Protein AF-A0A812IVU8-F1 (afdb_monomer)

Foldseek 3Di:
DKDKDALVNFDWDDPPFKTKGWQAADDPRDDPVRCAFAQWGTKMKIKGHFFDWFDWDKDFQKKKKKAWQAAWKWKAKPVGDTDIAHHQKIKIKHQAHMMIMIITGHGNHDITIIIIIIGGAPDHRDDIDIDMDGRVPADQPFDWAFQEACVCPPVHHHDRHHDTDTDGHYDAPDKDKDKDAAQDKDKDAACAAWKAKVNRIGHHGMMMIDGHHHTDIIIIHRPDPLAFAPDPDDDDRLNRSADAALAFDLVFFDDPVLVVQLLVLLLPFDFVVNQSFKDKQKAFCVPHVVSQVLLLVQFAPVSNQSLVSFRMKMWMKGFQARPVPRHGDPCTVVSSVRSNVSSSSSCSVVQKHKHKAQRGNFVSNCVSVVDDPRMTGGIMIRIHHGDDDPSDDPVSVVVNVDYNYDDDPVVLLVVQLVPQQVVCVVVVLHRLVSLLQSLLQCFCQHVNVDDPLVVLLVQLVVLLLLVLLLVLLQDAPVVVVVCVCLQCPVLVLQQVQQLVVQLVVVVVVVDDSLQSSLRSNQLSAFAPLLLLVVCVVVVNCLFPLNSSLVSNNVSSLVVLQVSLLVLLVSLVDDPVPSPPVLVVLLVVLLVCCLVVVLVVLQVVLVVQVVVVDLVSNLVSLVCQLQVQLVSNVVSSHHSSVSSSSSSNSCNPPLCSVVNSVSSVVVNVVSSSSNSSSLSNLANVVVCVVPVPVLVVSLCSQLVSQLVSQLVSCVVVVHDNLSSNLSSLSGSAGYPCLLVSLVSSCVSVSDPPVRSNSVSNSRSVNSSVSSVSVVVSVVVCPDDPPRPSPPPPPVAPAQEEEEALPPVSVVVVVVCLVVVHAYEYEYCDPVSVVVCVVSVHHYHHDQLLDPVVCVVRVLQPHQEYEQHHPDLVSSLSNLLSSCVPRVNYQYAYEDQDLLSVLSSVVSVHDHYDHPCLVVVLVVQLVVCVVVPDDSVVSVVLSVVVVVVVVVVSVVCSVVSVPPVVVVVVVVVVVVVSVVVVVVVVVVVVPDDPPVPDDD

Mean predicted aligned error: 20.35 Å

Organism: Symbiodinium pilosum (NCBI:txid2952)

Sequence (998 aa):
MQQIRKAQQRGQADFGWLNSRHTFSFGSYFDQDHMGFGPLRVINEDHVAAGRGFDTHGHQDMEIISYVISGTMAHKDSLGTGSEIKAGEVQRMTAGTGVRHSEFNVSTTDPLHFLQIWILPEKQGLAPGYEQKSFADIPKDNRLVLAGSRDGRNASVTIHQDVDLYLSTLSNNVHVAHEIEPGRKMWLQVVHGDVAVNDEGLSSGDGFAFKNTSASAVRLKMTDNTNAANTAVAIESLLAQRRSPYTFDPGKDVGEQDLQALFEAARWTMSSYNAQPWRYIVGVKSRSPAVWQQIHDVLVEGNQGWAQHAPVLALGLTNSVFEHNGKENKAAMHDLGAASANLTFEATARGISVHQMIGIEPEKATNAFSLPSEILPVTALAIGYAGNNPQLAAELAQRDQQPRERKAVANFLMAGAVIAVPIFKMLGLGSVLGYLAAGALIGPWGLGLIDDVDDILHFAELGVVMLLFIIGLELKPSRLWALRRSIFGFGSAQLFLSAILIGTFAYLLGNPLQIALVIGLVLALSSTAFALQLLAERGELTRRHGRSAFATLLFQDLAVVPLLALVPLLGGASSQDFQWQAVAIAAGTVVAVVFLGGWVLKNLLKIVARSRVREILTATALLTVLGTASLLEHAGLSMALGAFLAGVLLADTEFRHQLEADIEPFKGLLLGLFFIAVGMSMNLGLIAEKPFSIVGMVIVLVSIKSLVLYTLGKWQGLENTSARRLAWVLSQGGEFAFVIFGVAVTTSVLPSSTAELWIVVVSLSMLTTPLLMFLEDKLSSQRSTDQPYEVPDDDEPRVIIAGFGRFGQIIARVLSAKKIPFTALDASQEQVDFVKQYGNKIYYGDASRLDLLEAAGAENASLFVLAIDEAQASLQTAAIVSKHFPHLKIYARAHNRKHAYQLMDLGIEIIRRDTFYSALSMTEAVLTGLGYSAARAQQSVEAFEAKDVERLHAHQHLHNDNEKMQDLAKTAAKELEEMFAADAASEETTPSWMQQKP

Solvent-accessible surface area (backbone atoms only — not comparable to full-atom values): 52132 Å² total; per-residue (Å²): 92,76,48,78,46,52,45,87,75,32,41,78,47,75,72,89,48,38,44,34,38,28,64,24,40,51,92,92,42,82,44,90,92,33,54,49,62,84,55,40,39,40,50,30,43,38,38,30,32,42,61,34,66,50,70,80,44,76,44,56,48,33,35,40,31,42,39,27,68,40,50,42,37,36,39,40,37,72,88,72,53,70,49,75,45,40,44,33,22,44,33,37,35,37,18,13,75,51,39,38,33,30,43,30,25,71,39,79,79,51,56,22,33,32,36,46,35,33,33,48,42,79,59,75,66,37,77,60,46,78,48,75,49,80,52,64,80,64,60,71,78,47,50,79,41,58,52,28,19,51,80,25,61,88,82,14,43,65,37,68,30,102,49,79,41,69,47,70,43,76,41,79,92,47,78,37,75,46,79,42,59,60,73,44,72,48,77,45,72,36,82,70,61,48,36,22,49,73,87,44,82,39,44,52,54,17,32,41,41,38,45,37,87,49,80,48,66,50,38,40,29,41,56,72,69,73,54,38,48,66,62,99,59,95,68,61,66,63,69,32,56,54,55,63,56,66,42,27,30,75,89,44,76,76,52,70,69,57,53,52,50,23,54,49,41,26,68,72,40,80,36,76,93,69,60,62,44,49,49,74,52,76,10,32,52,90,85,34,44,70,52,22,47,55,58,46,73,24,31,35,74,85,47,38,78,47,51,72,39,32,37,24,40,31,42,36,28,24,30,46,42,35,89,91,75,69,45,78,31,89,56,20,68,59,37,36,50,49,16,53,47,42,20,39,49,50,26,37,76,71,68,31,33,42,26,78,41,64,61,52,39,48,69,54,43,34,64,78,68,68,51,56,95,52,48,43,62,63,34,37,34,37,34,29,33,71,35,92,46,89,88,55,59,69,70,55,60,49,59,64,68,48,65,44,63,81,79,64,66,66,59,56,56,50,54,33,36,68,54,32,22,58,53,27,43,74,71,71,55,39,57,63,55,9,18,26,52,25,13,34,42,40,11,54,66,46,70,50,76,44,76,73,44,68,65,45,38,61,60,17,47,54,13,49,21,49,42,33,17,52,54,15,34,72,37,44,65,70,58,54,64,72,40,44,64,47,21,67,48,51,14,46,50,50,36,54,55,34,14,53,55,47,12,50,53,38,32,73,73,71,40,55,68,58,43,9,48,51,53,5,54,41,56,36,31,41,32,50,67,62,36,52,49,55,28,50,79,67,71,36,46,66,26,70,35,31,45,53,46,50,26,28,40,56,34,45,65,65,45,46,44,64,48,61,64,44,47,49,50,63,40,69,51,56,82,86,70,65,54,65,62,52,58,49,45,32,53,49,47,54,52,44,45,59,58,52,42,39,55,50,50,57,53,50,51,57,58,48,60,72,67,73,48,67,68,58,52,49,52,48,50,52,49,42,29,53,50,34,10,49,54,31,36,77,41,67,38,54,39,44,59,17,8,22,50,38,12,32,54,40,26,80,43,82,54,31,70,61,51,47,68,69,45,50,69,55,30,61,55,28,40,42,45,28,34,19,28,55,16,27,64,41,58,48,63,58,45,71,75,39,47,68,62,44,53,49,50,28,52,50,49,33,48,53,34,24,50,51,38,27,53,52,28,44,75,73,67,41,51,74,67,44,9,47,52,37,5,43,54,53,18,23,33,18,71,62,38,61,57,52,39,50,50,26,34,76,51,66,44,35,58,63,74,59,39,56,52,49,49,39,31,28,58,53,24,51,65,45,32,54,57,48,49,56,49,45,60,70,72,51,82,63,83,76,82,73,60,68,65,69,71,82,67,92,68,76,32,50,31,37,34,32,19,55,48,80,67,30,44,57,53,50,54,54,34,55,76,68,70,48,53,38,25,39,27,26,78,49,68,75,53,53,66,63,46,54,79,73,78,44,54,69,47,71,40,63,68,62,37,66,71,57,38,52,75,61,37,51,86,75,22,54,32,34,34,41,33,41,88,49,70,66,59,40,51,48,24,51,54,50,43,55,69,77,36,70,80,44,47,52,40,33,53,18,85,43,72,68,52,41,41,59,42,42,77,69,69,47,81,48,70,42,50,73,57,54,65,62,49,45,56,50,47,30,53,50,37,34,74,73,69,42,52,66,70,56,20,47,51,54,43,51,53,49,48,55,52,53,54,54,50,52,64,73,43,46,93,44,71,88,39,68,68,62,50,52,53,51,52,56,52,52,51,53,55,48,52,53,51,56,50,50,62,57,60,62,58,83,72,65,69,84,82,78,80,71,83,135

Nearest PDB structures (foldseek):
  3l9w-assembly1_B  TM=9.631E-01  e=5.790E-12  Escherichia coli K-12
  3l9x-assembly1_B  TM=9.766E-01  e=1.300E-11  Escherichia coli K-12
  3eyw-assembly1_B  TM=9.562E-01  e=6.262E-11  Escherichia coli K-12
  3l9w-assembly1_A  TM=9.470E-01  e=1.228E-10  Escherichia coli K-12
  3eyw-assembly1_A  TM=9.422E-01  e=2.520E-10  Escherichia coli K-12

Radius of gyration: 44.83 Å; Cα contacts (8 Å, |Δi|>4): 1754; chains: 1; bounding box: 99×73×148 Å

InterPro domains:
  IPR000415 Nitroreductase-like [G3DSA:3.40.109.10] (235-411)
  IPR000415 Nitroreductase-like [SSF55469] (233-413)
  IPR003148 Regulator of K+ conductance, N-terminal lobe [PF02254] (799-910)
  IPR003148 Regulator of K+ conductance, N-terminal lobe [PS51201] (796-912)
  IPR003829 Pirin, N-terminal domain [PF02678] (6-119)
  IPR004771 K+/H+ exchanger [TIGR00932] (416-683)
  IPR006153 Cation/H+ exchanger, transmembrane domain [PF00999] (417-773)
  IPR011051 RmlC-like cupin domain superfamily [SSF51182] (1-220)
  IPR014710 RmlC-like jelly roll fold [G3DSA:2.60.120.10] (12-132)
  IPR014710 RmlC-like jelly roll fold [G3DSA:2.60.120.10] (133-234)
  IPR029479 Nitroreductase [PF00881] (239-385)
  IPR036291 NAD(P)-binding domain superfamily [SSF51735] (798-928)
  IPR038770 Sodium/solute symporter superfamily [G3DSA:1.20.1530.20] (412-784)
  IPR041602 Quercetin 2,3-dioxygenase, C-terminal cupin domain [PF17954] (148-219)
  IPR060284 Potassium efflux system KefB/KefC-like, C-terminal domain [PF27452] (918-988)

Secondary structure (DSSP, 8-state):
-EEEE-GGGSEEEE-SSEEEEESS-BTTB--GGGS-BTTEEEEEEEEE-TT-EEEEEEE-S-EEEEEEEESEEEEEETTS-EEEEETTEEEEEE-TT-EEEEEEE--SSS-EEEEEEEE--SSSSPPPEEEEEE-TT--SSS--EEEEETT-GGGPEE-SSS-EEEE----TT-EEEEEE-TT-EEEEE--SS-EEETTEEE-TT-EEEEE-SSSEEEEEEE---TTS---SS---HHHHH----S-B-TT-PPPHHHHHHHHHHHHT---GGG---EEEEEEETTT-HHHHHHHHHTB-HHHHHHHTT-SEEEEEEEESB-TTT--B-TTHHHHHHHHHHHHHHHHHHTT-EEEEE--B-HHHHHHHHT--TTEEEEEEEEEE-B---TTS-HHHHHHHTS------HHHHHHHHHHHHHHHHHHTTS-HHHHHHHHHHHHSTTTT-----HHHHHHHHHHHHHHHHHHHHHH--HHHHHHHHHIIIIIIHHHHHHHHHHHHHHHHHTT--HHHHHHHHHHHH---HHHHHHHHHHTT-TTSHHHHHHHHHHHHHHHHHHHHHHHHHHHTT--TTS--HHHHHHHHHHHHHIIIIIHHHHHHHHHHHHTT--HHHHHHHHHHHHHHHHHHHHHTTS-HHHHHHHHHHHHHTSTTHHHHHHHHHHHHHHHHHHHHHHHHHT--HHHHHHSHHHHHHHHHHHHHHHHHHHHHHHHHTT--HHHHHHHHHHS-SPPTHHHHHHHHHHHTTSS-HHHHHHHHHHHHHHHHHHHHHHHHHHHH--S-----------S---SEEEE--SHHHHHHHHHHHHTT--EEEEES-HHHHHHHGGGT-EEEES-TT-HHHHHHTTTTT-SEEEE--SSHHHHHHHHHHHHHH-TTSEEEEEESSHHHHHHHHHTT--EEEETTHHHHHHHHHHHHHHTT--HHHHHHHHHHHHHHHHHHHHHHGGGTT-HHHHHHHHHHHHHHHHHHHHHHHHGGGG--GGG----

Structure (mmCIF, N/CA/C/O backbone):
data_AF-A0A812IVU8-F1
#
_entry.id   AF-A0A812IVU8-F1
#
loop_
_atom_site.group_PDB
_atom_site.id
_atom_site.type_symbol
_atom_site.label_atom_id
_atom_site.label_alt_id
_atom_site.label_comp_id
_atom_site.label_asym_id
_atom_site.label_entity_id
_atom_site.label_seq_id
_atom_site.pdbx_PDB_ins_code
_atom_site.Cartn_x
_atom_site.Cartn_y
_atom_site.Cartn_z
_atom_site.occupancy
_atom_site.B_iso_or_equiv
_atom_site.auth_seq_id
_atom_site.auth_comp_id
_atom_site.auth_asym_id
_atom_site.auth_atom_id
_atom_site.pdbx_PDB_model_num
ATOM 1 N N . MET A 1 1 ? -8.082 -31.420 -57.162 1.00 71.19 1 MET A N 1
ATOM 2 C CA . MET A 1 1 ? -6.902 -30.587 -57.514 1.00 71.19 1 MET A CA 1
ATOM 3 C C . MET A 1 1 ? -6.964 -29.324 -56.671 1.00 71.19 1 MET A C 1
ATOM 5 O O . MET A 1 1 ? -8.032 -28.717 -56.644 1.00 71.19 1 MET A O 1
ATOM 9 N N . GLN A 1 2 ? -5.885 -28.988 -55.962 1.00 82.00 2 GLN A N 1
ATOM 10 C CA . GLN A 1 2 ? -5.792 -27.818 -55.077 1.00 82.00 2 GLN A CA 1
ATOM 11 C C . GLN A 1 2 ? -4.685 -26.893 -55.597 1.00 82.00 2 GLN A C 1
ATOM 13 O O . GLN A 1 2 ? -3.679 -27.395 -56.099 1.00 82.00 2 GLN A O 1
ATOM 18 N N . GLN A 1 3 ? -4.884 -25.579 -55.539 1.00 87.69 3 GLN A N 1
ATOM 19 C CA . GLN A 1 3 ? -3.891 -24.591 -55.964 1.00 87.69 3 GLN A CA 1
ATOM 20 C C . GLN A 1 3 ? -4.022 -23.326 -55.113 1.00 87.69 3 GLN A C 1
ATOM 22 O O . GLN A 1 3 ? -5.114 -22.772 -54.999 1.00 87.69 3 GLN A O 1
ATOM 27 N N . ILE A 1 4 ? -2.906 -22.845 -54.565 1.00 89.31 4 ILE A N 1
ATOM 28 C CA . ILE A 1 4 ? -2.842 -21.557 -53.867 1.00 89.31 4 ILE A CA 1
ATOM 29 C C . ILE A 1 4 ? -2.437 -20.462 -54.856 1.00 89.31 4 ILE A C 1
ATOM 31 O O . ILE A 1 4 ? -1.474 -20.614 -55.608 1.00 89.31 4 ILE A O 1
ATOM 35 N N . ARG A 1 5 ? -3.146 -19.334 -54.818 1.00 90.69 5 ARG A N 1
ATOM 36 C CA . ARG A 1 5 ? -2.771 -18.077 -55.469 1.00 90.69 5 ARG A CA 1
ATOM 37 C C . ARG A 1 5 ? -2.294 -17.106 -54.394 1.00 90.69 5 ARG A C 1
ATOM 39 O O . ARG A 1 5 ? -3.116 -16.520 -53.697 1.00 90.69 5 ARG A O 1
ATOM 46 N N . LYS A 1 6 ? -0.976 -16.949 -54.239 1.00 88.50 6 LYS A N 1
ATOM 47 C CA . LYS A 1 6 ? -0.413 -16.062 -53.208 1.00 88.50 6 LYS A CA 1
ATOM 48 C C . LYS A 1 6 ? -0.691 -14.591 -53.519 1.00 88.50 6 LYS A C 1
ATOM 50 O O . LYS A 1 6 ? -0.660 -14.196 -54.686 1.00 88.50 6 LYS A O 1
ATOM 55 N N . ALA A 1 7 ? -0.910 -13.776 -52.490 1.00 86.69 7 ALA A N 1
ATOM 56 C CA . ALA A 1 7 ? -1.244 -12.358 -52.611 1.00 86.69 7 ALA A CA 1
ATOM 57 C C . ALA A 1 7 ? -0.225 -11.591 -53.471 1.00 86.69 7 ALA A C 1
ATOM 59 O O . ALA A 1 7 ? -0.595 -10.784 -54.322 1.00 86.69 7 ALA A O 1
ATOM 60 N N . GLN A 1 8 ? 1.064 -11.903 -53.310 1.00 84.94 8 GLN A N 1
ATOM 61 C CA . GLN A 1 8 ? 2.163 -11.259 -54.038 1.00 84.94 8 GLN A CA 1
ATOM 62 C C . GLN A 1 8 ? 2.237 -11.675 -55.516 1.00 84.94 8 GLN A C 1
ATOM 64 O O . GLN A 1 8 ? 2.866 -10.982 -56.308 1.00 84.94 8 GLN A O 1
ATOM 69 N N . GLN A 1 9 ? 1.601 -12.789 -55.897 1.00 86.31 9 GLN A N 1
ATOM 70 C CA . GLN A 1 9 ? 1.539 -13.282 -57.280 1.00 86.31 9 GLN A CA 1
ATOM 71 C C . GLN A 1 9 ? 0.332 -12.729 -58.052 1.00 86.31 9 GLN A C 1
ATOM 73 O O . GLN A 1 9 ? 0.218 -12.952 -59.257 1.00 86.31 9 GLN A O 1
ATOM 78 N N . ARG A 1 10 ? -0.595 -12.043 -57.371 1.00 90.00 10 ARG A N 1
ATOM 79 C CA . ARG A 1 10 ? -1.748 -11.385 -57.997 1.00 90.00 10 ARG A CA 1
ATOM 80 C C . ARG A 1 10 ? -1.267 -10.181 -58.806 1.00 90.00 10 ARG A C 1
ATOM 82 O O . ARG A 1 10 ? -0.310 -9.510 -58.418 1.00 90.00 10 ARG A O 1
ATOM 89 N N . GLY A 1 11 ? -1.946 -9.904 -59.916 1.00 87.56 11 GLY A N 1
ATOM 90 C CA . GLY A 1 11 ? -1.680 -8.713 -60.715 1.00 87.56 11 GLY A CA 1
ATOM 91 C C . GLY A 1 11 ? -1.814 -7.456 -59.867 1.00 87.56 11 GLY A C 1
ATOM 92 O O . GLY A 1 11 ? -2.621 -7.422 -58.942 1.00 87.56 11 GLY A O 1
ATOM 93 N N . GLN A 1 12 ? -1.021 -6.434 -60.162 1.00 89.25 12 GLN A N 1
ATOM 94 C CA . GLN A 1 12 ? -1.060 -5.171 -59.437 1.00 89.25 12 GLN A CA 1
ATOM 95 C C . GLN A 1 12 ? -1.321 -4.029 -60.412 1.00 89.25 12 GLN A C 1
ATOM 97 O O . GLN A 1 12 ? -0.700 -3.962 -61.474 1.00 89.25 12 GLN A O 1
ATOM 102 N N . ALA A 1 13 ? -2.227 -3.133 -60.038 1.00 85.81 13 ALA A N 1
ATOM 103 C CA . ALA A 1 13 ? -2.455 -1.876 -60.730 1.00 85.81 13 ALA A CA 1
ATOM 104 C C . ALA A 1 13 ? -2.428 -0.737 -59.708 1.00 85.81 13 ALA A C 1
ATOM 106 O O . ALA A 1 13 ? -3.189 -0.755 -58.744 1.00 85.81 13 ALA A O 1
ATOM 107 N N . ASP A 1 14 ? -1.540 0.234 -59.913 1.00 87.81 14 ASP A N 1
ATOM 108 C CA . ASP A 1 14 ? -1.431 1.431 -59.081 1.00 87.81 14 ASP A CA 1
ATOM 109 C C . ASP A 1 14 ? -1.530 2.670 -59.973 1.00 87.81 14 ASP A C 1
ATOM 111 O O . ASP A 1 14 ? -0.686 2.904 -60.841 1.00 87.81 14 ASP A O 1
ATOM 115 N N . PHE A 1 15 ? -2.599 3.439 -59.785 1.00 85.81 15 PHE A N 1
ATOM 116 C CA . PHE A 1 15 ? -2.871 4.674 -60.523 1.00 85.81 15 PHE A CA 1
ATOM 117 C C . PHE A 1 15 ? -2.741 5.920 -59.634 1.00 85.81 15 PHE A C 1
ATOM 119 O O . PHE A 1 15 ? -3.271 6.982 -59.969 1.00 85.81 15 PHE A O 1
ATOM 126 N N . GLY A 1 16 ? -2.097 5.802 -58.469 1.00 86.56 16 GLY A N 1
ATOM 127 C CA . GLY A 1 16 ? -1.943 6.857 -57.464 1.00 86.56 16 GLY A CA 1
ATOM 128 C C . GLY A 1 16 ? -3.202 7.126 -56.632 1.00 86.56 16 GLY A C 1
ATOM 129 O O . GLY A 1 16 ? -3.097 7.451 -55.455 1.00 86.56 16 GLY A O 1
ATOM 130 N N . TRP A 1 17 ? -4.397 6.972 -57.212 1.00 90.19 17 TRP A N 1
ATOM 131 C CA . TRP A 1 17 ? -5.678 7.047 -56.491 1.00 90.19 17 TRP A CA 1
ATOM 132 C C . TRP A 1 17 ? -6.320 5.676 -56.236 1.00 90.19 17 TRP A C 1
ATOM 134 O O . TRP A 1 17 ? -7.187 5.572 -55.372 1.00 90.19 17 TRP A O 1
ATOM 144 N N . LEU A 1 18 ? -5.907 4.650 -56.983 1.00 90.38 18 LEU A N 1
ATOM 145 C CA . LEU A 1 18 ? -6.368 3.268 -56.872 1.00 90.38 18 LEU A CA 1
ATOM 146 C C . LEU A 1 18 ? -5.148 2.362 -56.759 1.00 90.38 18 LEU A C 1
ATOM 148 O O . LEU A 1 18 ? -4.302 2.389 -57.651 1.00 90.38 18 LEU A O 1
ATOM 152 N N . ASN A 1 19 ? -5.107 1.542 -55.714 1.00 91.94 19 ASN A N 1
ATOM 153 C CA . ASN A 1 19 ? -4.182 0.423 -55.586 1.00 91.94 19 ASN A CA 1
ATOM 154 C C . ASN A 1 19 ? -4.996 -0.873 -55.574 1.00 91.94 19 ASN A C 1
ATOM 156 O O . ASN A 1 19 ? -5.748 -1.131 -54.633 1.00 91.94 19 ASN A O 1
ATOM 160 N N . SER A 1 20 ? -4.879 -1.649 -56.648 1.00 91.62 20 SER A N 1
ATOM 161 C CA . SER A 1 20 ? -5.673 -2.850 -56.882 1.00 91.62 20 SER A CA 1
ATOM 162 C C . SER A 1 20 ? -4.812 -4.101 -57.000 1.00 91.62 20 SER A C 1
ATOM 164 O O . SER A 1 20 ? -3.760 -4.098 -57.653 1.00 91.62 20 SER A O 1
ATOM 166 N N . ARG A 1 21 ? -5.288 -5.200 -56.405 1.00 92.25 21 ARG A N 1
ATOM 167 C CA . ARG A 1 21 ? -4.745 -6.555 -56.577 1.00 92.25 21 ARG A CA 1
ATOM 168 C C . ARG A 1 21 ? -5.719 -7.425 -57.373 1.00 92.25 21 ARG A C 1
ATOM 170 O O . ARG A 1 21 ? -6.777 -7.808 -56.874 1.00 92.25 21 ARG A O 1
ATOM 177 N N . HIS A 1 22 ? -5.338 -7.817 -58.585 1.00 93.12 22 HIS A N 1
ATOM 178 C CA . HIS A 1 22 ? -6.148 -8.631 -59.492 1.00 93.12 22 HIS A CA 1
ATOM 179 C C . HIS A 1 22 ? -5.811 -10.120 -59.365 1.00 93.12 22 HIS A C 1
ATOM 181 O O . HIS A 1 22 ? -4.713 -10.570 -59.704 1.00 93.12 22 HIS A O 1
ATOM 187 N N . THR A 1 23 ? -6.765 -10.920 -58.898 1.00 91.62 23 THR A N 1
ATOM 188 C CA . THR A 1 23 ? -6.584 -12.379 -58.795 1.00 91.62 23 THR A CA 1
ATOM 189 C C . THR A 1 23 ? -6.578 -13.071 -60.155 1.00 91.62 23 THR A C 1
ATOM 191 O O . THR A 1 23 ? -5.822 -14.024 -60.351 1.00 91.62 23 THR A O 1
ATOM 194 N N . PHE A 1 24 ? -7.388 -12.570 -61.088 1.00 93.19 24 PHE A N 1
ATOM 195 C CA . PHE A 1 24 ? -7.494 -13.052 -62.463 1.00 93.19 24 PHE A CA 1
ATOM 196 C C . PHE A 1 24 ? -7.138 -11.938 -63.453 1.00 93.19 24 PHE A C 1
ATOM 198 O O . PHE A 1 24 ? -7.114 -10.764 -63.088 1.00 93.19 24 PHE A O 1
ATOM 205 N N . SER A 1 25 ? -6.876 -12.307 -64.705 1.00 89.25 25 SER A N 1
ATOM 206 C CA . SER A 1 25 ? -6.637 -11.368 -65.807 1.00 89.25 25 SER A CA 1
ATOM 207 C C . SER A 1 25 ? -7.744 -10.323 -65.914 1.00 89.25 25 SER A C 1
ATOM 209 O O . SER A 1 25 ? -8.906 -10.664 -66.149 1.00 89.25 25 SER A O 1
ATOM 211 N N . PHE A 1 26 ? -7.374 -9.052 -65.766 1.00 86.94 26 PHE A N 1
ATOM 212 C CA . PHE A 1 26 ? -8.298 -7.926 -65.710 1.00 86.94 26 PHE A CA 1
ATOM 213 C C . PHE A 1 26 ? -7.623 -6.622 -66.150 1.00 86.94 26 PHE A C 1
ATOM 215 O O . PHE A 1 26 ? -6.513 -6.304 -65.718 1.00 86.94 26 PHE A O 1
ATOM 222 N N . GLY A 1 27 ? -8.309 -5.835 -66.984 1.00 82.25 27 GLY A N 1
ATOM 223 C CA . GLY A 1 27 ? -7.784 -4.569 -67.498 1.00 82.25 27 GLY A CA 1
ATOM 224 C C . GLY A 1 27 ? -6.482 -4.757 -68.284 1.00 82.25 27 GLY A C 1
ATOM 225 O O . GLY A 1 27 ? -6.432 -5.536 -69.233 1.00 82.25 27 GLY A O 1
ATOM 226 N N . SER A 1 28 ? -5.428 -4.036 -67.890 1.00 78.94 28 SER A N 1
ATOM 227 C CA . SER A 1 28 ? -4.083 -4.142 -68.477 1.00 78.94 28 SER A CA 1
ATOM 228 C C . SER A 1 28 ? -3.273 -5.342 -67.969 1.00 78.94 28 SER A C 1
ATOM 230 O O . SER A 1 28 ? -2.221 -5.644 -68.532 1.00 78.94 28 SER A O 1
ATOM 232 N N . TYR A 1 29 ? -3.740 -6.030 -66.923 1.00 84.75 29 TYR A N 1
ATOM 233 C CA . TYR A 1 29 ? -3.089 -7.216 -66.379 1.00 84.75 29 TYR A CA 1
ATOM 234 C C . TYR A 1 29 ? -3.572 -8.482 -67.098 1.00 84.75 29 TYR A C 1
ATOM 236 O O . TYR A 1 29 ? -4.772 -8.765 -67.136 1.00 84.75 29 TYR A O 1
ATOM 244 N N . PHE A 1 30 ? -2.627 -9.260 -67.631 1.00 88.69 30 PHE A N 1
ATOM 245 C CA . PHE A 1 30 ? -2.895 -10.484 -68.381 1.00 88.69 30 PHE A CA 1
ATOM 246 C C . PHE A 1 30 ? -2.005 -11.644 -67.913 1.00 88.69 30 PHE A C 1
ATOM 248 O O . PHE A 1 30 ? -0.780 -11.553 -67.919 1.00 88.69 30 PHE A O 1
ATOM 255 N N . ASP A 1 31 ? -2.651 -12.743 -67.547 1.00 87.25 31 ASP A N 1
ATOM 256 C CA . ASP A 1 31 ? -2.111 -14.033 -67.123 1.00 87.25 31 ASP A CA 1
ATOM 257 C C . ASP A 1 31 ? -3.014 -15.133 -67.721 1.00 87.25 31 ASP A C 1
ATOM 259 O O . ASP A 1 31 ? -4.167 -15.328 -67.311 1.00 87.25 31 ASP A O 1
ATOM 263 N N . GLN A 1 32 ? -2.507 -15.825 -68.746 1.00 89.06 32 GLN A N 1
ATOM 264 C CA . GLN A 1 32 ? -3.271 -16.815 -69.512 1.00 89.06 32 GLN A CA 1
ATOM 265 C C . GLN A 1 32 ? -3.740 -17.999 -68.647 1.00 89.06 32 GLN A C 1
ATOM 267 O O . GLN A 1 32 ? -4.798 -18.572 -68.921 1.00 89.06 32 GLN A O 1
ATOM 272 N N . ASP A 1 33 ? -3.001 -18.332 -67.588 1.00 85.44 33 ASP A N 1
ATOM 273 C CA . ASP A 1 33 ? -3.323 -19.443 -66.691 1.00 85.44 33 ASP A CA 1
ATOM 274 C C . ASP A 1 33 ? -4.356 -19.044 -65.624 1.00 85.44 33 ASP A C 1
ATOM 276 O O . ASP A 1 33 ? -5.025 -19.900 -65.040 1.00 85.44 33 ASP A O 1
ATOM 280 N N . HIS A 1 34 ? -4.557 -17.740 -65.417 1.00 88.50 34 HIS A N 1
ATOM 281 C CA . HIS A 1 34 ? -5.463 -17.177 -64.416 1.00 88.50 34 HIS A CA 1
ATOM 282 C C . HIS A 1 34 ? -6.517 -16.273 -65.061 1.00 88.50 34 HIS A C 1
ATOM 284 O O . HIS A 1 34 ? -6.762 -15.154 -64.628 1.00 88.50 34 HIS A O 1
ATOM 290 N N . MET A 1 35 ? -7.198 -16.764 -66.097 1.00 90.88 35 MET A N 1
ATOM 291 C CA . MET A 1 35 ? -8.306 -16.031 -66.727 1.00 90.88 35 MET A CA 1
ATOM 292 C C . MET A 1 35 ? -9.597 -16.039 -65.892 1.00 90.88 35 MET A C 1
ATOM 294 O O . MET A 1 35 ? -10.480 -15.225 -66.134 1.00 90.88 35 MET A O 1
ATOM 298 N N . GLY A 1 36 ? -9.750 -16.982 -64.962 1.00 92.19 36 GLY A N 1
ATOM 299 C CA . GLY A 1 36 ? -10.936 -17.150 -64.119 1.00 92.19 36 GLY A CA 1
ATOM 300 C C . GLY A 1 36 ? -11.007 -18.555 -63.520 1.00 92.19 36 GLY A C 1
ATOM 301 O O . GLY A 1 36 ? -10.225 -19.439 -63.879 1.00 92.19 36 GLY A O 1
ATOM 302 N N . PHE A 1 37 ? -11.978 -18.797 -62.642 1.00 93.31 37 PHE A N 1
ATOM 303 C CA . PHE A 1 37 ? -12.180 -20.088 -61.986 1.00 93.31 37 PHE A CA 1
ATOM 304 C C . PHE A 1 37 ? -13.649 -20.531 -62.046 1.00 93.31 37 PHE A C 1
ATOM 306 O O . PHE A 1 37 ? -14.476 -20.187 -61.207 1.00 93.31 37 PHE A O 1
ATOM 313 N N . GLY A 1 38 ? -13.995 -21.329 -63.065 1.00 91.62 38 GLY A N 1
ATOM 314 C CA . GLY A 1 38 ? -15.404 -21.637 -63.338 1.00 91.62 38 GLY A CA 1
ATOM 315 C C . GLY A 1 38 ? -16.145 -20.377 -63.811 1.00 91.62 38 GLY A C 1
ATOM 316 O O . GLY A 1 38 ? -15.619 -19.710 -64.701 1.00 91.62 38 GLY A O 1
ATOM 317 N N . PRO A 1 39 ? -17.332 -20.048 -63.265 1.00 93.62 39 PRO A N 1
ATOM 318 C CA . PRO A 1 39 ? -18.038 -18.812 -63.605 1.00 93.62 39 PRO A CA 1
ATOM 319 C C . PRO A 1 39 ? -17.448 -17.561 -62.927 1.00 93.62 39 PRO A C 1
ATOM 321 O O . PRO A 1 39 ? -17.802 -16.455 -63.323 1.00 93.62 39 PRO A O 1
ATOM 324 N N . LEU A 1 40 ? -16.547 -17.710 -61.943 1.00 95.56 40 LEU A N 1
ATOM 325 C CA . LEU A 1 40 ? -15.849 -16.593 -61.299 1.00 95.56 40 LEU A CA 1
ATOM 326 C C . LEU A 1 40 ? -14.803 -16.005 -62.257 1.00 95.56 40 LEU A C 1
ATOM 328 O O . LEU A 1 40 ? -13.890 -16.713 -62.693 1.00 95.56 40 LEU A O 1
ATOM 332 N N . ARG A 1 41 ? -14.936 -14.719 -62.590 1.00 94.88 41 ARG A N 1
ATOM 333 C CA . ARG A 1 41 ? -14.082 -14.022 -63.567 1.00 94.88 41 ARG A CA 1
ATOM 334 C C . ARG A 1 41 ? -13.201 -12.951 -62.956 1.00 94.88 41 ARG A C 1
ATOM 336 O O . ARG A 1 41 ? -12.098 -12.755 -63.449 1.00 94.88 41 ARG A O 1
ATOM 343 N N . VAL A 1 42 ? -13.673 -12.278 -61.912 1.00 94.44 42 VAL A N 1
ATOM 344 C CA . VAL A 1 42 ? -12.945 -11.189 -61.250 1.00 94.44 42 VAL A CA 1
ATOM 345 C C . VAL A 1 42 ? -13.090 -11.349 -59.745 1.00 94.44 42 VAL A C 1
ATOM 347 O O . VAL A 1 42 ? -14.170 -11.684 -59.265 1.00 94.44 42 VAL A O 1
ATOM 350 N N . ILE A 1 43 ? -11.992 -11.137 -59.024 1.00 95.12 43 ILE A N 1
ATOM 351 C CA . ILE A 1 43 ? -11.971 -10.895 -57.580 1.00 95.12 43 ILE A CA 1
ATOM 352 C C . ILE A 1 43 ? -10.797 -9.957 -57.312 1.00 95.12 43 ILE A C 1
ATOM 354 O O . ILE A 1 43 ? -9.650 -10.378 -57.118 1.00 95.12 43 ILE A O 1
ATOM 358 N N . ASN A 1 44 ? -11.096 -8.671 -57.441 1.00 94.56 44 ASN A N 1
ATOM 359 C CA . ASN A 1 44 ? -10.140 -7.594 -57.265 1.00 94.56 44 ASN A CA 1
ATOM 360 C C . ASN A 1 44 ? -10.252 -7.059 -55.850 1.00 94.56 44 ASN A C 1
ATOM 362 O O . ASN A 1 44 ? -11.346 -6.973 -55.303 1.00 94.56 44 ASN A O 1
ATOM 366 N N . GLU A 1 45 ? -9.110 -6.735 -55.268 1.00 94.62 45 GLU A N 1
ATOM 367 C CA . GLU A 1 45 ? -9.034 -6.085 -53.970 1.00 94.62 45 GLU A CA 1
ATOM 368 C C . GLU A 1 45 ? -8.541 -4.667 -54.177 1.00 94.62 45 GLU A C 1
ATOM 370 O O . GLU A 1 45 ? -7.385 -4.464 -54.551 1.00 94.62 45 GLU A O 1
ATOM 375 N N . ASP A 1 46 ? -9.439 -3.716 -53.957 1.00 94.50 46 ASP A N 1
ATOM 376 C CA . ASP A 1 46 ? -9.278 -2.332 -54.368 1.00 94.50 46 ASP A CA 1
ATOM 377 C C . ASP A 1 46 ? -9.163 -1.437 -53.138 1.00 94.50 46 ASP A C 1
ATOM 379 O O . ASP A 1 46 ? -10.030 -1.444 -52.262 1.00 94.50 46 ASP A O 1
ATOM 383 N N . HIS A 1 47 ? -8.090 -0.647 -53.092 1.00 93.94 47 HIS A N 1
ATOM 384 C CA . HIS A 1 47 ? -7.913 0.461 -52.161 1.00 93.94 47 HIS A CA 1
ATOM 385 C C . HIS A 1 47 ? -8.041 1.777 -52.929 1.00 93.94 47 HIS A C 1
ATOM 387 O O . HIS A 1 47 ? -7.210 2.088 -53.785 1.00 93.94 47 HIS A O 1
ATOM 393 N N . VAL A 1 48 ? -9.082 2.548 -52.626 1.00 94.12 48 VAL A N 1
ATOM 394 C CA . VAL A 1 48 ? -9.431 3.795 -53.314 1.00 94.12 48 VAL A CA 1
ATOM 395 C C . VAL A 1 48 ? -9.199 4.979 -52.384 1.00 94.12 48 VAL A C 1
ATOM 397 O O . VAL A 1 48 ? -9.755 5.050 -51.286 1.00 94.12 48 VAL A O 1
ATOM 400 N N . ALA A 1 49 ? -8.393 5.937 -52.834 1.00 92.38 49 ALA A N 1
ATOM 401 C CA . ALA A 1 49 ? -8.116 7.170 -52.111 1.00 92.38 49 ALA A CA 1
ATOM 402 C C . ALA A 1 49 ? -9.394 7.985 -51.844 1.00 92.38 49 ALA A C 1
ATOM 404 O O . ALA A 1 49 ? -10.398 7.879 -52.552 1.00 92.38 49 ALA A O 1
ATOM 405 N N . ALA A 1 50 ? -9.336 8.831 -50.821 1.00 92.12 50 ALA A N 1
ATOM 406 C CA . ALA A 1 50 ? -10.449 9.674 -50.413 1.00 92.12 50 ALA A CA 1
ATOM 407 C C . ALA A 1 50 ? -10.973 10.566 -51.560 1.00 92.12 50 ALA A C 1
ATOM 409 O O . ALA A 1 50 ? -10.198 11.173 -52.303 1.00 92.12 50 ALA A O 1
ATOM 410 N N . GLY A 1 51 ? -12.297 10.629 -51.723 1.00 89.94 51 GLY A N 1
ATOM 411 C CA . GLY A 1 51 ? -12.995 11.431 -52.732 1.00 89.94 51 GLY A CA 1
ATOM 412 C C . GLY A 1 51 ? -12.768 10.992 -54.183 1.00 89.94 51 GLY A C 1
ATOM 413 O O . GLY A 1 51 ? -13.112 11.730 -55.109 1.00 89.94 51 GLY A O 1
ATOM 414 N N . ARG A 1 52 ? -12.148 9.828 -54.409 1.00 93.69 52 ARG A N 1
ATOM 415 C CA . ARG A 1 52 ? -11.865 9.267 -55.738 1.00 93.69 52 ARG A CA 1
ATOM 416 C C . ARG A 1 52 ? -12.705 8.020 -55.993 1.00 93.69 52 ARG A C 1
ATOM 418 O O . ARG A 1 52 ? -13.371 7.510 -55.098 1.00 93.69 52 ARG A O 1
ATOM 425 N N . GLY A 1 53 ? -12.714 7.556 -57.235 1.00 91.38 53 GLY A N 1
ATOM 426 C CA . GLY A 1 53 ? -13.560 6.449 -57.649 1.00 91.38 53 GLY A CA 1
ATOM 427 C C . GLY A 1 53 ? -13.545 6.217 -59.148 1.00 91.38 53 GLY A C 1
ATOM 428 O O . GLY A 1 53 ? -12.810 6.867 -59.892 1.00 91.38 53 GLY A O 1
ATOM 429 N N . PHE A 1 54 ? -14.382 5.285 -59.572 1.00 90.31 54 PHE A N 1
ATOM 430 C CA . PHE A 1 54 ? -14.580 4.907 -60.956 1.00 90.31 54 PHE A CA 1
ATOM 431 C C . PHE A 1 54 ? -15.693 5.752 -61.580 1.00 90.31 54 PHE A C 1
ATOM 433 O O . PHE A 1 54 ? -16.855 5.688 -61.166 1.00 90.31 54 PHE A O 1
ATOM 440 N N . ASP A 1 55 ? -15.337 6.504 -62.623 1.00 91.25 55 ASP A N 1
ATOM 441 C CA . ASP A 1 55 ? -16.289 7.248 -63.448 1.00 91.25 55 ASP A CA 1
ATOM 442 C C . ASP A 1 55 ? -17.336 6.329 -64.102 1.00 91.25 55 ASP A C 1
ATOM 444 O O . ASP A 1 55 ? -17.171 5.109 -64.190 1.00 91.25 55 ASP A O 1
ATOM 448 N N . THR A 1 56 ? -18.426 6.921 -64.603 1.00 92.19 56 THR A N 1
ATOM 449 C CA . THR A 1 56 ? -19.551 6.176 -65.179 1.00 92.19 56 THR A CA 1
ATOM 450 C C . THR A 1 56 ? -19.151 5.318 -66.389 1.00 92.19 56 THR A C 1
ATOM 452 O O . THR A 1 56 ? -19.017 5.812 -67.517 1.00 92.19 56 THR A O 1
ATOM 455 N N . HIS A 1 57 ? -19.084 4.005 -66.189 1.00 92.19 57 HIS A N 1
ATOM 456 C CA . HIS A 1 57 ? -18.714 2.999 -67.187 1.00 92.19 57 HIS A CA 1
ATOM 457 C C . HIS A 1 57 ? -19.812 1.937 -67.338 1.00 92.19 57 HIS A C 1
ATOM 459 O O . HIS A 1 57 ? -20.733 1.873 -66.529 1.00 92.19 57 HIS A O 1
ATOM 465 N N . GLY A 1 58 ? -19.782 1.165 -68.427 1.00 91.75 58 GLY A N 1
ATOM 466 C CA . GLY A 1 58 ? -20.835 0.205 -68.771 1.00 91.75 58 GLY A CA 1
ATOM 467 C C . GLY A 1 58 ? -20.414 -1.246 -68.572 1.00 91.75 58 GLY A C 1
ATOM 468 O O . GLY A 1 58 ? -19.283 -1.597 -68.897 1.00 91.75 58 GLY A O 1
ATOM 469 N N . HIS A 1 59 ? -21.351 -2.078 -68.122 1.00 94.00 59 HIS A N 1
ATOM 470 C CA . HIS A 1 59 ? -21.229 -3.535 -68.053 1.00 94.00 59 HIS A CA 1
ATOM 471 C C . HIS A 1 59 ? -22.432 -4.205 -68.708 1.00 94.00 59 HIS A C 1
ATOM 473 O O . HIS A 1 59 ? -23.520 -3.628 -68.758 1.00 94.00 59 HIS A O 1
ATOM 479 N N . GLN A 1 60 ? -22.247 -5.436 -69.180 1.00 94.00 60 GLN A N 1
ATOM 480 C CA . GLN A 1 60 ? -23.297 -6.263 -69.770 1.00 94.00 60 GLN A CA 1
ATOM 481 C C . GLN A 1 60 ? -23.051 -7.732 -69.403 1.00 94.00 60 GLN A C 1
ATOM 483 O O . GLN A 1 60 ? -21.899 -8.146 -69.286 1.00 94.00 60 GLN A O 1
ATOM 488 N N . ASP A 1 61 ? -24.125 -8.505 -69.219 1.00 94.56 61 ASP A N 1
ATOM 489 C CA . ASP A 1 61 ? -24.084 -9.962 -69.026 1.00 94.56 61 ASP A CA 1
ATOM 490 C C . ASP A 1 61 ? -23.137 -10.432 -67.901 1.00 94.56 61 ASP A C 1
ATOM 492 O O . ASP A 1 61 ? -22.409 -11.416 -68.040 1.00 94.56 61 ASP A O 1
ATOM 496 N N . MET A 1 62 ? -23.161 -9.723 -66.768 1.00 95.69 62 MET A N 1
ATOM 497 C CA . MET A 1 62 ? -22.335 -9.995 -65.587 1.00 95.69 62 MET A CA 1
ATOM 498 C C . MET A 1 62 ? -23.137 -9.819 -64.293 1.00 95.69 62 MET A C 1
ATOM 500 O O . MET A 1 62 ? -23.951 -8.899 -64.193 1.00 95.69 62 MET A O 1
ATOM 504 N N . GLU A 1 63 ? -22.872 -10.661 -63.296 1.00 97.25 63 GLU A N 1
ATOM 505 C CA . GLU A 1 63 ? -23.237 -10.420 -61.898 1.00 97.25 63 GLU A CA 1
ATOM 506 C C . GLU A 1 63 ? -22.049 -9.769 -61.190 1.00 97.25 63 GLU A C 1
ATOM 508 O O . GLU A 1 63 ? -21.000 -10.397 -61.028 1.00 97.25 63 GLU A O 1
ATOM 513 N N . ILE A 1 64 ? -22.198 -8.502 -60.811 1.00 96.12 64 ILE A N 1
ATOM 514 C CA . ILE A 1 64 ? -21.156 -7.687 -60.181 1.00 96.12 64 ILE A CA 1
ATOM 515 C C . ILE A 1 64 ? -21.483 -7.569 -58.700 1.00 96.12 64 ILE A C 1
ATOM 517 O O . ILE A 1 64 ? -22.577 -7.136 -58.342 1.00 96.12 64 ILE A O 1
ATOM 521 N N . ILE A 1 65 ? -20.560 -7.996 -57.849 1.00 97.00 65 ILE A N 1
ATOM 522 C CA . ILE A 1 65 ? -20.739 -8.063 -56.406 1.00 97.00 65 ILE A CA 1
ATOM 523 C C . ILE A 1 65 ? -19.650 -7.228 -55.742 1.00 97.00 65 ILE A C 1
ATOM 525 O O . ILE A 1 65 ? -18.465 -7.531 -55.879 1.00 97.00 65 ILE A O 1
ATOM 529 N N . SER A 1 66 ? -20.070 -6.238 -54.964 1.00 95.81 66 SER A N 1
ATOM 530 C CA . SER A 1 66 ? -19.188 -5.373 -54.187 1.00 95.81 66 SER A CA 1
ATOM 531 C C . SER A 1 66 ? -19.319 -5.706 -52.706 1.00 95.81 66 SER A C 1
ATOM 533 O O . SER A 1 66 ? -20.411 -5.628 -52.139 1.00 95.81 66 SER A O 1
ATOM 535 N N . TYR A 1 67 ? -18.206 -6.079 -52.072 1.00 95.06 67 TYR A N 1
ATOM 536 C CA . TYR A 1 67 ? -18.123 -6.318 -50.629 1.00 95.06 67 TYR A CA 1
ATOM 537 C C . TYR A 1 67 ? -17.165 -5.320 -49.985 1.00 95.06 67 TYR A C 1
ATOM 539 O O . TYR A 1 67 ? -15.952 -5.399 -50.186 1.00 95.06 67 TYR A O 1
ATOM 547 N N . VAL A 1 68 ? -17.705 -4.373 -49.217 1.00 93.81 68 VAL A N 1
ATOM 548 C CA . VAL A 1 68 ? -16.902 -3.318 -48.582 1.00 93.81 68 VAL A CA 1
ATOM 549 C C . VAL A 1 68 ? -16.297 -3.847 -47.286 1.00 93.81 68 VAL A C 1
ATOM 551 O O . VAL A 1 68 ? -17.016 -4.260 -46.380 1.00 93.81 68 VAL A O 1
ATOM 554 N N . ILE A 1 69 ? -14.968 -3.818 -47.190 1.00 91.88 69 ILE A N 1
ATOM 555 C CA . ILE A 1 69 ? -14.214 -4.288 -46.020 1.00 91.88 69 ILE A CA 1
ATOM 556 C C . ILE A 1 69 ? -14.084 -3.149 -45.006 1.00 91.88 69 ILE A C 1
ATOM 558 O O . ILE A 1 69 ? -14.365 -3.331 -43.824 1.00 91.88 69 ILE A O 1
ATOM 562 N N . SER A 1 70 ? -13.699 -1.956 -45.469 1.00 91.56 70 SER A N 1
ATOM 563 C CA . SER A 1 70 ? -13.648 -0.734 -44.659 1.00 91.56 70 SER A CA 1
ATOM 564 C C . SER A 1 70 ? -13.937 0.507 -45.509 1.00 91.56 70 SER A C 1
ATOM 566 O O . SER A 1 70 ? -13.693 0.516 -46.714 1.00 91.56 70 SER A O 1
ATOM 568 N N . GLY A 1 71 ? -14.486 1.555 -44.888 1.00 91.69 71 GLY A N 1
ATOM 569 C CA . GLY A 1 71 ? -14.921 2.774 -45.578 1.00 91.69 71 GLY A CA 1
ATOM 570 C C . GLY A 1 71 ? -16.379 2.724 -46.052 1.00 91.69 71 GLY A C 1
ATOM 571 O O . GLY A 1 71 ? -17.204 1.965 -45.535 1.00 91.69 71 GLY A O 1
ATOM 572 N N . THR A 1 72 ? -16.738 3.598 -46.994 1.00 93.19 72 THR A N 1
ATOM 573 C CA . THR A 1 72 ? -18.090 3.677 -47.574 1.00 93.19 72 THR A CA 1
ATOM 574 C C . THR A 1 72 ? -18.016 4.043 -49.052 1.00 93.19 72 THR A C 1
ATOM 576 O O . THR A 1 72 ? -17.346 5.007 -49.431 1.00 93.19 72 THR A O 1
ATOM 579 N N . MET A 1 73 ? -18.716 3.271 -49.880 1.00 95.00 73 MET A N 1
ATOM 580 C CA . MET A 1 73 ? -18.753 3.436 -51.330 1.00 95.00 73 MET A CA 1
ATOM 581 C C . MET A 1 73 ? -20.116 3.959 -51.774 1.00 95.00 73 MET A C 1
ATOM 583 O O . MET A 1 73 ? -21.134 3.328 -51.509 1.00 95.00 73 MET A O 1
ATOM 587 N N . ALA A 1 74 ? -20.153 5.082 -52.483 1.00 93.81 74 ALA A N 1
ATOM 588 C CA . ALA A 1 74 ? -21.344 5.531 -53.189 1.00 93.81 74 ALA A CA 1
ATOM 589 C C . ALA A 1 74 ? -21.431 4.851 -54.554 1.00 93.81 74 ALA A C 1
ATOM 591 O O . ALA A 1 74 ? -20.521 4.974 -55.373 1.00 93.81 74 ALA A O 1
ATOM 592 N N . HIS A 1 75 ? -22.561 4.203 -54.811 1.00 93.00 75 HIS A N 1
ATOM 593 C CA . HIS A 1 75 ? -22.934 3.616 -56.092 1.00 93.00 75 HIS A CA 1
ATOM 594 C C . HIS A 1 75 ? -24.027 4.452 -56.753 1.00 93.00 75 HIS A C 1
ATOM 596 O O . HIS A 1 75 ? -24.979 4.876 -56.091 1.00 93.00 75 HIS A O 1
ATOM 602 N N . LYS A 1 76 ? -23.913 4.678 -58.064 1.00 91.25 76 LYS A N 1
ATOM 603 C CA . LYS A 1 76 ? -24.972 5.274 -58.894 1.00 91.25 76 LYS A CA 1
ATOM 604 C C . LYS A 1 76 ? -25.054 4.560 -60.230 1.00 91.25 76 LYS A C 1
ATOM 606 O O . LYS A 1 76 ? -24.023 4.391 -60.877 1.00 91.25 76 LYS A O 1
ATOM 611 N N . ASP A 1 77 ? -26.259 4.233 -60.687 1.00 90.88 77 ASP A N 1
ATOM 612 C CA . ASP A 1 77 ? -26.468 3.565 -61.974 1.00 90.88 77 ASP A CA 1
ATOM 613 C C . ASP A 1 77 ? -27.546 4.198 -62.869 1.00 90.88 77 ASP A C 1
ATOM 615 O O . ASP A 1 77 ? -28.317 5.079 -62.481 1.00 90.88 77 ASP A O 1
ATOM 619 N N . SER A 1 78 ? -27.581 3.740 -64.123 1.00 87.94 78 SER A N 1
ATOM 620 C CA . SER A 1 78 ? -28.513 4.184 -65.160 1.00 87.94 78 SER A CA 1
ATOM 621 C C . SER A 1 78 ? -29.962 3.740 -64.943 1.00 87.94 78 SER A C 1
ATOM 623 O O . SER A 1 78 ? -30.827 4.162 -65.708 1.00 87.94 78 SER A O 1
ATOM 625 N N . LEU A 1 79 ? -30.243 2.902 -63.938 1.00 84.38 79 LEU A N 1
ATOM 626 C CA . LEU A 1 79 ? -31.609 2.546 -63.535 1.00 84.38 79 LEU A CA 1
ATOM 627 C C . LEU A 1 79 ? -32.200 3.590 -62.573 1.00 84.38 79 LEU A C 1
ATOM 629 O O . LEU A 1 79 ? -33.379 3.513 -62.233 1.00 84.38 79 LEU A O 1
ATOM 633 N N . GLY A 1 80 ? -31.400 4.583 -62.166 1.00 81.12 80 GLY A N 1
ATOM 634 C CA . GLY A 1 80 ? -31.775 5.598 -61.185 1.00 81.12 80 GLY A CA 1
ATOM 635 C C . GLY A 1 80 ? -31.488 5.176 -59.745 1.00 81.12 80 GLY A C 1
ATOM 636 O O . GLY A 1 80 ? -31.880 5.892 -58.823 1.00 81.12 80 GLY A O 1
ATOM 637 N N . THR A 1 81 ? -30.803 4.048 -59.534 1.00 82.81 81 THR A N 1
ATOM 638 C CA . THR A 1 81 ? -30.403 3.598 -58.200 1.00 82.81 81 THR A CA 1
ATOM 639 C C . THR A 1 81 ? -29.204 4.414 -57.735 1.00 82.81 81 THR A C 1
ATOM 641 O O . THR A 1 81 ? -28.207 4.536 -58.448 1.00 82.81 81 THR A O 1
ATOM 644 N N . GLY A 1 82 ? -29.296 4.971 -56.530 1.00 82.69 82 GLY A N 1
ATOM 645 C CA . GLY A 1 82 ? -28.187 5.613 -55.837 1.00 82.69 82 GLY A CA 1
ATOM 646 C C . GLY A 1 82 ? -28.155 5.144 -54.390 1.00 82.69 82 GLY A C 1
ATOM 647 O O . GLY A 1 82 ? -29.162 5.273 -53.693 1.00 82.69 82 GLY A O 1
ATOM 648 N N . SER A 1 83 ? -27.033 4.594 -53.942 1.00 88.38 83 SER A N 1
ATOM 649 C CA . SER A 1 83 ? -26.900 4.060 -52.585 1.00 88.38 83 SER A CA 1
ATOM 650 C C . SER A 1 83 ? -25.484 4.210 -52.049 1.00 88.38 83 SER A C 1
ATOM 652 O O . SER A 1 83 ? -24.519 4.333 -52.800 1.00 88.38 83 SER A O 1
ATOM 654 N N . GLU A 1 84 ? -25.372 4.214 -50.725 1.00 92.56 84 GLU A N 1
ATOM 655 C CA . GLU A 1 84 ? -24.099 4.090 -50.025 1.00 92.56 84 GLU A CA 1
ATOM 656 C C . GLU A 1 84 ? -23.985 2.666 -49.487 1.00 92.56 84 GLU A C 1
ATOM 658 O O . GLU A 1 84 ? -24.893 2.180 -48.812 1.00 92.56 84 GLU A O 1
ATOM 663 N N . ILE A 1 85 ? -22.876 2.009 -49.803 1.00 92.81 85 ILE A N 1
ATOM 664 C CA . ILE A 1 85 ? -22.545 0.650 -49.389 1.00 92.81 85 ILE A CA 1
ATOM 665 C C . ILE A 1 85 ? -21.478 0.774 -48.307 1.00 92.81 85 ILE A C 1
ATOM 667 O O . ILE A 1 85 ? -20.381 1.292 -48.549 1.00 92.81 85 ILE A O 1
ATOM 671 N N . LYS A 1 86 ? -21.819 0.352 -47.093 1.00 93.00 86 LYS A N 1
ATOM 672 C CA . LYS A 1 86 ? -20.956 0.480 -45.912 1.00 93.00 86 LYS A CA 1
ATOM 673 C C . LYS A 1 86 ? -20.135 -0.783 -45.681 1.00 93.00 86 LYS A C 1
ATOM 675 O O . LYS A 1 86 ? -20.451 -1.848 -46.203 1.00 93.00 86 LYS A O 1
ATOM 680 N N . ALA A 1 87 ? -19.097 -0.665 -44.855 1.00 90.12 87 ALA A N 1
ATOM 681 C CA . ALA A 1 87 ? -18.310 -1.806 -44.400 1.00 90.12 87 ALA A CA 1
ATOM 682 C C . ALA A 1 87 ? -19.199 -2.944 -43.861 1.00 90.12 87 ALA A C 1
ATOM 684 O O . ALA A 1 87 ? -20.094 -2.720 -43.045 1.00 90.12 87 ALA A O 1
ATOM 685 N N . GLY A 1 88 ? -18.946 -4.164 -44.335 1.00 86.25 88 GLY A N 1
ATOM 686 C CA . GLY A 1 88 ? -19.728 -5.355 -44.018 1.00 86.25 88 GLY A CA 1
ATOM 687 C C . GLY A 1 88 ? -20.987 -5.549 -44.869 1.00 86.25 88 GLY A C 1
ATOM 688 O O . GLY A 1 88 ? -21.658 -6.565 -44.715 1.00 86.25 88 GLY A O 1
ATOM 689 N N . GLU A 1 89 ? -21.330 -4.634 -45.775 1.00 92.19 89 GLU A N 1
ATOM 690 C CA . GLU A 1 89 ? -22.457 -4.812 -46.694 1.00 92.19 89 GLU A CA 1
ATOM 691 C C . GLU A 1 89 ? -22.021 -5.480 -48.002 1.00 92.19 89 GLU A C 1
ATOM 693 O O . GLU A 1 89 ? -20.924 -5.250 -48.517 1.00 92.19 89 GLU A O 1
ATOM 698 N N . VAL A 1 90 ? -22.908 -6.320 -48.539 1.00 93.88 90 VAL A N 1
ATOM 699 C CA . VAL A 1 90 ? -22.759 -6.949 -49.851 1.00 93.88 90 VAL A CA 1
ATOM 700 C C . VAL A 1 90 ? -23.794 -6.347 -50.780 1.00 93.88 90 VAL A C 1
ATOM 702 O O . VAL A 1 90 ? -25.002 -6.403 -50.527 1.00 93.88 90 VAL A O 1
ATOM 705 N N . GLN A 1 91 ? -23.307 -5.800 -51.880 1.00 95.62 91 GLN A N 1
ATOM 706 C CA . GLN A 1 91 ? -24.119 -5.288 -52.965 1.00 95.62 91 GLN A CA 1
ATOM 707 C C . GLN A 1 91 ? -23.971 -6.203 -54.178 1.00 95.62 91 GLN A C 1
ATOM 709 O O . GLN A 1 91 ? -22.878 -6.674 -54.469 1.00 95.62 91 GLN A O 1
ATOM 714 N N . ARG A 1 92 ? -25.077 -6.458 -54.879 1.00 95.69 92 ARG A N 1
ATOM 715 C CA . ARG A 1 92 ? -25.125 -7.192 -56.144 1.00 95.69 92 ARG A CA 1
ATOM 716 C C . ARG A 1 92 ? -25.820 -6.346 -57.200 1.00 95.69 92 ARG A C 1
ATOM 718 O O . ARG A 1 92 ? -26.935 -5.870 -56.994 1.00 95.69 92 ARG A O 1
ATOM 725 N N . MET A 1 93 ? -25.190 -6.212 -58.360 1.00 95.31 93 MET A N 1
ATOM 726 C CA . MET A 1 93 ? -25.755 -5.615 -59.564 1.00 95.31 93 MET A CA 1
ATOM 727 C C . MET A 1 93 ? -25.725 -6.636 -60.698 1.00 95.31 93 MET A C 1
ATOM 729 O O . MET A 1 93 ? -24.666 -7.097 -61.117 1.00 95.31 93 MET A O 1
ATOM 733 N N . THR A 1 94 ? -26.900 -6.954 -61.229 1.00 96.12 94 THR A N 1
ATOM 734 C CA . THR A 1 94 ? -27.030 -7.730 -62.462 1.00 96.12 94 THR A CA 1
ATOM 735 C C . THR A 1 94 ? -26.960 -6.758 -63.628 1.00 96.12 94 THR A C 1
ATOM 737 O O . THR A 1 94 ? -27.861 -5.937 -63.800 1.00 96.12 94 THR A O 1
ATOM 740 N N . ALA A 1 95 ? -25.899 -6.837 -64.429 1.00 93.19 95 ALA A N 1
ATOM 741 C CA . ALA A 1 95 ? -25.709 -5.953 -65.575 1.00 93.19 95 ALA A CA 1
ATOM 742 C C . ALA A 1 95 ? -26.635 -6.314 -66.748 1.00 93.19 95 ALA A C 1
ATOM 744 O O . ALA A 1 95 ? -27.117 -5.422 -67.442 1.00 93.19 95 ALA A O 1
ATOM 745 N N . GLY A 1 96 ? -26.920 -7.608 -66.950 1.00 92.44 96 GLY A N 1
ATOM 746 C CA . GLY A 1 96 ? -27.966 -8.071 -67.866 1.00 92.44 96 GLY A CA 1
ATOM 747 C C . GLY A 1 96 ? -27.847 -7.507 -69.288 1.00 92.44 96 GLY A C 1
ATOM 748 O O . GLY A 1 96 ? -26.762 -7.510 -69.862 1.00 92.44 96 GLY A O 1
ATOM 749 N N . THR A 1 97 ? -28.941 -6.959 -69.829 1.00 92.06 97 THR A N 1
ATOM 750 C CA . THR A 1 97 ? -28.989 -6.273 -71.141 1.00 92.06 97 THR A CA 1
ATOM 751 C C . THR A 1 97 ? -28.142 -4.995 -71.235 1.00 92.06 97 THR A C 1
ATOM 753 O O . THR A 1 97 ? -28.075 -4.395 -72.306 1.00 92.06 97 THR A O 1
ATOM 756 N N . GLY A 1 98 ? -27.522 -4.557 -70.139 1.00 91.81 98 GLY A N 1
ATOM 757 C CA . GLY A 1 98 ? -26.609 -3.421 -70.076 1.00 91.81 98 GLY A CA 1
ATOM 758 C C . GLY A 1 98 ? -26.968 -2.443 -68.958 1.00 91.81 98 GLY A C 1
ATOM 759 O O . GLY A 1 98 ? -28.108 -1.985 -68.873 1.00 91.81 98 GLY A O 1
ATOM 760 N N . VAL A 1 99 ? -25.977 -2.065 -68.147 1.00 91.88 99 VAL A N 1
ATOM 761 C CA . VAL A 1 99 ? -26.067 -0.997 -67.135 1.00 91.88 99 VAL A CA 1
ATOM 762 C C . VAL A 1 99 ? -24.828 -0.123 -67.191 1.00 91.88 99 VAL A C 1
ATOM 764 O O . VAL A 1 99 ? -23.715 -0.624 -67.348 1.00 91.88 99 VAL A O 1
ATOM 767 N N . ARG A 1 100 ? -25.015 1.193 -67.041 1.00 93.12 100 ARG A N 1
ATOM 768 C CA . ARG A 1 100 ? -23.918 2.127 -66.772 1.00 93.12 100 ARG A CA 1
ATOM 769 C C . ARG A 1 100 ? -23.932 2.528 -65.309 1.00 93.12 100 ARG A C 1
ATOM 771 O O . ARG A 1 100 ? -24.990 2.882 -64.803 1.00 93.12 100 ARG A O 1
ATOM 778 N N . HIS A 1 101 ? -22.777 2.519 -64.658 1.00 94.69 101 HIS A N 1
ATOM 779 C CA . HIS A 1 101 ? -22.666 2.819 -63.234 1.00 94.69 101 HIS A CA 1
ATOM 780 C C . HIS A 1 101 ? -21.331 3.461 -62.859 1.00 94.69 101 HIS A C 1
ATOM 782 O O . HIS A 1 101 ? -20.385 3.435 -63.648 1.00 94.69 101 HIS A O 1
ATOM 788 N N . SER A 1 102 ? -21.283 4.068 -61.678 1.00 92.75 102 SER A N 1
ATOM 789 C CA . SER A 1 102 ? -20.097 4.687 -61.085 1.00 92.75 102 SER A CA 1
ATOM 790 C C . SER A 1 102 ? -20.004 4.381 -59.596 1.00 92.75 102 SER A C 1
ATOM 792 O O . SER A 1 102 ? -21.032 4.362 -58.915 1.00 92.75 102 SER A O 1
ATOM 794 N N . GLU A 1 103 ? -18.779 4.262 -59.096 1.00 94.50 103 GLU A N 1
ATOM 795 C CA . GLU A 1 103 ? -18.464 3.854 -57.725 1.00 94.50 103 GLU A CA 1
ATOM 796 C C . GLU A 1 103 ? -17.435 4.827 -57.134 1.00 94.50 103 GLU A C 1
ATOM 798 O O . GLU A 1 103 ? -16.326 4.934 -57.653 1.00 94.50 103 GLU A O 1
ATOM 803 N N . PHE A 1 104 ? -17.778 5.554 -56.068 1.00 93.75 104 PHE A N 1
ATOM 804 C CA . PHE A 1 104 ? -16.906 6.577 -55.473 1.00 93.75 104 PHE A CA 1
ATOM 805 C C . PHE A 1 104 ? -16.744 6.417 -53.965 1.00 93.75 104 PHE A C 1
ATOM 807 O O . PHE A 1 104 ? -17.707 6.146 -53.253 1.00 93.75 104 PHE A O 1
ATOM 814 N N . ASN A 1 105 ? -15.533 6.660 -53.463 1.00 94.19 105 ASN A N 1
ATOM 815 C CA . ASN A 1 105 ? -15.289 6.818 -52.037 1.00 94.19 105 ASN A CA 1
ATOM 816 C C . ASN A 1 105 ? -15.911 8.137 -51.555 1.00 94.19 105 ASN A C 1
ATOM 818 O O . ASN A 1 105 ? -15.529 9.219 -52.008 1.00 94.19 105 ASN A O 1
ATOM 822 N N . VAL A 1 106 ? -16.875 8.033 -50.639 1.00 89.12 106 VAL A N 1
ATOM 823 C CA . VAL A 1 106 ? -17.622 9.182 -50.101 1.00 89.12 106 VAL A CA 1
ATOM 824 C C . VAL A 1 106 ? -16.771 10.009 -49.135 1.00 89.12 106 VAL A C 1
ATOM 826 O O . VAL A 1 106 ? -16.979 11.216 -49.015 1.00 89.12 106 VAL A O 1
ATOM 829 N N . SER A 1 107 ? -15.807 9.383 -48.449 1.00 89.38 107 SER A N 1
ATOM 830 C CA . SER A 1 107 ? -14.951 10.079 -47.488 1.00 89.38 107 SER A CA 1
ATOM 831 C C . SER A 1 107 ? -13.953 10.981 -48.206 1.00 89.38 107 SER A C 1
ATOM 833 O O . SER A 1 107 ? -13.353 10.589 -49.203 1.00 89.38 107 SER A O 1
ATOM 835 N N . THR A 1 108 ? -13.741 12.187 -47.678 1.00 87.81 108 THR A N 1
ATOM 836 C CA . THR A 1 108 ? -12.707 13.127 -48.144 1.00 87.81 108 THR A CA 1
ATOM 837 C C . THR A 1 108 ? -11.375 12.962 -47.415 1.00 87.81 108 THR A C 1
ATOM 839 O O . THR A 1 108 ? -10.402 13.616 -47.782 1.00 87.81 108 THR A O 1
ATOM 842 N N . THR A 1 109 ? -11.321 12.098 -46.399 1.00 83.44 109 THR A N 1
ATOM 843 C CA . THR A 1 109 ? -10.140 11.872 -45.551 1.00 83.44 109 THR A CA 1
ATOM 844 C C . THR A 1 109 ? -9.661 10.427 -45.561 1.00 83.44 109 THR A C 1
ATOM 846 O O . THR A 1 109 ? -8.457 10.192 -45.623 1.00 83.44 109 THR A O 1
ATOM 849 N N . ASP A 1 110 ? -10.582 9.466 -45.540 1.00 86.31 110 ASP A N 1
ATOM 850 C CA . ASP A 1 110 ? -10.267 8.056 -45.310 1.00 86.31 110 ASP A CA 1
ATOM 851 C C . ASP A 1 110 ? -10.288 7.254 -46.617 1.00 86.31 110 ASP A C 1
ATOM 853 O O . ASP A 1 110 ? -11.145 7.497 -47.475 1.00 86.31 110 ASP A O 1
ATOM 857 N N . PRO A 1 111 ? -9.375 6.287 -46.801 1.00 91.62 111 PRO A N 1
ATOM 858 C CA . PRO A 1 111 ? -9.418 5.383 -47.942 1.00 91.62 111 PRO A CA 1
ATOM 859 C C . PRO A 1 111 ? -10.591 4.392 -47.837 1.00 91.62 111 PRO A C 1
ATOM 861 O O . PRO A 1 111 ? -11.067 4.064 -46.752 1.00 91.62 111 PRO A O 1
ATOM 864 N N . LEU A 1 112 ? -11.037 3.894 -48.987 1.00 93.62 112 LEU A N 1
ATOM 865 C CA . LEU A 1 112 ? -12.041 2.838 -49.131 1.00 93.62 112 LEU A CA 1
ATOM 866 C C . LEU A 1 112 ? -11.331 1.536 -49.512 1.00 93.62 112 LEU A C 1
ATOM 868 O O . LEU A 1 112 ? -10.533 1.541 -50.446 1.00 93.62 112 LEU A O 1
ATOM 872 N N . HIS A 1 113 ? -11.643 0.428 -48.836 1.00 95.00 113 HIS A N 1
ATOM 873 C CA . HIS A 1 113 ? -11.119 -0.909 -49.146 1.00 95.00 113 HIS A CA 1
ATOM 874 C C . HIS A 1 113 ? -12.269 -1.885 -49.367 1.00 95.00 113 HIS A C 1
ATOM 876 O O . HIS A 1 113 ? -13.116 -2.070 -48.487 1.00 95.00 113 HIS A O 1
ATOM 882 N N . PHE A 1 114 ? -12.318 -2.509 -50.540 1.00 95.69 114 PHE A N 1
ATOM 883 C CA . PHE A 1 114 ? -13.399 -3.423 -50.903 1.00 95.69 114 PHE A CA 1
ATOM 884 C C . PHE A 1 114 ? -12.942 -4.516 -51.873 1.00 95.69 114 PHE A C 1
ATOM 886 O O . PHE A 1 114 ? -11.885 -4.419 -52.500 1.00 95.69 114 PHE A O 1
ATOM 893 N N . LEU A 1 115 ? -13.753 -5.571 -51.982 1.00 96.06 115 LEU A N 1
ATOM 894 C CA . LEU A 1 115 ? -13.626 -6.580 -53.028 1.00 96.06 115 LEU A CA 1
ATOM 895 C C . LEU A 1 115 ? -14.656 -6.345 -54.127 1.00 96.06 115 LEU A C 1
ATOM 897 O O . LEU A 1 115 ? -15.853 -6.268 -53.844 1.00 96.06 115 LEU A O 1
ATOM 901 N N . GLN A 1 116 ? -14.183 -6.325 -55.370 1.00 95.25 116 GLN A N 1
ATOM 902 C CA . GLN A 1 116 ? -15.005 -6.300 -56.574 1.00 95.25 116 GLN A CA 1
ATOM 903 C C . GLN A 1 116 ? -14.992 -7.695 -57.211 1.00 95.25 116 GLN A C 1
ATOM 905 O O . GLN A 1 116 ? -13.949 -8.180 -57.665 1.00 95.25 116 GLN A O 1
ATOM 910 N N . ILE A 1 117 ? -16.140 -8.373 -57.212 1.00 96.94 117 ILE A N 1
ATOM 911 C CA . ILE A 1 117 ? -16.275 -9.789 -57.575 1.00 96.94 117 ILE A CA 1
ATOM 912 C C . ILE A 1 117 ? -17.228 -9.924 -58.757 1.00 96.94 117 ILE A C 1
ATOM 914 O O . ILE A 1 117 ? -18.381 -9.514 -58.673 1.00 96.94 117 ILE A O 1
ATOM 918 N N . TRP A 1 118 ? -16.777 -10.524 -59.859 1.00 96.50 118 TRP A N 1
ATOM 919 C CA . TRP A 1 118 ? -17.617 -10.716 -61.047 1.00 96.50 118 TRP A CA 1
ATOM 920 C C . TRP A 1 118 ? -17.850 -12.190 -61.341 1.00 96.50 118 TRP A C 1
ATOM 922 O O . TRP A 1 118 ? -16.901 -12.979 -61.450 1.00 96.50 118 TRP A O 1
ATOM 932 N N . ILE A 1 119 ? -19.118 -12.544 -61.529 1.00 96.75 119 ILE A N 1
ATOM 933 C CA . ILE A 1 119 ? -19.570 -13.899 -61.834 1.00 96.75 119 ILE A CA 1
ATOM 934 C C . ILE A 1 119 ? -20.384 -13.868 -63.128 1.00 96.75 119 ILE A C 1
ATOM 936 O O . ILE A 1 119 ? -21.295 -13.060 -63.293 1.00 96.75 119 ILE A O 1
ATOM 940 N N . LEU A 1 120 ? -20.071 -14.773 -64.057 1.00 96.12 120 LEU A N 1
ATOM 941 C CA . LEU A 1 120 ? -20.870 -14.935 -65.270 1.00 96.12 120 LEU A CA 1
ATOM 942 C C . LEU A 1 120 ? -22.242 -15.521 -64.913 1.00 96.12 120 LEU A C 1
ATOM 944 O O . LEU A 1 120 ? -22.277 -16.559 -64.242 1.00 96.12 120 LEU A O 1
ATOM 948 N N . PRO A 1 121 ? -23.355 -14.929 -65.377 1.00 95.69 121 PRO A N 1
ATOM 949 C CA . PRO A 1 121 ? -24.678 -15.494 -65.171 1.00 95.69 121 PRO A CA 1
ATOM 950 C C . PRO A 1 121 ? -24.877 -16.765 -66.009 1.00 95.69 121 PRO A C 1
ATOM 952 O O . PRO A 1 121 ? -24.210 -16.992 -67.019 1.00 95.69 121 PRO A O 1
ATOM 955 N N . GLU A 1 122 ? -25.830 -17.605 -65.611 1.00 94.56 122 GLU A N 1
ATOM 956 C CA . GLU A 1 122 ? -26.191 -18.828 -66.344 1.00 94.56 122 GLU A CA 1
ATOM 957 C C . GLU A 1 122 ? -26.923 -18.551 -67.669 1.00 94.56 122 GLU A C 1
ATOM 959 O O . GLU A 1 122 ? -27.004 -19.424 -68.534 1.00 94.56 122 GLU A O 1
ATOM 964 N N . LYS A 1 123 ? -27.458 -17.334 -67.833 1.00 93.38 123 LYS A N 1
ATOM 965 C CA . LYS A 1 123 ? -28.143 -16.851 -69.037 1.00 93.38 123 LYS A CA 1
ATOM 966 C C . LYS A 1 123 ? -27.706 -15.424 -69.352 1.00 93.38 123 LYS A C 1
ATOM 968 O O . LYS A 1 123 ? -27.570 -14.605 -68.451 1.00 93.38 123 LYS A O 1
ATOM 973 N N . GLN A 1 124 ? -27.542 -15.134 -70.637 1.00 93.31 124 GLN A N 1
ATOM 974 C CA . GLN A 1 124 ? -27.333 -13.776 -71.141 1.00 93.31 124 GLN A CA 1
ATOM 975 C C . GLN A 1 124 ? -28.673 -13.053 -71.337 1.00 93.31 124 GLN A C 1
ATOM 977 O O . GLN A 1 124 ? -29.722 -13.693 -71.447 1.00 93.31 124 GLN A O 1
ATOM 982 N N . GLY A 1 125 ? -28.640 -11.724 -71.399 1.00 91.88 125 GLY A N 1
ATOM 983 C CA . GLY A 1 125 ? -29.801 -10.869 -71.636 1.00 91.88 125 GLY A CA 1
ATOM 984 C C . GLY A 1 125 ? -30.771 -10.794 -70.457 1.00 91.88 125 GLY A C 1
ATOM 985 O O . GLY A 1 125 ? -31.958 -10.550 -70.665 1.00 91.88 125 GLY A O 1
ATOM 986 N N . LEU A 1 126 ? -30.299 -11.027 -69.229 1.00 93.56 126 LEU A N 1
ATOM 987 C CA . LEU A 1 126 ? -31.113 -10.843 -68.024 1.00 93.56 126 LEU A CA 1
ATOM 988 C C . LEU A 1 126 ? -31.573 -9.384 -67.896 1.00 93.56 126 LEU A C 1
ATOM 990 O O . LEU A 1 126 ? -30.900 -8.467 -68.363 1.00 93.56 126 LEU A O 1
ATOM 994 N N . ALA A 1 127 ? -32.712 -9.155 -67.245 1.00 92.69 127 ALA A N 1
ATOM 995 C CA . ALA A 1 127 ? -33.108 -7.797 -66.897 1.00 92.69 127 ALA A CA 1
ATOM 996 C C . ALA A 1 127 ? -32.100 -7.218 -65.887 1.00 92.69 127 ALA A C 1
ATOM 998 O O . ALA A 1 127 ? -31.748 -7.920 -64.932 1.00 92.69 127 ALA A O 1
ATOM 999 N N . PRO A 1 128 ? -31.632 -5.971 -66.066 1.00 94.56 128 PRO A N 1
ATOM 1000 C CA . PRO A 1 128 ? -30.781 -5.342 -65.078 1.00 94.56 128 PRO A CA 1
ATOM 1001 C C . PRO A 1 128 ? -31.447 -5.260 -63.706 1.00 94.56 128 PRO A C 1
ATOM 1003 O O . PRO A 1 128 ? -32.654 -5.031 -63.607 1.00 94.56 128 PRO A O 1
ATOM 1006 N N . GLY A 1 129 ? -30.669 -5.431 -62.642 1.00 92.06 129 GLY A N 1
ATOM 1007 C CA . GLY A 1 129 ? -31.212 -5.462 -61.288 1.00 92.06 129 GLY A CA 1
ATOM 1008 C C . GLY A 1 129 ? -30.185 -5.119 -60.223 1.00 92.06 129 GLY A C 1
ATOM 1009 O O . GLY A 1 129 ? -28.983 -5.234 -60.452 1.00 92.06 129 GLY A O 1
ATOM 1010 N N . TYR A 1 130 ? -30.679 -4.727 -59.051 1.00 93.88 130 TYR A N 1
ATOM 1011 C CA . TYR A 1 130 ? -29.872 -4.271 -57.926 1.00 93.88 130 TYR A CA 1
ATOM 1012 C C . TYR A 1 130 ? -30.384 -4.872 -56.612 1.00 93.88 130 TYR A C 1
ATOM 1014 O O . TYR A 1 130 ? -31.587 -4.861 -56.351 1.00 93.88 130 TYR A O 1
ATOM 1022 N N . GLU A 1 131 ? -29.474 -5.365 -55.777 1.00 93.88 131 GLU A N 1
ATOM 1023 C CA . GLU A 1 131 ? -29.726 -5.773 -54.394 1.00 93.88 131 GLU A CA 1
ATOM 1024 C C . GLU A 1 131 ? -28.583 -5.303 -53.485 1.00 93.88 131 GLU A C 1
ATOM 1026 O O . GLU A 1 131 ? -27.419 -5.312 -53.877 1.00 93.88 131 GLU A O 1
ATOM 1031 N N . GLN A 1 132 ? -28.906 -4.941 -52.245 1.00 93.88 132 GLN A N 1
ATOM 1032 C CA . GLN A 1 132 ? -27.936 -4.605 -51.202 1.00 93.88 132 GLN A CA 1
ATOM 1033 C C . GLN A 1 132 ? -28.427 -5.175 -49.878 1.00 93.88 132 GLN A C 1
ATOM 1035 O O . GLN A 1 132 ? -29.598 -5.009 -49.524 1.00 93.88 132 GLN A O 1
ATOM 1040 N N . LYS A 1 133 ? -27.544 -5.863 -49.156 1.00 93.06 133 LYS A N 1
ATOM 1041 C CA . LYS A 1 133 ? -27.849 -6.460 -47.853 1.00 93.06 133 LYS A CA 1
ATOM 1042 C C . LYS A 1 133 ? -26.676 -6.297 -46.896 1.00 93.06 133 LYS A C 1
ATOM 1044 O O . LYS A 1 133 ? -25.518 -6.363 -47.303 1.00 93.06 133 LYS A O 1
ATOM 1049 N N . SER A 1 134 ? -26.991 -6.091 -45.620 1.00 89.38 134 SER A N 1
ATOM 1050 C CA . SER A 1 134 ? -25.980 -5.932 -44.578 1.00 89.38 134 SER A CA 1
ATOM 1051 C C . SER A 1 134 ? -25.587 -7.272 -43.970 1.00 89.38 134 SER A C 1
ATOM 1053 O O . SER A 1 134 ? -26.443 -8.067 -43.584 1.00 89.38 134 SER A O 1
ATOM 1055 N N . PHE A 1 135 ? -24.277 -7.481 -43.864 1.00 86.56 135 PHE A N 1
ATOM 1056 C CA . PHE A 1 135 ? -23.636 -8.587 -43.159 1.00 86.56 135 PHE A CA 1
ATOM 1057 C C . PHE A 1 135 ? -22.602 -8.041 -42.157 1.00 86.56 135 PHE A C 1
ATOM 1059 O O . PHE A 1 135 ? -21.622 -8.707 -41.840 1.00 86.56 135 PHE A O 1
ATOM 1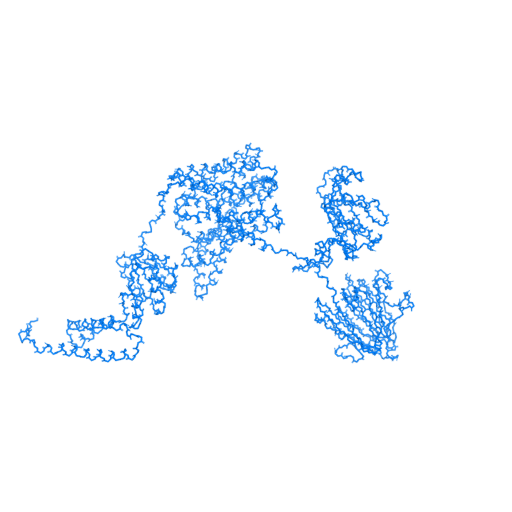066 N N . ALA A 1 136 ? -22.803 -6.815 -41.653 1.00 77.62 136 ALA A N 1
ATOM 1067 C CA . ALA A 1 136 ? -21.891 -6.188 -40.695 1.00 77.62 136 ALA A CA 1
ATOM 1068 C C . ALA A 1 136 ? -21.798 -6.973 -39.370 1.00 77.62 136 ALA A C 1
ATOM 1070 O O . ALA A 1 136 ? -20.728 -7.052 -38.770 1.00 77.62 136 ALA A O 1
ATOM 1071 N N . ASP A 1 137 ? -22.890 -7.635 -38.972 1.00 72.38 137 ASP A N 1
ATOM 1072 C CA . ASP A 1 137 ? -22.986 -8.443 -37.753 1.00 72.38 137 ASP A CA 1
ATOM 1073 C C . ASP A 1 137 ? -22.785 -9.949 -38.020 1.00 72.38 137 ASP A C 1
ATOM 1075 O O . ASP A 1 137 ? -23.531 -10.784 -37.500 1.00 72.38 137 ASP A O 1
ATOM 1079 N N . ILE A 1 138 ? -21.806 -10.338 -38.851 1.00 70.94 138 ILE A N 1
ATOM 1080 C CA . ILE A 1 138 ? -21.462 -11.763 -39.009 1.00 70.94 138 ILE A CA 1
ATOM 1081 C C . ILE A 1 138 ? -21.098 -12.339 -37.628 1.00 70.94 138 ILE A C 1
ATOM 1083 O O . ILE A 1 138 ? -20.150 -11.859 -36.995 1.00 70.94 138 ILE A O 1
ATOM 1087 N N . PRO A 1 139 ? -21.810 -13.378 -37.148 1.00 66.38 139 PRO A N 1
ATOM 1088 C CA . PRO A 1 139 ? -21.517 -13.990 -35.862 1.00 66.38 139 PRO A CA 1
ATOM 1089 C C . PRO A 1 139 ? -20.067 -14.483 -35.807 1.00 66.38 139 PRO A C 1
ATOM 1091 O O . PRO A 1 139 ? -19.615 -15.227 -36.676 1.00 66.38 139 PRO A O 1
ATOM 1094 N N . LYS A 1 140 ? -19.332 -14.107 -34.754 1.00 67.12 140 LYS A N 1
ATOM 1095 C CA . LYS A 1 140 ? -17.953 -14.574 -34.497 1.00 67.12 140 LYS A CA 1
ATOM 1096 C C . LYS A 1 140 ? -17.903 -16.005 -33.942 1.00 67.12 140 LYS A C 1
ATOM 1098 O O . LYS A 1 140 ? -17.030 -16.345 -33.149 1.00 67.12 140 LYS A O 1
ATOM 1103 N N . ASP A 1 141 ? -18.856 -16.843 -34.320 1.00 69.75 141 ASP A N 1
ATOM 1104 C CA . ASP A 1 141 ? -19.007 -18.207 -33.814 1.00 69.75 141 ASP A CA 1
ATOM 1105 C C . ASP A 1 141 ? -18.563 -19.273 -34.819 1.00 69.75 141 ASP A C 1
ATOM 1107 O O . ASP A 1 141 ? -18.861 -20.454 -34.644 1.00 69.75 141 ASP A O 1
ATOM 1111 N N . ASN A 1 142 ? -17.769 -18.869 -35.817 1.00 74.94 142 ASN A N 1
ATOM 1112 C CA . ASN A 1 142 ? -17.131 -19.758 -36.787 1.00 74.94 142 ASN A CA 1
ATOM 1113 C C . ASN A 1 142 ? -18.118 -20.441 -37.749 1.00 74.94 142 ASN A C 1
ATOM 1115 O O . ASN A 1 142 ? -17.833 -21.517 -38.270 1.00 74.94 142 ASN A O 1
ATOM 1119 N N . ARG A 1 143 ? -19.288 -19.844 -38.005 1.00 83.44 143 ARG A N 1
ATOM 1120 C CA . ARG A 1 143 ? -20.219 -20.331 -39.035 1.00 83.44 143 ARG A CA 1
ATOM 1121 C C . ARG A 1 143 ? -19.967 -19.666 -40.393 1.00 83.44 143 ARG A C 1
ATOM 1123 O O . ARG A 1 143 ? -19.717 -18.466 -40.465 1.00 83.44 143 ARG A O 1
ATOM 1130 N N . LEU A 1 144 ? -20.134 -20.427 -41.477 1.00 87.69 144 LEU A N 1
ATOM 1131 C CA . LEU A 1 144 ? -20.224 -19.869 -42.829 1.00 87.69 144 LEU A CA 1
ATOM 1132 C C . LEU A 1 144 ? -21.613 -19.243 -43.027 1.00 87.69 144 LEU A C 1
ATOM 1134 O O . LEU A 1 144 ? -22.619 -19.953 -43.067 1.00 87.69 144 LEU A O 1
ATOM 1138 N N . VAL A 1 145 ? -21.680 -17.919 -43.146 1.00 90.88 145 VAL A N 1
ATOM 1139 C CA . VAL A 1 145 ? -22.922 -17.178 -43.400 1.00 90.88 145 VAL A CA 1
ATOM 1140 C C . VAL A 1 145 ? -23.131 -17.061 -44.905 1.00 90.88 145 VAL A C 1
ATOM 1142 O O . VAL A 1 145 ? -22.273 -16.539 -45.610 1.00 90.88 145 VAL A O 1
ATOM 1145 N N . LEU A 1 146 ? -24.265 -17.552 -45.408 1.00 93.50 146 LEU A N 1
ATOM 1146 C CA . LEU A 1 146 ? -24.602 -17.469 -46.830 1.00 93.50 146 LEU A CA 1
ATOM 1147 C C . LEU A 1 146 ? -24.950 -16.018 -47.196 1.00 93.50 146 LEU A C 1
ATOM 1149 O O . LEU A 1 146 ? -25.999 -15.512 -46.802 1.00 93.50 146 LEU A O 1
ATOM 1153 N N . ALA A 1 147 ? -24.065 -15.362 -47.939 1.00 93.75 147 ALA A N 1
ATOM 1154 C CA . ALA A 1 147 ? -24.184 -13.965 -48.336 1.00 93.75 147 ALA A CA 1
ATOM 1155 C C . ALA A 1 147 ? -24.795 -13.786 -49.729 1.00 93.75 147 ALA A C 1
ATOM 1157 O O . ALA A 1 147 ? -25.517 -12.815 -49.941 1.00 93.75 147 ALA A O 1
ATOM 1158 N N . GLY A 1 148 ? -24.597 -14.742 -50.644 1.00 95.69 148 GLY A N 1
ATOM 1159 C CA . GLY A 1 148 ? -25.264 -14.778 -51.951 1.00 95.69 148 GLY A CA 1
ATOM 1160 C C . GLY A 1 148 ? -25.608 -16.198 -52.399 1.00 95.69 148 GLY A C 1
ATOM 1161 O O . GLY A 1 148 ? -24.843 -17.122 -52.127 1.00 95.69 148 GLY A O 1
ATOM 1162 N N . SER A 1 149 ? -26.735 -16.385 -53.086 1.00 96.44 149 SER A N 1
ATOM 1163 C CA . SER A 1 149 ? -27.144 -17.684 -53.644 1.00 96.44 149 SER A CA 1
ATOM 1164 C C . SER A 1 149 ? -27.955 -17.536 -54.928 1.00 96.44 149 SER A C 1
ATOM 1166 O O . SER A 1 149 ? -28.446 -16.452 -55.249 1.00 96.44 149 SER A O 1
ATOM 1168 N N . ARG A 1 150 ? -28.157 -18.648 -55.648 1.00 94.88 150 ARG A N 1
ATOM 1169 C CA . ARG A 1 150 ? -28.962 -18.669 -56.883 1.00 94.88 150 ARG A CA 1
ATOM 1170 C C . ARG A 1 150 ? -30.391 -18.140 -56.718 1.00 94.88 150 ARG A C 1
ATOM 1172 O O . ARG A 1 150 ? -30.956 -17.560 -57.638 1.00 94.88 150 ARG A O 1
ATOM 1179 N N . ASP A 1 151 ? -30.977 -18.388 -55.556 1.00 92.00 151 ASP A N 1
ATOM 1180 C CA . ASP A 1 151 ? -32.394 -18.205 -55.233 1.00 92.00 151 ASP A CA 1
ATOM 1181 C C . ASP A 1 151 ? -32.649 -17.171 -54.120 1.00 92.00 151 ASP A C 1
ATOM 1183 O O . ASP A 1 151 ? -33.794 -16.985 -53.709 1.00 92.00 151 ASP A O 1
ATOM 1187 N N . GLY A 1 152 ? -31.602 -16.518 -53.602 1.00 90.62 152 GLY A N 1
ATOM 1188 C CA . GLY A 1 152 ? -31.699 -15.566 -52.490 1.00 90.62 152 GLY A CA 1
ATOM 1189 C C . GLY A 1 152 ? -32.090 -16.199 -51.144 1.00 90.62 152 GLY A C 1
ATOM 1190 O O . GLY A 1 152 ? -32.582 -15.506 -50.243 1.00 90.62 152 GLY A O 1
ATOM 1191 N N . ARG A 1 153 ? -31.909 -17.520 -50.975 1.00 94.12 153 ARG A N 1
ATOM 1192 C CA . ARG A 1 153 ? -32.255 -18.249 -49.739 1.00 94.12 153 ARG A CA 1
ATOM 1193 C C . ARG A 1 153 ? -31.475 -17.736 -48.531 1.00 94.12 153 ARG A C 1
ATOM 1195 O O . ARG A 1 153 ? -30.391 -17.171 -48.660 1.00 94.12 153 ARG A O 1
ATOM 1202 N N . ASN A 1 154 ? -32.020 -17.954 -47.335 1.00 87.25 154 ASN A N 1
ATOM 1203 C CA . ASN A 1 154 ? -31.441 -17.498 -46.063 1.00 87.25 154 ASN A CA 1
ATOM 1204 C C . ASN A 1 154 ? -31.131 -15.991 -46.037 1.00 87.25 154 ASN A C 1
ATOM 1206 O O . ASN A 1 154 ? -30.145 -15.566 -45.445 1.00 87.25 154 ASN A O 1
ATOM 1210 N N . ALA A 1 155 ? -31.980 -15.196 -46.696 1.00 88.06 155 ALA A N 1
ATOM 1211 C CA . ALA A 1 155 ? -31.820 -13.754 -46.848 1.00 88.06 155 ALA A CA 1
ATOM 1212 C C . ALA A 1 155 ? -30.518 -13.322 -47.551 1.00 88.06 155 ALA A C 1
ATOM 1214 O O . ALA A 1 155 ? -30.169 -12.150 -47.474 1.00 88.06 155 ALA A O 1
ATOM 1215 N N . SER A 1 156 ? -29.860 -14.199 -48.308 1.00 93.31 156 SER A N 1
ATOM 1216 C CA . SER A 1 156 ? -28.698 -13.866 -49.142 1.00 93.31 156 SER A CA 1
ATOM 1217 C C . SER A 1 156 ? -29.076 -13.036 -50.379 1.00 93.31 156 SER A C 1
ATOM 1219 O O . SER A 1 156 ? -30.252 -12.987 -50.752 1.00 93.31 156 SER A O 1
ATOM 1221 N N . VAL A 1 157 ? -28.127 -12.330 -51.002 1.00 95.56 157 VAL A N 1
ATOM 1222 C CA . VAL A 1 157 ? -28.390 -11.644 -52.281 1.00 95.56 157 VAL A CA 1
ATOM 1223 C C . VAL A 1 157 ? -28.577 -12.658 -53.410 1.00 95.56 157 VAL A C 1
ATOM 1225 O O . VAL A 1 157 ? -27.893 -13.681 -53.456 1.00 95.56 157 VAL A O 1
ATOM 1228 N N . THR A 1 158 ? -29.484 -12.378 -54.340 1.00 96.31 158 THR A N 1
ATOM 1229 C CA . THR A 1 158 ? -29.694 -13.253 -55.504 1.00 96.31 158 THR A CA 1
ATOM 1230 C C . THR A 1 158 ? -28.526 -13.121 -56.480 1.00 96.31 158 THR A C 1
ATOM 1232 O O . THR A 1 158 ? -28.167 -12.005 -56.846 1.00 96.31 158 THR A O 1
ATOM 1235 N N . ILE A 1 159 ? -27.957 -14.232 -56.946 1.00 96.62 159 ILE A N 1
ATOM 1236 C CA . ILE A 1 159 ? -26.935 -14.281 -58.003 1.00 96.62 159 ILE A CA 1
ATOM 1237 C C . ILE A 1 159 ? -27.455 -15.215 -59.095 1.00 96.62 159 ILE A C 1
ATOM 1239 O O . ILE A 1 159 ? -27.675 -16.384 -58.816 1.00 96.62 159 ILE A O 1
ATOM 1243 N N . HIS A 1 160 ? -27.633 -14.773 -60.344 1.00 96.19 160 HIS A N 1
ATOM 1244 C CA . HIS A 1 160 ? -28.197 -15.630 -61.404 1.00 96.19 160 HIS A CA 1
ATOM 1245 C C . HIS A 1 160 ? -27.179 -16.639 -61.970 1.00 96.19 160 HIS A C 1
ATOM 1247 O O . HIS A 1 160 ? -26.911 -16.686 -63.169 1.00 96.19 160 HIS A O 1
ATOM 1253 N N . GLN A 1 161 ? -26.590 -17.448 -61.098 1.00 95.75 161 GLN A N 1
ATOM 1254 C CA . GLN A 1 161 ? -25.657 -18.528 -61.387 1.00 95.75 161 GLN A CA 1
ATOM 1255 C C . GLN A 1 161 ? -25.790 -19.590 -60.288 1.00 95.75 161 GLN A C 1
ATOM 1257 O O . GLN A 1 161 ? -26.162 -19.277 -59.159 1.00 95.75 161 GLN A O 1
ATOM 1262 N N . ASP A 1 162 ? -25.464 -20.846 -60.587 1.00 94.31 162 ASP A N 1
ATOM 1263 C CA . ASP A 1 162 ? -25.412 -21.928 -59.598 1.00 94.31 162 ASP A CA 1
ATOM 1264 C C . ASP A 1 162 ? -24.196 -21.788 -58.654 1.00 94.31 162 ASP A C 1
ATOM 1266 O O . ASP A 1 162 ? -23.213 -22.534 -58.731 1.00 94.31 162 ASP A O 1
ATOM 1270 N N . VAL A 1 163 ? -24.243 -20.793 -57.766 1.00 94.06 163 VAL A N 1
ATOM 1271 C CA . VAL A 1 163 ? -23.177 -20.429 -56.825 1.00 94.06 163 VAL A CA 1
ATOM 1272 C C . VAL A 1 163 ? -23.743 -20.169 -55.430 1.00 94.06 163 VAL A C 1
ATOM 1274 O O . VAL A 1 163 ? -24.840 -19.636 -55.287 1.00 94.06 163 VAL A O 1
ATOM 1277 N N . ASP A 1 164 ? -22.957 -20.525 -54.416 1.00 94.56 164 ASP A N 1
ATOM 1278 C CA . ASP A 1 164 ? -23.154 -20.092 -53.036 1.00 94.56 164 ASP A CA 1
ATOM 1279 C C . ASP A 1 164 ? -21.933 -19.259 -52.627 1.00 94.56 164 ASP A C 1
ATOM 1281 O O . ASP A 1 164 ? -20.793 -19.722 -52.724 1.00 94.56 164 ASP A O 1
ATOM 1285 N N . LEU A 1 165 ? -22.171 -18.019 -52.210 1.00 94.75 165 LEU A N 1
ATOM 1286 C CA . LEU A 1 165 ? -21.162 -17.101 -51.694 1.00 94.75 165 LEU A CA 1
ATOM 1287 C C . LEU A 1 165 ? -21.304 -17.035 -50.176 1.00 94.75 165 LEU A C 1
ATOM 1289 O O . LEU A 1 165 ? -22.349 -16.624 -49.674 1.00 94.75 165 LEU A O 1
ATOM 1293 N N . TYR A 1 166 ? -20.250 -17.404 -49.453 1.00 93.25 166 TYR A N 1
ATOM 1294 C CA . TYR A 1 166 ? -20.225 -17.382 -47.993 1.00 93.25 166 TYR A CA 1
ATOM 1295 C C . TYR A 1 166 ? -19.274 -16.310 -47.460 1.00 93.25 166 TYR A C 1
ATOM 1297 O O . TYR A 1 166 ? -18.213 -16.074 -48.035 1.00 93.25 166 TYR A O 1
ATOM 1305 N N . LEU A 1 167 ? -19.634 -15.721 -46.320 1.00 91.88 167 LEU A N 1
ATOM 1306 C CA . LEU A 1 167 ? -18.774 -14.872 -45.496 1.00 91.88 167 LEU A CA 1
ATOM 1307 C C . LEU A 1 167 ? -18.601 -15.513 -44.116 1.00 91.88 167 LEU A C 1
ATOM 1309 O O . LEU A 1 167 ? -19.525 -16.137 -43.594 1.00 91.88 167 LEU A O 1
ATOM 1313 N N . SER A 1 168 ? -17.417 -15.385 -43.519 1.00 87.81 168 SER A N 1
ATOM 1314 C CA . SER A 1 168 ? -17.129 -15.974 -42.209 1.00 87.81 168 SER A CA 1
ATOM 1315 C C . SER A 1 168 ? -16.003 -15.240 -41.499 1.00 87.81 168 SER A C 1
ATOM 1317 O O . SER A 1 168 ? -15.017 -14.857 -42.125 1.00 87.81 168 SER A O 1
ATOM 1319 N N . THR A 1 169 ? -16.120 -15.156 -40.175 1.00 84.06 169 THR A N 1
ATOM 1320 C CA . THR A 1 169 ? -15.056 -14.712 -39.268 1.00 84.06 169 THR A CA 1
ATOM 1321 C C . THR A 1 169 ? -14.691 -15.880 -38.361 1.00 84.06 169 THR A C 1
ATOM 1323 O O . THR A 1 169 ? -15.564 -16.448 -37.701 1.00 84.06 169 THR A O 1
ATOM 1326 N N . LEU A 1 170 ? -13.414 -16.262 -38.349 1.00 77.94 170 LEU A N 1
ATOM 1327 C CA . LEU A 1 170 ? -12.909 -17.348 -37.510 1.00 77.94 170 LEU A CA 1
ATOM 1328 C C . LEU A 1 170 ? -12.315 -16.787 -36.211 1.00 77.94 170 LEU A C 1
ATOM 1330 O O . LEU A 1 170 ? -11.672 -15.741 -36.212 1.00 77.94 170 LEU A O 1
ATOM 1334 N N . SER A 1 171 ? -12.536 -17.504 -35.117 1.00 67.25 171 SER A N 1
ATOM 1335 C CA . SER A 1 171 ? -11.991 -17.276 -33.782 1.00 67.25 171 SER A CA 1
ATOM 1336 C C . SER A 1 171 ? -10.971 -18.371 -33.448 1.00 67.25 171 SER A C 1
ATOM 1338 O O . SER A 1 171 ? -11.021 -19.471 -34.005 1.00 67.25 171 SER A O 1
ATOM 1340 N N . ASN A 1 172 ? -10.056 -18.082 -32.517 1.00 60.34 172 ASN A N 1
ATOM 1341 C CA . ASN A 1 172 ? -8.988 -19.003 -32.106 1.00 60.34 172 ASN A CA 1
ATOM 1342 C C . ASN A 1 172 ? -9.524 -20.403 -31.742 1.00 60.34 172 ASN A C 1
ATOM 1344 O O . ASN A 1 172 ? -10.582 -20.533 -31.122 1.00 60.34 172 ASN A O 1
ATOM 1348 N N . ASN A 1 173 ? -8.749 -21.445 -32.063 1.00 54.56 173 ASN A N 1
ATOM 1349 C CA . ASN A 1 173 ? -9.005 -22.848 -31.698 1.00 54.56 173 ASN A CA 1
ATOM 1350 C C . ASN A 1 173 ? -10.278 -23.534 -32.241 1.00 54.56 173 ASN A C 1
ATOM 1352 O O . ASN A 1 173 ? -10.608 -24.625 -31.773 1.00 54.56 173 ASN A O 1
ATOM 1356 N N . VAL A 1 174 ? -10.971 -22.985 -33.245 1.00 61.44 174 VAL A N 1
ATOM 1357 C CA . VAL A 1 174 ? -12.137 -23.655 -33.858 1.00 61.44 174 VAL A CA 1
ATOM 1358 C C . VAL A 1 174 ? -11.859 -24.058 -35.306 1.00 61.44 174 VAL A C 1
ATOM 1360 O O . VAL A 1 174 ? -11.311 -23.290 -36.095 1.00 61.44 174 VAL A O 1
ATOM 1363 N N . HIS A 1 175 ? -12.245 -25.289 -35.650 1.00 70.44 175 HIS A N 1
ATOM 1364 C CA . HIS A 1 175 ? -12.202 -25.808 -37.013 1.00 70.44 175 HIS A CA 1
ATOM 1365 C C . HIS A 1 175 ? -13.577 -25.683 -37.668 1.00 70.44 175 HIS A C 1
ATOM 1367 O O . HIS A 1 175 ? -14.572 -26.152 -37.115 1.00 70.44 175 HIS A O 1
ATOM 1373 N N . VAL A 1 176 ? -13.620 -25.126 -38.874 1.00 80.31 176 VAL A N 1
ATOM 1374 C CA . VAL A 1 176 ? -14.819 -25.097 -39.717 1.00 80.31 176 VAL A CA 1
ATOM 1375 C C . VAL A 1 176 ? -14.612 -26.069 -40.859 1.00 80.31 176 VAL A C 1
ATOM 1377 O O . VAL A 1 176 ? -13.720 -25.883 -41.682 1.00 80.31 176 VAL A O 1
ATOM 1380 N N . ALA A 1 177 ? -15.414 -27.127 -40.903 1.00 82.00 177 ALA A N 1
ATOM 1381 C CA . ALA A 1 177 ? -15.426 -28.050 -42.026 1.00 82.00 177 ALA A CA 1
ATOM 1382 C C . ALA A 1 177 ? -16.581 -27.690 -42.964 1.00 82.00 177 ALA A C 1
ATOM 1384 O O . ALA A 1 177 ? -17.723 -27.574 -42.524 1.00 82.00 177 ALA A O 1
ATOM 1385 N N . HIS A 1 178 ? -16.285 -27.537 -44.251 1.00 85.12 178 HIS A N 1
ATOM 1386 C CA . HIS A 1 178 ? -17.291 -27.382 -45.294 1.00 85.12 178 HIS A CA 1
ATOM 1387 C C . HIS A 1 178 ? -17.201 -28.553 -46.266 1.00 85.12 178 HIS A C 1
ATOM 1389 O O . HIS A 1 178 ? -16.158 -28.779 -46.886 1.00 85.12 178 HIS A O 1
ATOM 1395 N N . GLU A 1 179 ? -18.281 -29.322 -46.369 1.00 85.50 179 GLU A N 1
ATOM 1396 C CA . GLU A 1 179 ? -18.377 -30.429 -47.314 1.00 85.50 179 GLU A CA 1
ATOM 1397 C C . GLU A 1 179 ? -18.660 -29.903 -48.718 1.00 85.50 179 GLU A C 1
ATOM 1399 O O . GLU A 1 179 ? -19.545 -29.075 -48.922 1.00 85.50 179 GLU A O 1
ATOM 1404 N N . ILE A 1 180 ? -17.901 -30.395 -49.694 1.00 82.94 180 ILE A N 1
ATOM 1405 C CA . ILE A 1 180 ? -18.039 -30.009 -51.094 1.00 82.94 180 ILE A CA 1
ATOM 1406 C C . ILE A 1 180 ? -18.563 -31.219 -51.858 1.00 82.94 180 ILE A C 1
ATOM 1408 O O . ILE A 1 180 ? -17.921 -32.273 -51.904 1.00 82.94 180 ILE A O 1
ATOM 1412 N N . GLU A 1 181 ? -19.718 -31.061 -52.500 1.00 82.62 181 GLU A N 1
ATOM 1413 C CA . GLU A 1 181 ? -20.295 -32.112 -53.336 1.00 82.62 181 GLU A CA 1
ATOM 1414 C C . GLU A 1 181 ? -19.379 -32.453 -54.533 1.00 82.62 181 GLU A C 1
ATOM 1416 O O . GLU A 1 181 ? -18.638 -31.592 -55.034 1.00 82.62 181 GLU A O 1
ATOM 1421 N N . PRO A 1 182 ? -19.389 -33.709 -55.022 1.00 82.12 182 PRO A N 1
ATOM 1422 C CA . PRO A 1 182 ? -18.647 -34.087 -56.222 1.00 82.12 182 PRO A CA 1
ATOM 1423 C C . PRO A 1 182 ? -19.012 -33.202 -57.424 1.00 82.12 182 PRO A C 1
ATOM 1425 O O . PRO A 1 182 ? -20.183 -32.977 -57.710 1.00 82.12 182 PRO A O 1
ATOM 1428 N N . GLY A 1 183 ? -18.007 -32.704 -58.152 1.00 83.75 183 GLY A N 1
ATOM 1429 C CA . GLY A 1 183 ? -18.211 -31.854 -59.332 1.00 83.75 183 GLY A CA 1
ATOM 1430 C C . GLY A 1 183 ? -18.339 -30.352 -59.042 1.00 83.75 183 GLY A C 1
ATOM 1431 O O . GLY A 1 183 ? -18.247 -29.554 -59.979 1.00 83.75 183 GLY A O 1
ATOM 1432 N N . ARG A 1 184 ? -18.465 -29.936 -57.772 1.00 89.12 184 ARG A N 1
ATOM 1433 C CA . ARG A 1 184 ? -18.425 -28.517 -57.384 1.00 89.12 184 ARG A CA 1
ATOM 1434 C C . ARG A 1 184 ? -16.987 -27.983 -57.357 1.00 89.12 184 ARG A C 1
ATOM 1436 O O . ARG A 1 184 ? -16.007 -28.707 -57.152 1.00 89.12 184 ARG A O 1
ATOM 1443 N N . LYS A 1 185 ? -16.864 -26.677 -57.587 1.00 90.88 185 LYS A N 1
ATOM 1444 C CA . LYS A 1 185 ? -15.613 -25.915 -57.496 1.00 90.88 185 LYS A CA 1
ATOM 1445 C C . LYS A 1 185 ? -15.740 -24.935 -56.337 1.00 90.88 185 LYS A C 1
ATOM 1447 O O . LYS A 1 185 ? -16.793 -24.326 -56.190 1.00 90.88 185 LYS A O 1
ATOM 1452 N N . MET A 1 186 ? -14.678 -24.763 -55.561 1.00 91.31 186 MET A N 1
ATOM 1453 C CA . MET A 1 186 ? -14.639 -23.810 -54.455 1.00 91.31 186 MET A CA 1
ATOM 1454 C C . MET A 1 186 ? -13.451 -22.870 -54.625 1.00 91.31 186 MET A C 1
ATOM 1456 O O . MET A 1 186 ? -12.340 -23.307 -54.929 1.00 91.31 186 MET A O 1
ATOM 1460 N N . TRP A 1 187 ? -13.710 -21.583 -54.427 1.00 93.38 187 TRP A N 1
ATOM 1461 C CA . TRP A 1 187 ? -12.690 -20.561 -54.255 1.00 93.38 187 TRP A CA 1
ATOM 1462 C C . TRP A 1 187 ? -12.810 -20.008 -52.840 1.00 93.38 187 TRP A C 1
ATOM 1464 O O . TRP A 1 187 ? -13.909 -19.654 -52.418 1.00 93.38 187 TRP A O 1
ATOM 1474 N N . LEU A 1 188 ? -11.697 -19.929 -52.120 1.00 93.31 188 LEU A N 1
ATOM 1475 C CA . LEU A 1 188 ? -11.607 -19.228 -50.845 1.00 93.31 188 LEU A CA 1
ATOM 1476 C C . LEU A 1 188 ? -10.660 -18.044 -51.010 1.00 93.31 188 LEU A C 1
ATOM 1478 O O . LEU A 1 188 ? -9.566 -18.206 -51.538 1.00 93.31 188 LEU A O 1
ATOM 1482 N N . GLN A 1 189 ? -11.084 -16.871 -50.550 1.00 94.50 189 GLN A N 1
ATOM 1483 C CA . GLN A 1 189 ? -10.274 -15.657 -50.531 1.00 94.50 189 GLN A CA 1
ATOM 1484 C C . GLN A 1 189 ? -10.074 -15.224 -49.079 1.00 94.50 189 GLN A C 1
ATOM 1486 O O . GLN A 1 189 ? -11.055 -14.999 -48.369 1.00 94.50 189 GLN A O 1
ATOM 1491 N N . VAL A 1 190 ? -8.823 -15.094 -48.637 1.00 92.06 190 VAL A N 1
ATOM 1492 C CA . VAL A 1 190 ? -8.525 -14.564 -47.302 1.00 92.06 190 VAL A CA 1
ATOM 1493 C C . VAL A 1 190 ? -8.616 -13.046 -47.359 1.00 92.06 190 VAL A C 1
ATOM 1495 O O . VAL A 1 190 ? -7.779 -12.393 -47.978 1.00 92.06 190 VAL A O 1
ATOM 1498 N N . VAL A 1 191 ? -9.655 -12.491 -46.738 1.00 89.62 191 VAL A N 1
ATOM 1499 C CA . VAL A 1 191 ? -9.881 -11.039 -46.685 1.00 89.62 191 VAL A CA 1
ATOM 1500 C C . VAL A 1 191 ? -8.926 -10.379 -45.687 1.00 89.62 191 VAL A C 1
ATOM 1502 O O . VAL A 1 191 ? -8.299 -9.375 -46.001 1.00 89.62 191 VAL A O 1
ATOM 1505 N N . HIS A 1 192 ? -8.799 -10.958 -44.491 1.00 82.75 192 HIS A N 1
ATOM 1506 C CA . HIS A 1 192 ? -7.936 -10.462 -43.422 1.00 82.75 192 HIS A CA 1
ATOM 1507 C C . HIS A 1 192 ? -7.546 -11.602 -42.463 1.00 82.75 192 HIS A C 1
ATOM 1509 O O . HIS A 1 192 ? -8.346 -12.508 -42.225 1.00 82.75 192 HIS A O 1
ATOM 1515 N N . GLY A 1 193 ? -6.341 -11.536 -41.892 1.00 80.75 193 GLY A N 1
ATOM 1516 C CA . GLY A 1 193 ? -5.768 -12.541 -40.990 1.00 80.75 193 GLY A CA 1
ATOM 1517 C C . GLY A 1 193 ? -5.035 -13.688 -41.697 1.00 80.75 193 GLY A C 1
ATOM 1518 O O . GLY A 1 193 ? -4.747 -13.609 -42.894 1.00 80.75 193 GLY A O 1
ATOM 1519 N N . ASP A 1 194 ? -4.742 -14.742 -40.931 1.00 80.94 194 ASP A N 1
ATOM 1520 C CA . ASP A 1 194 ? -4.096 -15.976 -41.387 1.00 80.94 194 ASP A CA 1
ATOM 1521 C C . ASP A 1 194 ? -4.998 -17.191 -41.102 1.00 80.94 194 ASP A C 1
ATOM 1523 O O . ASP A 1 194 ? -5.593 -17.322 -40.025 1.00 80.94 194 ASP A O 1
ATOM 1527 N N . VAL A 1 195 ? -5.102 -18.095 -42.074 1.00 82.69 195 VAL A N 1
ATOM 1528 C CA . VAL A 1 195 ? -5.942 -19.296 -42.011 1.00 82.69 195 VAL A CA 1
ATOM 1529 C C . VAL A 1 195 ? -5.198 -20.496 -42.586 1.00 82.69 195 VAL A C 1
ATOM 1531 O O . VAL A 1 195 ? -4.560 -20.410 -43.629 1.00 82.69 195 VAL A O 1
ATOM 1534 N N . ALA A 1 196 ? -5.305 -21.647 -41.930 1.00 81.56 196 ALA A N 1
ATOM 1535 C CA . ALA A 1 196 ? -4.912 -22.928 -42.494 1.00 81.56 196 ALA A CA 1
ATOM 1536 C C . ALA A 1 196 ? -6.106 -23.573 -43.205 1.00 81.56 196 ALA A C 1
ATOM 1538 O O . ALA A 1 196 ? -7.184 -23.720 -42.619 1.00 81.56 196 ALA A O 1
ATOM 1539 N N . VAL A 1 197 ? -5.896 -23.993 -44.450 1.00 84.19 197 VAL A N 1
ATOM 1540 C CA . VAL A 1 197 ? -6.857 -24.726 -45.275 1.00 84.19 197 VAL A CA 1
ATOM 1541 C C . VAL A 1 197 ? -6.283 -26.111 -45.549 1.00 84.19 197 VAL A C 1
ATOM 1543 O O . VAL A 1 197 ? -5.290 -26.226 -46.256 1.00 84.19 197 VAL A O 1
ATOM 1546 N N . ASN A 1 198 ? -6.883 -27.167 -44.989 1.00 80.56 198 ASN A N 1
ATOM 1547 C CA . ASN A 1 198 ? -6.356 -28.542 -45.091 1.00 80.56 198 ASN A CA 1
ATOM 1548 C C . ASN A 1 198 ? -4.848 -28.641 -44.761 1.00 80.56 198 ASN A C 1
ATOM 1550 O O . ASN A 1 198 ? -4.096 -29.288 -45.484 1.00 80.56 198 ASN A O 1
ATOM 1554 N N . ASP A 1 199 ? -4.432 -27.970 -43.684 1.00 72.00 199 ASP A N 1
ATOM 1555 C CA . ASP A 1 199 ? -3.046 -27.866 -43.197 1.00 72.00 199 ASP A CA 1
ATOM 1556 C C . ASP A 1 199 ? -2.094 -26.991 -44.044 1.00 72.00 199 ASP A C 1
ATOM 1558 O O . ASP A 1 199 ? -0.938 -26.802 -43.664 1.00 72.00 199 ASP A O 1
ATOM 1562 N N . GLU A 1 200 ? -2.568 -26.365 -45.127 1.00 77.38 200 GLU A N 1
ATOM 1563 C CA . GLU A 1 200 ? -1.807 -25.358 -45.877 1.00 77.38 200 GLU A CA 1
ATOM 1564 C C . GLU A 1 200 ? -2.086 -23.940 -45.354 1.00 77.38 200 GLU A C 1
ATOM 1566 O O . GLU A 1 200 ? -3.236 -23.516 -45.262 1.00 77.38 200 GLU A O 1
ATOM 1571 N N . GLY A 1 201 ? -1.034 -23.187 -45.017 1.00 79.19 201 GLY A N 1
ATOM 1572 C CA . GLY A 1 201 ? -1.145 -21.821 -44.492 1.00 79.19 201 GLY A CA 1
ATOM 1573 C C . GLY A 1 201 ? -1.386 -20.764 -45.576 1.00 79.19 201 GLY A C 1
ATOM 1574 O O . GLY A 1 201 ? -0.612 -20.632 -46.537 1.00 79.19 201 GLY A O 1
ATOM 1575 N N . LEU A 1 202 ? -2.440 -19.974 -45.392 1.00 83.69 202 LEU A N 1
ATOM 1576 C CA . LEU A 1 202 ? -2.790 -18.815 -46.201 1.00 83.69 202 LEU A CA 1
ATOM 1577 C C . LEU A 1 202 ? -2.801 -17.548 -45.346 1.00 83.69 202 LEU A C 1
ATOM 1579 O O . LEU A 1 202 ? -3.309 -17.552 -44.227 1.00 83.69 202 LEU A O 1
ATOM 1583 N N . SER A 1 203 ? -2.286 -16.466 -45.917 1.00 84.12 203 SER A N 1
ATOM 1584 C CA . SER A 1 203 ? -2.264 -15.138 -45.299 1.00 84.12 203 SER A CA 1
ATOM 1585 C C . SER A 1 203 ? -3.228 -14.186 -46.002 1.00 84.12 203 SER A C 1
ATOM 1587 O O . SER A 1 203 ? -3.829 -14.522 -47.024 1.00 84.12 203 SER A O 1
ATOM 1589 N N . SER A 1 204 ? -3.381 -12.978 -45.461 1.00 88.25 204 SER A N 1
ATOM 1590 C CA . SER A 1 204 ? -4.259 -11.946 -46.025 1.00 88.25 204 SER A CA 1
ATOM 1591 C C . SER A 1 204 ? -3.974 -11.703 -47.510 1.00 88.25 204 SER A C 1
ATOM 1593 O O . SER A 1 204 ? -2.827 -11.526 -47.920 1.00 88.25 204 SER A O 1
ATOM 1595 N N . GLY A 1 205 ? -5.030 -11.716 -48.322 1.00 86.44 205 GLY A N 1
ATOM 1596 C CA . GLY A 1 205 ? -4.959 -11.552 -49.772 1.00 86.44 205 GLY A CA 1
ATOM 1597 C C . GLY A 1 205 ? -4.669 -12.835 -50.563 1.00 86.44 205 GLY A C 1
ATOM 1598 O O . GLY A 1 205 ? -4.800 -12.802 -51.793 1.00 86.44 205 GLY A O 1
ATOM 1599 N N . ASP A 1 206 ? -4.318 -13.955 -49.918 1.00 93.25 206 ASP A N 1
ATOM 1600 C CA . ASP A 1 206 ? -4.144 -15.251 -50.586 1.00 93.25 206 ASP A CA 1
ATOM 1601 C C . ASP A 1 206 ? -5.496 -15.842 -51.027 1.00 93.25 206 ASP A C 1
ATOM 1603 O O . ASP A 1 206 ? -6.523 -15.698 -50.358 1.00 93.25 206 ASP A O 1
ATOM 1607 N N . GLY A 1 207 ? -5.481 -16.553 -52.154 1.00 91.81 207 GLY A N 1
ATOM 1608 C CA . GLY A 1 207 ? -6.605 -17.332 -52.666 1.00 91.81 207 GLY A CA 1
ATOM 1609 C C . GLY A 1 207 ? -6.318 -18.834 -52.662 1.00 91.81 207 GLY A C 1
ATOM 1610 O O . GLY A 1 207 ? -5.195 -19.261 -52.926 1.00 91.81 207 GLY A O 1
ATOM 1611 N N . PHE A 1 208 ? -7.339 -19.650 -52.417 1.00 92.44 208 PHE A N 1
ATOM 1612 C CA . PHE A 1 208 ? -7.278 -21.109 -52.497 1.00 92.44 208 PHE A CA 1
ATOM 1613 C C . PHE A 1 208 ? -8.320 -21.630 -53.484 1.00 92.44 208 PHE A C 1
ATOM 1615 O O . PHE A 1 208 ? -9.528 -21.486 -53.280 1.00 92.44 208 PHE A O 1
ATOM 1622 N N . ALA A 1 209 ? -7.847 -22.265 -54.551 1.00 90.88 209 ALA A N 1
ATOM 1623 C CA . ALA A 1 209 ? -8.668 -22.881 -55.576 1.00 90.88 209 ALA A CA 1
ATOM 1624 C C . ALA A 1 209 ? -8.768 -24.390 -55.344 1.00 90.88 209 ALA A C 1
ATOM 1626 O O . ALA A 1 209 ? -7.764 -25.105 -55.361 1.00 90.88 209 ALA A O 1
ATOM 1627 N N . PHE A 1 210 ? -9.991 -24.899 -55.218 1.00 88.19 210 PHE A N 1
ATOM 1628 C CA . PHE A 1 210 ? -10.261 -26.321 -55.037 1.00 88.19 210 PHE A CA 1
ATOM 1629 C C . PHE A 1 210 ? -11.242 -26.837 -56.092 1.00 88.19 210 PHE A C 1
ATOM 1631 O O . PHE A 1 210 ? -12.386 -26.389 -56.188 1.00 88.19 210 PHE A O 1
ATOM 1638 N N . LYS A 1 211 ? -10.802 -27.803 -56.905 1.00 84.75 211 LYS A N 1
ATOM 1639 C CA . LYS A 1 211 ? -11.657 -28.525 -57.865 1.00 84.75 211 LYS A CA 1
ATOM 1640 C C . LYS A 1 211 ? -11.904 -29.935 -57.348 1.00 84.75 211 LYS A C 1
ATOM 1642 O O . LYS A 1 211 ? -10.944 -30.714 -57.252 1.00 84.75 211 LYS A O 1
ATOM 1647 N N . ASN A 1 212 ? -13.164 -30.248 -57.047 1.00 73.94 212 ASN A N 1
ATOM 1648 C CA . ASN A 1 212 ? -13.524 -31.500 -56.407 1.00 73.94 212 ASN A CA 1
ATOM 1649 C C . ASN A 1 212 ? -13.878 -32.610 -57.412 1.00 73.94 212 ASN A C 1
ATOM 1651 O O . ASN A 1 212 ? -14.757 -32.420 -58.252 1.00 73.94 212 ASN A O 1
ATOM 1655 N N . THR A 1 213 ? -13.232 -33.777 -57.317 1.00 63.75 213 THR A N 1
ATOM 1656 C CA . THR A 1 213 ? -13.517 -34.958 -58.164 1.00 63.75 213 THR A CA 1
ATOM 1657 C C . THR A 1 213 ? -14.202 -36.104 -57.402 1.00 63.75 213 THR A C 1
ATOM 1659 O O . THR A 1 213 ? -14.657 -37.053 -58.031 1.00 63.75 213 THR A O 1
ATOM 1662 N N . SER A 1 214 ? -14.311 -36.016 -56.070 1.00 59.62 214 SER A N 1
ATOM 1663 C CA . SER A 1 214 ? -14.909 -37.017 -55.163 1.00 59.62 214 SER A CA 1
ATOM 1664 C C . SER A 1 214 ? -15.340 -36.345 -53.854 1.00 59.62 214 SER A C 1
ATOM 1666 O O . SER A 1 214 ? -14.758 -35.330 -53.506 1.00 59.62 214 SER A O 1
ATOM 1668 N N . ALA A 1 215 ? -16.314 -36.867 -53.099 1.00 57.53 215 ALA A N 1
ATOM 1669 C CA . ALA A 1 215 ? -16.770 -36.220 -51.856 1.00 57.53 215 ALA A CA 1
ATOM 1670 C C . ALA A 1 215 ? -15.582 -35.876 -50.930 1.00 57.53 215 ALA A C 1
ATOM 1672 O O . ALA A 1 215 ? -14.796 -36.755 -50.580 1.00 57.53 215 ALA A O 1
ATOM 1673 N N . SER A 1 216 ? -15.415 -34.588 -50.613 1.00 72.38 216 SER A N 1
ATOM 1674 C CA . SER A 1 216 ? -14.265 -34.057 -49.871 1.00 72.38 216 SER A CA 1
ATOM 1675 C C . SER A 1 216 ? -14.724 -32.893 -48.999 1.00 72.38 216 SER A C 1
ATOM 1677 O O . SER A 1 216 ? -15.585 -32.119 -49.414 1.00 72.38 216 SER A O 1
ATOM 1679 N N . ALA A 1 217 ? -14.136 -32.742 -47.815 1.00 75.38 217 ALA A N 1
ATOM 1680 C CA . ALA A 1 217 ? -14.369 -31.591 -46.949 1.00 75.38 217 ALA A CA 1
ATOM 1681 C C . ALA A 1 217 ? -13.132 -30.692 -46.934 1.00 75.38 217 ALA A C 1
ATOM 1683 O O . ALA A 1 217 ? -12.007 -31.191 -46.882 1.00 75.38 217 ALA A O 1
ATOM 1684 N N . VAL A 1 218 ? -13.341 -29.378 -46.950 1.00 80.38 218 VAL A N 1
ATOM 1685 C CA . VAL A 1 218 ? -12.283 -28.402 -46.691 1.00 80.38 218 VAL A CA 1
ATOM 1686 C C . VAL A 1 218 ? -12.377 -27.957 -45.241 1.00 80.38 218 VAL A C 1
ATOM 1688 O O . VAL A 1 218 ? -13.439 -27.533 -44.788 1.00 80.38 218 VAL A O 1
ATOM 1691 N N . ARG A 1 219 ? -11.268 -28.078 -44.509 1.00 83.56 219 ARG A N 1
ATOM 1692 C CA . ARG A 1 219 ? -11.164 -27.655 -43.110 1.00 83.56 219 ARG A CA 1
ATOM 1693 C C . ARG A 1 219 ? -10.434 -26.328 -43.030 1.00 83.56 219 ARG A C 1
ATOM 1695 O O . ARG A 1 219 ? -9.287 -26.238 -43.458 1.00 83.56 219 ARG A O 1
ATOM 1702 N N . LEU A 1 220 ? -11.098 -25.337 -42.455 1.00 82.62 220 LEU A N 1
ATOM 1703 C CA . LEU A 1 220 ? -10.558 -24.022 -42.151 1.00 82.62 220 LEU A CA 1
ATOM 1704 C C . LEU A 1 220 ? -10.222 -23.977 -40.663 1.00 82.62 220 LEU A C 1
ATOM 1706 O O . LEU A 1 220 ? -11.068 -24.308 -39.831 1.00 82.62 220 LEU A O 1
ATOM 1710 N N . LYS A 1 221 ? -9.005 -23.569 -40.320 1.00 76.75 221 LYS A N 1
ATOM 1711 C CA . LYS A 1 221 ? -8.610 -23.266 -38.941 1.00 76.75 221 LYS A CA 1
ATOM 1712 C C . LYS A 1 221 ? -7.914 -21.919 -38.940 1.00 76.75 221 LYS A C 1
ATOM 1714 O O . LYS A 1 221 ? -7.018 -21.713 -39.751 1.00 76.75 221 LYS A O 1
ATOM 1719 N N . MET A 1 222 ? -8.263 -21.029 -38.018 1.00 68.44 222 MET A N 1
ATOM 1720 C CA . MET A 1 222 ? -7.381 -19.898 -37.744 1.00 68.44 222 MET A CA 1
ATOM 1721 C C . MET A 1 222 ? -6.019 -20.458 -37.317 1.00 68.44 222 MET A C 1
ATOM 1723 O O . MET A 1 222 ? -5.946 -21.309 -36.425 1.00 68.44 222 MET A O 1
ATOM 1727 N N . THR A 1 223 ? -4.943 -20.052 -37.985 1.00 55.75 223 THR A N 1
ATOM 1728 C CA . THR A 1 223 ? -3.601 -20.374 -37.497 1.00 55.75 223 THR A CA 1
ATOM 1729 C C . THR A 1 223 ? -3.390 -19.553 -36.243 1.00 55.75 223 THR A C 1
ATOM 1731 O O . THR A 1 223 ? -3.296 -18.330 -36.316 1.00 55.75 223 THR A O 1
ATOM 1734 N N . ASP A 1 224 ? -3.396 -20.222 -35.088 1.00 47.69 224 ASP A N 1
ATOM 1735 C CA . ASP A 1 224 ? -3.203 -19.562 -33.809 1.00 47.69 224 ASP A CA 1
ATOM 1736 C C . ASP A 1 224 ? -1.890 -18.779 -33.862 1.00 47.69 224 ASP A C 1
ATOM 1738 O O . ASP A 1 224 ? -0.801 -19.357 -33.851 1.00 47.69 224 ASP A O 1
ATOM 1742 N N . ASN A 1 225 ? -1.969 -17.452 -33.859 1.00 50.84 225 ASN A N 1
ATOM 1743 C CA . ASN A 1 225 ? -0.829 -16.663 -33.435 1.00 50.84 225 ASN A CA 1
ATOM 1744 C C . ASN A 1 225 ? -0.860 -16.648 -31.899 1.00 50.84 225 ASN A C 1
ATOM 1746 O O . ASN A 1 225 ? -1.080 -15.604 -31.287 1.00 50.84 225 ASN A O 1
ATOM 1750 N N . THR A 1 226 ? -0.670 -17.821 -31.267 1.00 48.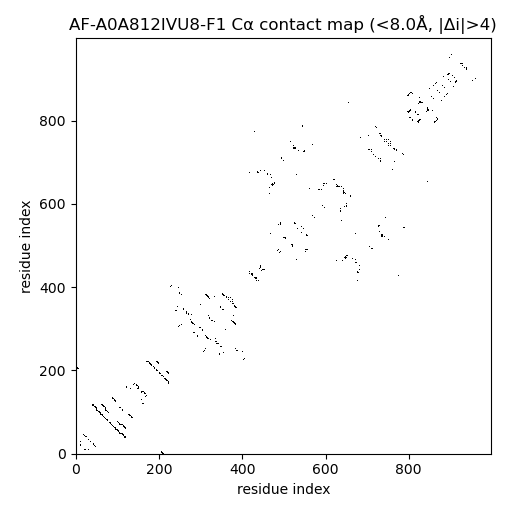16 226 THR A N 1
ATOM 1751 C CA . THR A 1 226 ? -0.648 -18.053 -29.797 1.00 48.16 226 THR A CA 1
ATOM 1752 C C . THR A 1 226 ? 0.351 -17.173 -29.040 1.00 48.16 226 THR A C 1
ATOM 1754 O O . THR A 1 226 ? 0.464 -17.244 -27.821 1.00 48.16 226 THR A O 1
ATOM 1757 N N . ASN A 1 227 ? 1.095 -16.345 -29.760 1.00 56.19 227 ASN A N 1
ATOM 1758 C CA . ASN A 1 227 ? 2.253 -15.632 -29.282 1.00 56.19 227 ASN A CA 1
ATOM 1759 C C . ASN A 1 227 ? 2.152 -14.106 -29.438 1.00 56.19 227 ASN A C 1
ATOM 1761 O O . ASN A 1 227 ? 3.133 -13.400 -29.172 1.00 56.19 227 ASN A O 1
ATOM 1765 N N . ALA A 1 228 ? 1.010 -13.586 -29.898 1.00 64.44 228 ALA A N 1
ATOM 1766 C CA . ALA A 1 228 ? 0.726 -12.161 -29.774 1.00 64.44 228 ALA A CA 1
ATOM 1767 C C . ALA A 1 228 ? 0.681 -11.774 -28.284 1.00 64.44 228 ALA A C 1
ATOM 1769 O O . ALA A 1 228 ? 0.318 -12.586 -27.432 1.00 64.44 228 ALA A O 1
ATOM 1770 N N . ALA A 1 229 ? 1.094 -10.549 -27.954 1.00 68.00 229 ALA A N 1
ATOM 1771 C CA . ALA A 1 229 ? 1.030 -10.062 -26.581 1.00 68.00 229 ALA A CA 1
ATOM 1772 C C . ALA A 1 229 ? -0.421 -10.051 -26.085 1.00 68.00 229 ALA A C 1
ATOM 1774 O O . ALA A 1 229 ? -1.291 -9.468 -26.731 1.00 68.00 229 ALA A O 1
ATOM 1775 N N . ASN A 1 230 ? -0.665 -10.664 -24.926 1.00 69.62 230 ASN A N 1
ATOM 1776 C CA . ASN A 1 230 ? -1.960 -10.599 -24.261 1.00 69.62 230 ASN A CA 1
ATOM 1777 C C . ASN A 1 230 ? -2.065 -9.252 -23.528 1.00 69.62 230 ASN A C 1
ATOM 1779 O O . ASN A 1 230 ? -1.453 -9.063 -22.472 1.00 69.62 230 ASN A O 1
ATOM 1783 N N . THR A 1 231 ? -2.760 -8.282 -24.125 1.00 66.44 231 THR A N 1
ATOM 1784 C CA . THR A 1 231 ? -2.856 -6.913 -23.605 1.00 66.44 231 THR A CA 1
ATOM 1785 C C . THR A 1 231 ? -4.226 -6.660 -22.984 1.00 66.44 231 THR A C 1
ATOM 1787 O O . THR A 1 231 ? -5.258 -6.978 -23.565 1.00 66.44 231 THR A O 1
ATOM 1790 N N . ALA A 1 232 ? -4.246 -6.040 -21.799 1.00 65.19 232 ALA A N 1
ATOM 1791 C CA . ALA A 1 232 ? -5.492 -5.682 -21.113 1.00 65.19 232 ALA A CA 1
ATOM 1792 C C . ALA A 1 232 ? -6.307 -4.612 -21.869 1.00 65.19 232 ALA A C 1
ATOM 1794 O O . ALA A 1 232 ? -7.520 -4.517 -21.702 1.00 65.19 232 ALA A O 1
ATOM 1795 N N . VAL A 1 233 ? -5.632 -3.815 -22.702 1.00 65.44 233 VAL A N 1
ATOM 1796 C CA . VAL A 1 233 ? -6.214 -2.800 -23.586 1.00 65.44 233 VAL A CA 1
ATOM 1797 C C . VAL A 1 233 ? -5.774 -3.101 -25.016 1.00 65.44 233 VAL A C 1
ATOM 1799 O O . VAL A 1 233 ? -4.648 -3.556 -25.234 1.00 65.44 233 VAL A O 1
ATOM 1802 N N . ALA A 1 234 ? -6.656 -2.864 -25.988 1.00 67.56 234 ALA A N 1
ATOM 1803 C CA . ALA A 1 234 ? -6.328 -3.031 -27.398 1.00 67.56 234 ALA A CA 1
ATOM 1804 C C . ALA A 1 234 ? -5.200 -2.067 -27.808 1.00 67.56 234 ALA A C 1
ATOM 1806 O O . ALA A 1 234 ? -5.273 -0.868 -27.542 1.00 67.56 234 ALA A O 1
ATOM 1807 N N . ILE A 1 235 ? -4.168 -2.604 -28.456 1.00 72.69 235 ILE A N 1
ATOM 1808 C CA . ILE A 1 235 ? -3.065 -1.849 -29.062 1.00 72.69 235 ILE A CA 1
ATOM 1809 C C . ILE A 1 235 ? -2.931 -2.244 -30.534 1.00 72.69 235 ILE A C 1
ATOM 1811 O O . ILE A 1 235 ? -3.512 -3.243 -30.962 1.00 72.69 235 ILE A O 1
ATOM 1815 N N . GLU A 1 236 ? -2.136 -1.488 -31.293 1.00 78.94 236 GLU A N 1
ATOM 1816 C CA . GLU A 1 236 ? -1.857 -1.794 -32.696 1.00 78.94 236 GLU A CA 1
ATOM 1817 C C . GLU A 1 236 ? -1.368 -3.230 -32.901 1.00 78.94 236 GLU A C 1
ATOM 1819 O O . GLU A 1 236 ? -0.500 -3.735 -32.179 1.00 78.94 236 GLU A O 1
ATOM 1824 N N . SER A 1 237 ? -1.909 -3.881 -33.930 1.00 69.25 237 SER A N 1
ATOM 1825 C CA . SER A 1 237 ? -1.658 -5.303 -34.190 1.00 69.25 237 SER A CA 1
ATOM 1826 C C . SER A 1 237 ? -0.173 -5.595 -34.430 1.00 69.25 237 SER A C 1
ATOM 1828 O O . SER A 1 237 ? 0.343 -6.594 -33.928 1.00 69.25 237 SER A O 1
ATOM 1830 N N . LEU A 1 238 ? 0.546 -4.675 -35.082 1.00 75.44 238 LEU A N 1
ATOM 1831 C CA . LEU A 1 238 ? 1.996 -4.750 -35.277 1.00 75.44 238 LEU A CA 1
ATOM 1832 C C . LEU A 1 238 ? 2.759 -4.801 -33.943 1.00 75.44 238 LEU A C 1
ATOM 1834 O O . LEU A 1 238 ? 3.679 -5.603 -33.783 1.00 75.44 238 LEU A O 1
ATOM 1838 N N . LEU A 1 239 ? 2.350 -4.004 -32.951 1.00 79.06 239 LEU A N 1
ATOM 1839 C CA . LEU A 1 239 ? 2.970 -3.992 -31.620 1.00 79.06 239 LEU A CA 1
ATOM 1840 C C . LEU A 1 239 ? 2.688 -5.291 -30.859 1.00 79.06 239 LEU A C 1
ATOM 1842 O O . LEU A 1 239 ? 3.582 -5.860 -30.220 1.00 79.06 239 LEU A O 1
ATOM 1846 N N . ALA A 1 240 ? 1.452 -5.786 -30.954 1.00 76.31 240 ALA A N 1
ATOM 1847 C CA . ALA A 1 240 ? 1.055 -7.042 -30.333 1.00 76.31 240 ALA A CA 1
ATOM 1848 C C . ALA A 1 240 ? 1.811 -8.242 -30.934 1.00 76.31 240 ALA A C 1
ATOM 1850 O O . ALA A 1 240 ? 2.210 -9.146 -30.197 1.00 76.31 240 ALA A O 1
ATOM 1851 N N . GLN A 1 241 ? 2.071 -8.235 -32.244 1.00 77.06 241 GLN A N 1
ATOM 1852 C CA . GLN A 1 241 ? 2.716 -9.336 -32.972 1.00 77.06 241 GLN A CA 1
ATOM 1853 C C . GLN A 1 241 ? 4.250 -9.316 -32.921 1.00 77.06 241 GLN A C 1
ATOM 1855 O O . GLN A 1 241 ? 4.871 -10.371 -33.055 1.00 77.06 241 GLN A O 1
ATOM 1860 N N . ARG A 1 242 ? 4.876 -8.154 -32.691 1.00 84.31 242 ARG A N 1
ATOM 1861 C CA . ARG A 1 242 ? 6.340 -7.992 -32.655 1.00 84.31 242 ARG A CA 1
ATOM 1862 C C . ARG A 1 242 ? 7.010 -8.972 -31.686 1.00 84.31 242 ARG A C 1
ATOM 1864 O O . ARG A 1 242 ? 6.689 -8.975 -30.494 1.00 84.31 242 ARG A O 1
ATOM 1871 N N . ARG A 1 243 ? 8.004 -9.746 -32.139 1.00 79.81 243 ARG A N 1
ATOM 1872 C CA . ARG A 1 243 ? 8.757 -10.712 -31.307 1.00 79.81 243 ARG A CA 1
ATOM 1873 C C . ARG A 1 243 ? 10.269 -10.656 -31.527 1.00 79.81 243 ARG A C 1
ATOM 1875 O O . ARG A 1 243 ? 10.728 -10.201 -32.565 1.00 79.81 243 ARG A O 1
ATOM 1882 N N . SER A 1 244 ? 11.001 -11.146 -30.522 1.00 87.69 244 SER A N 1
ATOM 1883 C CA . SER A 1 244 ? 12.458 -11.347 -30.542 1.00 87.69 244 SER A CA 1
ATOM 1884 C C . SER A 1 244 ? 12.757 -12.848 -30.411 1.00 87.69 244 SER A C 1
ATOM 1886 O O . SER A 1 244 ? 13.064 -13.295 -29.307 1.00 87.69 244 SER A O 1
ATOM 1888 N N . PRO A 1 245 ? 12.586 -13.655 -31.472 1.00 87.50 245 PRO A N 1
ATOM 1889 C CA . PRO A 1 245 ? 12.828 -15.093 -31.397 1.00 87.50 245 PRO A CA 1
ATOM 1890 C C . PRO A 1 245 ? 14.326 -15.398 -31.297 1.00 87.50 245 PRO A C 1
ATOM 1892 O O . PRO A 1 245 ? 15.156 -14.620 -31.771 1.00 87.50 245 PRO A O 1
ATOM 1895 N N . TYR A 1 246 ? 14.679 -16.528 -30.694 1.00 87.81 246 TYR A N 1
ATOM 1896 C CA . TYR A 1 246 ? 16.026 -17.106 -30.772 1.00 87.81 246 TYR A CA 1
ATOM 1897 C C . TYR A 1 246 ? 16.179 -18.032 -31.989 1.00 87.81 246 TYR A C 1
ATOM 1899 O O . TYR A 1 246 ? 17.294 -18.304 -32.441 1.00 87.81 246 TYR A O 1
ATOM 1907 N N . THR A 1 247 ? 15.059 -18.517 -32.524 1.00 84.56 247 THR A N 1
ATOM 1908 C CA . THR A 1 247 ? 14.981 -19.421 -33.671 1.00 84.56 247 THR A CA 1
ATOM 1909 C C . THR A 1 247 ? 14.773 -18.656 -34.986 1.00 84.56 247 THR A C 1
ATOM 1911 O O . THR A 1 247 ? 13.739 -18.032 -35.227 1.00 84.56 247 THR A O 1
ATOM 1914 N N . PHE A 1 248 ? 15.776 -18.725 -35.863 1.00 86.81 248 PHE A N 1
ATOM 1915 C CA . PHE A 1 248 ? 15.721 -18.200 -37.230 1.00 86.81 248 PHE A CA 1
ATOM 1916 C C . PHE A 1 248 ? 15.793 -19.351 -38.233 1.00 86.81 248 PHE A C 1
ATOM 1918 O O . PHE A 1 248 ? 16.494 -20.335 -37.989 1.00 86.81 248 PHE A O 1
ATOM 1925 N N . ASP A 1 249 ? 15.088 -19.221 -39.356 1.00 83.19 249 ASP A N 1
ATOM 1926 C CA . ASP A 1 249 ? 15.160 -20.160 -40.475 1.00 83.19 249 ASP A CA 1
ATOM 1927 C C . ASP A 1 249 ? 16.516 -20.015 -41.198 1.00 83.19 249 ASP A C 1
ATOM 1929 O O . ASP A 1 249 ? 16.752 -18.999 -41.860 1.00 83.19 249 ASP A O 1
ATOM 1933 N N . PRO A 1 250 ? 17.417 -21.013 -41.110 1.00 76.06 250 PRO A N 1
ATOM 1934 C CA . PRO A 1 250 ? 18.734 -20.929 -41.732 1.00 76.06 250 PRO A CA 1
ATOM 1935 C C . PRO A 1 250 ? 18.679 -21.048 -43.264 1.00 76.06 250 PRO A C 1
ATOM 1937 O O . PRO A 1 250 ? 19.662 -20.730 -43.932 1.00 76.06 250 PRO A O 1
ATOM 1940 N N . GLY A 1 251 ? 17.563 -21.527 -43.826 1.00 77.88 251 GLY A N 1
ATOM 1941 C CA . GLY A 1 251 ? 17.363 -21.700 -45.264 1.00 77.88 251 GLY A CA 1
ATOM 1942 C C . GLY A 1 251 ? 16.807 -20.463 -45.967 1.00 77.88 251 GLY A C 1
ATOM 1943 O O . GLY A 1 251 ? 16.730 -20.457 -47.198 1.00 77.88 251 GLY A O 1
ATOM 1944 N N . LYS A 1 252 ? 16.427 -19.419 -45.218 1.00 82.81 252 LYS A N 1
ATOM 1945 C CA . LYS A 1 252 ? 15.755 -18.235 -45.761 1.00 82.81 252 LYS A CA 1
ATOM 1946 C C . LYS A 1 252 ? 16.542 -16.955 -45.488 1.00 82.81 252 LYS A C 1
ATOM 1948 O O . LYS A 1 252 ? 16.583 -16.447 -44.370 1.00 82.81 252 LYS A O 1
ATOM 1953 N N . ASP A 1 253 ? 17.129 -16.409 -46.547 1.00 88.62 253 ASP A N 1
ATOM 1954 C CA . ASP A 1 253 ? 17.860 -15.141 -46.504 1.00 88.62 253 ASP A CA 1
ATOM 1955 C C . ASP A 1 253 ? 16.917 -13.922 -46.551 1.00 88.62 253 ASP A C 1
ATOM 1957 O O . ASP A 1 253 ? 15.778 -14.018 -47.016 1.00 88.62 253 ASP A O 1
ATOM 1961 N N . VAL A 1 254 ? 17.389 -12.762 -46.088 1.00 90.50 254 VAL A N 1
ATOM 1962 C CA . VAL A 1 254 ? 16.634 -11.497 -46.124 1.00 90.50 254 VAL A CA 1
ATOM 1963 C C . VAL A 1 254 ? 16.951 -10.741 -47.416 1.00 90.50 254 VAL A C 1
ATOM 1965 O O . VAL A 1 254 ? 18.115 -10.477 -47.734 1.00 90.50 254 VAL A O 1
ATOM 1968 N N . GLY A 1 255 ? 15.915 -10.372 -48.174 1.00 87.50 255 GLY A N 1
ATOM 1969 C CA . GLY A 1 255 ? 16.054 -9.629 -49.426 1.00 87.50 255 GLY A CA 1
ATOM 1970 C C . GLY A 1 255 ? 16.751 -8.279 -49.232 1.00 87.50 255 GLY A C 1
ATOM 1971 O O . GLY A 1 255 ? 16.646 -7.654 -48.180 1.00 87.50 255 GLY A O 1
ATOM 1972 N N . GLU A 1 256 ? 17.478 -7.812 -50.251 1.00 90.12 256 GLU A N 1
ATOM 1973 C CA . GLU A 1 256 ? 18.183 -6.523 -50.172 1.00 90.12 256 GLU A CA 1
ATOM 1974 C C . GLU A 1 256 ? 17.211 -5.342 -50.043 1.00 90.12 256 GLU A C 1
ATOM 1976 O O . GLU A 1 256 ? 17.439 -4.453 -49.230 1.00 90.12 256 GLU A O 1
ATOM 1981 N N . GLN A 1 257 ? 16.097 -5.374 -50.780 1.00 88.88 257 GLN A N 1
ATOM 1982 C CA . GLN A 1 257 ? 15.045 -4.356 -50.683 1.00 88.88 257 GLN A CA 1
ATOM 1983 C C . GLN A 1 257 ? 14.408 -4.316 -49.291 1.00 88.88 257 GLN A C 1
ATOM 1985 O O . GLN A 1 257 ? 14.155 -3.234 -48.767 1.00 88.88 257 GLN A O 1
ATOM 1990 N N . ASP A 1 258 ? 14.189 -5.479 -48.672 1.00 88.25 258 ASP A N 1
ATOM 1991 C CA . ASP A 1 258 ? 13.647 -5.539 -47.317 1.00 88.25 258 ASP A CA 1
ATOM 1992 C C . ASP A 1 258 ? 14.639 -4.962 -46.310 1.00 88.25 258 ASP A C 1
ATOM 1994 O O . ASP A 1 258 ? 14.256 -4.104 -45.524 1.00 88.25 258 ASP A O 1
ATOM 1998 N N . LEU A 1 259 ? 15.921 -5.345 -46.377 1.00 93.81 259 LEU A N 1
ATOM 1999 C CA . LEU A 1 259 ? 16.956 -4.763 -45.515 1.00 93.81 259 LEU A CA 1
ATOM 2000 C C . LEU A 1 259 ? 17.067 -3.247 -45.688 1.00 93.81 259 LEU A C 1
ATOM 2002 O O . LEU A 1 259 ? 17.150 -2.534 -44.692 1.00 93.81 259 LEU A O 1
ATOM 2006 N N . GLN A 1 260 ? 17.042 -2.743 -46.924 1.00 94.75 260 GLN A N 1
ATOM 2007 C CA . GLN A 1 260 ? 17.054 -1.302 -47.179 1.00 94.75 260 GLN A CA 1
ATOM 2008 C C . GLN A 1 260 ? 15.853 -0.613 -46.525 1.00 94.75 260 GLN A C 1
ATOM 2010 O O . GLN A 1 260 ? 16.041 0.398 -45.857 1.00 94.75 260 GLN A O 1
ATOM 2015 N N . ALA A 1 261 ? 14.651 -1.186 -46.631 1.00 90.56 261 ALA A N 1
ATOM 2016 C CA . ALA A 1 261 ? 13.467 -0.645 -45.969 1.00 90.56 261 ALA A CA 1
ATOM 2017 C C . ALA A 1 261 ? 13.603 -0.624 -44.436 1.00 90.56 261 ALA A C 1
ATOM 2019 O O . ALA A 1 261 ? 13.263 0.380 -43.812 1.00 90.56 261 ALA A O 1
ATOM 2020 N N . LEU A 1 262 ? 14.164 -1.679 -43.831 1.00 95.81 262 LEU A N 1
ATOM 2021 C CA . LEU A 1 262 ? 14.392 -1.753 -42.380 1.00 95.81 262 LEU A CA 1
ATOM 2022 C C . LEU A 1 262 ? 15.279 -0.604 -41.878 1.00 95.81 262 LEU A C 1
ATOM 2024 O O . LEU A 1 262 ? 14.958 0.066 -40.894 1.00 95.81 262 LEU A O 1
ATOM 2028 N N . PHE A 1 263 ? 16.403 -0.365 -42.553 1.00 96.88 263 PHE A N 1
ATOM 2029 C CA . PHE A 1 263 ? 17.336 0.692 -42.160 1.00 96.88 263 PHE A CA 1
ATOM 2030 C C . PHE A 1 263 ? 16.869 2.089 -42.588 1.00 96.88 263 PHE A C 1
ATOM 2032 O O . PHE A 1 263 ? 17.205 3.063 -41.914 1.00 96.88 263 PHE A O 1
ATOM 2039 N N . GLU A 1 264 ? 16.046 2.203 -43.633 1.00 96.88 264 GLU A N 1
ATOM 2040 C CA . GLU A 1 264 ? 15.370 3.456 -43.984 1.00 96.88 264 GLU A CA 1
ATOM 2041 C C . GLU A 1 264 ? 14.352 3.846 -42.900 1.00 96.88 264 GLU A C 1
ATOM 2043 O O . GLU A 1 264 ? 14.325 4.998 -42.470 1.00 96.88 264 GLU A O 1
ATOM 2048 N N . ALA A 1 265 ? 13.592 2.888 -42.360 1.00 95.44 265 ALA A N 1
ATOM 2049 C CA . ALA A 1 265 ? 12.714 3.132 -41.214 1.00 95.44 265 ALA A CA 1
ATOM 2050 C C . ALA A 1 265 ? 13.501 3.616 -39.983 1.00 95.44 265 ALA A C 1
ATOM 2052 O O . ALA A 1 265 ? 13.084 4.561 -39.314 1.00 95.44 265 ALA A O 1
ATOM 2053 N N . ALA A 1 266 ? 14.673 3.026 -39.720 1.00 96.75 266 ALA A N 1
ATOM 2054 C CA . ALA A 1 266 ? 15.568 3.478 -38.652 1.00 96.75 266 ALA A CA 1
ATOM 2055 C C . ALA A 1 266 ? 16.092 4.904 -38.886 1.00 96.75 266 ALA A C 1
ATOM 2057 O O . ALA A 1 266 ? 16.252 5.668 -37.940 1.00 96.75 266 ALA A O 1
ATOM 2058 N N . ARG A 1 267 ? 16.384 5.270 -40.140 1.00 95.00 267 ARG A N 1
ATOM 2059 C CA . ARG A 1 267 ? 16.877 6.600 -40.534 1.00 95.00 267 ARG A CA 1
ATOM 2060 C C . ARG A 1 267 ? 15.841 7.699 -40.294 1.00 95.00 267 ARG A C 1
ATOM 2062 O O . ARG A 1 267 ? 16.222 8.797 -39.903 1.00 95.00 267 ARG A O 1
ATOM 2069 N N . TRP A 1 268 ? 14.556 7.420 -40.504 1.00 94.88 268 TRP A N 1
ATOM 2070 C CA . TRP A 1 268 ? 13.475 8.397 -40.305 1.00 94.88 268 TRP A CA 1
ATOM 2071 C C . TRP A 1 268 ? 12.987 8.517 -38.861 1.00 94.88 268 TRP A C 1
ATOM 2073 O O . TRP A 1 268 ? 12.028 9.239 -38.585 1.00 94.88 268 TRP A O 1
ATOM 2083 N N . THR A 1 269 ? 13.645 7.842 -37.924 1.00 96.06 269 THR A N 1
ATOM 2084 C CA . THR A 1 269 ? 13.315 7.959 -36.510 1.00 96.06 269 THR A CA 1
ATOM 2085 C C . THR A 1 269 ? 13.546 9.378 -35.987 1.00 96.06 269 THR A C 1
ATOM 2087 O O . THR A 1 269 ? 14.524 10.045 -36.311 1.00 96.06 269 THR A O 1
ATOM 2090 N N . MET A 1 270 ? 12.630 9.845 -35.140 1.00 93.75 270 MET A N 1
ATOM 2091 C CA . MET A 1 270 ? 12.771 11.102 -34.406 1.00 93.75 270 MET A CA 1
ATOM 2092 C C . MET A 1 270 ? 13.918 11.032 -33.387 1.00 93.75 270 MET A C 1
ATOM 2094 O O . MET A 1 270 ? 14.065 10.041 -32.679 1.00 93.75 270 MET A O 1
ATOM 2098 N N . SER A 1 271 ? 14.711 12.097 -33.274 1.00 93.25 271 SER A N 1
ATOM 2099 C CA . SER A 1 271 ? 15.843 12.150 -32.344 1.00 93.25 271 SER A CA 1
ATOM 2100 C C . SER A 1 271 ? 15.971 13.522 -31.688 1.00 93.25 271 SER A C 1
ATOM 2102 O O . SER A 1 271 ? 15.466 14.527 -32.205 1.00 93.25 271 SER A O 1
ATOM 2104 N N . SER A 1 272 ? 16.718 13.598 -30.587 1.00 88.62 272 SER A N 1
ATOM 2105 C CA . SER A 1 272 ? 17.042 14.877 -29.954 1.00 88.62 272 SER A CA 1
ATOM 2106 C C . SER A 1 272 ? 17.783 15.789 -30.935 1.00 88.62 272 SER A C 1
ATOM 2108 O O . SER A 1 272 ? 18.697 15.348 -31.637 1.00 88.62 272 SER A O 1
ATOM 2110 N N . TYR A 1 273 ? 17.346 17.049 -31.037 1.00 88.38 273 TYR A N 1
ATOM 2111 C CA . TYR A 1 273 ? 17.830 18.039 -32.015 1.00 88.38 273 TYR A CA 1
ATOM 2112 C C . TYR A 1 273 ? 17.812 17.574 -33.483 1.00 88.38 273 TYR A C 1
ATOM 2114 O O . TYR A 1 273 ? 18.489 18.175 -34.315 1.00 88.38 273 TYR A O 1
ATOM 2122 N N . ASN A 1 274 ? 17.069 16.508 -33.807 1.00 88.88 274 ASN A N 1
ATOM 2123 C CA . ASN A 1 274 ? 17.152 15.820 -35.097 1.00 88.88 274 ASN A CA 1
ATOM 2124 C C . ASN A 1 274 ? 18.602 15.428 -35.484 1.00 88.88 274 ASN A C 1
ATOM 2126 O O . ASN A 1 274 ? 18.968 15.448 -36.656 1.00 88.88 274 ASN A O 1
ATOM 2130 N N . ALA A 1 275 ? 19.444 15.120 -34.489 1.00 88.19 275 ALA A N 1
ATOM 2131 C CA . ALA A 1 275 ? 20.860 14.792 -34.656 1.00 88.19 275 ALA A CA 1
ATOM 2132 C C . ALA A 1 275 ? 21.135 13.404 -35.268 1.00 88.19 275 ALA A C 1
ATOM 2134 O O . ALA A 1 275 ? 22.235 13.183 -35.762 1.00 88.19 275 ALA A O 1
ATOM 2135 N N . GLN A 1 276 ? 20.177 12.473 -35.201 1.00 93.62 276 GLN A N 1
ATOM 2136 C CA . GLN A 1 276 ? 20.258 11.107 -35.742 1.00 93.62 276 GLN A CA 1
ATOM 2137 C C . GLN A 1 276 ? 21.618 10.421 -35.474 1.00 93.62 276 GLN A C 1
ATOM 2139 O O . GLN A 1 276 ? 22.342 10.051 -36.408 1.00 93.62 276 GLN A O 1
ATOM 2144 N N . PRO A 1 277 ? 22.010 10.273 -34.190 1.00 94.38 277 PRO A N 1
ATOM 2145 C CA . PRO A 1 277 ? 23.377 9.913 -33.814 1.00 94.38 277 PRO A CA 1
ATOM 2146 C C . PRO A 1 277 ? 23.739 8.446 -34.095 1.00 94.38 277 PRO A C 1
ATOM 2148 O O . PRO A 1 277 ? 24.888 8.060 -33.884 1.00 94.38 277 PRO A O 1
ATOM 2151 N N . TRP A 1 278 ? 22.791 7.618 -34.547 1.00 95.50 278 TRP A N 1
ATOM 2152 C CA . TRP A 1 278 ? 22.991 6.184 -34.746 1.00 95.50 278 TRP A CA 1
ATOM 2153 C C . TRP A 1 278 ? 23.669 5.836 -36.075 1.00 95.50 278 TRP A C 1
ATOM 2155 O O . TRP A 1 278 ? 23.511 6.510 -37.098 1.00 95.50 278 TRP A O 1
ATOM 2165 N N . ARG A 1 279 ? 24.391 4.715 -36.081 1.00 95.19 279 ARG A N 1
ATOM 2166 C CA . ARG A 1 279 ? 24.919 4.039 -37.276 1.00 95.19 279 ARG A CA 1
ATOM 2167 C C . ARG A 1 279 ? 24.755 2.530 -37.104 1.00 95.19 279 ARG A C 1
ATOM 2169 O O . ARG A 1 279 ? 24.766 2.037 -35.982 1.00 95.19 279 ARG A O 1
ATOM 2176 N N . TYR A 1 280 ? 24.647 1.801 -38.211 1.00 96.94 280 TYR A N 1
ATOM 2177 C CA . TYR A 1 280 ? 24.593 0.340 -38.193 1.00 96.94 280 TYR A CA 1
ATOM 2178 C C . TYR A 1 280 ? 25.664 -0.240 -39.111 1.00 96.94 280 TYR A C 1
ATOM 2180 O O . TYR A 1 280 ? 25.760 0.153 -40.273 1.00 96.94 280 TYR A O 1
ATOM 2188 N N . ILE A 1 281 ? 26.449 -1.190 -38.604 1.00 96.81 281 ILE A N 1
ATOM 2189 C CA . ILE A 1 281 ? 27.295 -2.058 -39.433 1.00 96.81 281 ILE A CA 1
ATOM 2190 C C . ILE A 1 281 ? 26.507 -3.336 -39.680 1.00 96.81 281 ILE A C 1
ATOM 2192 O O . ILE A 1 281 ? 26.105 -3.985 -38.722 1.00 96.81 281 ILE A O 1
ATOM 2196 N N . VAL A 1 282 ? 26.270 -3.694 -40.942 1.00 97.31 282 VAL A N 1
ATOM 2197 C CA . VAL A 1 282 ? 25.375 -4.801 -41.312 1.00 97.31 282 VAL A CA 1
ATOM 2198 C C . VAL A 1 282 ? 26.157 -5.894 -42.032 1.00 97.31 282 VAL A C 1
ATOM 2200 O O . VAL A 1 282 ? 26.700 -5.685 -43.117 1.00 97.31 282 VAL A O 1
ATOM 2203 N N . GLY A 1 283 ? 26.201 -7.077 -41.431 1.00 96.75 283 GLY A N 1
ATOM 2204 C CA . GLY A 1 283 ? 26.731 -8.296 -42.022 1.00 96.75 283 GLY A CA 1
ATOM 2205 C C . GLY A 1 283 ? 25.593 -9.189 -42.499 1.00 96.75 283 GLY A C 1
ATOM 2206 O O . GLY A 1 283 ? 24.694 -9.522 -41.731 1.00 96.75 283 GLY A O 1
ATOM 2207 N N . VAL A 1 284 ? 25.638 -9.613 -43.759 1.00 96.50 284 VAL A N 1
ATOM 2208 C CA . VAL A 1 284 ? 24.721 -10.606 -44.327 1.00 96.50 284 VAL A CA 1
ATOM 2209 C C . VAL A 1 284 ? 25.525 -11.868 -44.583 1.00 96.50 284 VAL A C 1
ATOM 2211 O O . VAL A 1 284 ? 26.512 -11.833 -45.312 1.00 96.50 284 VAL A O 1
ATOM 2214 N N . LYS A 1 285 ? 25.090 -12.999 -44.039 1.00 94.00 285 LYS A N 1
ATOM 2215 C CA . LYS A 1 285 ? 25.846 -14.254 -44.089 1.00 94.00 285 LYS A CA 1
ATOM 2216 C C . LYS A 1 285 ? 26.152 -14.723 -45.518 1.00 94.00 285 LYS A C 1
ATOM 2218 O O . LYS A 1 285 ? 27.237 -15.229 -45.777 1.00 94.00 285 LYS A O 1
ATOM 2223 N N . SER A 1 286 ? 25.220 -14.518 -46.448 1.00 92.88 286 SER A N 1
ATOM 2224 C CA . SER A 1 286 ? 25.341 -14.901 -47.863 1.00 92.88 286 SER A CA 1
ATOM 2225 C C . SER A 1 286 ? 26.151 -13.910 -48.714 1.00 92.88 286 SER A C 1
ATOM 2227 O O . SER A 1 286 ? 26.845 -14.326 -49.639 1.00 92.88 286 SER A O 1
ATOM 2229 N N . ARG A 1 287 ? 26.060 -12.602 -48.420 1.00 93.88 287 ARG A N 1
ATOM 2230 C CA . ARG A 1 287 ? 26.613 -11.515 -49.258 1.00 93.88 287 ARG A CA 1
ATOM 2231 C C . ARG A 1 287 ? 27.896 -10.897 -48.699 1.00 93.88 287 ARG A C 1
ATOM 2233 O O . ARG A 1 287 ? 28.771 -10.510 -49.466 1.00 93.88 287 ARG A O 1
ATOM 2240 N N . SER A 1 288 ? 28.021 -10.800 -47.379 1.00 95.44 288 SER A N 1
ATOM 2241 C CA . SER A 1 288 ? 29.165 -10.220 -46.667 1.00 95.44 288 SER A CA 1
ATOM 2242 C C . SER A 1 288 ? 29.603 -11.103 -45.483 1.00 95.44 288 SER A C 1
ATOM 2244 O O . SER A 1 288 ? 29.613 -10.646 -44.336 1.00 95.44 288 SER A O 1
ATOM 2246 N N . PRO A 1 289 ? 30.020 -12.365 -45.737 1.00 95.50 289 PRO A N 1
ATOM 2247 C CA . PRO A 1 289 ? 30.335 -13.337 -44.685 1.00 95.50 289 PRO A CA 1
ATOM 2248 C C . PRO A 1 289 ? 31.456 -12.878 -43.746 1.00 95.50 289 PRO A C 1
ATOM 2250 O O . PRO A 1 289 ? 31.395 -13.155 -42.555 1.00 95.50 289 PRO A O 1
ATOM 2253 N N . ALA A 1 290 ? 32.446 -12.130 -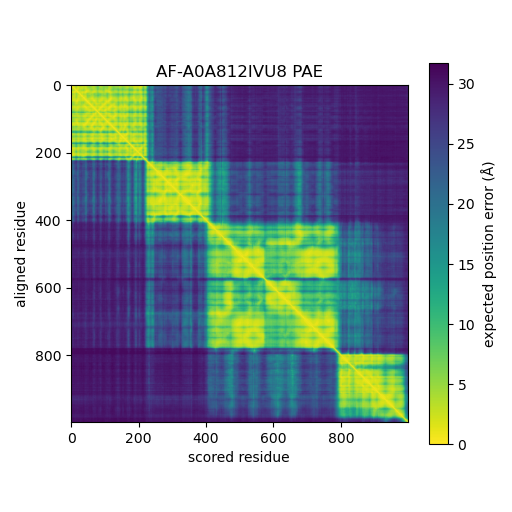44.246 1.00 96.06 290 ALA A N 1
ATOM 2254 C CA . ALA A 1 290 ? 33.524 -11.592 -43.415 1.00 96.06 290 ALA A CA 1
ATOM 2255 C C . ALA A 1 290 ? 33.013 -10.565 -42.387 1.00 96.06 290 ALA A C 1
ATOM 2257 O O . ALA A 1 290 ? 33.374 -10.637 -41.217 1.00 96.06 290 ALA A O 1
ATOM 2258 N N . VAL A 1 291 ? 32.130 -9.649 -42.807 1.00 96.12 291 VAL A N 1
ATOM 2259 C CA . VAL A 1 291 ? 31.523 -8.646 -41.912 1.00 96.12 291 VAL A CA 1
ATOM 2260 C C . VAL A 1 291 ? 30.564 -9.323 -40.938 1.00 96.12 291 VAL A C 1
ATOM 2262 O O . VAL A 1 291 ? 30.574 -9.019 -39.751 1.00 96.12 291 VAL A O 1
ATOM 2265 N N . TRP A 1 292 ? 29.766 -10.279 -41.422 1.00 97.56 292 TRP A N 1
ATOM 2266 C CA . TRP A 1 292 ? 28.879 -11.076 -40.574 1.00 97.56 292 TRP A CA 1
ATOM 2267 C C . TRP A 1 292 ? 29.664 -11.813 -39.479 1.00 97.56 292 TRP A C 1
ATOM 2269 O O . TRP A 1 292 ? 29.279 -11.739 -38.315 1.00 97.56 292 TRP A O 1
ATOM 2279 N N . GLN A 1 293 ? 30.795 -12.440 -39.826 1.00 97.38 293 GLN A N 1
ATOM 2280 C CA . GLN A 1 293 ? 31.643 -13.143 -38.861 1.00 97.38 293 GLN A CA 1
ATOM 2281 C C . GLN A 1 293 ? 32.267 -12.180 -37.846 1.00 97.38 293 GLN A C 1
ATOM 2283 O O . GLN A 1 293 ? 32.232 -12.454 -36.655 1.00 97.38 293 GLN A O 1
ATOM 2288 N N . GLN A 1 294 ? 32.750 -11.012 -38.283 1.00 96.31 294 GLN A N 1
ATOM 2289 C CA . GLN A 1 294 ? 33.270 -9.993 -37.365 1.00 96.31 294 GLN A CA 1
ATOM 2290 C C . GLN A 1 294 ? 32.217 -9.507 -36.361 1.00 96.31 294 GLN A C 1
ATOM 2292 O O . GLN A 1 294 ? 32.543 -9.296 -35.198 1.00 96.31 294 GLN A O 1
ATOM 2297 N N . ILE A 1 295 ? 30.957 -9.333 -36.784 1.00 97.19 295 ILE A N 1
ATOM 2298 C CA . ILE A 1 295 ? 29.869 -8.966 -35.863 1.00 97.19 295 ILE A CA 1
ATOM 2299 C C . ILE A 1 295 ? 29.552 -10.129 -34.911 1.00 97.19 295 ILE A C 1
ATOM 2301 O O . ILE A 1 295 ? 29.282 -9.893 -33.737 1.00 97.19 295 ILE A O 1
ATOM 2305 N N . HIS A 1 296 ? 29.593 -11.374 -35.390 1.00 97.19 296 HIS A N 1
ATOM 2306 C CA . HIS A 1 296 ? 29.368 -12.566 -34.565 1.00 97.19 296 HIS A CA 1
ATOM 2307 C C . HIS A 1 296 ? 30.437 -12.726 -33.472 1.00 97.19 296 HIS A C 1
ATOM 2309 O O . HIS A 1 296 ? 30.089 -12.923 -32.309 1.00 97.19 296 HIS A O 1
ATOM 2315 N N . ASP A 1 297 ? 31.713 -12.537 -33.815 1.00 96.25 297 ASP A N 1
ATOM 2316 C CA . ASP A 1 297 ? 32.854 -12.715 -32.905 1.00 96.25 297 ASP A CA 1
ATOM 2317 C C . ASP A 1 297 ? 32.891 -11.684 -31.759 1.00 96.25 297 ASP A C 1
ATOM 2319 O O . ASP A 1 297 ? 33.519 -11.921 -30.723 1.00 96.25 297 ASP A O 1
ATOM 2323 N N . VAL A 1 298 ? 32.222 -10.535 -31.925 1.00 96.00 298 VAL A N 1
ATOM 2324 C CA . VAL A 1 298 ? 32.116 -9.497 -30.883 1.00 96.00 298 VAL A CA 1
ATOM 2325 C C . VAL A 1 298 ? 30.894 -9.678 -29.980 1.00 96.00 298 VAL A C 1
ATOM 2327 O O . VAL A 1 298 ? 30.725 -8.907 -29.036 1.00 96.00 298 VAL A O 1
ATOM 2330 N N . LEU A 1 299 ? 30.027 -10.664 -30.237 1.00 95.69 299 LEU A N 1
ATOM 2331 C CA . LEU A 1 299 ? 28.938 -11.020 -29.323 1.00 95.69 299 LEU A CA 1
ATOM 2332 C C . LEU A 1 299 ? 29.494 -11.761 -28.101 1.00 95.69 299 LEU A C 1
ATOM 2334 O O . LEU A 1 299 ? 30.485 -12.480 -28.207 1.00 95.69 299 LEU A O 1
ATOM 2338 N N . VAL A 1 300 ? 28.818 -11.664 -26.955 1.00 93.06 300 VAL A N 1
ATOM 2339 C CA . VAL A 1 300 ? 29.142 -12.516 -25.797 1.00 93.06 300 VAL A CA 1
ATOM 2340 C C . VAL A 1 300 ? 28.858 -13.988 -26.111 1.00 93.06 300 VAL A C 1
ATOM 2342 O O . VAL A 1 300 ? 27.941 -14.300 -26.875 1.00 93.06 300 VAL A O 1
ATOM 2345 N N . GLU A 1 301 ? 29.588 -14.902 -25.471 1.00 88.19 301 GLU A N 1
ATOM 2346 C CA . GLU A 1 301 ? 29.526 -16.353 -25.725 1.00 88.19 301 GLU A CA 1
ATOM 2347 C C . GLU A 1 301 ? 28.089 -16.913 -25.717 1.00 88.19 301 GLU A C 1
ATOM 2349 O O . GLU A 1 301 ? 27.693 -17.653 -26.619 1.00 88.19 301 GLU A O 1
ATOM 2354 N N . GLY A 1 302 ? 27.260 -16.476 -24.761 1.00 84.88 302 GLY A N 1
ATOM 2355 C CA . GLY A 1 302 ? 25.859 -16.897 -24.665 1.00 84.88 302 GLY A CA 1
ATOM 2356 C C . GLY A 1 302 ? 24.991 -16.504 -25.869 1.00 84.88 302 GLY A C 1
ATOM 2357 O O . GLY A 1 302 ? 24.020 -17.196 -26.174 1.00 84.88 302 GLY A O 1
ATOM 2358 N N . ASN A 1 303 ? 25.340 -15.427 -26.583 1.00 90.94 303 ASN A N 1
ATOM 2359 C CA . ASN A 1 303 ? 24.616 -14.983 -27.774 1.00 90.94 303 ASN A CA 1
ATOM 2360 C C . ASN A 1 303 ? 25.115 -15.641 -29.058 1.00 90.94 303 ASN A C 1
ATOM 2362 O O . ASN A 1 303 ? 24.316 -15.926 -29.952 1.00 90.94 303 ASN A O 1
ATOM 2366 N N . GLN A 1 304 ? 26.412 -15.936 -29.139 1.00 91.88 304 GLN A N 1
ATOM 2367 C CA . GLN A 1 304 ? 27.025 -16.538 -30.324 1.00 91.88 304 GLN A CA 1
ATOM 2368 C C . GLN A 1 304 ? 26.347 -17.854 -30.730 1.00 91.88 304 GLN A C 1
ATOM 2370 O O . GLN A 1 304 ? 26.109 -18.083 -31.920 1.00 91.88 304 GLN A O 1
ATOM 2375 N N . GLY A 1 305 ? 25.993 -18.694 -29.750 1.00 87.94 305 GLY A N 1
ATOM 2376 C CA . GLY A 1 305 ? 25.450 -20.035 -29.986 1.00 87.94 305 GLY A CA 1
ATOM 2377 C C . GLY A 1 305 ? 24.110 -20.063 -30.727 1.00 87.94 305 GLY A C 1
ATOM 2378 O O . GLY A 1 305 ? 23.883 -20.952 -31.548 1.00 87.94 305 GLY A O 1
ATOM 2379 N N . TRP A 1 306 ? 23.228 -19.090 -30.492 1.00 89.69 306 TRP A N 1
ATOM 2380 C CA . TRP A 1 306 ? 21.945 -19.007 -31.197 1.00 89.69 306 TRP A CA 1
ATOM 2381 C C . TRP A 1 306 ? 22.003 -18.045 -32.388 1.00 89.69 306 TRP A C 1
ATOM 2383 O O . TRP A 1 306 ? 21.482 -18.377 -33.455 1.00 89.69 306 TRP A O 1
ATOM 2393 N N . ALA A 1 307 ? 22.698 -16.909 -32.249 1.00 91.81 307 ALA A N 1
ATOM 2394 C CA . ALA A 1 307 ? 22.764 -15.861 -33.267 1.00 91.81 307 ALA A CA 1
ATOM 2395 C C . ALA A 1 307 ? 23.476 -16.313 -34.549 1.00 91.81 307 ALA A C 1
ATOM 2397 O O . ALA A 1 307 ? 23.210 -15.770 -35.619 1.00 91.81 307 ALA A O 1
ATOM 2398 N N . GLN A 1 308 ? 24.314 -17.356 -34.482 1.00 90.56 308 GLN A N 1
ATOM 2399 C CA . GLN A 1 308 ? 24.958 -17.940 -35.664 1.00 90.56 308 GLN A CA 1
ATOM 2400 C C . GLN A 1 308 ? 23.970 -18.418 -36.744 1.00 90.56 308 GLN A C 1
ATOM 2402 O O . GLN A 1 308 ? 24.351 -18.590 -37.905 1.00 90.56 308 GLN A O 1
ATOM 2407 N N . HIS A 1 309 ? 22.709 -18.648 -36.377 1.00 89.25 309 HIS A N 1
ATOM 2408 C CA . HIS A 1 309 ? 21.657 -19.093 -37.289 1.00 89.25 309 HIS A CA 1
ATOM 2409 C C . HIS A 1 309 ? 20.907 -17.936 -37.958 1.00 89.25 309 HIS A C 1
ATOM 2411 O O . HIS A 1 309 ? 20.134 -18.178 -38.880 1.00 89.25 309 HIS A O 1
ATOM 2417 N N . ALA A 1 310 ? 21.133 -16.691 -37.532 1.00 93.25 310 ALA A N 1
ATOM 2418 C CA . ALA A 1 310 ? 20.520 -15.532 -38.159 1.00 93.25 310 ALA A CA 1
ATOM 2419 C C . ALA A 1 310 ? 21.201 -15.221 -39.508 1.00 93.25 310 ALA A C 1
ATOM 2421 O O . ALA A 1 310 ? 22.434 -15.129 -39.570 1.00 93.25 310 ALA A O 1
ATOM 2422 N N . PRO A 1 311 ? 20.435 -15.019 -40.596 1.00 94.25 311 PRO A N 1
ATOM 2423 C CA . PRO A 1 311 ? 21.002 -14.682 -41.902 1.00 94.25 311 PRO A CA 1
ATOM 2424 C C . PRO A 1 311 ? 21.670 -13.301 -41.911 1.00 94.25 311 PRO A C 1
ATOM 2426 O O . PRO A 1 311 ? 22.591 -13.064 -42.694 1.00 94.25 311 PRO A O 1
ATOM 2429 N N . VAL A 1 312 ? 21.250 -12.395 -41.023 1.00 97.31 312 VAL A N 1
ATOM 2430 C CA . VAL A 1 312 ? 21.788 -11.037 -40.919 1.00 97.31 312 VAL A CA 1
ATOM 2431 C C . VAL A 1 312 ? 22.093 -10.700 -39.464 1.00 97.31 312 VAL A C 1
ATOM 2433 O O . VAL A 1 312 ? 21.271 -10.929 -38.576 1.00 97.31 312 VAL A O 1
ATOM 2436 N N . LEU A 1 313 ? 23.273 -10.124 -39.240 1.00 97.75 313 LEU A N 1
ATOM 2437 C CA . LEU A 1 313 ? 23.674 -9.514 -37.977 1.00 97.75 313 LEU A CA 1
ATOM 2438 C C . LEU A 1 313 ? 23.966 -8.036 -38.222 1.00 97.75 313 LEU A C 1
ATOM 2440 O O . LEU A 1 313 ? 24.651 -7.692 -39.184 1.00 97.75 313 LEU A O 1
ATOM 2444 N N . ALA A 1 314 ? 23.468 -7.161 -37.355 1.00 97.75 314 ALA A N 1
ATOM 2445 C CA . ALA A 1 314 ? 23.782 -5.741 -37.401 1.00 97.75 314 ALA A CA 1
ATOM 2446 C C . ALA A 1 314 ? 24.292 -5.245 -36.048 1.00 97.75 314 ALA A C 1
ATOM 2448 O O . ALA A 1 314 ? 23.701 -5.542 -35.015 1.00 97.75 314 ALA A O 1
ATOM 2449 N N . LEU A 1 315 ? 25.375 -4.472 -36.056 1.00 97.50 315 LEU A N 1
ATOM 2450 C CA . LEU A 1 315 ? 25.940 -3.817 -34.881 1.00 97.50 315 LEU A CA 1
ATOM 2451 C C . LEU A 1 315 ? 25.469 -2.359 -34.848 1.00 97.50 315 LEU A C 1
ATOM 2453 O O . LEU A 1 315 ? 25.772 -1.590 -35.761 1.00 97.50 315 LEU A O 1
ATOM 2457 N N . GLY A 1 316 ? 24.721 -1.993 -33.811 1.00 97.25 316 GLY A N 1
ATOM 2458 C CA . GLY A 1 316 ? 24.231 -0.643 -33.553 1.00 97.25 316 GLY A CA 1
ATOM 2459 C C . GLY A 1 316 ? 25.261 0.197 -32.803 1.00 97.25 316 GLY A C 1
ATOM 2460 O O . GLY A 1 316 ? 25.711 -0.161 -31.710 1.00 97.25 316 GLY A O 1
ATOM 2461 N N . LEU A 1 317 ? 25.606 1.330 -33.401 1.00 96.38 317 LEU A N 1
ATOM 2462 C CA . LEU A 1 317 ? 26.580 2.298 -32.917 1.00 96.38 317 LEU A CA 1
ATOM 2463 C C . LEU A 1 317 ? 25.895 3.642 -32.675 1.00 96.38 317 LEU A C 1
ATOM 2465 O O . LEU A 1 317 ? 24.926 3.970 -33.361 1.00 96.38 317 LEU A O 1
ATOM 2469 N N . THR A 1 318 ? 26.429 4.459 -31.771 1.00 95.56 318 THR A N 1
ATOM 2470 C CA . THR A 1 318 ? 25.957 5.834 -31.580 1.00 95.56 318 THR A CA 1
ATOM 2471 C C . THR A 1 318 ? 27.094 6.818 -31.349 1.00 95.56 318 THR A C 1
ATOM 2473 O O . THR A 1 318 ? 28.103 6.477 -30.737 1.00 95.56 318 THR A O 1
ATOM 2476 N N . ASN A 1 319 ? 26.911 8.056 -31.802 1.00 93.38 319 ASN A N 1
ATOM 2477 C CA . ASN A 1 319 ? 27.820 9.158 -31.507 1.00 93.38 319 ASN A CA 1
ATOM 2478 C C . ASN A 1 319 ? 27.563 9.708 -30.092 1.00 93.38 319 ASN A C 1
ATOM 2480 O O . ASN A 1 319 ? 26.440 10.111 -29.778 1.00 93.38 319 ASN A O 1
ATOM 2484 N N . SER A 1 320 ? 28.592 9.718 -29.244 1.00 89.56 320 SER A N 1
ATOM 2485 C CA . SER A 1 320 ? 28.539 10.198 -27.857 1.00 89.56 320 SER A CA 1
ATOM 2486 C C . SER A 1 320 ? 28.580 11.722 -27.735 1.00 89.56 320 SER A C 1
ATOM 2488 O O . SER A 1 320 ? 28.388 12.253 -26.641 1.00 89.56 320 SER A O 1
ATOM 2490 N N . VAL A 1 321 ? 28.772 12.441 -28.846 1.00 90.25 321 VAL A N 1
ATOM 2491 C CA . VAL A 1 321 ? 28.771 13.907 -28.903 1.00 90.25 321 VAL A CA 1
ATOM 2492 C C . VAL A 1 321 ? 27.810 14.441 -29.968 1.00 90.25 321 VAL A C 1
ATOM 2494 O O . VAL A 1 321 ? 27.515 13.791 -30.969 1.00 90.25 321 VAL A O 1
ATOM 2497 N N . PHE A 1 322 ? 27.299 15.652 -29.758 1.00 86.44 322 PHE A N 1
ATOM 2498 C CA . PHE A 1 322 ? 26.491 16.366 -30.741 1.00 86.44 322 PHE A CA 1
ATOM 2499 C C . PHE A 1 322 ? 27.366 16.962 -31.845 1.00 86.44 322 PHE A C 1
ATOM 2501 O O . PHE A 1 322 ? 28.286 17.729 -31.565 1.00 86.44 322 PHE A O 1
ATOM 2508 N N . GLU A 1 323 ? 27.008 16.730 -33.108 1.00 84.25 323 GLU A N 1
ATOM 2509 C CA . GLU A 1 323 ? 27.749 17.283 -34.254 1.00 84.25 323 GLU A CA 1
ATOM 2510 C C . GLU A 1 323 ? 27.755 18.822 -34.281 1.00 84.25 323 GLU A C 1
ATOM 2512 O O . GLU A 1 323 ? 28.741 19.437 -34.674 1.00 84.25 323 GLU A O 1
ATOM 2517 N N . HIS A 1 324 ? 26.677 19.467 -33.818 1.00 82.25 324 HIS A N 1
ATOM 2518 C CA . HIS A 1 324 ? 26.527 20.922 -33.917 1.00 82.25 324 HIS A CA 1
ATOM 2519 C C . HIS A 1 324 ? 27.366 21.721 -32.904 1.00 82.25 324 HIS A C 1
ATOM 2521 O O . HIS A 1 324 ? 27.589 22.912 -33.112 1.00 82.25 324 HIS A O 1
ATOM 2527 N N . ASN A 1 325 ? 27.788 21.119 -31.784 1.00 86.38 325 ASN A N 1
ATOM 2528 C CA . ASN A 1 325 ? 28.503 21.841 -30.721 1.00 86.38 325 ASN A CA 1
ATOM 2529 C C . ASN A 1 325 ? 29.626 21.046 -30.029 1.00 86.38 325 ASN A C 1
ATOM 2531 O O . ASN A 1 325 ? 30.277 21.595 -29.139 1.00 86.38 325 ASN A O 1
ATOM 2535 N N . GLY A 1 326 ? 29.839 19.778 -30.392 1.00 86.38 326 GLY A N 1
ATOM 2536 C CA . GLY A 1 326 ? 30.864 18.905 -29.814 1.00 86.38 326 GLY A CA 1
ATOM 2537 C C . GLY A 1 326 ? 30.659 18.543 -28.339 1.00 86.38 326 GLY A C 1
ATOM 2538 O O . GLY A 1 326 ? 31.554 17.965 -27.730 1.00 86.38 326 GLY A O 1
ATOM 2539 N N . LYS A 1 327 ? 29.517 18.893 -27.733 1.00 89.62 327 LYS A N 1
ATOM 2540 C CA . LYS A 1 327 ? 29.191 18.536 -26.347 1.00 89.62 327 LYS A CA 1
ATOM 2541 C C . LYS A 1 327 ? 28.647 17.116 -26.274 1.00 89.62 327 LYS A C 1
ATOM 2543 O O . LYS A 1 327 ? 28.087 16.611 -27.240 1.00 89.62 327 LYS A O 1
ATOM 2548 N N . GLU A 1 328 ? 28.757 16.518 -25.095 1.00 89.62 328 GLU A N 1
ATOM 2549 C CA . GLU A 1 328 ? 28.201 15.201 -24.785 1.00 89.62 328 GLU A CA 1
ATOM 2550 C C . GLU A 1 328 ? 26.712 15.097 -25.168 1.00 89.62 328 GLU A C 1
ATOM 2552 O O . GLU A 1 328 ? 25.887 15.935 -24.787 1.00 89.62 328 GLU A O 1
ATOM 2557 N N . ASN A 1 329 ? 26.368 14.043 -25.906 1.00 88.75 329 ASN A N 1
ATOM 2558 C CA . ASN A 1 329 ? 25.007 13.704 -26.287 1.00 88.75 329 ASN A CA 1
ATOM 2559 C C . ASN A 1 329 ? 24.451 12.618 -25.357 1.00 88.75 329 ASN A C 1
ATOM 2561 O O . ASN A 1 329 ? 24.509 11.425 -25.647 1.00 88.75 329 ASN A O 1
ATOM 2565 N N . LYS A 1 330 ? 23.840 13.045 -24.251 1.00 88.06 330 LYS A N 1
ATOM 2566 C CA . LYS A 1 330 ? 23.203 12.134 -23.284 1.00 88.06 330 LYS A CA 1
ATOM 2567 C C . LYS A 1 330 ? 21.988 11.382 -23.845 1.00 88.06 330 LYS A C 1
ATOM 2569 O O . LYS A 1 330 ? 21.588 10.377 -23.270 1.00 88.06 330 LYS A O 1
ATOM 2574 N N . ALA A 1 331 ? 21.410 11.846 -24.956 1.00 88.38 331 ALA A N 1
ATOM 2575 C CA . ALA A 1 331 ? 20.272 11.199 -25.613 1.00 88.38 331 ALA A CA 1
ATOM 2576 C C . ALA A 1 331 ? 20.692 10.119 -26.629 1.00 88.38 331 ALA A C 1
ATOM 2578 O O . ALA A 1 331 ? 19.847 9.371 -27.108 1.00 88.38 331 ALA A O 1
ATOM 2579 N N . ALA A 1 332 ? 21.987 9.996 -26.936 1.00 90.56 332 ALA A N 1
ATOM 2580 C CA . ALA A 1 332 ? 22.518 9.137 -27.993 1.00 90.56 332 ALA A CA 1
ATOM 2581 C C . ALA A 1 332 ? 22.020 7.678 -27.934 1.00 90.56 332 ALA A C 1
ATOM 2583 O O . ALA A 1 332 ? 21.523 7.141 -28.923 1.00 90.56 332 ALA A O 1
ATOM 2584 N N . MET A 1 333 ? 22.099 7.045 -26.759 1.00 91.06 333 MET A N 1
ATOM 2585 C CA . MET A 1 333 ? 21.665 5.652 -26.576 1.00 91.06 333 MET A CA 1
ATOM 2586 C C . MET A 1 333 ? 20.143 5.490 -26.676 1.00 91.06 333 MET A C 1
ATOM 2588 O O . MET A 1 333 ? 19.669 4.519 -27.263 1.00 91.06 333 MET A O 1
ATOM 2592 N N . HIS A 1 334 ? 19.385 6.449 -26.137 1.00 91.44 334 HIS A N 1
ATOM 2593 C CA . HIS A 1 334 ? 17.927 6.479 -26.252 1.00 91.44 334 HIS A CA 1
ATOM 2594 C C . HIS A 1 334 ? 17.499 6.575 -27.724 1.00 91.44 334 HIS A C 1
ATOM 2596 O O . HIS A 1 334 ? 16.667 5.797 -28.187 1.00 91.44 334 HIS A O 1
ATOM 2602 N N . ASP A 1 335 ? 18.128 7.477 -28.475 1.00 95.31 335 ASP A N 1
ATOM 2603 C CA . ASP A 1 335 ? 17.830 7.725 -29.884 1.00 95.31 335 ASP A CA 1
ATOM 2604 C C . ASP A 1 335 ? 18.182 6.510 -30.766 1.00 95.31 335 ASP A C 1
ATOM 2606 O O . ASP A 1 335 ? 17.406 6.137 -31.647 1.00 95.31 335 ASP A O 1
ATOM 2610 N N . LEU A 1 336 ? 19.294 5.814 -30.486 1.00 95.75 336 LEU A N 1
ATOM 2611 C CA . LEU A 1 336 ? 19.614 4.523 -31.116 1.00 95.75 336 LEU A CA 1
ATOM 2612 C C . LEU A 1 336 ? 18.563 3.445 -30.792 1.00 95.75 336 LEU A C 1
ATOM 2614 O O . LEU A 1 336 ? 18.189 2.661 -31.670 1.00 95.75 336 LEU A O 1
ATOM 2618 N N . GLY A 1 337 ? 18.074 3.406 -29.550 1.00 94.69 337 GLY A N 1
ATOM 2619 C CA . GLY A 1 337 ? 16.996 2.512 -29.128 1.00 94.69 337 GLY A CA 1
ATOM 2620 C C . GLY A 1 337 ? 15.706 2.756 -29.912 1.00 94.69 337 GLY A C 1
ATOM 2621 O O . GLY A 1 337 ? 15.130 1.813 -30.455 1.00 94.69 337 GLY A O 1
ATOM 2622 N N . ALA A 1 338 ? 15.301 4.019 -30.064 1.00 95.81 338 ALA A N 1
ATOM 2623 C CA . ALA A 1 338 ? 14.152 4.401 -30.886 1.00 95.81 338 ALA A CA 1
ATOM 2624 C C . ALA A 1 338 ? 14.350 4.012 -32.362 1.00 95.81 338 ALA A C 1
ATOM 2626 O O . ALA A 1 338 ? 13.425 3.520 -33.013 1.00 95.81 338 ALA A O 1
ATOM 2627 N N . ALA A 1 339 ? 15.564 4.178 -32.898 1.00 97.25 339 ALA A N 1
ATOM 2628 C CA . ALA A 1 339 ? 15.879 3.795 -34.273 1.00 97.25 339 ALA A CA 1
ATOM 2629 C C . ALA A 1 339 ? 15.764 2.281 -34.481 1.00 97.25 339 ALA A C 1
ATOM 2631 O O . ALA A 1 339 ? 15.170 1.827 -35.460 1.00 97.25 339 ALA A O 1
ATOM 2632 N N . SER A 1 340 ? 16.259 1.501 -33.518 1.00 96.38 340 SER A N 1
ATOM 2633 C CA . SER A 1 340 ? 16.137 0.039 -33.513 1.00 96.38 340 SER A CA 1
ATOM 2634 C C . SER A 1 340 ? 14.679 -0.420 -33.364 1.00 96.38 340 SER A C 1
ATOM 2636 O O . SER A 1 340 ? 14.290 -1.437 -33.943 1.00 96.38 340 SER A O 1
ATOM 2638 N N . ALA A 1 341 ? 13.849 0.331 -32.633 1.00 94.81 341 ALA A N 1
ATOM 2639 C CA . ALA A 1 341 ? 12.423 0.046 -32.484 1.00 94.81 341 ALA A CA 1
ATOM 2640 C C . ALA A 1 341 ? 11.660 0.225 -33.806 1.00 94.81 341 ALA A C 1
ATOM 2642 O O . ALA A 1 341 ? 10.971 -0.701 -34.231 1.00 94.81 341 ALA A O 1
ATOM 2643 N N . ASN A 1 342 ? 11.844 1.352 -34.504 1.00 96.00 342 ASN A N 1
ATOM 2644 C CA . ASN A 1 342 ? 11.215 1.583 -35.812 1.00 96.00 342 ASN A CA 1
ATOM 2645 C C . ASN A 1 342 ? 11.659 0.557 -36.859 1.00 96.00 342 ASN A C 1
ATOM 2647 O O . ASN A 1 342 ? 10.822 0.025 -37.587 1.00 96.00 342 ASN A O 1
ATOM 2651 N N . LEU A 1 343 ? 12.949 0.207 -36.869 1.00 96.75 343 LEU A N 1
ATOM 2652 C CA . LEU A 1 343 ? 13.477 -0.894 -37.678 1.00 96.75 343 LEU A CA 1
ATOM 2653 C C . LEU A 1 343 ? 12.724 -2.200 -37.401 1.00 96.75 343 LEU A C 1
ATOM 2655 O O . LEU A 1 343 ? 12.312 -2.907 -38.319 1.00 96.75 343 LEU A O 1
ATOM 2659 N N . THR A 1 344 ? 12.531 -2.520 -36.122 1.00 95.38 344 THR A N 1
ATOM 2660 C CA . THR A 1 344 ? 11.845 -3.740 -35.687 1.00 95.38 344 THR A CA 1
ATOM 2661 C C . THR A 1 344 ? 10.362 -3.733 -36.069 1.00 95.38 344 THR A C 1
ATOM 2663 O O . THR A 1 344 ? 9.810 -4.787 -36.396 1.00 95.38 344 THR A O 1
ATOM 2666 N N . PHE A 1 345 ? 9.702 -2.574 -36.056 1.00 92.06 345 PHE A N 1
ATOM 2667 C CA . PHE A 1 345 ? 8.311 -2.450 -36.495 1.00 92.06 345 PHE A CA 1
ATOM 2668 C C . PHE A 1 345 ? 8.165 -2.636 -38.001 1.00 92.06 345 PHE A C 1
ATOM 2670 O O . PHE A 1 345 ? 7.310 -3.418 -38.416 1.00 92.06 345 PHE A O 1
ATOM 2677 N N . GLU A 1 346 ? 9.040 -2.025 -38.801 1.00 93.50 346 GLU A N 1
ATOM 2678 C CA . GLU A 1 346 ? 9.075 -2.252 -40.250 1.00 93.50 346 GLU A CA 1
ATOM 2679 C C . GLU A 1 346 ? 9.355 -3.727 -40.569 1.00 93.50 346 GLU A C 1
ATOM 2681 O O . GLU A 1 346 ? 8.706 -4.324 -41.428 1.00 93.50 346 GLU A O 1
ATOM 2686 N N . ALA A 1 347 ? 10.262 -4.362 -39.820 1.00 89.50 347 ALA A N 1
ATOM 2687 C CA . ALA A 1 347 ? 10.533 -5.788 -39.961 1.00 89.50 347 ALA A CA 1
ATOM 2688 C C . ALA A 1 347 ? 9.290 -6.624 -39.666 1.00 89.50 347 ALA A C 1
ATOM 2690 O O . ALA A 1 347 ? 8.915 -7.473 -40.474 1.00 89.50 347 ALA A O 1
ATOM 2691 N N . THR A 1 348 ? 8.608 -6.333 -38.558 1.00 86.50 348 THR A N 1
ATOM 2692 C CA . THR A 1 348 ? 7.387 -7.042 -38.161 1.00 86.50 348 THR A CA 1
ATOM 2693 C C . THR A 1 348 ? 6.297 -6.896 -39.227 1.00 86.50 348 THR A C 1
ATOM 2695 O O . THR A 1 348 ? 5.687 -7.895 -39.601 1.00 86.50 348 THR A O 1
ATOM 2698 N N . ALA A 1 349 ? 6.105 -5.695 -39.784 1.00 80.88 349 ALA A N 1
ATOM 2699 C CA . ALA A 1 349 ? 5.139 -5.438 -40.856 1.00 80.88 349 ALA A CA 1
ATOM 2700 C C . ALA A 1 349 ? 5.431 -6.235 -42.141 1.00 80.88 349 ALA A C 1
ATOM 2702 O O . ALA A 1 349 ? 4.517 -6.555 -42.899 1.00 80.88 349 ALA A O 1
ATOM 2703 N N . ARG A 1 350 ? 6.696 -6.604 -42.363 1.00 83.50 350 ARG A N 1
ATOM 2704 C CA . ARG A 1 350 ? 7.157 -7.428 -43.492 1.00 83.50 350 ARG A CA 1
ATOM 2705 C C . ARG A 1 350 ? 7.239 -8.924 -43.179 1.00 83.50 350 ARG A C 1
ATOM 2707 O O . ARG A 1 350 ? 7.691 -9.700 -44.019 1.00 83.50 350 ARG A O 1
ATOM 2714 N N . GLY A 1 351 ? 6.842 -9.350 -41.978 1.00 81.56 351 GLY A N 1
ATOM 2715 C CA . GLY A 1 351 ? 6.975 -10.742 -41.532 1.00 81.56 351 GLY A CA 1
ATOM 2716 C C . GLY A 1 351 ? 8.420 -11.166 -41.231 1.00 81.56 351 GLY A C 1
ATOM 2717 O O . GLY A 1 351 ? 8.725 -12.360 -41.201 1.00 81.56 351 GLY A O 1
ATOM 2718 N N . ILE A 1 352 ? 9.316 -10.203 -41.015 1.00 87.94 352 ILE A N 1
ATOM 2719 C CA . ILE A 1 352 ? 10.706 -10.403 -40.602 1.00 87.94 352 ILE A CA 1
ATOM 2720 C C . ILE A 1 352 ? 10.788 -10.220 -39.084 1.00 87.94 352 ILE A C 1
ATOM 2722 O O . ILE A 1 352 ? 10.162 -9.340 -38.498 1.00 87.94 352 ILE A O 1
ATOM 2726 N N . SER A 1 353 ? 11.569 -11.064 -38.423 1.00 91.44 353 SER A N 1
ATOM 2727 C CA . SER A 1 353 ? 11.818 -10.985 -36.987 1.00 91.44 353 SER A CA 1
ATOM 2728 C C . SER A 1 353 ? 13.160 -10.327 -36.696 1.00 91.44 353 SER A C 1
ATOM 2730 O O . SER A 1 353 ? 14.147 -10.552 -37.399 1.00 91.44 353 SER A O 1
ATOM 2732 N N . VAL A 1 354 ? 13.194 -9.534 -35.626 1.00 94.75 354 VAL A N 1
ATOM 2733 C CA . VAL A 1 354 ? 14.406 -8.867 -35.142 1.00 94.75 354 VAL A CA 1
ATOM 2734 C C . VAL A 1 354 ? 14.587 -9.195 -33.670 1.00 94.75 354 VAL A C 1
ATOM 2736 O O . VAL A 1 354 ? 13.720 -8.916 -32.843 1.00 94.75 354 VAL A O 1
ATOM 2739 N N . HIS A 1 355 ? 15.734 -9.775 -33.337 1.00 94.56 355 HIS A N 1
ATOM 2740 C CA . HIS A 1 355 ? 16.159 -9.989 -31.964 1.00 94.56 355 HIS A CA 1
ATOM 2741 C C . HIS A 1 355 ? 17.240 -8.973 -31.610 1.00 94.56 355 HIS A C 1
ATOM 2743 O O . HIS A 1 355 ? 18.383 -9.090 -32.050 1.00 94.56 355 HIS A O 1
ATOM 2749 N N . GLN A 1 356 ? 16.879 -7.980 -30.801 1.00 93.75 356 GLN A N 1
ATOM 2750 C CA . GLN A 1 356 ? 17.829 -7.018 -30.256 1.00 93.75 356 GLN A CA 1
ATOM 2751 C C . GLN A 1 356 ? 18.506 -7.564 -29.001 1.00 93.75 356 GLN A C 1
ATOM 2753 O O . GLN A 1 356 ? 17.849 -8.146 -28.140 1.00 93.75 356 GLN A O 1
ATOM 2758 N N . MET A 1 357 ? 19.815 -7.352 -28.888 1.00 91.88 357 MET A N 1
ATOM 2759 C CA . MET A 1 357 ? 20.616 -7.813 -27.761 1.00 91.88 357 MET A CA 1
ATOM 2760 C C . MET A 1 357 ? 21.654 -6.764 -27.349 1.00 91.88 357 MET A C 1
ATOM 2762 O O . MET A 1 357 ? 22.272 -6.110 -28.188 1.00 91.88 357 MET A O 1
ATOM 2766 N N . ILE A 1 358 ? 21.866 -6.616 -26.041 1.00 88.69 358 ILE A N 1
ATOM 2767 C CA . ILE A 1 358 ? 22.951 -5.789 -25.484 1.00 88.69 358 ILE A CA 1
ATOM 2768 C C . ILE A 1 358 ? 24.252 -6.581 -25.297 1.00 88.69 358 ILE A C 1
ATOM 2770 O O . ILE A 1 358 ? 25.302 -5.991 -25.092 1.00 88.69 358 ILE A O 1
ATOM 2774 N N . GLY A 1 359 ? 24.192 -7.918 -25.363 1.00 88.00 359 GLY A N 1
ATOM 2775 C CA . GLY A 1 359 ? 25.334 -8.809 -25.135 1.00 88.00 359 GLY A CA 1
ATOM 2776 C C . GLY A 1 359 ? 26.351 -8.783 -26.277 1.00 88.00 359 GLY A C 1
ATOM 2777 O O . GLY A 1 359 ? 26.511 -9.776 -26.988 1.00 88.00 359 GLY A O 1
ATOM 2778 N N . ILE A 1 360 ? 27.013 -7.643 -26.432 1.00 93.19 360 ILE A N 1
ATOM 2779 C CA . ILE A 1 360 ? 28.207 -7.405 -27.236 1.00 93.19 360 ILE A CA 1
ATOM 2780 C C . ILE A 1 360 ? 29.381 -7.127 -26.294 1.00 93.19 360 ILE A C 1
ATOM 2782 O O . ILE A 1 360 ? 29.180 -6.763 -25.137 1.00 93.19 360 ILE A O 1
ATOM 2786 N N . GLU A 1 361 ? 30.601 -7.252 -26.793 1.00 94.06 361 GLU A N 1
ATOM 2787 C CA . GLU A 1 361 ? 31.819 -6.828 -26.110 1.00 94.06 361 GLU A CA 1
ATOM 2788 C C . GLU A 1 361 ? 32.319 -5.508 -26.731 1.00 94.06 361 GLU A C 1
ATOM 2790 O O . GLU A 1 361 ? 32.973 -5.539 -27.779 1.00 94.06 361 GLU A O 1
ATOM 2795 N N . PRO A 1 362 ? 32.020 -4.333 -26.130 1.00 91.75 362 PRO A N 1
ATOM 2796 C CA . PRO A 1 362 ? 32.252 -3.032 -26.764 1.00 91.75 362 PRO A CA 1
ATOM 2797 C C . PRO A 1 362 ? 33.711 -2.783 -27.146 1.00 91.75 362 PRO A C 1
ATOM 2799 O O . PRO A 1 362 ? 33.982 -2.312 -28.245 1.00 91.75 362 PRO A O 1
ATOM 2802 N N . GLU A 1 363 ? 34.664 -3.158 -26.287 1.00 92.50 363 GLU A N 1
ATOM 2803 C CA . GLU A 1 363 ? 36.096 -3.004 -26.575 1.00 92.50 363 GLU A CA 1
ATOM 2804 C C . GLU A 1 363 ? 36.543 -3.871 -27.759 1.00 92.50 363 GLU A C 1
ATOM 2806 O O . GLU A 1 363 ? 37.293 -3.410 -28.624 1.00 92.50 363 GLU A O 1
ATOM 2811 N N . LYS A 1 364 ? 36.047 -5.115 -27.848 1.00 93.56 364 LYS A N 1
ATOM 2812 C CA . LYS A 1 364 ? 36.309 -5.983 -29.005 1.00 93.56 364 LYS A CA 1
ATOM 2813 C C . LYS A 1 364 ? 35.706 -5.394 -30.275 1.00 93.56 364 LYS A C 1
ATOM 2815 O O . LYS A 1 364 ? 36.379 -5.394 -31.300 1.00 93.56 364 LYS A O 1
ATOM 2820 N N . ALA A 1 365 ? 34.489 -4.855 -30.209 1.00 93.50 365 ALA A N 1
ATOM 2821 C CA . ALA A 1 365 ? 33.837 -4.203 -31.342 1.00 93.50 365 ALA A CA 1
ATOM 2822 C C . ALA A 1 365 ? 34.599 -2.956 -31.820 1.00 93.50 365 ALA A C 1
ATOM 2824 O O . ALA A 1 365 ? 34.841 -2.810 -33.019 1.00 93.50 365 ALA A O 1
ATOM 2825 N N . THR A 1 366 ? 35.052 -2.101 -30.901 1.00 94.00 366 THR A N 1
ATOM 2826 C CA . THR A 1 366 ? 35.877 -0.926 -31.219 1.00 94.00 366 THR A CA 1
ATOM 2827 C C . THR A 1 366 ? 37.164 -1.322 -31.933 1.00 94.00 366 THR A C 1
ATOM 2829 O O . THR A 1 366 ? 37.498 -0.730 -32.958 1.00 94.00 366 THR A O 1
ATOM 2832 N N . ASN A 1 367 ? 37.852 -2.363 -31.456 1.00 93.44 367 ASN A N 1
ATOM 2833 C CA . ASN A 1 367 ? 39.081 -2.855 -32.081 1.00 93.44 367 ASN A CA 1
ATOM 2834 C C . ASN A 1 367 ? 38.821 -3.526 -33.439 1.00 93.44 367 ASN A C 1
ATOM 2836 O O . ASN A 1 367 ? 39.529 -3.250 -34.406 1.00 93.44 367 ASN A O 1
ATOM 2840 N N . ALA A 1 368 ? 37.794 -4.376 -33.532 1.00 93.25 368 ALA A N 1
ATOM 2841 C CA . ALA A 1 368 ? 37.459 -5.120 -34.747 1.00 93.25 368 ALA A CA 1
ATOM 2842 C C . ALA A 1 368 ? 37.064 -4.200 -35.911 1.00 93.25 368 ALA A C 1
ATOM 2844 O O . ALA A 1 368 ? 37.443 -4.457 -37.053 1.00 93.25 368 ALA A O 1
ATOM 2845 N N . PHE A 1 369 ? 36.346 -3.111 -35.619 1.00 95.00 369 PHE A N 1
ATOM 2846 C CA . PHE A 1 369 ? 35.872 -2.152 -36.621 1.00 95.00 369 PHE A CA 1
ATOM 2847 C C . PHE A 1 369 ? 36.671 -0.843 -36.661 1.00 95.00 369 PHE A C 1
ATOM 2849 O O . PHE A 1 369 ? 36.320 0.050 -37.428 1.00 95.00 369 PHE A O 1
ATOM 2856 N N . SER A 1 370 ? 37.754 -0.730 -35.880 1.00 94.75 370 SER A N 1
ATOM 2857 C CA . SER A 1 370 ? 38.592 0.480 -35.791 1.00 94.75 370 SER A CA 1
ATOM 2858 C C . SER A 1 370 ? 37.770 1.753 -35.534 1.00 94.75 370 SER A C 1
ATOM 2860 O O . SER A 1 370 ? 37.922 2.759 -36.230 1.00 94.75 370 SER A O 1
ATOM 2862 N N . LEU A 1 371 ? 36.851 1.690 -34.564 1.00 93.50 371 LEU A N 1
ATOM 2863 C CA . LEU A 1 371 ? 35.910 2.778 -34.288 1.00 93.50 371 LEU A CA 1
ATOM 2864 C C . LEU A 1 371 ? 36.608 3.964 -33.585 1.00 93.50 371 LEU A C 1
ATOM 2866 O O . LEU A 1 371 ? 37.408 3.741 -32.674 1.00 93.50 371 LEU A O 1
ATOM 2870 N N . PRO A 1 372 ? 36.301 5.220 -33.965 1.00 91.75 372 PRO A N 1
ATOM 2871 C CA . PRO A 1 372 ? 36.736 6.413 -33.236 1.00 91.75 372 PRO A CA 1
ATOM 2872 C C . PRO A 1 372 ? 36.203 6.460 -31.797 1.00 91.75 372 PRO A C 1
ATOM 2874 O O . PRO A 1 372 ? 35.155 5.883 -31.507 1.00 91.75 372 PRO A O 1
ATOM 2877 N N . SER A 1 373 ? 36.865 7.216 -30.914 1.00 87.31 373 SER A N 1
ATOM 2878 C CA . SER A 1 373 ? 36.475 7.379 -29.501 1.00 87.31 373 SER A CA 1
ATOM 2879 C C . SER A 1 373 ? 35.070 7.946 -29.300 1.00 87.31 373 SER A C 1
ATOM 2881 O O . SER A 1 373 ? 34.440 7.708 -28.272 1.00 87.31 373 SER A O 1
ATOM 2883 N N . GLU A 1 374 ? 34.570 8.699 -30.274 1.00 89.94 374 GLU A N 1
ATOM 2884 C CA . GLU A 1 374 ? 33.254 9.330 -30.236 1.00 89.94 374 GLU A CA 1
ATOM 2885 C C . GLU A 1 374 ? 32.133 8.350 -30.621 1.00 89.94 374 GLU A C 1
ATOM 2887 O O . GLU A 1 374 ? 30.972 8.597 -30.305 1.00 89.94 374 GLU A O 1
ATOM 2892 N N . ILE A 1 375 ? 32.453 7.231 -31.283 1.00 93.19 375 ILE A N 1
ATOM 2893 C CA . ILE A 1 375 ? 31.474 6.242 -31.747 1.00 93.19 375 ILE A CA 1
ATOM 2894 C C . ILE A 1 375 ? 31.466 5.048 -30.800 1.00 93.19 375 ILE A C 1
ATOM 2896 O O . ILE A 1 375 ? 32.398 4.250 -30.755 1.00 93.19 375 ILE A O 1
ATOM 2900 N N . LEU A 1 376 ? 30.363 4.892 -30.077 1.00 93.75 376 LEU A N 1
ATOM 2901 C CA . LEU A 1 376 ? 30.184 3.824 -29.105 1.00 93.75 376 LEU A CA 1
ATOM 2902 C C . LEU A 1 376 ? 29.382 2.668 -29.718 1.00 93.75 376 LEU A C 1
ATOM 2904 O O . LEU A 1 376 ? 28.260 2.901 -30.178 1.00 93.75 376 LEU A O 1
ATOM 2908 N N . PRO A 1 377 ? 29.895 1.425 -29.710 1.00 95.06 377 PRO A N 1
ATOM 2909 C CA . PRO A 1 377 ? 29.088 0.241 -29.975 1.00 95.06 377 PRO A CA 1
ATOM 2910 C C . PRO A 1 377 ? 28.205 -0.073 -28.761 1.00 95.06 377 PRO A C 1
ATOM 2912 O O . PRO A 1 377 ? 28.704 -0.194 -27.644 1.00 95.06 377 PRO A O 1
ATOM 2915 N N . VAL A 1 378 ? 26.891 -0.196 -28.973 1.00 94.38 378 VAL A N 1
ATOM 2916 C CA . VAL A 1 378 ? 25.906 -0.297 -27.873 1.00 94.38 378 VAL A CA 1
ATOM 2917 C C . VAL A 1 378 ? 25.095 -1.589 -27.921 1.00 94.38 378 VAL A C 1
ATOM 2919 O O . VAL A 1 378 ? 24.808 -2.178 -26.884 1.00 94.38 378 VAL A O 1
ATOM 2922 N N . THR A 1 379 ? 24.685 -2.036 -29.109 1.00 95.12 379 THR A N 1
ATOM 2923 C CA . THR A 1 379 ? 23.745 -3.159 -29.257 1.00 95.12 379 THR A CA 1
ATOM 2924 C C . THR A 1 379 ? 24.025 -3.950 -30.529 1.00 95.12 379 THR A C 1
ATOM 2926 O O . THR A 1 379 ? 24.638 -3.433 -31.459 1.00 95.12 379 THR A O 1
ATOM 2929 N N . ALA A 1 380 ? 23.552 -5.191 -30.595 1.00 96.69 380 ALA A N 1
ATOM 2930 C CA . ALA A 1 380 ? 23.482 -5.970 -31.821 1.00 96.69 380 ALA A CA 1
ATOM 2931 C C . ALA A 1 380 ? 22.039 -6.404 -32.119 1.00 96.69 380 ALA A C 1
ATOM 2933 O O . ALA A 1 380 ? 21.192 -6.500 -31.229 1.00 96.69 380 ALA A O 1
ATOM 2934 N N . LEU A 1 381 ? 21.765 -6.676 -33.389 1.00 97.38 381 LEU A N 1
ATOM 2935 C CA . LEU A 1 381 ? 20.476 -7.107 -33.915 1.00 97.38 381 LEU A CA 1
ATOM 2936 C C . LEU A 1 381 ? 20.697 -8.372 -34.745 1.00 97.38 381 LEU A C 1
ATOM 2938 O O . LEU A 1 381 ? 21.484 -8.356 -35.690 1.00 97.38 381 LEU A O 1
ATOM 2942 N N . ALA A 1 382 ? 19.988 -9.448 -34.422 1.00 96.69 382 ALA A N 1
ATOM 2943 C CA . ALA A 1 382 ? 19.838 -10.599 -35.307 1.00 96.69 382 ALA A CA 1
ATOM 2944 C C . ALA A 1 382 ? 18.536 -10.449 -36.097 1.00 96.69 382 ALA A C 1
ATOM 2946 O O . ALA A 1 382 ? 17.475 -10.245 -35.507 1.00 96.69 382 ALA A O 1
ATOM 2947 N N . ILE A 1 383 ? 18.620 -10.511 -37.425 1.00 96.69 383 ILE A N 1
ATOM 2948 C CA . ILE A 1 383 ? 17.504 -10.233 -38.335 1.00 96.69 383 ILE A CA 1
ATOM 2949 C C . ILE A 1 383 ? 17.308 -11.443 -39.249 1.00 96.69 383 ILE A C 1
ATOM 2951 O O . ILE A 1 383 ? 18.264 -11.939 -39.849 1.00 96.69 383 ILE A O 1
ATOM 2955 N N . GLY A 1 384 ? 16.067 -11.913 -39.372 1.00 92.94 384 GLY A N 1
ATOM 2956 C CA . GLY A 1 384 ? 15.723 -13.052 -40.219 1.00 92.94 384 GLY A CA 1
ATOM 2957 C C . GLY A 1 384 ? 14.268 -13.479 -40.080 1.00 92.94 384 GLY A C 1
ATOM 2958 O O . GLY A 1 384 ? 13.485 -12.860 -39.365 1.00 92.94 384 GLY A O 1
ATOM 2959 N N . TYR A 1 385 ? 13.893 -14.558 -40.756 1.00 87.44 385 TYR A N 1
ATOM 2960 C CA . TYR A 1 385 ? 12.552 -15.125 -40.630 1.00 87.44 385 TYR A CA 1
ATOM 2961 C C . TYR A 1 385 ? 12.505 -16.096 -39.453 1.00 87.44 385 TYR A C 1
ATOM 2963 O O . TYR A 1 385 ? 13.393 -16.936 -39.319 1.00 87.44 385 TYR A O 1
ATOM 2971 N N . ALA A 1 386 ? 11.480 -15.984 -38.607 1.00 80.69 386 ALA A N 1
ATOM 2972 C CA . ALA A 1 386 ? 11.255 -16.955 -37.542 1.00 80.69 386 ALA A CA 1
ATOM 2973 C C . ALA A 1 386 ? 10.963 -18.334 -38.152 1.00 80.69 386 ALA A C 1
ATOM 2975 O O . ALA A 1 386 ? 10.175 -18.446 -39.093 1.00 80.69 386 ALA A O 1
ATOM 2976 N N . GLY A 1 387 ? 11.581 -19.382 -37.619 1.00 71.94 387 GLY A N 1
ATOM 2977 C CA . GLY A 1 387 ? 11.404 -20.745 -38.115 1.00 71.94 387 GLY A CA 1
ATOM 2978 C C . GLY A 1 387 ? 11.943 -21.767 -37.129 1.00 71.94 387 GLY A C 1
ATOM 2979 O O . GLY A 1 387 ? 12.755 -21.435 -36.277 1.00 71.94 387 GLY A O 1
ATOM 2980 N N . ASN A 1 388 ? 11.506 -23.021 -37.227 1.00 66.38 388 ASN A N 1
ATOM 2981 C CA . ASN A 1 388 ? 11.968 -24.063 -36.313 1.00 66.38 388 ASN A CA 1
ATOM 2982 C C . ASN A 1 388 ? 13.392 -24.501 -36.669 1.00 66.38 388 ASN A C 1
ATOM 2984 O O . ASN A 1 388 ? 13.606 -25.136 -37.700 1.00 66.38 388 ASN A O 1
ATOM 2988 N N . ASN A 1 389 ? 14.352 -24.222 -35.784 1.00 67.25 389 ASN A N 1
ATOM 2989 C CA . ASN A 1 389 ? 15.705 -24.752 -35.898 1.00 67.25 389 ASN A CA 1
ATOM 2990 C C . ASN A 1 389 ? 15.908 -25.925 -34.913 1.00 67.25 389 ASN A C 1
ATOM 2992 O O . ASN A 1 389 ? 16.058 -25.685 -33.713 1.00 67.25 389 ASN A O 1
ATOM 2996 N N . PRO A 1 390 ? 15.955 -27.186 -35.387 1.00 61.59 390 PRO A N 1
ATOM 2997 C CA . PRO A 1 390 ? 16.142 -28.358 -34.528 1.00 61.59 390 PRO A CA 1
ATOM 2998 C C . PRO A 1 390 ? 17.535 -28.435 -33.879 1.00 61.59 390 PRO A C 1
ATOM 3000 O O . PRO A 1 390 ? 17.747 -29.271 -33.007 1.00 61.59 390 PRO A O 1
ATOM 3003 N N . GLN A 1 391 ? 18.485 -27.591 -34.297 1.00 63.75 391 GLN A N 1
ATOM 3004 C CA . GLN A 1 391 ? 19.843 -27.521 -33.745 1.00 63.75 391 GLN A CA 1
ATOM 3005 C C . GLN A 1 391 ? 19.957 -26.548 -32.557 1.00 63.75 391 GLN A C 1
ATOM 3007 O O . GLN A 1 391 ? 21.019 -26.458 -31.944 1.00 63.75 391 GLN A O 1
ATOM 3012 N N . LEU A 1 392 ? 18.887 -25.817 -32.219 1.00 72.31 392 LEU A N 1
ATOM 3013 C CA . LEU A 1 392 ? 18.867 -24.920 -31.064 1.00 72.31 392 LEU A CA 1
ATOM 3014 C C . LEU A 1 392 ? 18.632 -25.701 -29.759 1.00 72.31 392 LEU A C 1
ATOM 3016 O O . LEU A 1 392 ? 17.921 -26.705 -29.741 1.00 72.31 392 LEU A O 1
ATOM 3020 N N . ALA A 1 393 ? 19.191 -25.219 -28.645 1.00 71.94 393 ALA A N 1
ATOM 3021 C CA . ALA A 1 393 ? 18.912 -25.772 -27.323 1.00 71.94 393 ALA A CA 1
ATOM 3022 C C . ALA A 1 393 ? 17.396 -25.796 -27.038 1.00 71.94 393 ALA A C 1
ATOM 3024 O O . ALA A 1 393 ? 16.703 -24.796 -27.250 1.00 71.94 393 ALA A O 1
ATOM 3025 N N . ALA A 1 394 ? 16.896 -26.923 -26.517 1.00 71.62 394 ALA A N 1
ATOM 3026 C CA . ALA A 1 394 ? 15.469 -27.144 -26.266 1.00 71.62 394 ALA A CA 1
ATOM 3027 C C . ALA A 1 394 ? 14.833 -26.049 -25.386 1.00 71.62 394 ALA A C 1
ATOM 3029 O O . ALA A 1 394 ? 13.690 -25.666 -25.614 1.00 71.62 394 ALA A O 1
ATOM 3030 N N . GLU A 1 395 ? 15.589 -25.493 -24.435 1.00 69.06 395 GLU A N 1
ATOM 3031 C CA . GLU A 1 395 ? 15.144 -24.395 -23.567 1.00 69.06 395 GLU A CA 1
ATOM 3032 C C . GLU A 1 395 ? 14.853 -23.095 -24.335 1.00 69.06 395 GLU A C 1
ATOM 3034 O O . GLU A 1 395 ? 13.868 -22.412 -24.052 1.00 69.06 395 GLU A O 1
ATOM 3039 N N . LEU A 1 396 ? 15.677 -22.749 -25.332 1.00 77.25 396 LEU A N 1
ATOM 3040 C CA . LEU A 1 396 ? 15.471 -21.551 -26.154 1.00 77.25 396 LEU A CA 1
ATOM 3041 C C . LEU A 1 396 ? 14.304 -21.744 -27.128 1.00 77.25 396 LEU A C 1
ATOM 3043 O O . LEU A 1 396 ? 13.486 -20.843 -27.293 1.00 77.25 396 LEU A O 1
ATOM 3047 N N . ALA A 1 397 ? 14.175 -22.942 -27.706 1.00 71.94 397 ALA A N 1
ATOM 3048 C CA . ALA A 1 397 ? 13.025 -23.293 -28.536 1.00 71.94 397 ALA A CA 1
ATOM 3049 C C . ALA A 1 397 ? 11.711 -23.261 -27.733 1.00 71.94 397 ALA A C 1
ATOM 3051 O O . ALA A 1 397 ? 10.690 -22.794 -28.233 1.00 71.94 397 ALA A O 1
ATOM 3052 N N . GLN A 1 398 ? 11.736 -23.699 -26.470 1.00 73.12 398 GLN A N 1
ATOM 3053 C CA . GLN A 1 398 ? 10.586 -23.609 -25.573 1.00 73.12 398 GLN A CA 1
ATOM 3054 C C . GLN A 1 398 ? 10.258 -22.153 -25.212 1.00 73.12 398 GLN A C 1
ATOM 3056 O O . GLN A 1 398 ? 9.084 -21.794 -25.182 1.00 73.12 398 GLN A O 1
ATOM 3061 N N . ARG A 1 399 ? 11.265 -21.300 -24.976 1.00 73.50 399 ARG A N 1
ATOM 3062 C CA . ARG A 1 399 ? 11.073 -19.856 -24.739 1.00 73.50 399 ARG A CA 1
ATOM 3063 C C . ARG A 1 399 ? 10.376 -19.153 -25.902 1.00 73.50 399 ARG A C 1
ATOM 3065 O O . ARG A 1 399 ? 9.486 -18.346 -25.654 1.00 73.50 399 ARG A O 1
ATOM 3072 N N . ASP A 1 400 ? 10.720 -19.491 -27.142 1.00 76.19 400 ASP A N 1
ATOM 3073 C CA . ASP A 1 400 ? 10.077 -18.921 -28.336 1.00 76.19 400 ASP A CA 1
ATOM 3074 C C . ASP A 1 400 ? 8.587 -19.302 -28.467 1.00 76.19 400 ASP A C 1
ATOM 3076 O O . ASP A 1 400 ? 7.828 -18.605 -29.148 1.00 76.19 400 ASP A O 1
ATOM 3080 N N . GLN A 1 401 ? 8.161 -20.382 -27.799 1.00 70.88 401 GLN A N 1
ATOM 3081 C CA . GLN A 1 401 ? 6.781 -20.885 -27.775 1.00 70.88 401 GLN A CA 1
ATOM 3082 C C . GLN A 1 401 ? 5.968 -20.402 -26.560 1.00 70.88 401 GLN A C 1
ATOM 3084 O O . GLN A 1 401 ? 4.778 -20.706 -26.468 1.00 70.88 401 GLN A O 1
ATOM 3089 N N . GLN A 1 402 ? 6.580 -19.688 -25.607 1.00 68.94 402 GLN A N 1
ATOM 3090 C CA . GLN A 1 402 ? 5.865 -19.198 -24.428 1.00 68.94 402 GLN A CA 1
ATOM 3091 C C . GLN A 1 402 ? 4.954 -18.006 -24.770 1.00 68.94 402 GLN A C 1
ATOM 3093 O O . GLN A 1 402 ? 5.354 -17.119 -25.534 1.00 68.94 402 GLN A O 1
ATOM 3098 N N . PRO A 1 403 ? 3.751 -17.929 -24.167 1.00 65.19 403 PRO A N 1
ATOM 3099 C CA . PRO A 1 403 ? 2.863 -16.793 -24.357 1.00 65.19 403 PRO A CA 1
ATOM 3100 C C . PRO A 1 403 ? 3.477 -15.518 -23.759 1.00 65.19 403 PRO A C 1
ATOM 3102 O O . PRO A 1 403 ? 4.108 -15.531 -22.699 1.00 65.19 403 PRO A O 1
ATOM 3105 N N . ARG A 1 404 ? 3.283 -14.387 -24.445 1.00 71.00 404 ARG A N 1
ATOM 3106 C CA . ARG A 1 404 ? 3.749 -13.068 -23.993 1.0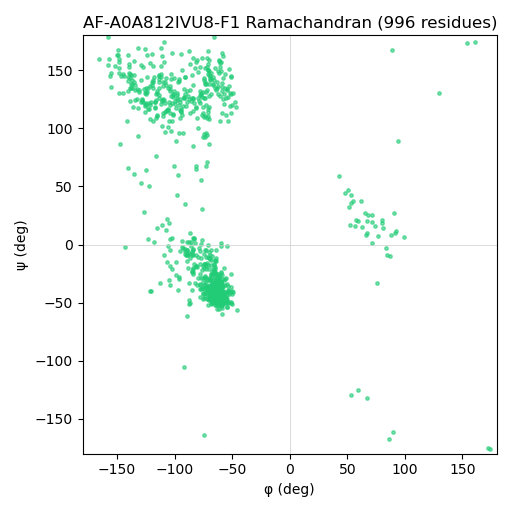0 71.00 404 ARG A CA 1
ATOM 3107 C C . ARG A 1 404 ? 2.736 -12.461 -23.025 1.00 71.00 404 ARG A C 1
ATOM 3109 O O . ARG A 1 404 ? 1.886 -11.668 -23.430 1.00 71.00 404 ARG A O 1
ATOM 3116 N N . GLU A 1 405 ? 2.850 -12.827 -21.754 1.00 67.50 405 GLU A N 1
ATOM 3117 C CA . GLU A 1 405 ? 1.996 -12.325 -20.672 1.00 67.50 405 GLU A CA 1
ATOM 3118 C C . GLU A 1 405 ? 2.786 -11.474 -19.672 1.00 67.50 405 GLU A C 1
ATOM 3120 O O . GLU A 1 405 ? 3.937 -11.778 -19.340 1.00 67.50 405 GLU A O 1
ATOM 3125 N N . ARG A 1 406 ? 2.164 -10.403 -19.156 1.00 64.44 406 ARG A N 1
ATOM 3126 C CA . ARG A 1 406 ? 2.714 -9.694 -17.995 1.00 64.44 406 ARG A CA 1
ATOM 3127 C C . ARG A 1 406 ? 2.574 -10.587 -16.764 1.00 64.44 406 ARG A C 1
ATOM 3129 O O . ARG A 1 406 ? 1.487 -11.049 -16.432 1.00 64.44 406 ARG A O 1
ATOM 3136 N N . LYS A 1 407 ? 3.681 -10.789 -16.057 1.00 63.09 407 LYS A N 1
ATOM 3137 C CA . LYS A 1 407 ? 3.703 -11.473 -14.763 1.00 63.09 407 LYS A CA 1
ATOM 3138 C C . LYS A 1 407 ? 2.915 -10.661 -13.723 1.00 63.09 407 LYS A C 1
ATOM 3140 O O . LYS A 1 407 ? 3.114 -9.457 -13.604 1.00 63.09 407 LYS A O 1
ATOM 3145 N N . ALA A 1 408 ? 2.036 -11.311 -12.957 1.00 64.44 408 ALA A N 1
ATOM 3146 C CA . ALA A 1 408 ? 1.260 -10.642 -11.912 1.00 64.44 408 ALA A CA 1
ATOM 3147 C C . ALA A 1 408 ? 2.146 -10.306 -10.698 1.00 64.44 408 ALA A C 1
ATOM 3149 O O . ALA A 1 408 ? 2.546 -11.204 -9.957 1.00 64.44 408 ALA A O 1
ATOM 3150 N N . VAL A 1 409 ? 2.406 -9.014 -10.477 1.00 63.28 409 VAL A N 1
ATOM 3151 C CA . VAL A 1 409 ? 3.224 -8.469 -9.371 1.00 63.28 409 VAL A CA 1
ATOM 3152 C C . VAL A 1 409 ? 2.808 -9.046 -8.008 1.00 63.28 409 VAL A C 1
ATOM 3154 O O . VAL A 1 409 ? 3.653 -9.448 -7.208 1.00 63.28 409 VAL A O 1
ATOM 3157 N N . ALA A 1 410 ? 1.499 -9.195 -7.781 1.00 63.28 410 ALA A N 1
ATOM 3158 C CA . ALA A 1 410 ? 0.933 -9.720 -6.540 1.00 63.28 410 ALA A CA 1
ATOM 3159 C C . ALA A 1 410 ? 1.424 -11.138 -6.182 1.00 63.28 410 ALA A C 1
ATOM 3161 O O . ALA A 1 410 ? 1.636 -11.432 -5.007 1.00 63.28 410 ALA A O 1
ATOM 3162 N N . ASN A 1 411 ? 1.665 -12.006 -7.172 1.00 72.00 411 ASN A N 1
ATOM 3163 C CA . ASN A 1 411 ? 2.116 -13.378 -6.919 1.00 72.00 411 ASN A CA 1
ATOM 3164 C C . ASN A 1 411 ? 3.539 -13.407 -6.346 1.00 72.00 411 ASN A C 1
ATOM 3166 O O . ASN A 1 411 ? 3.827 -14.213 -5.464 1.00 72.00 411 ASN A O 1
ATOM 3170 N N . PHE A 1 412 ? 4.412 -12.509 -6.808 1.00 66.31 412 PHE A N 1
ATOM 3171 C CA . PHE A 1 412 ? 5.793 -12.416 -6.330 1.00 66.31 412 PHE A CA 1
ATOM 3172 C C . PHE A 1 412 ? 5.864 -11.776 -4.944 1.00 66.31 412 PHE A C 1
ATOM 3174 O O . PHE A 1 412 ? 6.566 -12.295 -4.075 1.00 66.31 412 PHE A O 1
ATOM 3181 N N . LEU A 1 413 ? 5.078 -10.718 -4.709 1.00 68.81 413 LEU A N 1
ATOM 3182 C CA . LEU A 1 413 ? 4.959 -10.076 -3.396 1.00 68.81 413 LEU A CA 1
ATOM 3183 C C . LEU A 1 413 ? 4.456 -11.069 -2.335 1.00 68.81 413 LEU A C 1
ATOM 3185 O O . LEU A 1 413 ? 5.071 -11.215 -1.278 1.00 68.81 413 LEU A O 1
ATOM 3189 N N . MET A 1 414 ? 3.374 -11.801 -2.632 1.00 71.88 414 MET A N 1
ATOM 3190 C CA . MET A 1 414 ? 2.791 -12.770 -1.698 1.00 71.88 414 MET A CA 1
ATOM 3191 C C . MET A 1 414 ? 3.697 -13.983 -1.473 1.00 71.88 414 MET A C 1
ATOM 3193 O O . MET A 1 414 ? 3.895 -14.380 -0.327 1.00 71.88 414 MET A O 1
ATOM 3197 N N . ALA A 1 415 ? 4.291 -14.557 -2.526 1.00 76.94 415 ALA A N 1
ATOM 3198 C CA . ALA A 1 415 ? 5.208 -15.688 -2.375 1.00 76.94 415 ALA A CA 1
ATOM 3199 C C . ALA A 1 415 ? 6.455 -15.309 -1.558 1.00 76.94 415 ALA A C 1
ATOM 3201 O O . ALA A 1 415 ? 6.849 -16.054 -0.659 1.00 76.94 415 ALA A O 1
ATOM 3202 N N . GLY A 1 416 ? 7.038 -14.132 -1.815 1.00 77.25 416 GLY A N 1
ATOM 3203 C CA . GLY A 1 416 ? 8.169 -13.612 -1.046 1.00 77.25 416 GLY A CA 1
ATOM 3204 C C . GLY A 1 416 ? 7.829 -13.435 0.435 1.00 77.25 416 GLY A C 1
ATOM 3205 O O . GLY A 1 416 ? 8.562 -13.919 1.299 1.00 77.25 416 GLY A O 1
ATOM 3206 N N . ALA A 1 417 ? 6.681 -12.822 0.735 1.00 77.56 417 ALA A N 1
ATOM 3207 C CA . ALA A 1 417 ? 6.199 -12.624 2.101 1.00 77.56 417 ALA A CA 1
ATOM 3208 C C . ALA A 1 417 ? 5.958 -13.947 2.850 1.00 77.56 417 ALA A C 1
ATOM 3210 O O . ALA A 1 417 ? 6.439 -14.124 3.971 1.00 77.56 417 ALA A O 1
ATOM 3211 N N . VAL A 1 418 ? 5.245 -14.891 2.223 1.00 83.88 418 VAL A N 1
ATOM 3212 C CA . VAL A 1 418 ? 4.875 -16.187 2.823 1.00 83.88 418 VAL A CA 1
ATOM 3213 C C . VAL A 1 418 ? 6.102 -17.035 3.159 1.00 83.88 418 VAL A C 1
ATOM 3215 O O . VAL A 1 418 ? 6.055 -17.812 4.108 1.00 83.88 418 VAL A O 1
ATOM 3218 N N . ILE A 1 419 ? 7.210 -16.876 2.432 1.00 84.81 419 ILE A N 1
ATOM 3219 C CA . ILE A 1 419 ? 8.456 -17.604 2.700 1.00 84.81 419 ILE A CA 1
ATOM 3220 C C . ILE A 1 419 ? 9.323 -16.861 3.723 1.00 84.81 419 ILE A C 1
ATOM 3222 O O . ILE A 1 419 ? 9.757 -17.450 4.713 1.00 84.81 419 ILE A O 1
ATOM 3226 N N . ALA A 1 420 ? 9.584 -15.570 3.508 1.00 84.50 420 ALA A N 1
ATOM 3227 C CA . ALA A 1 420 ? 10.544 -14.824 4.319 1.00 84.50 420 ALA A CA 1
ATOM 3228 C C . ALA A 1 420 ? 10.047 -14.576 5.750 1.00 84.50 420 ALA A C 1
ATOM 3230 O O . ALA A 1 420 ? 10.816 -14.709 6.704 1.00 84.50 420 ALA A O 1
ATOM 3231 N N . VAL A 1 421 ? 8.762 -14.253 5.932 1.00 85.12 421 VAL A N 1
ATOM 3232 C CA . VAL A 1 421 ? 8.222 -13.878 7.249 1.00 85.12 421 VAL A CA 1
ATOM 3233 C C . VAL A 1 421 ? 8.296 -15.029 8.260 1.00 85.12 421 VAL A C 1
ATOM 3235 O O . VAL A 1 421 ? 8.817 -14.796 9.356 1.00 85.12 421 VAL A O 1
ATOM 3238 N N . PRO A 1 422 ? 7.860 -16.271 7.953 1.00 85.06 422 PRO A N 1
ATOM 3239 C CA . PRO A 1 422 ? 8.016 -17.388 8.883 1.00 85.06 422 PRO A CA 1
ATOM 3240 C C . PRO A 1 422 ? 9.474 -17.662 9.253 1.00 85.06 422 PRO A C 1
ATOM 3242 O O . PRO A 1 422 ? 9.760 -17.871 10.430 1.00 85.06 422 PRO A O 1
ATOM 3245 N N . ILE A 1 423 ? 10.403 -17.591 8.291 1.00 86.88 423 ILE A N 1
ATOM 3246 C CA . ILE A 1 423 ? 11.837 -17.817 8.535 1.00 86.88 423 ILE A CA 1
ATOM 3247 C C . ILE A 1 423 ? 12.375 -16.792 9.539 1.00 86.88 423 ILE A C 1
ATOM 3249 O O . ILE A 1 423 ? 12.972 -17.163 10.549 1.00 86.88 423 ILE A O 1
ATOM 3253 N N . PHE A 1 424 ? 12.123 -15.502 9.317 1.00 85.12 424 PHE A N 1
ATOM 3254 C CA . PHE A 1 424 ? 12.597 -14.447 10.218 1.00 85.12 424 PHE A CA 1
ATOM 3255 C C . PHE A 1 424 ? 11.925 -14.500 11.594 1.00 85.12 424 PHE A C 1
ATOM 3257 O O . PHE A 1 424 ? 12.579 -14.257 12.614 1.00 85.12 424 PHE A O 1
ATOM 3264 N N . LYS A 1 425 ? 10.649 -14.898 11.651 1.00 81.62 425 LYS A N 1
ATOM 3265 C CA . LYS A 1 425 ? 9.950 -15.139 12.918 1.00 81.62 425 LYS A CA 1
ATOM 3266 C C . LYS A 1 425 ? 10.566 -16.311 13.689 1.00 81.62 425 LYS A C 1
ATOM 3268 O O . LYS A 1 425 ? 10.754 -16.191 14.896 1.00 81.62 425 LYS A O 1
ATOM 3273 N N . MET A 1 426 ? 10.947 -17.397 13.010 1.00 81.88 426 MET A N 1
ATOM 3274 C CA . MET A 1 426 ? 11.663 -18.529 13.621 1.00 81.88 426 MET A CA 1
ATOM 3275 C C . MET A 1 426 ? 13.046 -18.135 14.154 1.00 81.88 426 MET A C 1
ATOM 3277 O O . MET A 1 426 ? 13.483 -18.674 15.167 1.00 81.88 426 MET A O 1
ATOM 3281 N N . LEU A 1 427 ? 13.718 -17.174 13.516 1.00 79.19 427 LEU A N 1
ATOM 3282 C CA . LEU A 1 427 ? 15.007 -16.633 13.965 1.00 79.19 427 LEU A CA 1
ATOM 3283 C C . LEU A 1 427 ? 14.886 -15.614 15.116 1.00 79.19 427 LEU A C 1
ATOM 3285 O O . LEU A 1 427 ? 15.904 -15.127 15.603 1.00 79.19 427 LEU A O 1
ATOM 3289 N N . GLY A 1 428 ? 13.668 -15.276 15.560 1.00 72.81 428 GLY A N 1
ATOM 3290 C CA . GLY A 1 428 ? 13.429 -14.299 16.630 1.00 72.81 428 GLY A CA 1
ATOM 3291 C C . GLY A 1 428 ? 13.635 -1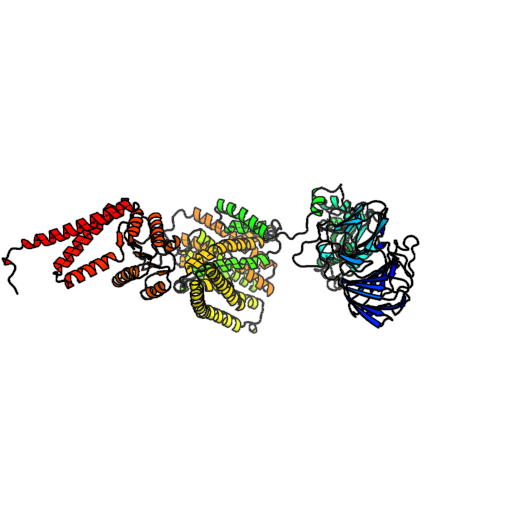2.837 16.214 1.00 72.81 428 GLY A C 1
ATOM 3292 O O . GLY A 1 428 ? 13.752 -11.967 17.073 1.00 72.81 428 GLY A O 1
ATOM 3293 N N . LEU A 1 429 ? 13.682 -12.559 14.907 1.00 74.06 429 LEU A N 1
ATOM 3294 C CA . LEU A 1 429 ? 13.987 -11.241 14.338 1.00 74.06 429 LEU A CA 1
ATOM 3295 C C . LEU A 1 429 ? 12.737 -10.369 14.087 1.00 74.06 429 LEU A C 1
ATOM 3297 O O . LEU A 1 429 ? 12.862 -9.184 13.790 1.00 74.06 429 LEU A O 1
ATOM 3301 N N . GLY A 1 430 ? 11.534 -10.930 14.248 1.00 76.81 430 GLY A N 1
ATOM 3302 C CA . GLY A 1 430 ? 10.257 -10.238 14.025 1.00 76.81 430 GLY A CA 1
ATOM 3303 C C . GLY A 1 430 ? 9.749 -10.335 12.582 1.00 76.81 430 GLY A C 1
ATOM 3304 O O . GLY A 1 430 ? 10.460 -10.773 11.678 1.00 76.81 430 GLY A O 1
ATOM 3305 N N . SER A 1 431 ? 8.486 -9.955 12.368 1.00 82.25 431 SER A N 1
ATOM 3306 C CA . SER A 1 431 ? 7.812 -10.076 11.064 1.00 82.25 431 SER A CA 1
ATOM 3307 C C . SER A 1 431 ? 8.322 -9.049 10.041 1.00 82.25 431 SER A C 1
ATOM 3309 O O . SER A 1 431 ? 8.515 -9.366 8.867 1.00 82.25 431 SER A O 1
ATOM 3311 N N . VAL A 1 432 ? 8.620 -7.837 10.516 1.00 81.56 432 VAL A N 1
ATOM 3312 C CA . VAL A 1 432 ? 9.006 -6.684 9.694 1.00 81.56 432 VAL A CA 1
ATOM 3313 C C . VAL A 1 432 ? 10.312 -6.904 8.928 1.00 81.56 432 VAL A C 1
ATOM 3315 O O . VAL A 1 432 ? 10.391 -6.577 7.745 1.00 81.56 432 VAL A O 1
ATOM 3318 N N . LEU A 1 433 ? 11.318 -7.520 9.559 1.00 82.31 433 LEU A N 1
ATOM 3319 C CA . LEU A 1 433 ? 12.570 -7.865 8.874 1.00 82.31 433 LEU A CA 1
ATOM 3320 C C . LEU A 1 433 ? 12.354 -8.881 7.749 1.00 82.31 433 LEU A C 1
ATOM 3322 O O . LEU A 1 433 ? 13.011 -8.784 6.716 1.00 82.31 433 LEU A O 1
ATOM 3326 N N . GLY A 1 434 ? 11.409 -9.808 7.923 1.00 87.19 434 GLY A N 1
ATOM 3327 C CA . GLY A 1 434 ? 11.025 -10.744 6.870 1.00 87.19 434 GLY A CA 1
ATOM 3328 C C . GLY A 1 434 ? 10.439 -10.030 5.652 1.00 87.19 434 GLY A C 1
ATOM 3329 O O . GLY A 1 434 ? 10.824 -10.337 4.527 1.00 87.19 434 GLY A O 1
ATOM 3330 N N . TYR A 1 435 ? 9.570 -9.038 5.867 1.00 87.81 435 TYR A N 1
ATOM 3331 C CA . TYR A 1 435 ? 9.002 -8.228 4.784 1.00 87.81 435 TYR A CA 1
ATOM 3332 C C . TYR A 1 435 ? 10.059 -7.383 4.057 1.00 87.81 435 TYR A C 1
ATOM 3334 O O . TYR A 1 435 ? 10.116 -7.414 2.829 1.00 87.81 435 TYR A O 1
ATOM 3342 N N . LEU A 1 436 ? 10.941 -6.697 4.794 1.00 87.12 436 LEU A N 1
ATOM 3343 C CA . LEU A 1 436 ? 12.039 -5.911 4.210 1.00 87.12 436 LEU A CA 1
ATOM 3344 C C . LEU A 1 436 ? 12.996 -6.787 3.389 1.00 87.12 436 LEU A C 1
ATOM 3346 O O . LEU A 1 436 ? 13.359 -6.429 2.270 1.00 87.12 436 LEU A O 1
ATOM 3350 N N . ALA A 1 437 ? 13.381 -7.952 3.920 1.00 87.88 437 ALA A N 1
ATOM 3351 C CA . ALA A 1 437 ? 14.255 -8.893 3.224 1.00 87.88 437 ALA A CA 1
ATOM 3352 C C . ALA A 1 437 ? 13.591 -9.477 1.968 1.00 87.88 437 ALA A C 1
ATOM 3354 O O . ALA A 1 437 ? 14.250 -9.604 0.937 1.00 87.88 437 ALA A O 1
ATOM 3355 N N . ALA A 1 438 ? 12.290 -9.790 2.031 1.00 90.00 438 ALA A N 1
ATOM 3356 C CA . ALA A 1 438 ? 11.528 -10.212 0.860 1.00 90.00 438 ALA A CA 1
ATOM 3357 C C . ALA A 1 438 ? 11.545 -9.132 -0.226 1.00 90.00 438 ALA A C 1
ATOM 3359 O O . ALA A 1 438 ? 11.863 -9.443 -1.368 1.00 90.00 438 ALA A O 1
ATOM 3360 N N . GLY A 1 439 ? 11.279 -7.874 0.140 1.00 88.81 439 GLY A N 1
ATOM 3361 C CA . GLY A 1 439 ? 11.337 -6.727 -0.766 1.00 88.81 439 GLY A CA 1
ATOM 3362 C C . GLY A 1 439 ? 12.701 -6.547 -1.425 1.00 88.81 439 GLY A C 1
ATOM 3363 O O . GLY A 1 439 ? 12.793 -6.486 -2.646 1.00 88.81 439 GLY A O 1
ATOM 3364 N N . ALA A 1 440 ? 13.773 -6.542 -0.632 1.00 88.12 440 ALA A N 1
ATOM 3365 C CA . ALA A 1 440 ? 15.133 -6.405 -1.155 1.00 88.12 440 ALA A CA 1
ATOM 3366 C C . ALA A 1 440 ? 15.513 -7.548 -2.112 1.00 88.12 440 ALA A C 1
ATOM 3368 O O . ALA A 1 440 ? 16.244 -7.334 -3.076 1.00 88.12 440 ALA A O 1
ATOM 3369 N N . LEU A 1 441 ? 15.006 -8.761 -1.864 1.00 89.25 441 LEU A N 1
ATOM 3370 C CA . LEU A 1 441 ? 15.256 -9.922 -2.712 1.00 89.25 441 LEU A CA 1
ATOM 3371 C C . LEU A 1 441 ? 14.446 -9.884 -4.014 1.00 89.25 441 LEU A C 1
ATOM 3373 O O . LEU A 1 441 ? 14.984 -10.234 -5.055 1.00 89.25 441 LEU A O 1
ATOM 3377 N N . ILE A 1 442 ? 13.166 -9.508 -3.983 1.00 87.94 442 ILE A N 1
ATOM 3378 C CA . ILE A 1 442 ? 12.306 -9.511 -5.184 1.00 87.94 442 ILE A CA 1
ATOM 3379 C C . ILE A 1 442 ? 12.444 -8.244 -6.036 1.00 87.94 442 ILE A C 1
ATOM 3381 O O . ILE A 1 442 ? 12.121 -8.286 -7.223 1.00 87.94 442 ILE A O 1
ATOM 3385 N N . GLY A 1 443 ? 12.889 -7.141 -5.430 1.00 85.25 443 GLY A N 1
ATOM 3386 C CA . GLY A 1 443 ? 13.000 -5.836 -6.071 1.00 85.25 443 GLY A CA 1
ATOM 3387 C C . GLY A 1 443 ? 14.045 -5.779 -7.194 1.00 85.25 443 GLY A C 1
ATOM 3388 O O . GLY A 1 443 ? 14.755 -6.765 -7.438 1.00 85.25 443 GLY A O 1
ATOM 3389 N N . PRO A 1 444 ? 14.185 -4.611 -7.846 1.00 84.00 444 PRO A N 1
ATOM 3390 C CA . PRO A 1 444 ? 14.962 -4.451 -9.080 1.00 84.00 444 PRO A CA 1
ATOM 3391 C C . PRO A 1 444 ? 16.429 -4.866 -8.923 1.00 84.00 444 PRO A C 1
ATOM 3393 O O . PRO A 1 444 ? 17.030 -5.460 -9.812 1.00 84.00 444 PRO A O 1
ATOM 3396 N N . TRP A 1 445 ? 16.999 -4.583 -7.750 1.00 84.06 445 TRP A N 1
ATOM 3397 C CA . TRP A 1 445 ? 18.406 -4.833 -7.435 1.00 84.06 445 TRP A CA 1
ATOM 3398 C C . TRP A 1 445 ? 18.694 -6.243 -6.900 1.00 84.06 445 TRP A C 1
ATOM 3400 O O . TRP A 1 445 ? 19.861 -6.611 -6.770 1.00 84.06 445 TRP A O 1
ATOM 3410 N N . GLY A 1 446 ? 17.657 -7.008 -6.551 1.00 85.75 446 GLY A N 1
ATOM 3411 C CA . GLY A 1 446 ? 17.768 -8.388 -6.087 1.00 85.75 446 GLY A CA 1
ATOM 3412 C C . GLY A 1 446 ? 17.643 -9.372 -7.250 1.00 85.75 446 GLY A C 1
ATOM 3413 O O . GLY A 1 446 ? 18.558 -9.546 -8.049 1.00 85.75 446 GLY A O 1
ATOM 3414 N N . LEU A 1 447 ? 16.493 -10.037 -7.334 1.00 84.06 447 LEU A N 1
ATOM 3415 C CA . LEU A 1 447 ? 16.133 -10.961 -8.409 1.00 84.06 447 LEU A CA 1
ATOM 3416 C C . LEU A 1 447 ? 15.562 -10.245 -9.644 1.00 84.06 447 LEU A C 1
ATOM 3418 O O . LEU A 1 447 ? 15.355 -10.909 -10.660 1.00 84.06 447 LEU A O 1
ATOM 3422 N N . GLY A 1 448 ? 15.273 -8.940 -9.561 1.00 81.38 448 GLY A N 1
ATOM 3423 C CA . GLY A 1 448 ? 14.728 -8.161 -10.677 1.00 81.38 448 GLY A CA 1
ATOM 3424 C C . GLY A 1 448 ? 13.362 -8.668 -11.145 1.00 81.38 448 GLY A C 1
ATOM 3425 O O . GLY A 1 448 ? 13.102 -8.755 -12.342 1.00 81.38 448 GLY A O 1
ATOM 3426 N N . LEU A 1 449 ? 12.509 -9.113 -10.213 1.00 80.81 449 LEU A N 1
ATOM 3427 C CA . LEU A 1 449 ? 11.177 -9.634 -10.551 1.00 80.81 449 LEU A CA 1
ATOM 3428 C C . LEU A 1 449 ? 10.136 -8.517 -10.682 1.00 80.81 449 LEU A C 1
ATOM 3430 O O . LEU A 1 449 ? 9.095 -8.736 -11.305 1.00 80.81 449 LEU A O 1
ATOM 3434 N N . ILE A 1 450 ? 10.397 -7.368 -10.055 1.00 79.56 450 ILE A N 1
ATOM 3435 C CA . ILE A 1 450 ? 9.515 -6.204 -9.986 1.00 79.56 450 ILE A CA 1
ATOM 3436 C C . ILE A 1 450 ? 10.365 -4.943 -10.172 1.00 79.56 450 ILE A C 1
ATOM 3438 O O . ILE A 1 450 ? 11.279 -4.717 -9.380 1.00 79.56 450 ILE A O 1
ATOM 3442 N N . ASP A 1 451 ? 10.016 -4.127 -11.170 1.00 74.19 451 ASP A N 1
ATOM 3443 C CA . ASP A 1 451 ? 10.722 -2.880 -11.505 1.00 74.19 451 ASP A CA 1
ATOM 3444 C C . ASP A 1 451 ? 9.958 -1.611 -11.069 1.00 74.19 451 ASP A C 1
ATOM 3446 O O . ASP A 1 451 ? 10.576 -0.616 -10.696 1.00 74.19 451 ASP A O 1
ATOM 3450 N N . ASP A 1 452 ? 8.619 -1.656 -11.037 1.00 73.50 452 ASP A N 1
ATOM 3451 C CA . ASP A 1 452 ? 7.745 -0.515 -10.710 1.00 73.50 452 ASP A CA 1
ATOM 3452 C C . ASP A 1 452 ? 7.625 -0.295 -9.184 1.00 73.50 452 ASP A C 1
ATOM 3454 O O . ASP A 1 452 ? 6.582 -0.529 -8.570 1.00 73.50 452 ASP A O 1
ATOM 3458 N N . VAL A 1 453 ? 8.721 0.107 -8.534 1.00 78.00 453 VAL A N 1
ATOM 3459 C CA . VAL A 1 453 ? 8.777 0.259 -7.066 1.00 78.00 453 VAL A CA 1
ATOM 3460 C C . VAL A 1 453 ? 7.937 1.438 -6.559 1.00 78.00 453 VAL A C 1
ATOM 3462 O O . VAL A 1 453 ? 7.279 1.307 -5.525 1.00 78.00 453 VAL A O 1
ATOM 3465 N N . ASP A 1 454 ? 7.922 2.561 -7.280 1.00 72.06 454 ASP A N 1
ATOM 3466 C CA . ASP A 1 454 ? 7.261 3.803 -6.848 1.00 72.06 454 ASP A CA 1
ATOM 3467 C C . ASP A 1 454 ? 5.735 3.664 -6.742 1.00 72.06 454 ASP A C 1
ATOM 3469 O O . ASP A 1 454 ? 5.132 4.153 -5.782 1.00 72.06 454 ASP A O 1
ATOM 3473 N N . ASP A 1 455 ? 5.113 2.947 -7.681 1.00 73.25 455 ASP A N 1
ATOM 3474 C CA . ASP A 1 455 ? 3.671 2.669 -7.671 1.00 73.25 455 ASP A CA 1
ATOM 3475 C C . ASP A 1 455 ? 3.287 1.778 -6.485 1.00 73.25 455 ASP A C 1
ATOM 3477 O O . ASP A 1 455 ? 2.260 1.980 -5.828 1.00 73.25 455 ASP A O 1
ATOM 3481 N N . ILE A 1 456 ? 4.134 0.790 -6.178 1.00 77.75 456 ILE A N 1
ATOM 3482 C CA . ILE A 1 456 ? 3.901 -0.116 -5.053 1.00 77.75 456 ILE A CA 1
ATOM 3483 C C . ILE A 1 456 ? 4.098 0.624 -3.732 1.00 77.75 456 ILE A C 1
ATOM 3485 O O . ILE A 1 456 ? 3.315 0.400 -2.813 1.00 77.75 456 ILE A O 1
ATOM 3489 N N . LEU A 1 457 ? 5.084 1.522 -3.634 1.00 74.06 457 LEU A N 1
ATOM 3490 C CA . LEU A 1 457 ? 5.269 2.388 -2.469 1.00 74.06 457 LEU A CA 1
ATOM 3491 C C . LEU A 1 457 ? 4.038 3.267 -2.225 1.00 74.06 457 LEU A C 1
ATOM 3493 O O . LEU A 1 457 ? 3.498 3.207 -1.122 1.00 74.06 457 LEU A O 1
ATOM 3497 N N . HIS A 1 458 ? 3.545 3.986 -3.241 1.00 72.81 458 HIS A N 1
ATOM 3498 C CA . HIS A 1 458 ? 2.338 4.819 -3.121 1.00 72.81 458 HIS A CA 1
ATOM 3499 C C . HIS A 1 458 ? 1.126 4.009 -2.659 1.00 72.81 458 HIS A C 1
ATOM 3501 O O . HIS A 1 458 ? 0.409 4.410 -1.744 1.00 72.81 458 HIS A O 1
ATOM 3507 N N . PHE A 1 459 ? 0.897 2.832 -3.248 1.00 74.38 459 PHE A N 1
ATOM 3508 C CA . PHE A 1 459 ? -0.199 1.975 -2.805 1.00 74.38 459 PHE A CA 1
ATOM 3509 C C . PHE A 1 459 ? 0.020 1.457 -1.378 1.00 74.38 459 PHE A C 1
ATOM 3511 O O . PHE A 1 459 ? -0.927 1.341 -0.601 1.00 74.38 459 PHE A O 1
ATOM 3518 N N . ALA A 1 460 ? 1.260 1.156 -1.000 1.00 73.12 460 ALA A N 1
ATOM 3519 C CA . ALA A 1 460 ? 1.569 0.629 0.317 1.00 73.12 460 ALA A CA 1
ATOM 3520 C C . ALA A 1 460 ? 1.490 1.678 1.441 1.00 73.12 460 ALA A C 1
ATOM 3522 O O . ALA A 1 460 ? 1.327 1.299 2.604 1.00 73.12 460 ALA A O 1
ATOM 3523 N N . GLU A 1 461 ? 1.500 2.978 1.126 1.00 73.44 461 GLU A N 1
ATOM 3524 C CA . GLU A 1 461 ? 1.188 4.046 2.089 1.00 73.44 461 GLU A CA 1
ATOM 3525 C C . GLU A 1 461 ? -0.203 3.871 2.718 1.00 73.44 461 GLU A C 1
ATOM 3527 O O . GLU A 1 461 ? -0.383 4.172 3.903 1.00 73.44 461 GLU A O 1
ATOM 3532 N N . LEU A 1 462 ? -1.167 3.278 1.996 1.00 75.25 462 LEU A N 1
ATOM 3533 C CA . LEU A 1 462 ? -2.475 2.912 2.558 1.00 75.25 462 LEU A CA 1
ATOM 3534 C C . LEU A 1 462 ? -2.344 1.988 3.777 1.00 75.25 462 LEU A C 1
ATOM 3536 O O . LEU A 1 462 ? -3.171 2.048 4.683 1.00 75.25 462 LEU A O 1
ATOM 3540 N N . GLY A 1 463 ? -1.304 1.156 3.856 1.00 75.31 463 GLY A N 1
ATOM 3541 C CA . GLY A 1 463 ? -1.064 0.325 5.036 1.00 75.31 463 GLY A CA 1
ATOM 3542 C C . GLY A 1 463 ? -0.695 1.112 6.276 1.00 75.31 463 GLY A C 1
ATOM 3543 O O . GLY A 1 463 ? -1.196 0.823 7.365 1.00 75.31 463 GLY A O 1
ATOM 3544 N N . VAL A 1 464 ? 0.117 2.151 6.105 1.00 71.88 464 VAL A N 1
ATOM 3545 C CA . VAL A 1 464 ? 0.471 3.076 7.185 1.00 71.88 464 VAL A CA 1
ATOM 3546 C C . VAL A 1 464 ? -0.752 3.893 7.608 1.00 71.88 464 VAL A C 1
ATOM 3548 O O . VAL A 1 464 ? -1.017 4.023 8.803 1.00 71.88 464 VAL A O 1
ATOM 3551 N N . VAL A 1 465 ? -1.554 4.359 6.646 1.00 78.25 465 VAL A N 1
ATOM 3552 C CA . VAL A 1 465 ? -2.852 5.021 6.884 1.00 78.25 465 VAL A CA 1
ATOM 3553 C C . VAL A 1 465 ? -3.751 4.138 7.759 1.00 78.25 465 VAL A C 1
ATOM 3555 O O . VAL A 1 465 ? -4.231 4.583 8.802 1.00 78.25 465 VAL A O 1
ATOM 3558 N N . MET A 1 466 ? -3.924 2.862 7.409 1.00 79.25 466 MET A N 1
ATOM 3559 C CA . MET A 1 466 ? -4.759 1.931 8.179 1.00 79.25 466 MET A CA 1
ATOM 3560 C C . MET A 1 466 ? -4.212 1.642 9.584 1.00 79.25 466 MET A C 1
ATOM 3562 O O . MET A 1 466 ? -4.984 1.525 10.539 1.00 79.25 466 MET A O 1
ATOM 3566 N N . LEU A 1 467 ? -2.889 1.562 9.742 1.00 74.12 467 LEU A N 1
ATOM 3567 C CA . LEU A 1 467 ? -2.250 1.398 11.047 1.00 74.12 467 LEU A CA 1
ATOM 3568 C C . LEU A 1 467 ? -2.509 2.605 11.959 1.00 74.12 467 LEU A C 1
ATOM 3570 O O . LEU A 1 467 ? -2.932 2.436 13.103 1.00 74.12 467 LEU A O 1
ATOM 3574 N N . LEU A 1 468 ? -2.279 3.815 11.450 1.00 75.75 468 LEU A N 1
ATOM 3575 C CA . LEU A 1 468 ? -2.495 5.059 12.191 1.00 75.75 468 LEU A CA 1
ATOM 3576 C C . LEU A 1 468 ? -3.961 5.272 12.540 1.00 75.75 468 LEU A C 1
ATOM 3578 O O . LEU A 1 468 ? -4.265 5.788 13.615 1.00 75.75 468 LEU A O 1
ATOM 3582 N N . PHE A 1 469 ? -4.867 4.823 11.677 1.00 84.56 469 PHE A N 1
ATOM 3583 C CA . PHE A 1 469 ? -6.285 4.788 11.982 1.00 84.56 469 PHE A CA 1
ATOM 3584 C C . PHE A 1 469 ? -6.607 3.906 13.195 1.00 84.56 469 PHE A C 1
ATOM 3586 O O . PHE A 1 469 ? -7.278 4.373 14.114 1.00 84.56 469 PHE A O 1
ATOM 3593 N N . ILE A 1 470 ? -6.111 2.665 13.241 1.00 77.38 470 ILE A N 1
ATOM 3594 C CA . ILE A 1 470 ? -6.343 1.766 14.386 1.00 77.38 470 ILE A CA 1
ATOM 3595 C C . ILE A 1 470 ? -5.727 2.338 15.662 1.00 77.38 470 ILE A C 1
ATOM 3597 O O . ILE A 1 470 ? -6.367 2.347 16.709 1.00 77.38 470 ILE A O 1
ATOM 3601 N N . ILE A 1 471 ? -4.523 2.901 15.575 1.00 72.06 471 ILE A N 1
ATOM 3602 C CA . ILE A 1 471 ? -3.908 3.593 16.714 1.00 72.06 471 ILE A CA 1
ATOM 3603 C C . ILE A 1 471 ? -4.789 4.768 17.166 1.00 72.06 471 ILE A C 1
ATOM 3605 O O . ILE A 1 471 ? -5.001 4.965 18.361 1.00 72.06 471 ILE A O 1
ATOM 3609 N N . GLY A 1 472 ? -5.343 5.531 16.221 1.00 77.50 472 GLY A N 1
ATOM 3610 C CA . GLY A 1 472 ? -6.314 6.583 16.502 1.00 77.50 472 GLY A CA 1
ATOM 3611 C C . GLY A 1 472 ? -7.557 6.048 17.218 1.00 77.50 472 GLY A C 1
ATOM 3612 O O . GLY A 1 472 ? -7.967 6.638 18.214 1.00 77.50 472 GLY A O 1
ATOM 3613 N N . LEU A 1 473 ? -8.115 4.913 16.774 1.00 79.38 473 LEU A N 1
ATOM 3614 C CA . LEU A 1 473 ? -9.249 4.234 17.423 1.00 79.38 473 LEU A CA 1
ATOM 3615 C C . LEU A 1 473 ? -8.929 3.829 18.865 1.00 79.38 473 LEU A C 1
ATOM 3617 O O . LEU A 1 473 ? -9.795 3.896 19.743 1.00 79.38 473 LEU A O 1
ATOM 3621 N N . GLU A 1 474 ? -7.687 3.429 19.136 1.00 71.19 474 GLU A N 1
ATOM 3622 C CA . GLU A 1 474 ? -7.269 3.039 20.478 1.00 71.19 474 GLU A CA 1
ATOM 3623 C C . GLU A 1 474 ? -7.234 4.225 21.463 1.00 71.19 474 GLU A C 1
ATOM 3625 O O . GLU A 1 474 ? -7.426 4.057 22.682 1.00 71.19 474 GLU A O 1
ATOM 3630 N N . LEU A 1 475 ? -7.048 5.442 20.945 1.00 69.38 475 LEU A N 1
ATOM 3631 C CA . LEU A 1 475 ? -6.746 6.647 21.709 1.00 69.38 475 LEU A CA 1
ATOM 3632 C C . LEU A 1 475 ? -7.962 7.546 21.921 1.00 69.38 475 LEU A C 1
ATOM 3634 O O . LEU A 1 475 ? -8.437 8.241 21.030 1.00 69.38 475 LEU A O 1
ATOM 3638 N N . LYS A 1 476 ? -8.391 7.641 23.181 1.00 68.00 476 LYS A N 1
ATOM 3639 C CA . LYS A 1 476 ? -9.403 8.621 23.592 1.00 68.00 476 LYS A CA 1
ATOM 3640 C C . LYS A 1 476 ? -8.854 10.057 23.460 1.00 68.00 476 LYS A C 1
ATOM 3642 O O . LYS A 1 476 ? -7.744 10.308 23.951 1.00 68.00 476 LYS A O 1
ATOM 3647 N N . PRO A 1 477 ? -9.620 11.035 22.937 1.00 69.88 477 PRO A N 1
ATOM 3648 C CA . PRO A 1 477 ? -9.203 12.442 22.857 1.00 69.88 477 PRO A CA 1
ATOM 3649 C C . PRO A 1 477 ? -8.742 13.029 24.202 1.00 69.88 477 PRO A C 1
ATOM 3651 O O . PRO A 1 477 ? -7.776 13.792 24.275 1.00 69.88 477 PRO A O 1
ATOM 3654 N N . SER A 1 478 ? -9.380 12.618 25.302 1.00 67.00 478 SER A N 1
ATOM 3655 C CA . SER A 1 478 ? -8.999 13.015 26.663 1.00 67.00 478 SER A CA 1
ATOM 3656 C C . SER A 1 478 ? -7.584 12.560 27.050 1.00 67.00 478 SER A C 1
ATOM 3658 O O . SER A 1 478 ? -6.858 13.303 27.718 1.00 67.00 478 SER A O 1
ATOM 3660 N N . ARG A 1 479 ? -7.146 11.381 26.583 1.00 66.62 479 ARG A N 1
ATOM 3661 C CA . ARG A 1 479 ? -5.780 10.870 26.793 1.00 66.62 479 ARG A CA 1
ATOM 3662 C C . ARG A 1 479 ? -4.756 11.687 26.006 1.00 66.62 479 ARG A C 1
ATOM 3664 O O . ARG A 1 479 ? -3.713 12.029 26.558 1.00 66.62 479 ARG A O 1
ATOM 3671 N N . LEU A 1 480 ? -5.065 12.075 24.767 1.00 70.44 480 LEU A N 1
ATOM 3672 C CA . LEU A 1 480 ? -4.200 12.960 23.972 1.00 70.44 480 LEU A CA 1
ATOM 3673 C C . LEU A 1 480 ? -3.998 14.315 24.655 1.00 70.44 480 LEU A C 1
ATOM 3675 O O . LEU A 1 480 ? -2.871 14.807 24.759 1.00 70.44 480 LEU A O 1
ATOM 3679 N N . TRP A 1 481 ? -5.068 14.887 25.211 1.00 74.06 481 TRP A N 1
ATOM 3680 C CA . TRP A 1 481 ? -4.970 16.144 25.947 1.00 74.06 481 TRP A CA 1
ATOM 3681 C C . TRP A 1 481 ? -4.107 16.028 27.209 1.00 74.06 481 TRP A C 1
ATOM 3683 O O . TRP A 1 481 ? -3.342 16.946 27.523 1.00 74.06 481 TRP A O 1
ATOM 3693 N N . ALA A 1 482 ? -4.179 14.901 27.922 1.00 71.94 482 ALA A N 1
ATOM 3694 C CA . ALA A 1 482 ? -3.307 14.621 29.063 1.00 71.94 482 ALA A CA 1
ATOM 3695 C C . ALA A 1 482 ? -1.825 14.526 28.649 1.00 71.94 482 ALA A C 1
ATOM 3697 O O . ALA A 1 482 ? -0.948 14.992 29.379 1.00 71.94 482 ALA A O 1
ATOM 3698 N N . LEU A 1 483 ? -1.546 14.008 27.447 1.00 72.62 483 LEU A N 1
ATOM 3699 C CA . LEU A 1 483 ? -0.196 13.829 26.905 1.00 72.62 483 LEU A CA 1
ATOM 3700 C C . LEU A 1 483 ? 0.396 15.075 26.228 1.00 72.62 483 LEU A C 1
ATOM 3702 O O . LEU A 1 483 ? 1.575 15.051 25.880 1.00 72.62 483 LEU A O 1
ATOM 3706 N N . ARG A 1 484 ? -0.340 16.188 26.089 1.00 83.56 484 ARG A N 1
ATOM 3707 C CA . ARG A 1 484 ? 0.107 17.393 25.350 1.00 83.56 484 ARG A CA 1
ATOM 3708 C C . ARG A 1 484 ? 1.488 17.923 25.754 1.00 83.56 484 ARG A C 1
ATOM 3710 O O . ARG A 1 484 ? 2.247 18.369 24.903 1.00 83.56 484 ARG A O 1
ATOM 3717 N N . ARG A 1 485 ? 1.839 17.854 27.046 1.00 82.12 485 ARG A N 1
ATOM 3718 C CA . ARG A 1 485 ? 3.169 18.268 27.536 1.00 82.12 485 ARG A CA 1
ATOM 3719 C C . ARG A 1 485 ? 4.272 17.325 27.060 1.00 82.12 485 ARG A C 1
ATOM 3721 O O . ARG A 1 485 ? 5.370 17.785 26.780 1.00 82.12 485 ARG A O 1
ATOM 3728 N N . SER A 1 486 ? 3.978 16.031 26.961 1.00 82.50 486 SER A N 1
ATOM 3729 C CA . SER A 1 486 ? 4.905 15.050 26.398 1.00 82.50 486 SER A CA 1
ATOM 3730 C C . SER A 1 486 ? 5.035 15.250 24.886 1.00 82.50 486 SER A C 1
ATOM 3732 O O . SER A 1 486 ? 6.145 15.382 24.394 1.00 82.50 486 SER A O 1
ATOM 3734 N N . ILE A 1 487 ? 3.917 15.400 24.168 1.00 84.62 487 ILE A N 1
ATOM 3735 C CA . ILE A 1 487 ? 3.899 15.593 22.706 1.00 84.62 487 ILE A CA 1
ATOM 3736 C C . ILE A 1 487 ? 4.690 16.853 22.314 1.00 84.62 487 ILE A C 1
ATOM 3738 O O . ILE A 1 487 ? 5.707 16.765 21.633 1.00 84.62 487 ILE A O 1
ATOM 3742 N N . PHE A 1 488 ? 4.285 18.029 22.805 1.00 87.56 488 PHE A N 1
ATOM 3743 C CA . PHE A 1 488 ? 4.915 19.297 22.420 1.00 87.56 488 PHE A CA 1
ATOM 3744 C C . PHE A 1 488 ? 6.221 19.599 23.158 1.00 87.56 488 PHE A C 1
ATOM 3746 O O . PHE A 1 488 ? 6.989 20.430 22.689 1.00 87.56 488 PHE A O 1
ATOM 3753 N N . GLY A 1 489 ? 6.484 18.972 24.307 1.00 87.88 489 GLY A N 1
ATOM 3754 C CA . GLY A 1 489 ? 7.729 19.167 25.053 1.00 87.88 489 GLY A CA 1
ATOM 3755 C C . GLY A 1 489 ? 8.818 18.188 24.627 1.00 87.88 489 GLY A C 1
ATOM 3756 O O . GLY A 1 489 ? 9.871 18.591 24.147 1.00 87.88 489 GLY A O 1
ATOM 3757 N N . PHE A 1 490 ? 8.562 16.892 24.799 1.00 88.88 490 PHE A N 1
ATOM 3758 C CA . PHE A 1 490 ? 9.538 15.841 24.511 1.00 88.88 490 PHE A CA 1
ATOM 3759 C C . PHE A 1 490 ? 9.722 15.609 23.017 1.00 88.88 490 PHE A C 1
ATOM 3761 O O . PHE A 1 490 ? 10.859 15.548 22.554 1.00 88.88 490 PHE A O 1
ATOM 3768 N N . GLY A 1 491 ? 8.617 15.523 22.269 1.00 90.88 491 GLY A N 1
ATOM 3769 C CA . GLY A 1 491 ? 8.654 15.304 20.824 1.00 90.88 491 GLY A CA 1
ATOM 3770 C C . GLY A 1 491 ? 9.393 16.422 20.089 1.00 90.88 491 GLY A C 1
ATOM 3771 O O . GLY A 1 491 ? 10.264 16.148 19.266 1.00 90.88 491 GLY A O 1
ATOM 3772 N N . SER A 1 492 ? 9.133 17.683 20.450 1.00 92.56 492 SER A N 1
ATOM 3773 C CA . SER A 1 492 ? 9.837 18.828 19.859 1.00 92.56 492 SER A CA 1
ATOM 3774 C C . SER A 1 492 ? 11.319 18.857 20.222 1.00 92.56 492 SER A C 1
ATOM 3776 O O . SER A 1 492 ? 12.159 19.012 19.335 1.00 92.56 492 SER A O 1
ATOM 3778 N N . ALA A 1 493 ? 11.659 18.642 21.497 1.00 94.50 493 ALA A N 1
ATOM 3779 C CA . ALA A 1 493 ? 13.047 18.580 21.937 1.00 94.50 493 ALA A CA 1
ATOM 3780 C C . ALA A 1 493 ? 13.813 17.485 21.186 1.00 94.50 493 ALA A C 1
ATOM 3782 O O . ALA A 1 493 ? 14.915 17.736 20.701 1.00 94.50 493 ALA A O 1
ATOM 3783 N N . GLN A 1 494 ? 13.220 16.299 21.032 1.00 95.81 494 GLN A N 1
ATOM 3784 C CA . GLN A 1 494 ? 13.827 15.213 20.272 1.00 95.81 494 GLN A CA 1
ATOM 3785 C C . GLN A 1 494 ? 14.043 15.598 18.807 1.00 95.81 494 GLN A C 1
ATOM 3787 O O . GLN A 1 494 ? 15.164 15.422 18.319 1.00 95.81 494 GLN A O 1
ATOM 3792 N N . LEU A 1 495 ? 13.018 16.125 18.125 1.00 95.50 495 LEU A N 1
ATOM 3793 C CA . LEU A 1 495 ? 13.097 16.483 16.709 1.00 95.50 495 LEU A CA 1
ATOM 3794 C C . LEU A 1 495 ? 14.208 17.510 16.467 1.00 95.50 495 LEU A C 1
ATOM 3796 O O . LEU A 1 495 ? 15.114 17.261 15.677 1.00 95.50 495 LEU A O 1
ATOM 3800 N N . PHE A 1 496 ? 14.181 18.638 17.181 1.00 96.06 496 PHE A N 1
ATOM 3801 C CA . PHE A 1 496 ? 15.126 19.730 16.948 1.00 96.06 496 PHE A CA 1
ATOM 3802 C C . PHE A 1 496 ? 16.556 19.373 17.363 1.00 96.06 496 PHE A C 1
ATOM 3804 O O . PHE A 1 496 ? 17.487 19.670 16.617 1.00 96.06 496 PHE A O 1
ATOM 3811 N N . LEU A 1 497 ? 16.758 18.702 18.504 1.00 96.88 497 LEU A N 1
ATOM 3812 C CA . LEU A 1 497 ? 18.103 18.283 18.923 1.00 96.88 497 LEU A CA 1
ATOM 3813 C C . LEU A 1 497 ? 18.703 17.273 17.943 1.00 96.88 497 LEU A C 1
ATOM 3815 O O . LEU A 1 497 ? 19.869 17.401 17.570 1.00 96.88 497 LEU A O 1
ATOM 3819 N N . SER A 1 498 ? 17.908 16.300 17.491 1.00 97.38 498 SER A N 1
ATOM 3820 C CA . SER A 1 498 ? 18.364 15.325 16.493 1.00 97.38 498 SER A CA 1
ATOM 3821 C C . SER A 1 498 ? 18.666 16.018 15.166 1.00 97.38 498 SER A C 1
ATOM 3823 O O . SER A 1 498 ? 19.724 15.779 14.591 1.00 97.38 498 SER A O 1
ATOM 3825 N N . ALA A 1 499 ? 17.798 16.929 14.719 1.00 96.94 499 ALA A N 1
ATOM 3826 C CA . ALA A 1 499 ? 17.979 17.646 13.462 1.00 96.94 499 ALA A CA 1
ATOM 3827 C C . ALA A 1 499 ? 19.243 18.507 13.453 1.00 96.94 499 ALA A C 1
ATOM 3829 O O . ALA A 1 499 ? 19.983 18.498 12.473 1.00 96.94 499 ALA A O 1
ATOM 3830 N N . ILE A 1 500 ? 19.534 19.200 14.557 1.00 97.31 500 ILE A N 1
ATOM 3831 C CA . ILE A 1 500 ? 20.750 20.008 14.696 1.00 97.31 500 ILE A CA 1
ATOM 3832 C C . ILE A 1 500 ? 21.995 19.120 14.665 1.00 97.31 500 ILE A C 1
ATOM 3834 O O . ILE A 1 500 ? 22.931 19.414 13.923 1.00 97.31 500 ILE A O 1
ATOM 3838 N N . LEU A 1 501 ? 22.031 18.034 15.442 1.00 97.69 501 LEU A N 1
ATOM 3839 C CA . LEU A 1 501 ? 23.213 17.169 15.521 1.00 97.69 501 LEU A CA 1
ATOM 3840 C C . LEU A 1 501 ? 23.471 16.420 14.208 1.00 97.69 501 LEU A C 1
ATOM 3842 O O . LEU A 1 501 ? 24.605 16.400 13.727 1.00 97.69 501 LEU A O 1
ATOM 3846 N N . ILE A 1 502 ? 22.426 15.855 13.600 1.00 97.38 502 ILE A N 1
ATOM 3847 C CA . ILE A 1 502 ? 22.530 15.149 12.317 1.00 97.38 502 ILE A CA 1
ATOM 3848 C C . ILE A 1 502 ? 22.843 16.136 11.187 1.00 97.38 502 ILE A C 1
ATOM 3850 O O . ILE A 1 502 ? 23.712 15.863 10.363 1.00 97.38 502 ILE A O 1
ATOM 3854 N N . GLY A 1 503 ? 22.204 17.309 11.168 1.00 96.50 503 GLY A N 1
ATOM 3855 C CA . GLY A 1 503 ? 22.483 18.354 10.181 1.00 96.50 503 GLY A CA 1
ATOM 3856 C C . GLY A 1 503 ? 23.909 18.894 10.291 1.00 96.50 503 GLY A C 1
ATOM 3857 O O . GLY A 1 503 ? 24.586 19.064 9.282 1.00 96.50 503 GLY A O 1
ATOM 3858 N N . THR A 1 504 ? 24.425 19.067 11.511 1.00 96.25 504 THR A N 1
ATOM 3859 C CA . THR A 1 504 ? 25.832 19.442 11.734 1.00 96.25 504 THR A CA 1
ATOM 3860 C C . THR A 1 504 ? 26.773 18.376 11.179 1.00 96.25 504 THR A C 1
ATOM 3862 O O . THR A 1 504 ? 27.740 18.703 10.497 1.00 96.25 504 THR A O 1
ATOM 3865 N N . PHE A 1 505 ? 26.476 17.095 11.408 1.00 95.00 505 PHE A N 1
ATOM 3866 C CA . PHE A 1 505 ? 27.247 16.000 10.826 1.00 95.00 505 PHE A CA 1
ATOM 3867 C C . PHE A 1 505 ? 27.198 16.007 9.288 1.00 95.00 505 PHE A C 1
ATOM 3869 O O . PHE A 1 505 ? 28.239 15.901 8.643 1.00 95.00 505 PHE A O 1
ATOM 3876 N N . ALA A 1 506 ? 26.022 16.213 8.688 1.00 94.62 506 ALA A N 1
ATOM 3877 C CA . ALA A 1 506 ? 25.876 16.313 7.236 1.00 94.62 506 ALA A CA 1
ATOM 3878 C C . ALA A 1 506 ? 26.664 17.497 6.647 1.00 94.62 506 ALA A C 1
ATOM 3880 O O . ALA A 1 506 ? 27.299 17.353 5.601 1.00 94.62 506 ALA A O 1
ATOM 3881 N N . TYR A 1 507 ? 26.681 18.641 7.335 1.00 95.38 507 TYR A N 1
ATOM 3882 C CA . TYR A 1 507 ? 27.490 19.802 6.959 1.00 95.38 507 TYR A CA 1
ATOM 3883 C C . TYR A 1 507 ? 28.994 19.496 7.025 1.00 95.38 507 TYR A C 1
ATOM 3885 O O . TYR A 1 507 ? 29.736 19.817 6.099 1.00 95.38 507 TYR A O 1
ATOM 3893 N N . LEU A 1 508 ? 29.446 18.799 8.076 1.00 93.69 508 LEU A N 1
ATOM 3894 C CA . LEU A 1 508 ? 30.843 18.368 8.223 1.00 93.69 508 LEU A CA 1
ATOM 3895 C C . LEU A 1 508 ? 31.290 17.369 7.142 1.00 93.69 508 LEU A C 1
ATOM 3897 O O . LEU A 1 508 ? 32.477 17.308 6.834 1.00 93.69 508 LEU A O 1
ATOM 3901 N N . LEU A 1 509 ? 30.358 16.631 6.529 1.00 89.25 509 LEU A N 1
ATOM 3902 C CA . LEU A 1 509 ? 30.619 15.785 5.357 1.00 89.25 509 LEU A CA 1
ATOM 3903 C C . LEU A 1 509 ? 30.766 16.575 4.040 1.00 89.25 509 LEU A C 1
ATOM 3905 O O . LEU A 1 509 ? 30.923 15.969 2.983 1.00 89.25 509 LEU A O 1
ATOM 3909 N N . GLY A 1 510 ? 30.721 17.910 4.086 1.00 90.38 510 GLY A N 1
ATOM 3910 C CA . GLY A 1 510 ? 30.901 18.784 2.924 1.00 90.38 510 GLY A CA 1
ATOM 3911 C C . GLY A 1 510 ? 29.607 19.150 2.196 1.00 90.38 510 GLY A C 1
ATOM 3912 O O . GLY A 1 510 ? 29.669 19.741 1.119 1.00 90.38 510 GLY A O 1
ATOM 3913 N N . ASN A 1 511 ? 28.435 18.829 2.758 1.00 91.75 511 ASN A N 1
ATOM 3914 C CA . ASN A 1 511 ? 27.164 19.258 2.175 1.00 91.75 511 ASN A CA 1
ATOM 3915 C C . ASN A 1 511 ? 26.937 20.765 2.408 1.00 91.75 511 ASN A C 1
ATOM 3917 O O . ASN A 1 511 ? 27.179 21.251 3.517 1.00 91.75 511 ASN A O 1
ATOM 3921 N N . PRO A 1 512 ? 26.402 21.503 1.417 1.00 92.56 512 PRO A N 1
ATOM 3922 C CA . PRO A 1 512 ? 25.920 22.868 1.610 1.00 92.56 512 PRO A CA 1
ATOM 3923 C C . PRO A 1 512 ? 24.933 22.971 2.776 1.00 92.56 512 PRO A C 1
ATOM 3925 O O . PRO A 1 512 ? 24.189 22.028 3.050 1.00 92.56 512 PRO A O 1
ATOM 3928 N N . LEU A 1 513 ? 24.882 24.135 3.431 1.00 92.75 513 LEU A N 1
ATOM 3929 C CA . LEU A 1 513 ? 24.044 24.354 4.615 1.00 92.75 513 LEU A CA 1
ATOM 3930 C C . LEU A 1 513 ? 22.570 23.993 4.368 1.00 92.75 513 LEU A C 1
ATOM 3932 O O . LEU A 1 513 ? 21.949 23.369 5.220 1.00 92.75 513 LEU A O 1
ATOM 3936 N N . GLN A 1 514 ? 22.024 24.331 3.198 1.00 91.00 514 GLN A N 1
ATOM 3937 C CA . GLN A 1 514 ? 20.639 24.024 2.827 1.00 91.00 514 GLN A CA 1
ATOM 3938 C C . GLN A 1 514 ? 20.390 22.510 2.796 1.00 91.00 514 GLN A C 1
ATOM 3940 O O . GLN A 1 514 ? 19.453 22.021 3.422 1.00 91.00 514 GLN A O 1
ATOM 3945 N N . ILE A 1 515 ? 21.276 21.762 2.133 1.00 92.81 515 ILE A N 1
ATOM 3946 C CA . ILE A 1 515 ? 21.209 20.298 2.032 1.00 92.81 515 ILE A CA 1
ATOM 3947 C C . ILE A 1 515 ? 21.379 19.663 3.417 1.00 92.81 515 ILE A C 1
ATOM 3949 O O . ILE A 1 515 ? 20.618 18.774 3.790 1.00 92.81 515 ILE A O 1
ATOM 3953 N N . ALA A 1 516 ? 22.330 20.154 4.213 1.00 95.19 516 ALA A N 1
ATOM 3954 C CA . ALA A 1 516 ? 22.576 19.672 5.567 1.00 95.19 516 ALA A CA 1
ATOM 3955 C C . ALA A 1 516 ? 21.375 19.896 6.506 1.00 95.19 516 ALA A C 1
ATOM 3957 O O . ALA A 1 516 ? 21.047 19.014 7.299 1.00 95.19 516 ALA A O 1
ATOM 3958 N N . LEU A 1 517 ? 20.689 21.040 6.391 1.00 94.38 517 LEU A N 1
ATOM 3959 C CA . LEU A 1 517 ? 19.460 21.327 7.136 1.00 94.38 517 LEU A CA 1
ATOM 3960 C C . LEU A 1 517 ? 18.335 20.362 6.756 1.00 94.38 517 LEU A C 1
ATOM 3962 O O . LEU A 1 517 ? 17.698 19.805 7.650 1.00 94.38 517 LEU A O 1
ATOM 3966 N N . VAL A 1 518 ? 18.120 20.121 5.458 1.00 94.06 518 VAL A N 1
ATOM 3967 C CA . VAL A 1 518 ? 17.109 19.160 4.987 1.00 94.06 518 VAL A CA 1
ATOM 3968 C C . VAL A 1 518 ? 17.421 17.755 5.498 1.00 94.06 518 VAL A C 1
ATOM 3970 O O . VAL A 1 518 ? 16.557 17.131 6.106 1.00 94.06 518 VAL A O 1
ATOM 3973 N N . ILE A 1 519 ? 18.661 17.280 5.342 1.00 95.56 519 ILE A N 1
ATOM 3974 C CA . ILE A 1 519 ? 19.094 15.966 5.847 1.00 95.56 519 ILE A CA 1
ATOM 3975 C C . ILE A 1 519 ? 18.859 15.859 7.358 1.00 95.56 519 ILE A C 1
ATOM 3977 O O . ILE A 1 519 ? 18.304 14.867 7.824 1.00 95.56 519 ILE A O 1
ATOM 3981 N N . GLY A 1 520 ? 19.249 16.878 8.129 1.00 96.19 520 GLY A N 1
ATOM 3982 C CA . GLY A 1 520 ? 19.055 16.899 9.576 1.00 96.19 520 GLY A CA 1
ATOM 3983 C C . GLY A 1 520 ? 17.583 16.780 9.968 1.00 96.19 520 GLY A C 1
ATOM 3984 O O . GLY A 1 520 ? 17.227 15.907 10.759 1.00 96.19 520 GLY A O 1
ATOM 3985 N N . LEU A 1 521 ? 16.722 17.622 9.393 1.00 94.38 521 LEU A N 1
ATOM 3986 C CA . LEU A 1 521 ? 15.286 17.634 9.688 1.00 94.38 521 LEU A CA 1
ATOM 3987 C C . LEU A 1 521 ? 14.605 16.318 9.302 1.00 94.38 521 LEU A C 1
ATOM 3989 O O . LEU A 1 521 ? 13.813 15.794 10.080 1.00 94.38 521 LEU A O 1
ATOM 3993 N N . VAL A 1 522 ? 14.947 15.767 8.137 1.00 94.44 522 VAL A N 1
ATOM 3994 C CA . VAL A 1 522 ? 14.371 14.515 7.637 1.00 94.44 522 VAL A CA 1
ATOM 3995 C C . VAL A 1 522 ? 14.797 13.325 8.491 1.00 94.44 522 VAL A C 1
ATOM 3997 O O . VAL A 1 522 ? 13.955 12.560 8.952 1.00 94.44 522 VAL A O 1
ATOM 4000 N N . LEU A 1 523 ? 16.094 13.173 8.761 1.00 96.06 523 LEU A N 1
ATOM 4001 C CA . LEU A 1 523 ? 16.610 12.021 9.507 1.00 96.06 523 LEU A CA 1
ATOM 4002 C C . LEU A 1 523 ? 16.294 12.078 11.008 1.00 96.06 523 LEU A C 1
ATOM 4004 O O . LEU A 1 523 ? 16.363 11.059 11.701 1.00 96.06 523 LEU A O 1
ATOM 4008 N N . ALA A 1 524 ? 15.917 13.248 11.527 1.00 96.50 524 ALA A N 1
ATOM 4009 C CA . ALA A 1 524 ? 15.404 13.378 12.884 1.00 96.50 524 ALA A CA 1
ATOM 4010 C C . ALA A 1 524 ? 14.070 12.639 13.087 1.00 96.50 524 ALA A C 1
ATOM 4012 O O . ALA A 1 524 ? 13.824 12.158 14.200 1.00 96.50 524 ALA A O 1
ATOM 4013 N N . LEU A 1 525 ? 13.264 12.499 12.027 1.00 94.31 525 LEU A N 1
ATOM 4014 C CA . LEU A 1 525 ? 12.017 11.732 12.018 1.00 94.31 525 LEU A CA 1
ATOM 4015 C C . LEU A 1 525 ? 12.312 10.232 12.125 1.00 94.31 525 LEU A C 1
ATOM 4017 O O . LEU A 1 525 ? 13.294 9.728 11.573 1.00 94.31 525 LEU A O 1
ATOM 4021 N N . SER A 1 526 ? 11.481 9.514 12.866 1.00 94.50 526 SER A N 1
ATOM 4022 C CA . SER A 1 526 ? 11.566 8.066 13.063 1.00 94.50 526 SER A CA 1
ATOM 4023 C C . SER A 1 526 ? 10.375 7.391 12.388 1.00 94.50 526 SER A C 1
ATOM 4025 O O . SER A 1 526 ? 9.331 8.011 12.227 1.00 94.50 526 SER A O 1
ATOM 4027 N N . SER A 1 527 ? 10.508 6.127 11.982 1.00 88.31 527 SER A N 1
ATOM 4028 C CA . SER A 1 527 ? 9.375 5.398 11.398 1.00 88.31 527 SER A CA 1
ATOM 4029 C C . SER A 1 527 ? 8.332 5.077 12.460 1.00 88.31 527 SER A C 1
ATOM 4031 O O . SER A 1 527 ? 8.607 4.291 13.377 1.00 88.31 527 SER A O 1
ATOM 4033 N N . THR A 1 528 ? 7.150 5.678 12.320 1.00 83.12 528 THR A N 1
ATOM 4034 C CA . THR A 1 528 ? 6.016 5.494 13.229 1.00 83.12 528 THR A CA 1
ATOM 4035 C C . THR A 1 528 ? 5.477 4.080 13.110 1.00 83.12 528 THR A C 1
ATOM 4037 O O . THR A 1 528 ? 5.341 3.377 14.118 1.00 83.12 528 THR A O 1
ATOM 4040 N N . ALA A 1 529 ? 5.253 3.630 11.872 1.00 77.25 529 ALA A N 1
ATOM 4041 C CA . ALA A 1 529 ? 4.703 2.313 11.599 1.00 77.25 529 ALA A CA 1
ATOM 4042 C C . ALA A 1 529 ? 5.585 1.192 12.162 1.00 77.25 529 ALA A C 1
ATOM 4044 O O . ALA A 1 529 ? 5.106 0.300 12.862 1.00 77.25 529 ALA A O 1
ATOM 4045 N N . PHE A 1 530 ? 6.894 1.285 11.925 1.00 83.00 530 PHE A N 1
ATOM 4046 C CA . PHE A 1 530 ? 7.866 0.316 12.413 1.00 83.00 530 PHE A CA 1
ATOM 4047 C C . PHE A 1 530 ? 7.959 0.297 13.943 1.00 83.00 530 PHE A C 1
ATOM 4049 O O . PHE A 1 530 ? 7.860 -0.762 14.565 1.00 83.00 530 PHE A O 1
ATOM 4056 N N . ALA A 1 531 ? 8.147 1.465 14.565 1.00 88.25 531 ALA A N 1
ATOM 4057 C CA . ALA A 1 531 ? 8.386 1.563 16.001 1.00 88.25 531 ALA A CA 1
ATOM 4058 C C . ALA A 1 531 ? 7.175 1.105 16.824 1.00 88.25 531 ALA A C 1
ATOM 4060 O O . ALA A 1 531 ? 7.335 0.354 17.789 1.00 88.25 531 ALA A O 1
ATOM 4061 N N . LEU A 1 532 ? 5.965 1.525 16.442 1.00 81.81 532 LEU A N 1
ATOM 4062 C CA . LEU A 1 532 ? 4.747 1.146 17.158 1.00 81.81 532 LEU A CA 1
ATOM 4063 C C . LEU A 1 532 ? 4.383 -0.317 16.925 1.00 81.81 532 LEU A C 1
ATOM 4065 O O . LEU A 1 532 ? 4.004 -0.981 17.886 1.00 81.81 532 LEU A O 1
ATOM 4069 N N . GLN A 1 533 ? 4.563 -0.845 15.709 1.00 79.50 533 GLN A N 1
ATOM 4070 C CA . GLN A 1 533 ? 4.366 -2.272 15.451 1.00 79.50 533 GLN A CA 1
ATOM 4071 C C . GLN A 1 533 ? 5.321 -3.122 16.295 1.00 79.50 533 GLN A C 1
ATOM 4073 O O . GLN A 1 533 ? 4.889 -4.085 16.923 1.00 79.50 533 GLN A O 1
ATOM 4078 N N . LEU A 1 534 ? 6.601 -2.748 16.375 1.00 84.75 534 LEU A N 1
ATOM 4079 C CA . LEU A 1 534 ? 7.583 -3.477 17.178 1.00 84.75 534 LEU A CA 1
ATOM 4080 C C . LEU A 1 534 ? 7.250 -3.441 18.678 1.00 84.75 534 LEU A C 1
ATOM 4082 O O . LEU A 1 534 ? 7.364 -4.457 19.363 1.00 84.75 534 LEU A O 1
ATOM 4086 N N . LEU A 1 535 ? 6.815 -2.288 19.196 1.00 83.88 535 LEU A N 1
ATOM 4087 C CA . LEU A 1 535 ? 6.344 -2.164 20.579 1.00 83.88 535 LEU A CA 1
ATOM 4088 C C . LEU A 1 535 ? 5.058 -2.967 20.821 1.00 83.88 535 LEU A C 1
ATOM 4090 O O . LEU A 1 535 ? 4.906 -3.534 21.902 1.00 83.88 535 LEU A O 1
ATOM 4094 N N . ALA A 1 536 ? 4.151 -3.032 19.842 1.00 78.06 536 ALA A N 1
ATOM 4095 C CA . ALA A 1 536 ? 2.915 -3.809 19.916 1.00 78.06 536 ALA A CA 1
ATOM 4096 C C . ALA A 1 536 ? 3.204 -5.313 19.964 1.00 78.06 536 ALA A C 1
ATOM 4098 O O . ALA A 1 536 ? 2.737 -5.995 20.872 1.00 78.06 536 ALA A O 1
ATOM 4099 N N . GLU A 1 537 ? 4.043 -5.816 19.051 1.00 79.56 537 GLU A N 1
ATOM 4100 C CA . GLU A 1 537 ? 4.464 -7.225 18.998 1.00 79.56 537 GLU A CA 1
ATOM 4101 C C . GLU A 1 537 ? 5.166 -7.669 20.288 1.00 79.56 537 GLU A C 1
ATOM 4103 O O . GLU A 1 537 ? 5.076 -8.831 20.682 1.00 79.56 537 GLU A O 1
ATOM 4108 N N . ARG A 1 538 ? 5.844 -6.737 20.969 1.00 81.19 538 ARG A N 1
ATOM 4109 C CA . ARG A 1 538 ? 6.502 -6.969 22.262 1.00 81.19 538 ARG A CA 1
ATOM 4110 C C . ARG A 1 538 ? 5.598 -6.724 23.478 1.00 81.19 538 ARG A C 1
ATOM 4112 O O . ARG A 1 538 ? 6.038 -6.960 24.601 1.00 81.19 538 ARG A O 1
ATOM 4119 N N . GLY A 1 539 ? 4.367 -6.242 23.296 1.00 77.19 539 GLY A N 1
ATOM 4120 C CA . GLY A 1 539 ? 3.458 -5.895 24.397 1.00 77.19 539 GLY A CA 1
ATOM 4121 C C . GLY A 1 539 ? 3.944 -4.719 25.260 1.00 77.19 539 GLY A C 1
ATOM 4122 O O . GLY A 1 539 ? 3.638 -4.642 26.450 1.00 77.19 539 GLY A O 1
ATOM 4123 N N . GLU A 1 540 ? 4.737 -3.807 24.693 1.00 83.69 540 GLU A N 1
ATOM 4124 C CA . GLU A 1 540 ? 5.393 -2.705 25.409 1.00 83.69 540 GLU A CA 1
ATOM 4125 C C . GLU A 1 540 ? 4.744 -1.329 25.188 1.00 83.69 540 GLU A C 1
ATOM 4127 O O . GLU A 1 540 ? 5.140 -0.361 25.840 1.00 83.69 540 GLU A O 1
ATOM 4132 N N . LEU A 1 541 ? 3.730 -1.217 24.320 1.00 76.75 541 LEU A N 1
ATOM 4133 C CA . LEU A 1 541 ? 3.059 0.054 23.994 1.00 76.75 541 LEU A CA 1
ATOM 4134 C C . LEU A 1 541 ? 2.562 0.823 25.228 1.00 76.75 541 LEU A C 1
ATOM 4136 O O . LEU A 1 541 ? 2.688 2.046 25.306 1.00 76.75 541 LEU A O 1
ATOM 4140 N N . THR A 1 542 ? 2.022 0.114 26.219 1.00 71.69 542 THR A N 1
ATOM 4141 C CA . THR A 1 542 ? 1.434 0.718 27.424 1.00 71.69 542 THR A CA 1
ATOM 4142 C C . THR A 1 542 ? 2.471 1.096 28.486 1.00 71.69 542 THR A C 1
ATOM 4144 O O . THR A 1 542 ? 2.138 1.804 29.445 1.00 71.69 542 THR A O 1
ATOM 4147 N N . ARG A 1 543 ? 3.741 0.694 28.333 1.00 81.81 543 ARG A N 1
ATOM 4148 C CA . ARG A 1 543 ? 4.840 1.036 29.257 1.00 81.81 543 ARG A CA 1
ATOM 4149 C C . ARG A 1 543 ? 5.216 2.518 29.150 1.00 81.81 543 ARG A C 1
ATOM 4151 O O . ARG A 1 543 ? 4.804 3.219 28.225 1.00 81.81 543 ARG A O 1
ATOM 4158 N N . ARG A 1 544 ? 6.003 3.025 30.108 1.00 84.81 544 ARG A N 1
ATOM 4159 C CA . ARG A 1 544 ? 6.423 4.440 30.112 1.00 84.81 544 ARG A CA 1
ATOM 4160 C C . ARG A 1 544 ? 7.226 4.802 28.866 1.00 84.81 544 ARG A C 1
ATOM 4162 O O . ARG A 1 544 ? 6.933 5.819 28.244 1.00 84.81 544 ARG A O 1
ATOM 4169 N N . HIS A 1 545 ? 8.183 3.959 28.467 1.00 89.12 545 HIS A N 1
ATOM 4170 C CA . HIS A 1 545 ? 8.959 4.177 27.242 1.00 89.12 545 HIS A CA 1
ATOM 4171 C C . HIS A 1 545 ? 8.094 4.075 25.987 1.00 89.12 545 HIS A C 1
ATOM 4173 O O . HIS A 1 545 ? 8.265 4.894 25.093 1.00 89.12 545 HIS A O 1
ATOM 4179 N N . GLY A 1 546 ? 7.133 3.145 25.945 1.00 86.94 546 GLY A N 1
ATOM 4180 C CA . GLY A 1 546 ? 6.171 3.029 24.846 1.00 86.94 546 GLY A CA 1
ATOM 4181 C C . GLY A 1 546 ? 5.337 4.300 24.666 1.00 86.94 546 GLY A C 1
ATOM 4182 O O . GLY A 1 546 ? 5.209 4.809 23.556 1.00 86.94 546 GLY A O 1
ATOM 4183 N N . ARG A 1 547 ? 4.870 4.902 25.766 1.00 81.38 547 ARG A N 1
ATOM 4184 C CA 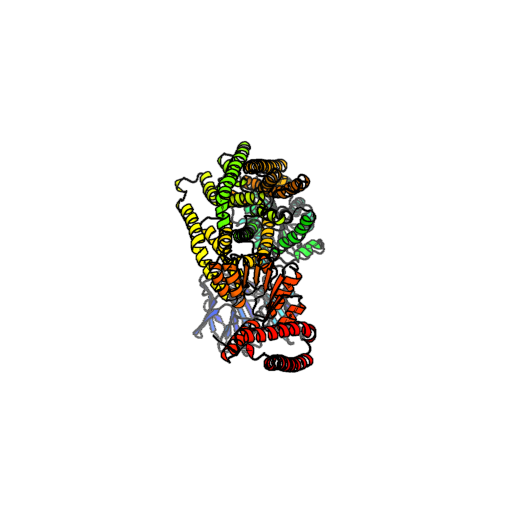. ARG A 1 547 ? 4.155 6.189 25.739 1.00 81.38 547 ARG A CA 1
ATOM 4185 C C . ARG A 1 547 ? 5.026 7.376 25.348 1.00 81.38 547 ARG A C 1
ATOM 4187 O O . ARG A 1 547 ? 4.551 8.237 24.609 1.00 81.38 547 ARG A O 1
ATOM 4194 N N . SER A 1 548 ? 6.268 7.448 25.828 1.00 87.88 548 SER A N 1
ATOM 4195 C CA . SER A 1 548 ? 7.209 8.479 25.370 1.00 87.88 548 SER A CA 1
ATOM 4196 C C . SER A 1 548 ? 7.508 8.315 23.882 1.00 87.88 548 SER A C 1
ATOM 4198 O O . SER A 1 548 ? 7.525 9.312 23.166 1.00 87.88 548 SER A O 1
ATOM 4200 N N . ALA A 1 549 ? 7.662 7.077 23.400 1.00 91.06 549 ALA A N 1
ATOM 4201 C CA . ALA A 1 549 ? 7.864 6.802 21.985 1.00 91.06 549 ALA A CA 1
ATOM 4202 C C . ALA A 1 549 ? 6.660 7.258 21.156 1.00 91.06 549 ALA A C 1
ATOM 4204 O O . ALA A 1 549 ? 6.820 8.025 20.211 1.00 91.06 549 ALA A O 1
ATOM 4205 N N . PHE A 1 550 ? 5.453 6.872 21.573 1.00 85.19 550 PHE A N 1
ATOM 4206 C CA . PHE A 1 550 ? 4.205 7.299 20.953 1.00 85.19 550 PHE A CA 1
ATOM 4207 C C . PHE A 1 550 ? 4.067 8.831 20.901 1.00 85.19 550 PHE A C 1
ATOM 4209 O O . PHE A 1 550 ? 3.757 9.388 19.853 1.00 85.19 550 PHE A O 1
ATOM 4216 N N . ALA A 1 551 ? 4.337 9.529 22.009 1.00 84.69 551 ALA A N 1
ATOM 4217 C CA . ALA A 1 551 ? 4.242 10.988 22.061 1.00 84.69 551 ALA A CA 1
ATOM 4218 C C . ALA A 1 551 ? 5.245 11.684 21.124 1.00 84.69 551 ALA A C 1
ATOM 4220 O O . ALA A 1 551 ? 4.898 12.699 20.518 1.00 84.69 551 ALA A O 1
ATOM 4221 N N . THR A 1 552 ? 6.463 11.145 20.997 1.00 91.25 552 THR A N 1
ATOM 4222 C CA . THR A 1 552 ? 7.464 11.637 20.039 1.00 91.25 552 THR A CA 1
ATOM 4223 C C . THR A 1 552 ? 7.001 11.447 18.606 1.00 91.25 552 THR A C 1
ATOM 4225 O O . THR A 1 552 ? 7.004 12.410 17.848 1.00 91.25 552 THR A O 1
ATOM 4228 N N . LEU A 1 553 ? 6.587 10.231 18.249 1.00 87.38 553 LEU A N 1
ATOM 4229 C CA . LEU A 1 553 ? 6.145 9.893 16.895 1.00 87.38 553 LEU A CA 1
ATOM 4230 C C . LEU A 1 553 ? 4.946 10.748 16.473 1.00 87.38 553 LEU A C 1
ATOM 4232 O O . LEU A 1 553 ? 4.971 11.359 15.414 1.00 87.38 553 LEU A O 1
ATOM 4236 N N . LEU A 1 554 ? 3.959 10.923 17.356 1.00 81.19 554 LEU A N 1
ATOM 4237 C CA . LEU A 1 554 ? 2.806 11.779 17.072 1.00 81.19 554 LEU A CA 1
ATOM 4238 C C . LEU A 1 554 ? 3.206 13.242 16.814 1.00 81.19 554 LEU A C 1
ATOM 4240 O O . LEU A 1 554 ? 2.627 13.906 15.957 1.00 81.19 554 LEU A O 1
ATOM 4244 N N . PHE A 1 555 ? 4.190 13.770 17.550 1.00 87.00 555 PHE A N 1
ATOM 4245 C CA . PHE A 1 555 ? 4.708 15.110 17.273 1.00 87.00 555 PHE A CA 1
ATOM 4246 C C . PHE A 1 555 ? 5.449 15.169 15.932 1.00 87.00 555 PHE A C 1
ATOM 4248 O O . PHE A 1 555 ? 5.288 16.141 15.198 1.00 87.00 555 PHE A O 1
ATOM 4255 N N . GLN A 1 556 ? 6.248 14.148 15.614 1.00 89.69 556 GLN A N 1
ATOM 4256 C CA . GLN A 1 556 ? 6.960 14.047 14.340 1.00 89.69 556 GLN A CA 1
ATOM 4257 C C . GLN A 1 556 ? 5.983 14.033 13.162 1.00 89.69 556 GLN A C 1
ATOM 4259 O O . GLN A 1 556 ? 6.156 14.834 12.248 1.00 89.69 556 GLN A O 1
ATOM 4264 N N . ASP A 1 557 ? 4.921 13.226 13.230 1.00 80.12 557 ASP A N 1
ATOM 4265 C CA . ASP A 1 557 ? 3.875 13.156 12.203 1.00 80.12 557 ASP A CA 1
ATOM 4266 C C . ASP A 1 557 ? 3.205 14.527 11.988 1.00 80.12 557 ASP A C 1
ATOM 4268 O O . ASP A 1 557 ? 3.008 14.963 10.853 1.00 80.12 557 ASP A O 1
ATOM 4272 N N . LEU A 1 558 ? 2.918 15.262 13.072 1.00 76.19 558 LEU A N 1
ATOM 4273 C CA . LEU A 1 558 ? 2.390 16.633 13.001 1.00 76.19 558 LEU A CA 1
ATOM 4274 C C . LEU A 1 558 ? 3.404 17.633 12.420 1.00 76.19 558 LEU A C 1
ATOM 4276 O O . LEU A 1 558 ? 3.009 18.621 11.796 1.00 76.19 558 LEU A O 1
ATOM 4280 N N . ALA A 1 559 ? 4.701 17.402 12.624 1.00 82.94 559 ALA A N 1
ATOM 4281 C CA . ALA A 1 559 ? 5.771 18.267 12.142 1.00 82.94 559 ALA A CA 1
ATOM 4282 C C . ALA A 1 559 ? 6.081 18.077 10.647 1.00 82.94 559 ALA A C 1
ATOM 4284 O O . ALA A 1 559 ? 6.677 18.968 10.048 1.00 82.94 559 ALA A O 1
ATOM 4285 N N . VAL A 1 560 ? 5.654 16.982 10.009 1.00 79.12 560 VAL A N 1
ATOM 4286 C CA . VAL A 1 560 ? 5.917 16.730 8.576 1.00 79.12 560 VAL A CA 1
ATOM 4287 C C . VAL A 1 560 ? 5.378 17.850 7.685 1.00 79.12 560 VAL A C 1
ATOM 4289 O O . VAL A 1 560 ? 6.052 18.276 6.756 1.00 79.12 560 VAL A O 1
ATOM 4292 N N . VAL A 1 561 ? 4.196 18.384 7.984 1.00 66.88 561 VAL A N 1
ATOM 4293 C CA . VAL A 1 561 ? 3.534 19.426 7.179 1.00 66.88 561 VAL A CA 1
ATOM 4294 C C . VAL A 1 561 ? 4.337 20.730 7.145 1.00 66.88 561 VAL A C 1
ATOM 4296 O O . VAL A 1 561 ? 4.675 21.189 6.052 1.00 66.88 561 VAL A O 1
ATOM 4299 N N . PRO A 1 562 ? 4.693 21.345 8.294 1.00 75.12 562 PRO A N 1
ATOM 4300 C CA . PRO A 1 562 ? 5.546 22.525 8.264 1.00 75.12 562 PRO A CA 1
ATOM 4301 C C . PRO A 1 562 ? 6.931 22.224 7.676 1.00 75.12 562 PRO A C 1
ATOM 4303 O O . PRO A 1 562 ? 7.520 23.117 7.075 1.00 75.12 562 PRO A O 1
ATOM 4306 N N . LEU A 1 563 ? 7.442 20.990 7.786 1.00 82.25 563 LEU A N 1
ATOM 4307 C CA . LEU A 1 563 ? 8.695 20.593 7.136 1.00 82.25 563 LEU A CA 1
ATOM 4308 C C . LEU A 1 563 ? 8.576 20.551 5.606 1.00 82.25 563 LEU A C 1
ATOM 4310 O O . LEU A 1 563 ? 9.430 21.115 4.927 1.00 82.25 563 LEU A O 1
ATOM 4314 N N . LEU A 1 564 ? 7.512 19.962 5.058 1.00 73.31 564 LEU A N 1
ATOM 4315 C CA . LEU A 1 564 ? 7.237 19.942 3.617 1.00 73.31 564 LEU A CA 1
ATOM 4316 C C . LEU A 1 564 ? 7.058 21.354 3.057 1.00 73.31 564 LEU A C 1
ATOM 4318 O O . LEU A 1 564 ? 7.544 21.643 1.969 1.00 73.31 564 LEU A O 1
ATOM 4322 N N . ALA A 1 565 ? 6.432 22.252 3.819 1.00 70.31 565 ALA A N 1
ATOM 4323 C CA . ALA A 1 565 ? 6.324 23.660 3.447 1.00 70.31 565 ALA A CA 1
ATOM 4324 C C . ALA A 1 565 ? 7.671 24.407 3.524 1.00 70.31 565 ALA A C 1
ATOM 4326 O O . ALA A 1 565 ? 7.891 25.367 2.787 1.00 70.31 565 ALA A O 1
ATOM 4327 N N . LEU A 1 566 ? 8.581 23.982 4.407 1.00 81.75 566 LEU A N 1
ATOM 4328 C CA . LEU A 1 566 ? 9.895 24.601 4.592 1.00 81.75 566 LEU A CA 1
ATOM 4329 C C . LEU A 1 566 ? 10.898 24.201 3.499 1.00 81.75 566 LEU A C 1
ATOM 4331 O O . LEU A 1 566 ? 11.731 25.021 3.117 1.00 81.75 566 LEU A O 1
ATOM 4335 N N . VAL A 1 567 ? 10.834 22.970 2.985 1.00 83.56 567 VAL A N 1
ATOM 4336 C CA . VAL A 1 567 ? 11.802 22.452 1.997 1.00 83.56 567 VAL A CA 1
ATOM 4337 C C . VAL A 1 567 ? 11.896 23.314 0.725 1.00 83.56 567 VAL A C 1
ATOM 4339 O O . VAL A 1 567 ? 13.015 23.700 0.384 1.00 83.56 567 VAL A O 1
ATOM 4342 N N . PRO A 1 568 ? 10.793 23.714 0.059 1.00 77.44 568 PRO A N 1
ATOM 4343 C CA . PRO A 1 568 ? 10.857 24.597 -1.107 1.00 77.44 568 PRO A CA 1
ATOM 4344 C C . PRO A 1 568 ? 11.497 25.962 -0.804 1.00 77.44 568 PRO A C 1
ATOM 4346 O O . PRO A 1 568 ? 12.248 26.489 -1.625 1.00 77.44 568 PRO A O 1
ATOM 4349 N N . LEU A 1 569 ? 11.261 26.520 0.392 1.00 79.44 569 LEU A N 1
ATOM 4350 C CA . LEU A 1 569 ? 11.860 27.796 0.812 1.00 79.44 569 LEU A CA 1
ATOM 4351 C C . LEU A 1 569 ? 13.383 27.704 0.940 1.00 79.44 569 LEU A C 1
ATOM 4353 O O . LEU A 1 569 ? 14.095 28.654 0.618 1.00 79.44 569 LEU A O 1
ATOM 4357 N N . LEU A 1 570 ? 13.897 26.552 1.380 1.00 81.31 570 LEU A N 1
ATOM 4358 C CA . LEU A 1 570 ? 15.338 26.300 1.459 1.00 81.31 570 LEU A CA 1
ATOM 4359 C C . LEU A 1 570 ? 15.993 26.199 0.069 1.00 81.31 570 LEU A C 1
ATOM 4361 O O . LEU A 1 570 ? 17.209 26.352 -0.034 1.00 81.31 570 LEU A O 1
ATOM 4365 N N . GLY A 1 571 ? 15.200 25.991 -0.989 1.00 72.56 571 GLY A N 1
ATOM 4366 C CA . GLY A 1 571 ? 15.638 25.910 -2.389 1.00 72.56 571 GLY A CA 1
ATOM 4367 C C . GLY A 1 571 ? 15.750 27.253 -3.106 1.00 72.56 571 GLY A C 1
ATOM 4368 O O . GLY A 1 571 ? 16.081 27.281 -4.287 1.00 72.56 571 GLY A O 1
ATOM 4369 N N . GLY A 1 572 ? 15.485 28.367 -2.415 1.00 66.81 572 GLY A N 1
ATOM 4370 C CA . GLY A 1 572 ? 15.533 29.709 -3.000 1.00 66.81 572 GLY A CA 1
ATOM 4371 C C . GLY A 1 572 ? 14.198 30.213 -3.553 1.00 66.81 572 GLY A C 1
ATOM 4372 O O . GLY A 1 572 ? 14.187 31.248 -4.219 1.00 66.81 572 GLY A O 1
ATOM 4373 N N . ALA A 1 573 ? 13.080 29.533 -3.259 1.00 60.22 573 ALA A N 1
ATOM 4374 C CA . ALA A 1 573 ? 11.748 30.100 -3.467 1.00 60.22 573 ALA A CA 1
ATOM 4375 C C . ALA A 1 573 ? 11.603 31.405 -2.661 1.00 60.22 573 ALA A C 1
ATOM 4377 O O . ALA A 1 573 ? 12.093 31.519 -1.532 1.00 60.22 573 ALA A O 1
ATOM 4378 N N . SER A 1 574 ? 10.975 32.422 -3.251 1.00 55.06 574 SER A N 1
ATOM 4379 C CA . SER A 1 574 ? 10.901 33.747 -2.636 1.00 55.06 574 SER A CA 1
ATOM 4380 C C . SER A 1 574 ? 9.962 33.736 -1.421 1.00 55.06 574 SER A C 1
ATOM 4382 O O . SER A 1 574 ? 8.990 32.990 -1.380 1.00 55.06 574 SER A O 1
ATOM 4384 N N . SER A 1 575 ? 10.198 34.584 -0.412 1.00 53.03 575 SER A N 1
ATOM 4385 C CA . SER A 1 575 ? 9.304 34.684 0.760 1.00 53.03 575 SER A CA 1
ATOM 4386 C C . SER A 1 575 ? 7.887 35.173 0.419 1.00 53.03 575 SER A C 1
ATOM 4388 O O . SER A 1 575 ? 6.993 35.068 1.258 1.00 53.03 575 SER A O 1
ATOM 4390 N N . GLN A 1 576 ? 7.668 35.674 -0.804 1.00 52.50 576 GLN A N 1
ATOM 4391 C CA . GLN A 1 576 ? 6.340 35.974 -1.347 1.00 52.50 576 GLN A CA 1
ATOM 4392 C C . GLN A 1 576 ? 5.562 34.718 -1.780 1.00 52.50 576 GLN A C 1
ATOM 4394 O O . GLN A 1 576 ? 4.338 34.782 -1.855 1.00 52.50 576 GLN A O 1
ATOM 4399 N N . ASP A 1 577 ? 6.232 33.577 -1.981 1.00 54.31 577 ASP A N 1
ATOM 4400 C CA . ASP A 1 577 ? 5.603 32.295 -2.334 1.00 54.31 577 ASP A CA 1
ATOM 4401 C C . ASP A 1 577 ? 5.101 31.516 -1.105 1.00 54.31 577 ASP A C 1
ATOM 4403 O O . ASP A 1 577 ? 4.388 30.520 -1.246 1.00 54.31 577 ASP A O 1
ATOM 4407 N N . PHE A 1 578 ? 5.426 31.958 0.120 1.00 60.41 578 PHE A N 1
ATOM 4408 C CA . PHE A 1 578 ? 4.903 31.331 1.334 1.00 60.41 578 PHE A CA 1
ATOM 4409 C C . PHE A 1 578 ? 3.439 31.721 1.550 1.00 60.41 578 PHE A C 1
ATOM 4411 O O . PHE A 1 578 ? 3.103 32.746 2.152 1.00 60.41 578 PHE A O 1
ATOM 4418 N N . GLN A 1 579 ? 2.543 30.884 1.037 1.00 68.00 579 GLN A N 1
ATOM 4419 C CA . GLN A 1 579 ? 1.107 31.089 1.137 1.00 68.00 579 GLN A CA 1
ATOM 4420 C C . GLN A 1 579 ? 0.632 30.810 2.569 1.00 68.00 579 GLN A C 1
ATOM 4422 O O . GLN A 1 579 ? 0.244 29.695 2.908 1.00 68.00 579 GLN A O 1
ATOM 4427 N N . TRP A 1 580 ? 0.567 31.846 3.411 1.00 74.38 580 TRP A N 1
ATOM 4428 C CA . TRP A 1 580 ? -0.123 31.788 4.714 1.00 74.38 580 TRP A CA 1
ATOM 4429 C C . TRP A 1 580 ? -1.557 31.250 4.602 1.00 74.38 580 TRP A C 1
ATOM 4431 O O . TRP A 1 580 ? -2.083 30.663 5.546 1.00 74.38 580 TRP A O 1
ATOM 4441 N N . GLN A 1 581 ? -2.165 31.407 3.424 1.00 77.62 581 GLN A N 1
ATOM 4442 C CA . GLN A 1 581 ? -3.435 30.791 3.060 1.00 77.62 581 GLN A CA 1
ATOM 4443 C C . GLN A 1 581 ? -3.388 29.260 3.119 1.00 77.62 581 GLN A C 1
ATOM 4445 O O . GLN A 1 581 ? -4.306 28.683 3.683 1.00 77.62 581 GLN A O 1
ATOM 4450 N N . ALA A 1 582 ? -2.334 28.599 2.631 1.00 71.69 582 ALA A N 1
ATOM 4451 C CA . ALA A 1 582 ? -2.213 27.140 2.681 1.00 71.69 582 ALA A CA 1
ATOM 4452 C C . ALA A 1 582 ? -2.145 26.627 4.129 1.00 71.69 582 ALA A C 1
ATOM 4454 O O . ALA A 1 582 ? -2.862 25.700 4.494 1.00 71.69 582 ALA A O 1
ATOM 4455 N N . VAL A 1 583 ? -1.373 27.295 4.994 1.00 72.81 583 VAL A N 1
ATOM 4456 C CA . VAL A 1 583 ? -1.306 26.961 6.430 1.00 72.81 583 VAL A CA 1
ATOM 4457 C C . VAL A 1 583 ? -2.657 27.192 7.119 1.00 72.81 583 VAL A C 1
ATOM 4459 O O . VAL A 1 583 ? -3.092 26.368 7.924 1.00 72.81 583 VAL A O 1
ATOM 4462 N N . ALA A 1 584 ? -3.349 28.288 6.795 1.00 81.00 584 ALA A N 1
ATOM 4463 C CA . ALA A 1 584 ? -4.676 28.581 7.333 1.00 81.00 584 ALA A CA 1
ATOM 4464 C C . ALA A 1 584 ? -5.742 27.582 6.848 1.00 81.00 584 ALA A C 1
ATOM 4466 O O . ALA A 1 584 ? -6.582 27.166 7.644 1.00 81.00 584 ALA A O 1
ATOM 4467 N N . ILE A 1 585 ? -5.690 27.166 5.577 1.00 83.44 585 ILE A N 1
ATOM 4468 C CA . ILE A 1 585 ? -6.552 26.125 5.001 1.00 83.44 585 ILE A CA 1
ATOM 4469 C C . ILE A 1 585 ? -6.286 24.794 5.698 1.00 83.44 585 ILE A C 1
ATOM 4471 O O . ILE A 1 585 ? -7.233 24.156 6.150 1.00 83.44 585 ILE A O 1
ATOM 4475 N N . ALA A 1 586 ? -5.024 24.401 5.859 1.00 77.44 586 ALA A N 1
ATOM 4476 C CA . ALA A 1 586 ? -4.646 23.174 6.548 1.00 77.44 586 ALA A CA 1
ATOM 4477 C C . ALA A 1 586 ? -5.163 23.159 8.000 1.00 77.44 586 ALA A C 1
ATOM 4479 O O . ALA A 1 586 ? -5.877 22.238 8.403 1.00 77.44 586 ALA A O 1
ATOM 4480 N N . ALA A 1 587 ? -4.897 24.219 8.771 1.00 78.12 587 ALA A N 1
ATOM 4481 C CA . ALA A 1 587 ? -5.381 24.347 10.147 1.00 78.12 587 ALA A CA 1
ATOM 4482 C C . ALA A 1 587 ? -6.918 24.379 10.224 1.00 78.12 587 ALA A C 1
ATOM 4484 O O . ALA A 1 587 ? -7.517 23.691 11.054 1.00 78.12 587 ALA A O 1
ATOM 4485 N N . GLY A 1 588 ? -7.566 25.139 9.337 1.00 87.81 588 GLY A N 1
ATOM 4486 C CA . GLY A 1 588 ? -9.021 25.217 9.234 1.00 87.81 588 GLY A CA 1
ATOM 4487 C C . GLY A 1 588 ? -9.657 23.874 8.881 1.00 87.81 588 GLY A C 1
ATOM 4488 O O . GLY A 1 588 ? -10.684 23.523 9.456 1.00 87.81 588 GLY A O 1
ATOM 4489 N N . THR A 1 589 ? -9.020 23.089 8.011 1.00 89.12 589 THR A N 1
ATOM 4490 C CA . THR A 1 589 ? -9.483 21.751 7.617 1.00 89.12 589 THR A CA 1
ATOM 4491 C C . THR A 1 589 ? -9.383 20.774 8.783 1.00 89.12 589 THR A C 1
ATOM 4493 O O . THR A 1 589 ? -10.348 20.067 9.051 1.00 89.12 589 THR A O 1
ATOM 4496 N N . VAL A 1 590 ? -8.283 20.779 9.548 1.00 83.94 590 VAL A N 1
ATOM 4497 C CA . VAL A 1 590 ? -8.162 19.951 10.765 1.00 83.94 590 VAL A CA 1
ATOM 4498 C C . VAL A 1 590 ? -9.258 20.297 11.772 1.00 83.94 590 VAL A C 1
ATOM 4500 O O . VAL A 1 590 ? -9.933 19.403 12.278 1.00 83.94 590 VAL A O 1
ATOM 4503 N N . VAL A 1 591 ? -9.486 21.588 12.034 1.00 86.00 591 VAL A N 1
ATOM 4504 C CA . VAL A 1 591 ? -10.566 22.044 12.926 1.00 86.00 591 VAL A CA 1
ATOM 4505 C C . VAL A 1 591 ? -11.929 21.592 12.392 1.00 86.00 591 VAL A C 1
ATOM 4507 O O . VAL A 1 591 ? -12.723 21.024 13.142 1.00 86.00 591 VAL A O 1
ATOM 4510 N N . ALA A 1 592 ? -12.195 21.778 11.099 1.00 89.62 592 ALA A N 1
ATOM 4511 C CA . ALA A 1 592 ? -13.439 21.352 10.471 1.00 89.62 592 ALA A CA 1
ATOM 4512 C C . ALA A 1 592 ? -13.651 19.837 10.600 1.00 89.62 592 ALA A C 1
ATOM 4514 O O . ALA A 1 592 ? -14.710 19.416 11.052 1.00 89.62 592 ALA A O 1
ATOM 4515 N N . VAL A 1 593 ? -12.648 19.014 10.296 1.00 90.12 593 VAL A N 1
ATOM 4516 C CA . VAL A 1 593 ? -12.714 17.551 10.442 1.00 90.12 593 VAL A CA 1
ATOM 4517 C C . VAL A 1 593 ? -12.992 17.156 11.890 1.00 90.12 593 VAL A C 1
ATOM 4519 O O . VAL A 1 593 ? -13.871 16.335 12.136 1.00 90.12 593 VAL A O 1
ATOM 4522 N N . VAL A 1 594 ? -12.316 17.770 12.862 1.00 85.38 594 VAL A N 1
ATOM 4523 C CA . VAL A 1 594 ? -12.506 17.418 14.274 1.00 85.38 594 VAL A CA 1
ATOM 4524 C C . VAL A 1 594 ? -13.923 17.751 14.759 1.00 85.38 594 VAL A C 1
ATOM 4526 O O . VAL A 1 594 ? -14.565 16.920 15.401 1.00 85.38 594 VAL A O 1
ATOM 4529 N N . PHE A 1 595 ? -14.445 18.938 14.434 1.00 85.44 595 PHE A N 1
ATOM 4530 C CA . PHE A 1 595 ? -15.755 19.381 14.930 1.00 85.44 595 PHE A CA 1
ATOM 4531 C C . PHE A 1 595 ? -16.934 18.917 14.060 1.00 85.44 595 PHE A C 1
ATOM 4533 O O . PHE A 1 595 ? -17.896 18.353 14.585 1.00 85.44 595 PHE A O 1
ATOM 4540 N N . LEU A 1 596 ? -16.884 19.131 12.740 1.00 86.56 596 LEU A N 1
ATOM 4541 C CA . LEU A 1 596 ? -17.937 18.693 11.813 1.00 86.56 596 LEU A CA 1
ATOM 4542 C C . LEU A 1 596 ? -17.885 17.183 11.600 1.00 86.56 596 LEU A C 1
ATOM 4544 O O . LEU A 1 596 ? -18.929 16.538 11.648 1.00 86.56 596 LEU A O 1
ATOM 4548 N N . GLY A 1 597 ? -16.694 16.610 11.408 1.00 83.69 597 GLY A N 1
ATOM 4549 C CA . GLY A 1 597 ? -16.535 15.171 11.184 1.00 83.69 597 GLY A CA 1
ATOM 4550 C C . GLY A 1 597 ? -17.033 14.355 12.372 1.00 83.69 597 GLY A C 1
ATOM 4551 O O . GLY A 1 597 ? -17.830 13.442 12.180 1.00 83.69 597 GLY A O 1
ATOM 4552 N N . GLY A 1 598 ? -16.693 14.744 13.606 1.00 82.44 598 GLY A N 1
ATOM 4553 C CA . GLY A 1 598 ? -17.226 14.088 14.807 1.00 82.44 598 GLY A CA 1
ATOM 4554 C C . GLY A 1 598 ? -18.760 14.108 14.880 1.00 82.44 598 GLY A C 1
ATOM 4555 O O . GLY A 1 598 ? -19.385 13.098 15.215 1.00 82.44 598 GLY A O 1
ATOM 4556 N N . TRP A 1 599 ? -19.390 15.230 14.513 1.00 85.25 599 TRP A N 1
ATOM 4557 C CA . TRP A 1 599 ? -20.852 15.341 14.470 1.00 85.25 599 TRP A CA 1
ATOM 4558 C C . TRP A 1 599 ? -21.479 14.497 13.349 1.00 85.25 599 TRP A C 1
ATOM 4560 O O . TRP A 1 599 ? -22.450 13.777 13.596 1.00 85.25 599 TRP A O 1
ATOM 4570 N N . VAL A 1 600 ? -20.923 14.544 12.134 1.00 88.75 600 VAL A N 1
ATOM 4571 C CA . VAL A 1 600 ? -21.403 13.764 10.980 1.00 88.75 600 VAL A CA 1
ATOM 4572 C C . VAL A 1 600 ? -21.279 12.267 11.257 1.00 88.75 600 VAL A C 1
ATOM 4574 O O . VAL A 1 600 ? -22.264 11.540 11.127 1.00 88.75 600 VAL A O 1
ATOM 4577 N N . LEU A 1 601 ? -20.106 11.812 11.699 1.00 86.69 601 LEU A N 1
ATOM 4578 C CA . LEU A 1 601 ? -19.813 10.397 11.934 1.00 86.69 601 LEU A CA 1
ATOM 4579 C C . LEU A 1 601 ? -20.707 9.795 13.006 1.00 86.69 601 LEU A C 1
ATOM 4581 O O . LEU A 1 601 ? -21.266 8.718 12.808 1.00 86.69 601 LEU A O 1
ATOM 4585 N N . LYS A 1 602 ? -20.925 10.517 14.109 1.00 82.25 602 LYS A N 1
ATOM 4586 C CA . LYS A 1 602 ? -21.826 10.068 15.173 1.00 82.25 602 LYS A CA 1
ATOM 4587 C C . LYS A 1 602 ? -23.245 9.815 14.657 1.00 82.25 602 LYS A C 1
ATOM 4589 O O . LYS A 1 602 ? -23.863 8.823 15.037 1.00 82.25 602 LYS A O 1
ATOM 4594 N N . ASN A 1 603 ? -23.772 10.692 13.802 1.00 84.81 603 ASN A N 1
ATOM 4595 C CA . ASN A 1 603 ? -25.116 10.530 13.242 1.00 84.81 603 ASN A CA 1
ATOM 4596 C C . ASN A 1 603 ? -25.168 9.428 12.180 1.00 84.81 603 ASN A C 1
ATOM 4598 O O . ASN A 1 603 ? -26.096 8.620 12.172 1.00 84.81 603 ASN A O 1
ATOM 4602 N N . LEU A 1 604 ? -24.162 9.372 11.311 1.00 86.75 604 LEU A N 1
ATOM 4603 C CA . LEU A 1 604 ? -24.098 8.413 10.217 1.00 86.75 604 LEU A CA 1
ATOM 4604 C C . LEU A 1 604 ? -23.963 6.975 10.738 1.00 86.75 604 LEU A C 1
ATOM 4606 O O . LEU A 1 604 ? -24.711 6.099 10.307 1.00 86.75 604 LEU A O 1
ATOM 4610 N N . LEU A 1 605 ? -23.124 6.746 11.752 1.00 83.44 605 LEU A N 1
ATOM 4611 C CA . LEU A 1 605 ? -23.006 5.439 12.406 1.00 83.44 605 LEU A CA 1
ATOM 4612 C C . LEU A 1 605 ? -24.302 5.011 13.097 1.00 83.44 605 LEU A C 1
ATOM 4614 O O . LEU A 1 605 ? -24.679 3.848 12.993 1.00 83.44 605 LEU A O 1
ATOM 4618 N N . LYS A 1 606 ? -25.040 5.936 13.728 1.00 80.88 606 LYS A N 1
ATOM 4619 C CA . LYS A 1 606 ? -26.361 5.624 14.305 1.00 80.88 606 LYS A CA 1
ATOM 4620 C C . LYS A 1 606 ? -27.370 5.180 13.244 1.00 80.88 606 LYS A C 1
ATOM 4622 O O . LYS A 1 606 ? -28.190 4.308 13.520 1.00 80.88 606 LYS A O 1
ATOM 4627 N N . ILE A 1 607 ? -27.332 5.766 12.046 1.00 84.25 607 ILE A N 1
ATOM 4628 C CA . ILE A 1 607 ? -28.195 5.358 10.927 1.00 84.25 607 ILE A CA 1
ATOM 4629 C C . ILE A 1 607 ? -27.791 3.967 10.432 1.00 84.25 607 ILE A C 1
ATOM 4631 O O . ILE A 1 607 ? -28.647 3.096 10.297 1.00 84.25 607 ILE A O 1
ATOM 4635 N N . VAL A 1 608 ? -26.495 3.742 10.212 1.00 85.06 608 VAL A N 1
ATOM 4636 C CA . VAL A 1 608 ? -25.964 2.469 9.705 1.00 85.06 608 VAL A CA 1
ATOM 4637 C C . VAL A 1 608 ? -26.193 1.329 10.695 1.00 85.06 608 VAL A C 1
ATOM 4639 O O . VAL A 1 608 ? -26.646 0.259 10.292 1.00 85.06 608 VAL A O 1
ATOM 4642 N N . ALA A 1 609 ? -25.985 1.553 11.993 1.00 76.56 609 ALA A N 1
ATOM 4643 C CA . ALA A 1 609 ? -26.184 0.539 13.029 1.00 76.56 609 ALA A CA 1
ATOM 4644 C C . ALA A 1 609 ? -27.631 0.014 13.089 1.00 76.56 609 ALA A C 1
ATOM 4646 O O . ALA A 1 609 ? -27.851 -1.153 13.415 1.00 76.56 609 ALA A O 1
ATOM 4647 N N . ARG A 1 610 ? -28.629 0.822 12.692 1.00 81.69 610 ARG A N 1
ATOM 4648 C CA . ARG A 1 610 ? -30.033 0.374 12.594 1.00 81.69 610 ARG A CA 1
ATOM 4649 C C . ARG A 1 610 ? -30.248 -0.702 11.531 1.00 81.69 610 ARG A C 1
ATOM 4651 O O . ARG A 1 610 ? -31.198 -1.468 11.657 1.00 81.69 610 ARG A O 1
ATOM 4658 N N . SER A 1 611 ? -29.384 -0.779 10.516 1.00 79.88 611 SER A N 1
ATOM 4659 C CA . SER A 1 611 ? -29.472 -1.802 9.466 1.00 79.88 611 SER A CA 1
ATOM 4660 C C . SER A 1 611 ? -29.117 -3.208 9.961 1.00 79.88 611 SER A C 1
ATOM 4662 O O . SER A 1 611 ? -29.526 -4.181 9.336 1.00 79.88 611 SER A O 1
ATOM 4664 N N . ARG A 1 612 ? -28.386 -3.326 11.085 1.00 75.12 612 ARG A N 1
ATOM 4665 C CA . ARG A 1 612 ? -27.848 -4.586 11.642 1.00 75.12 612 ARG A CA 1
ATOM 4666 C C . ARG A 1 612 ? -26.948 -5.392 10.687 1.00 75.12 612 ARG A C 1
ATOM 4668 O O . ARG A 1 612 ? -26.673 -6.555 10.963 1.00 75.12 612 ARG A O 1
ATOM 4675 N N . VAL A 1 613 ? -26.460 -4.788 9.600 1.00 80.62 613 VAL A N 1
ATOM 4676 C CA . VAL A 1 613 ? -25.525 -5.418 8.652 1.00 80.62 613 VAL A CA 1
ATOM 4677 C C . VAL A 1 613 ? -24.095 -5.016 9.014 1.00 80.62 613 VAL A C 1
ATOM 4679 O O . VAL A 1 613 ? -23.767 -3.827 9.022 1.00 80.62 613 VAL A O 1
ATOM 4682 N N . ARG A 1 614 ? -23.238 -5.997 9.324 1.00 73.69 614 ARG A N 1
ATOM 4683 C CA . ARG A 1 614 ? -21.857 -5.762 9.788 1.00 73.69 614 ARG A CA 1
ATOM 4684 C C . ARG A 1 614 ? -21.003 -5.123 8.696 1.00 73.69 614 ARG A C 1
ATOM 4686 O O . ARG A 1 614 ? -20.281 -4.170 8.956 1.00 73.69 614 ARG A O 1
ATOM 4693 N N . GLU A 1 615 ? -21.167 -5.587 7.466 1.00 83.12 615 GLU A N 1
ATOM 4694 C CA . GLU A 1 615 ? -20.411 -5.166 6.290 1.00 83.12 615 GLU A CA 1
ATOM 4695 C C . GLU A 1 615 ? -20.576 -3.667 6.013 1.00 83.12 615 GLU A C 1
ATOM 4697 O O . GLU A 1 615 ? -19.617 -2.997 5.637 1.00 83.12 615 GLU A O 1
ATOM 4702 N N . ILE A 1 616 ? -21.771 -3.111 6.254 1.00 85.56 616 ILE A N 1
ATOM 4703 C CA . ILE A 1 616 ? -22.035 -1.677 6.058 1.00 85.56 616 ILE A CA 1
ATOM 4704 C C . ILE A 1 616 ? -21.323 -0.848 7.133 1.00 85.56 616 ILE A C 1
ATOM 4706 O O . ILE A 1 616 ? -20.824 0.239 6.836 1.00 85.56 616 ILE A O 1
ATOM 4710 N N . LEU A 1 617 ? -21.226 -1.355 8.367 1.00 82.00 617 LEU A N 1
ATOM 4711 C CA . LEU A 1 617 ? -20.492 -0.690 9.444 1.00 82.00 617 LEU A CA 1
ATOM 4712 C C . LEU A 1 617 ? -18.989 -0.636 9.128 1.00 82.00 617 LEU A C 1
ATOM 4714 O O . LEU A 1 617 ? -18.390 0.439 9.202 1.00 82.00 617 LEU A O 1
ATOM 4718 N N . THR A 1 618 ? -18.403 -1.754 8.687 1.00 82.81 618 THR A N 1
ATOM 4719 C CA . THR A 1 618 ? -16.997 -1.811 8.254 1.00 82.81 618 THR A CA 1
ATOM 4720 C C . THR A 1 618 ? -16.746 -0.905 7.046 1.00 82.81 618 THR A C 1
ATOM 4722 O O . THR A 1 618 ? -15.813 -0.103 7.062 1.00 82.81 618 THR A O 1
ATOM 4725 N N . ALA A 1 619 ? -17.606 -0.959 6.022 1.00 87.44 619 ALA A N 1
ATOM 4726 C CA . ALA A 1 619 ? -17.496 -0.108 4.835 1.00 87.44 619 ALA A CA 1
ATOM 4727 C C . ALA A 1 619 ? -17.588 1.386 5.183 1.00 87.44 619 ALA A C 1
ATOM 4729 O O . ALA A 1 619 ? -16.859 2.200 4.623 1.00 87.44 619 ALA A O 1
ATOM 4730 N N . THR A 1 620 ? -18.437 1.746 6.146 1.00 87.44 620 THR A N 1
ATOM 4731 C CA . THR A 1 620 ? -18.569 3.121 6.643 1.00 87.44 620 THR A CA 1
ATOM 4732 C C . THR A 1 620 ? -17.297 3.599 7.335 1.00 87.44 620 THR A C 1
ATOM 4734 O O . THR A 1 620 ? -16.861 4.729 7.112 1.00 87.44 620 THR A O 1
ATOM 4737 N N . ALA A 1 621 ? -16.684 2.756 8.167 1.00 85.88 621 ALA A N 1
ATOM 4738 C CA . ALA A 1 621 ? -15.420 3.091 8.810 1.00 85.88 621 ALA A CA 1
ATOM 4739 C C . ALA A 1 621 ? -14.291 3.229 7.784 1.00 85.88 621 ALA A C 1
ATOM 4741 O O . ALA A 1 621 ? -13.598 4.239 7.802 1.00 85.88 621 ALA A O 1
ATOM 4742 N N . LEU A 1 622 ? -14.166 2.304 6.828 1.00 87.69 622 LEU A N 1
ATOM 4743 C CA . LEU A 1 622 ? -13.188 2.421 5.739 1.00 87.69 622 LEU A CA 1
ATOM 4744 C C . LEU A 1 622 ? -13.400 3.693 4.908 1.00 87.69 622 LEU A C 1
ATOM 4746 O O . LEU A 1 622 ? -12.448 4.427 4.655 1.00 87.69 622 LEU A O 1
ATOM 4750 N N . LEU A 1 623 ? -14.647 4.010 4.549 1.00 89.81 623 LEU A N 1
ATOM 4751 C CA . LEU A 1 623 ? -14.982 5.250 3.847 1.00 89.81 623 LEU A CA 1
ATOM 4752 C C . LEU A 1 623 ? -14.631 6.487 4.680 1.00 89.81 623 LEU A C 1
ATOM 4754 O O . LEU A 1 623 ? -14.181 7.487 4.132 1.00 89.81 623 LEU A O 1
ATOM 4758 N N . THR A 1 624 ? -14.809 6.422 5.998 1.00 89.38 624 THR A N 1
ATOM 4759 C CA . THR A 1 624 ? -14.427 7.503 6.914 1.00 89.38 624 THR A CA 1
ATOM 4760 C C . THR A 1 624 ? -12.918 7.709 6.913 1.00 89.38 624 THR A C 1
ATOM 4762 O O . THR A 1 624 ? -12.465 8.848 6.822 1.00 89.38 624 THR A O 1
ATOM 4765 N N . VAL A 1 625 ? -12.141 6.627 6.987 1.00 88.81 625 VAL A N 1
ATOM 4766 C CA . VAL A 1 625 ? -10.674 6.676 6.953 1.00 88.81 625 VAL A CA 1
ATOM 4767 C C . VAL A 1 625 ? -10.188 7.259 5.643 1.00 88.81 625 VAL A C 1
ATOM 4769 O O . VAL A 1 625 ? -9.480 8.260 5.660 1.00 88.81 625 VAL A O 1
ATOM 4772 N N . LEU A 1 626 ? -10.612 6.681 4.520 1.00 89.94 626 LEU A N 1
ATOM 4773 C CA . LEU A 1 626 ? -10.204 7.117 3.186 1.00 89.94 626 LEU A CA 1
ATOM 4774 C C . LEU A 1 626 ? -10.687 8.539 2.887 1.00 89.94 626 LEU A C 1
ATOM 4776 O O . LEU A 1 626 ? -9.928 9.354 2.377 1.00 89.94 626 LEU A O 1
ATOM 4780 N N . GLY A 1 627 ? -11.927 8.865 3.254 1.00 91.88 627 GLY A N 1
ATOM 4781 C CA . GLY A 1 627 ? -12.497 10.195 3.064 1.00 91.88 627 GLY A CA 1
ATOM 4782 C C . GLY A 1 627 ? -11.779 11.258 3.891 1.00 91.88 627 GLY A C 1
ATOM 4783 O O . GLY A 1 627 ? -11.461 12.322 3.373 1.00 91.88 627 GLY A O 1
ATOM 4784 N N . THR A 1 628 ? -11.466 10.967 5.156 1.00 90.75 628 THR A N 1
ATOM 4785 C CA . THR A 1 628 ? -10.724 11.900 6.016 1.00 90.75 628 THR A CA 1
ATOM 4786 C C . THR A 1 628 ? -9.278 12.029 5.543 1.00 90.75 628 THR A C 1
ATOM 4788 O O . THR A 1 628 ? -8.815 13.146 5.346 1.00 90.75 628 THR A O 1
ATOM 4791 N N . ALA A 1 629 ? -8.586 10.916 5.275 1.00 88.00 629 ALA A N 1
ATOM 4792 C CA . ALA A 1 629 ? -7.238 10.911 4.702 1.00 88.00 629 ALA A CA 1
ATOM 4793 C C . ALA A 1 629 ? -7.163 11.754 3.421 1.00 88.00 629 ALA A C 1
ATOM 4795 O O . ALA A 1 629 ? -6.330 12.653 3.346 1.00 88.00 629 ALA A O 1
ATOM 4796 N N . SER A 1 630 ? -8.090 11.546 2.482 1.00 89.19 630 SER A N 1
ATOM 4797 C CA . SER A 1 630 ? -8.135 12.302 1.229 1.00 89.19 630 SER A CA 1
ATOM 4798 C C . SER A 1 630 ? -8.462 13.783 1.441 1.00 89.19 630 SER A C 1
ATOM 4800 O O . SER A 1 630 ? -7.851 14.639 0.808 1.00 89.19 630 SER A O 1
ATOM 4802 N N . LEU A 1 631 ? -9.389 14.127 2.346 1.00 89.94 631 LEU A N 1
ATOM 4803 C CA . LEU A 1 631 ? -9.706 15.528 2.656 1.00 89.94 631 LEU A CA 1
ATOM 4804 C C . LEU A 1 631 ? -8.492 16.282 3.206 1.00 89.94 631 LEU A C 1
ATOM 4806 O O . LEU A 1 631 ? -8.249 17.424 2.815 1.00 89.94 631 LEU A O 1
ATOM 4810 N N . LEU A 1 632 ? -7.740 15.658 4.116 1.00 84.19 632 LEU A N 1
ATOM 4811 C CA . LEU A 1 632 ? -6.529 16.263 4.660 1.00 84.19 632 LEU A CA 1
ATOM 4812 C C . LEU A 1 632 ? -5.413 16.325 3.605 1.00 84.19 632 LEU A C 1
ATOM 4814 O O . LEU A 1 632 ? -4.755 17.357 3.506 1.00 84.19 632 LEU A O 1
ATOM 4818 N N . GLU A 1 633 ? -5.263 15.305 2.762 1.00 82.00 633 GLU A N 1
ATOM 4819 C CA . GLU A 1 633 ? -4.330 15.317 1.626 1.00 82.00 633 GLU A CA 1
ATOM 4820 C C . GLU A 1 633 ? -4.580 16.481 0.660 1.00 82.00 633 GLU A C 1
ATOM 4822 O O . GLU A 1 633 ? -3.660 17.239 0.356 1.00 82.00 633 GLU A O 1
ATOM 4827 N N . HIS A 1 634 ? -5.836 16.721 0.272 1.00 84.00 634 HIS A N 1
ATOM 4828 C CA . HIS A 1 634 ? -6.206 17.873 -0.563 1.00 84.00 634 HIS A CA 1
ATOM 4829 C C . HIS A 1 634 ? -5.922 19.225 0.111 1.00 84.00 634 HIS A C 1
ATOM 4831 O O . HIS A 1 634 ? -5.726 20.228 -0.575 1.00 84.00 634 HIS A O 1
ATOM 4837 N N . ALA A 1 635 ? -5.885 19.271 1.445 1.00 80.69 635 ALA A N 1
ATOM 4838 C CA . ALA A 1 635 ? -5.495 20.452 2.213 1.00 80.69 635 ALA A CA 1
ATOM 4839 C C . ALA A 1 635 ? -3.966 20.586 2.391 1.00 80.69 635 ALA A C 1
ATOM 4841 O O . ALA A 1 635 ? -3.517 21.482 3.109 1.00 80.69 635 ALA A O 1
ATOM 4842 N N . GLY A 1 636 ? -3.169 19.716 1.758 1.00 68.25 636 GLY A N 1
ATOM 4843 C CA . GLY A 1 636 ? -1.706 19.694 1.847 1.00 68.25 636 GLY A CA 1
ATOM 4844 C C . GLY A 1 636 ? -1.164 19.017 3.111 1.00 68.25 636 GLY A C 1
ATOM 4845 O O . GLY A 1 636 ? -0.022 19.264 3.498 1.00 68.25 636 GLY A O 1
ATOM 4846 N N . LEU A 1 637 ? -1.980 18.206 3.791 1.00 71.56 637 LEU A N 1
ATOM 4847 C CA . LEU A 1 637 ? -1.607 17.434 4.981 1.00 71.56 637 LEU A CA 1
ATOM 4848 C C . LEU A 1 637 ? -1.363 15.960 4.614 1.00 71.56 637 LEU A C 1
ATOM 4850 O O . LEU A 1 637 ? -1.750 15.514 3.546 1.00 71.56 637 LEU A O 1
ATOM 4854 N N . SER A 1 638 ? -0.729 15.166 5.478 1.00 69.62 638 SER A N 1
ATOM 4855 C CA . SER A 1 638 ? -0.506 13.746 5.164 1.00 69.62 638 SER A CA 1
ATOM 4856 C C . SER A 1 638 ? -1.795 12.917 5.284 1.00 69.62 638 SER A C 1
ATOM 4858 O O . SER A 1 638 ? -2.587 13.111 6.214 1.00 69.62 638 SER A O 1
ATOM 4860 N N . MET A 1 639 ? -1.972 11.924 4.403 1.00 79.06 639 MET A N 1
ATOM 4861 C CA . MET A 1 639 ? -3.042 10.919 4.528 1.00 79.06 639 MET A CA 1
ATOM 4862 C C . MET A 1 639 ? -3.012 10.229 5.903 1.00 79.06 639 MET A C 1
ATOM 4864 O O . MET A 1 639 ? -4.051 10.007 6.524 1.00 79.06 639 MET A O 1
ATOM 4868 N N . ALA A 1 640 ? -1.801 9.953 6.395 1.00 72.06 640 ALA A N 1
ATOM 4869 C CA . ALA A 1 640 ? -1.493 9.418 7.718 1.00 72.06 640 ALA A CA 1
ATOM 4870 C C . ALA A 1 640 ? -2.178 10.193 8.862 1.00 72.06 640 ALA A C 1
ATOM 4872 O O . ALA A 1 640 ? -2.872 9.599 9.692 1.00 72.06 640 ALA A O 1
ATOM 4873 N N . LEU A 1 641 ? -2.043 11.526 8.880 1.00 73.25 641 LEU A N 1
ATOM 4874 C CA . LEU A 1 641 ? -2.687 12.383 9.878 1.00 73.25 641 LEU A CA 1
ATOM 4875 C C . LEU A 1 641 ? -4.214 12.312 9.779 1.00 73.25 641 LEU A C 1
ATOM 4877 O O . LEU A 1 641 ? -4.901 12.275 10.800 1.00 73.25 641 LEU A O 1
ATOM 4881 N N . GLY A 1 642 ? -4.753 12.275 8.561 1.00 84.75 642 GLY A N 1
ATOM 4882 C CA . GLY A 1 642 ? -6.191 12.147 8.358 1.00 84.75 642 GLY A CA 1
ATOM 4883 C C . GLY A 1 642 ? -6.751 10.820 8.859 1.00 84.75 642 GLY A C 1
ATOM 4884 O O . GLY A 1 642 ? -7.775 10.803 9.541 1.00 84.75 642 GLY A O 1
ATOM 4885 N N . ALA A 1 643 ? -6.040 9.724 8.610 1.00 85.62 643 ALA A N 1
ATOM 4886 C CA . ALA A 1 643 ? -6.379 8.404 9.131 1.00 85.62 643 ALA A CA 1
ATOM 4887 C C . ALA A 1 643 ? -6.368 8.382 10.664 1.00 85.62 643 ALA A C 1
ATOM 4889 O O . ALA A 1 643 ? -7.322 7.924 11.292 1.00 85.62 643 ALA A O 1
ATOM 4890 N N . PHE A 1 644 ? -5.320 8.943 11.271 1.00 82.19 644 PHE A N 1
ATOM 4891 C CA . PHE A 1 644 ? -5.211 9.074 12.719 1.00 82.19 644 PHE A CA 1
ATOM 4892 C C . PHE A 1 644 ? -6.382 9.873 13.308 1.00 82.19 644 PHE A C 1
ATOM 4894 O O . PHE A 1 644 ? -7.025 9.419 14.256 1.00 82.19 644 PHE A O 1
ATOM 4901 N N . LEU A 1 645 ? -6.710 11.032 12.725 1.00 84.75 645 LEU A N 1
ATOM 4902 C CA . LEU A 1 645 ? -7.840 11.856 13.164 1.00 84.75 645 LEU A CA 1
ATOM 4903 C C . LEU A 1 645 ? -9.177 11.128 13.005 1.00 84.75 645 LEU A C 1
ATOM 4905 O O . LEU A 1 645 ? -9.995 11.180 13.922 1.00 84.75 645 LEU A O 1
ATOM 4909 N N . ALA A 1 646 ? -9.391 10.414 11.897 1.00 89.25 646 ALA A N 1
ATOM 4910 C CA . ALA A 1 646 ? -10.568 9.565 11.716 1.00 89.25 646 ALA A CA 1
ATOM 4911 C C . ALA A 1 646 ? -10.685 8.525 12.838 1.00 89.25 646 ALA A C 1
ATOM 4913 O O . ALA A 1 646 ? -11.764 8.339 13.398 1.00 89.25 646 ALA A O 1
ATOM 4914 N N . GLY A 1 647 ? -9.568 7.900 13.212 1.00 87.94 647 GLY A N 1
ATOM 4915 C CA . GLY A 1 647 ? -9.505 6.950 14.318 1.00 87.94 647 GLY A CA 1
ATOM 4916 C C . GLY A 1 647 ? -9.899 7.595 15.639 1.00 87.94 647 GLY A C 1
ATOM 4917 O O . GLY A 1 647 ? -10.797 7.105 16.314 1.00 87.94 647 GLY A O 1
ATOM 4918 N N . VAL A 1 648 ? -9.304 8.742 15.972 1.00 84.50 648 VAL A N 1
ATOM 4919 C CA . VAL A 1 648 ? -9.599 9.485 17.210 1.00 84.50 648 VAL A CA 1
ATOM 4920 C C . VAL A 1 648 ? -11.068 9.920 17.280 1.00 84.50 648 VAL A C 1
ATOM 4922 O O . VAL A 1 648 ? -11.680 9.860 18.345 1.00 84.50 648 VAL A O 1
ATOM 4925 N N . LEU A 1 649 ? -11.662 10.327 16.154 1.00 87.06 649 LEU A N 1
ATOM 4926 C CA . LEU A 1 649 ? -13.082 10.686 16.086 1.00 87.06 649 LEU A CA 1
ATOM 4927 C C . LEU A 1 649 ? -14.002 9.482 16.305 1.00 87.06 649 LEU A C 1
ATOM 4929 O O . LEU A 1 649 ? -15.076 9.623 16.892 1.00 87.06 649 LEU A O 1
ATOM 4933 N N . LEU A 1 650 ? -13.579 8.301 15.857 1.00 86.56 650 LEU A N 1
ATOM 4934 C CA . LEU A 1 650 ? -14.309 7.052 16.041 1.00 86.56 650 LEU A CA 1
ATOM 4935 C C . LEU A 1 650 ? -14.035 6.386 17.401 1.00 86.56 650 LEU A C 1
ATOM 4937 O O . LEU A 1 650 ? -14.873 5.613 17.871 1.00 86.56 650 LEU A O 1
ATOM 4941 N N . ALA A 1 651 ? -12.935 6.731 18.073 1.00 81.94 651 ALA A N 1
ATOM 4942 C CA . ALA A 1 651 ? -12.517 6.167 19.358 1.00 81.94 651 ALA A CA 1
ATOM 4943 C C . ALA A 1 651 ? -13.524 6.403 20.498 1.00 81.94 651 ALA A C 1
ATOM 4945 O O . ALA A 1 651 ? -13.631 5.573 21.402 1.00 81.94 651 ALA A O 1
ATOM 4946 N N . ASP A 1 652 ? -14.265 7.516 20.453 1.00 74.31 652 ASP A N 1
ATOM 4947 C CA . ASP A 1 652 ? -15.301 7.875 21.438 1.00 74.31 652 ASP A CA 1
ATOM 4948 C C . ASP A 1 652 ? -16.699 7.325 21.079 1.00 74.31 652 ASP A C 1
ATOM 4950 O O . ASP A 1 652 ? -17.682 7.574 21.788 1.00 74.31 652 ASP A O 1
ATOM 4954 N N . THR A 1 653 ? -16.820 6.568 19.984 1.00 79.56 653 THR A N 1
ATOM 4955 C CA . THR A 1 653 ? -18.081 5.928 19.584 1.00 79.56 653 THR A CA 1
ATOM 4956 C C . THR A 1 653 ? -18.253 4.561 20.246 1.00 79.56 653 THR A C 1
ATOM 4958 O O . THR A 1 653 ? -17.294 3.882 20.601 1.00 79.56 653 THR A O 1
ATOM 4961 N N . GLU A 1 654 ? -19.502 4.119 20.391 1.00 73.75 654 GLU A N 1
ATOM 4962 C CA . GLU A 1 654 ? -19.832 2.797 20.952 1.00 73.75 654 GLU A CA 1
ATOM 4963 C C . GLU A 1 654 ? -19.454 1.622 20.041 1.00 73.75 654 GLU A C 1
ATOM 4965 O O . GLU A 1 654 ? -19.432 0.481 20.488 1.00 73.75 654 GLU A O 1
ATOM 4970 N N . PHE A 1 655 ? -19.102 1.907 18.785 1.00 77.75 655 PHE A N 1
ATOM 4971 C CA . PHE A 1 655 ? -18.739 0.912 17.779 1.00 77.75 655 PHE A CA 1
ATOM 4972 C C . PHE A 1 655 ? -17.232 0.640 17.717 1.00 77.75 655 PHE A C 1
ATOM 4974 O O . PHE A 1 655 ? -16.818 -0.229 16.955 1.00 77.75 655 PHE A O 1
ATOM 4981 N N . ARG A 1 656 ? -16.407 1.349 18.506 1.00 77.44 656 ARG A N 1
ATOM 4982 C CA . ARG A 1 656 ? -14.935 1.277 18.460 1.00 77.44 656 ARG A CA 1
ATOM 4983 C C . ARG A 1 656 ? -14.408 -0.158 18.412 1.00 77.44 656 ARG A C 1
ATOM 4985 O O . ARG A 1 656 ? -13.685 -0.493 17.486 1.00 77.44 656 ARG A O 1
ATOM 4992 N N . HIS A 1 657 ? -14.774 -0.991 19.387 1.00 74.75 657 HIS A N 1
ATOM 4993 C CA . HIS A 1 657 ? -14.243 -2.355 19.503 1.00 74.75 657 HIS A CA 1
ATOM 4994 C C . HIS A 1 657 ? -14.626 -3.235 18.311 1.00 74.75 657 HIS A C 1
ATOM 4996 O O . HIS A 1 657 ? -13.833 -4.049 17.849 1.00 74.75 657 HIS A O 1
ATOM 5002 N N . GLN A 1 658 ? -15.835 -3.043 17.781 1.00 75.62 658 GLN A N 1
ATOM 5003 C CA . GLN A 1 658 ? -16.277 -3.763 16.596 1.00 75.62 658 GLN A CA 1
ATOM 5004 C C . GLN A 1 658 ? -15.511 -3.306 15.348 1.00 75.62 658 GLN A C 1
ATOM 5006 O O . GLN A 1 658 ? -15.065 -4.144 14.573 1.00 75.62 658 GLN A O 1
ATOM 5011 N N . LEU A 1 659 ? -15.322 -1.994 15.177 1.00 82.25 659 LEU A N 1
ATOM 5012 C CA . LEU A 1 659 ? -14.550 -1.434 14.066 1.00 82.25 659 LEU A CA 1
ATOM 5013 C C . LEU A 1 659 ? -13.079 -1.858 14.109 1.00 82.25 659 LEU A C 1
ATOM 5015 O O . LEU A 1 659 ? -12.503 -2.158 13.070 1.00 82.25 659 LEU A O 1
ATOM 5019 N N . GLU A 1 660 ? -12.493 -1.907 15.302 1.00 81.19 660 GLU A N 1
ATOM 5020 C CA . GLU A 1 660 ? -11.130 -2.382 15.540 1.00 81.19 660 GLU A CA 1
ATOM 5021 C C . GLU A 1 660 ? -10.975 -3.839 15.079 1.00 81.19 660 GLU A C 1
ATOM 5023 O O . GLU A 1 660 ? -10.149 -4.117 14.209 1.00 81.19 660 GLU A O 1
ATOM 5028 N N . ALA A 1 661 ? -11.848 -4.738 15.548 1.00 78.44 661 ALA A N 1
ATOM 5029 C CA . ALA A 1 661 ? -11.829 -6.153 15.173 1.00 78.44 661 ALA A CA 1
ATOM 5030 C C . ALA A 1 661 ? -12.083 -6.396 13.672 1.00 78.44 661 ALA A C 1
ATOM 5032 O O . ALA A 1 661 ? -11.517 -7.315 13.081 1.00 78.44 661 ALA A O 1
ATOM 5033 N N . ASP A 1 662 ? -12.932 -5.583 13.039 1.00 79.62 662 ASP A N 1
ATOM 5034 C CA . ASP A 1 662 ? -13.245 -5.713 11.611 1.00 79.62 662 ASP A CA 1
ATOM 5035 C C . ASP A 1 662 ? -12.093 -5.240 10.708 1.00 79.62 662 ASP A C 1
ATOM 5037 O O . ASP A 1 662 ? -11.958 -5.711 9.576 1.00 79.62 662 ASP A O 1
ATOM 5041 N N . ILE A 1 663 ? -11.271 -4.303 11.188 1.00 79.12 663 ILE A N 1
ATOM 5042 C CA . ILE A 1 663 ? -10.236 -3.633 10.389 1.00 79.12 663 ILE A CA 1
ATOM 5043 C C . ILE A 1 663 ? -8.832 -4.195 10.666 1.00 79.12 663 ILE A C 1
ATOM 5045 O O . ILE A 1 663 ? -7.949 -4.116 9.806 1.00 79.12 663 ILE A O 1
ATOM 5049 N N . GLU A 1 664 ? -8.625 -4.841 11.812 1.00 77.31 664 GLU A N 1
ATOM 5050 C CA . GLU A 1 664 ? -7.359 -5.475 12.192 1.00 77.31 664 GLU A CA 1
ATOM 5051 C C . GLU A 1 664 ? -6.755 -6.414 11.121 1.00 77.31 664 GLU A C 1
ATOM 5053 O O . GLU A 1 664 ? -5.546 -6.315 10.878 1.00 77.31 664 GLU A O 1
ATOM 5058 N N . PRO A 1 665 ? -7.522 -7.250 10.386 1.00 78.81 665 PRO A N 1
ATOM 5059 C CA . PRO A 1 665 ? -6.954 -8.086 9.323 1.00 78.81 665 PRO A CA 1
ATOM 5060 C C . PRO A 1 665 ? -6.273 -7.284 8.200 1.00 78.81 665 PRO A C 1
ATOM 5062 O O . PRO A 1 665 ? -5.265 -7.723 7.641 1.00 78.81 665 PRO A O 1
ATOM 5065 N N . PHE A 1 666 ? -6.783 -6.088 7.887 1.00 74.88 666 PHE A N 1
ATOM 5066 C CA . PHE A 1 666 ? -6.229 -5.225 6.840 1.00 74.88 666 PHE A CA 1
ATOM 5067 C C . PHE A 1 666 ? -4.916 -4.572 7.274 1.00 74.88 666 PHE A C 1
ATOM 5069 O O . PHE A 1 666 ? -4.006 -4.428 6.457 1.00 74.88 666 PHE A O 1
ATOM 5076 N N . LYS A 1 667 ? -4.783 -4.238 8.565 1.00 74.62 667 LYS A N 1
ATOM 5077 C CA . LYS A 1 667 ? -3.554 -3.678 9.151 1.00 74.62 667 LYS A CA 1
ATOM 5078 C C . LYS A 1 667 ? -2.352 -4.570 8.882 1.00 74.62 667 LYS A C 1
ATOM 5080 O O . LYS A 1 667 ? -1.354 -4.100 8.348 1.00 74.62 667 LYS A O 1
ATOM 5085 N N . GLY A 1 668 ? -2.449 -5.853 9.234 1.00 72.12 668 GLY A N 1
ATOM 5086 C CA . GLY A 1 668 ? -1.330 -6.788 9.102 1.00 72.12 668 GLY A CA 1
ATOM 5087 C C . GLY A 1 668 ? -0.882 -6.979 7.651 1.00 72.12 668 GLY A C 1
ATOM 5088 O O . GLY A 1 668 ? 0.317 -6.972 7.371 1.00 72.12 668 GLY A O 1
ATOM 5089 N N . LEU A 1 669 ? -1.841 -7.102 6.727 1.00 75.38 669 LEU A N 1
ATOM 5090 C CA . LEU A 1 669 ? -1.567 -7.315 5.305 1.00 75.38 669 LEU A CA 1
ATOM 5091 C C . LEU A 1 669 ? -0.910 -6.089 4.659 1.00 75.38 669 LEU A C 1
ATOM 5093 O O . LEU A 1 669 ? 0.122 -6.208 3.998 1.00 75.38 669 LEU A O 1
ATOM 5097 N N . LEU A 1 670 ? -1.500 -4.910 4.858 1.00 76.88 670 LEU A N 1
ATOM 5098 C CA . LEU A 1 670 ? -1.035 -3.689 4.207 1.00 76.88 670 LEU A CA 1
ATOM 5099 C C . LEU A 1 670 ? 0.286 -3.188 4.807 1.00 76.88 670 LEU A C 1
ATOM 5101 O O . LEU A 1 670 ? 1.129 -2.667 4.081 1.00 76.88 670 LEU A O 1
ATOM 5105 N N . LEU A 1 671 ? 0.514 -3.402 6.107 1.00 76.62 671 LEU A N 1
ATOM 5106 C CA . LEU A 1 671 ? 1.801 -3.108 6.737 1.00 76.62 671 LEU A CA 1
ATOM 5107 C C . LEU A 1 671 ? 2.917 -4.007 6.186 1.00 76.62 671 LEU A C 1
ATOM 5109 O O . LEU A 1 671 ? 4.031 -3.544 5.947 1.00 76.62 671 LEU A O 1
ATOM 5113 N N . GLY A 1 672 ? 2.613 -5.285 5.941 1.00 82.19 672 GLY A N 1
ATOM 5114 C CA . GLY A 1 672 ? 3.540 -6.191 5.269 1.00 82.19 672 GLY A CA 1
ATOM 5115 C C . GLY A 1 672 ? 3.910 -5.698 3.873 1.00 82.19 672 GLY A C 1
ATOM 5116 O O . GLY A 1 672 ? 5.090 -5.645 3.530 1.00 82.19 672 GLY A O 1
ATOM 5117 N N . LEU A 1 673 ? 2.916 -5.255 3.100 1.00 83.31 673 LEU A N 1
ATOM 5118 C CA . LEU A 1 673 ? 3.133 -4.680 1.774 1.00 83.31 673 LEU A CA 1
ATOM 5119 C C . LEU A 1 673 ? 4.016 -3.424 1.814 1.00 83.31 673 LEU A C 1
ATOM 5121 O O . LEU A 1 673 ? 4.920 -3.302 0.991 1.00 83.31 673 LEU A O 1
ATOM 5125 N N . PHE A 1 674 ? 3.815 -2.544 2.799 1.00 81.31 674 PHE A N 1
ATOM 5126 C CA . PHE A 1 674 ? 4.645 -1.354 3.007 1.00 81.31 674 PHE A CA 1
ATOM 5127 C C . PHE A 1 674 ? 6.115 -1.702 3.213 1.00 81.31 674 PHE A C 1
ATOM 5129 O O . PHE A 1 674 ? 6.984 -1.186 2.512 1.00 81.31 674 PHE A O 1
ATOM 5136 N N . PHE A 1 675 ? 6.411 -2.638 4.109 1.00 84.38 675 PHE A N 1
ATOM 5137 C CA . PHE A 1 675 ? 7.796 -3.031 4.355 1.00 84.38 675 PHE A CA 1
ATOM 5138 C C . PHE A 1 675 ? 8.428 -3.787 3.184 1.00 84.38 675 PHE A C 1
ATOM 5140 O O . PHE A 1 675 ? 9.627 -3.648 2.955 1.00 84.38 675 PHE A O 1
ATOM 5147 N N . ILE A 1 676 ? 7.648 -4.531 2.398 1.00 87.88 676 ILE A N 1
ATOM 5148 C CA . ILE A 1 676 ? 8.141 -5.106 1.140 1.00 87.88 676 ILE A CA 1
ATOM 5149 C C . ILE A 1 676 ? 8.496 -3.988 0.151 1.00 87.88 676 ILE A C 1
ATOM 5151 O O . ILE A 1 676 ? 9.576 -4.021 -0.432 1.00 87.88 676 ILE A O 1
ATOM 5155 N N . ALA A 1 677 ? 7.637 -2.979 -0.004 1.00 85.12 677 ALA A N 1
ATOM 5156 C CA . ALA A 1 677 ? 7.878 -1.835 -0.883 1.00 85.12 677 ALA A CA 1
ATOM 5157 C C . ALA A 1 677 ? 9.143 -1.057 -0.490 1.00 85.12 677 ALA A C 1
ATOM 5159 O O . ALA A 1 677 ? 10.003 -0.800 -1.332 1.00 85.12 677 ALA A O 1
ATOM 5160 N N . VAL A 1 678 ? 9.321 -0.790 0.807 1.00 83.38 678 VAL A N 1
ATOM 5161 C CA . VAL A 1 678 ? 10.551 -0.188 1.344 1.00 83.38 678 VAL A CA 1
ATOM 5162 C C . VAL A 1 678 ? 11.767 -1.063 1.035 1.00 83.38 678 VAL A C 1
ATOM 5164 O O . VAL A 1 678 ? 12.785 -0.553 0.573 1.00 83.38 678 VAL A O 1
ATOM 5167 N N . GLY A 1 679 ? 11.665 -2.383 1.208 1.00 87.88 679 GLY A N 1
ATOM 5168 C CA . GLY A 1 679 ? 12.737 -3.313 0.847 1.00 87.88 679 GLY A CA 1
ATOM 5169 C C . GLY A 1 679 ? 13.112 -3.250 -0.638 1.00 87.88 679 GLY A C 1
ATOM 5170 O O . GLY A 1 679 ? 14.297 -3.238 -0.962 1.00 87.88 679 GLY A O 1
ATOM 5171 N N . MET A 1 680 ? 12.123 -3.157 -1.534 1.00 87.62 680 MET A N 1
ATOM 5172 C CA . MET A 1 680 ? 12.341 -3.052 -2.985 1.00 87.62 680 MET A CA 1
ATOM 5173 C C . MET A 1 680 ? 13.014 -1.737 -3.394 1.00 87.62 680 MET A C 1
ATOM 5175 O O . MET A 1 680 ? 13.766 -1.717 -4.364 1.00 87.62 680 MET A O 1
ATOM 5179 N N . SER A 1 681 ? 12.781 -0.654 -2.647 1.00 82.50 681 SER A N 1
ATOM 5180 C CA . SER A 1 681 ? 13.393 0.660 -2.902 1.00 82.50 681 SER A CA 1
ATOM 5181 C C . SER A 1 681 ? 14.889 0.727 -2.582 1.00 82.50 681 SER A C 1
ATOM 5183 O O . SER A 1 681 ? 15.572 1.688 -2.937 1.00 82.50 681 SER A O 1
ATOM 5185 N N . MET A 1 682 ? 15.428 -0.296 -1.913 1.00 86.06 682 MET A N 1
ATOM 5186 C CA . MET A 1 682 ? 16.823 -0.317 -1.502 1.00 86.06 682 MET A CA 1
ATOM 5187 C C . MET A 1 682 ? 17.745 -0.586 -2.697 1.00 86.06 682 MET A C 1
ATOM 5189 O O . MET A 1 682 ? 17.828 -1.701 -3.213 1.00 86.06 682 MET A O 1
ATOM 5193 N N . ASN A 1 683 ? 18.497 0.436 -3.104 1.00 87.25 683 ASN A N 1
ATOM 5194 C CA . ASN A 1 683 ? 19.501 0.323 -4.157 1.00 87.25 683 ASN A CA 1
ATOM 5195 C C . ASN A 1 683 ? 20.726 -0.480 -3.671 1.00 87.25 683 ASN A C 1
ATOM 5197 O O . ASN A 1 683 ? 21.653 0.074 -3.072 1.00 87.25 683 ASN A O 1
ATOM 5201 N N . LEU A 1 684 ? 20.738 -1.796 -3.927 1.00 86.06 684 LEU A N 1
ATOM 5202 C CA . LEU A 1 684 ? 21.846 -2.678 -3.525 1.00 86.06 684 LEU A CA 1
ATOM 5203 C C . LEU A 1 684 ? 23.143 -2.392 -4.298 1.00 86.06 684 LEU A C 1
ATOM 5205 O O . LEU A 1 684 ? 24.226 -2.639 -3.767 1.00 86.06 684 LEU A O 1
ATOM 5209 N N . GLY A 1 685 ? 23.055 -1.838 -5.511 1.00 86.44 685 GLY A N 1
ATOM 5210 C CA . GLY A 1 685 ? 24.226 -1.427 -6.289 1.00 86.44 685 GLY A CA 1
ATOM 5211 C C . GLY A 1 685 ? 25.024 -0.336 -5.579 1.00 86.44 685 GLY A C 1
ATOM 5212 O O . GLY A 1 685 ? 26.242 -0.444 -5.447 1.00 86.44 685 GLY A O 1
ATOM 5213 N N . LEU A 1 686 ? 24.334 0.657 -5.015 1.00 86.94 686 LEU A N 1
ATOM 5214 C CA . LEU A 1 686 ? 24.963 1.727 -4.239 1.00 86.94 686 LEU A CA 1
ATOM 5215 C C . LEU A 1 686 ? 25.615 1.199 -2.948 1.00 86.94 686 LEU A C 1
ATOM 5217 O O . LEU A 1 686 ? 26.690 1.662 -2.559 1.00 86.94 686 LEU A O 1
ATOM 5221 N N . ILE A 1 687 ? 25.001 0.194 -2.307 1.00 89.56 687 ILE A N 1
ATOM 5222 C CA . ILE A 1 687 ? 25.584 -0.506 -1.149 1.00 89.56 687 ILE A CA 1
ATOM 5223 C C . ILE A 1 687 ? 26.881 -1.215 -1.544 1.00 89.56 687 ILE A C 1
ATOM 5225 O O . ILE A 1 687 ? 27.863 -1.134 -0.806 1.00 89.56 687 ILE A O 1
ATOM 5229 N N . ALA A 1 688 ? 26.899 -1.885 -2.698 1.00 89.75 688 ALA A N 1
ATOM 5230 C CA . ALA A 1 688 ? 28.081 -2.577 -3.202 1.00 89.75 688 ALA A CA 1
ATOM 5231 C C . ALA A 1 688 ? 29.210 -1.606 -3.595 1.00 89.75 688 ALA A C 1
ATOM 5233 O O . ALA A 1 688 ? 30.379 -1.907 -3.361 1.00 89.75 688 ALA A O 1
ATOM 5234 N N . GLU A 1 689 ? 28.873 -0.434 -4.138 1.00 91.44 689 GLU A N 1
ATOM 5235 C CA . GLU A 1 689 ? 29.848 0.596 -4.515 1.00 91.44 689 GLU A CA 1
ATOM 5236 C C . GLU A 1 689 ? 30.469 1.286 -3.288 1.00 91.44 689 GLU A C 1
ATOM 5238 O O . GLU A 1 689 ? 31.678 1.524 -3.247 1.00 91.44 689 GLU A O 1
ATOM 5243 N N . LYS A 1 690 ? 29.658 1.615 -2.268 1.00 91.62 690 LYS A N 1
ATOM 5244 C CA . LYS A 1 690 ? 30.076 2.436 -1.111 1.00 91.62 690 LYS A CA 1
ATOM 5245 C C . LYS A 1 690 ? 29.744 1.801 0.251 1.00 91.62 690 LYS A C 1
ATOM 5247 O O . LYS A 1 690 ? 29.176 2.479 1.118 1.00 91.62 690 LYS A O 1
ATOM 5252 N N . PRO A 1 691 ? 30.148 0.544 0.517 1.00 93.25 691 PRO A N 1
ATOM 5253 C CA . PRO A 1 691 ? 29.693 -0.199 1.693 1.00 93.25 691 PRO A CA 1
ATOM 5254 C C . PRO A 1 691 ? 30.128 0.457 3.008 1.00 93.25 691 PRO A C 1
ATOM 5256 O O . PRO A 1 691 ? 29.319 0.644 3.914 1.00 93.25 691 PRO A O 1
ATOM 5259 N N . PHE A 1 692 ? 31.394 0.873 3.110 1.00 93.50 692 PHE A N 1
ATOM 5260 C CA . PHE A 1 692 ? 31.933 1.468 4.338 1.00 93.50 692 PHE A CA 1
ATOM 5261 C C . PHE A 1 692 ? 31.318 2.834 4.654 1.00 93.50 692 PHE A C 1
ATOM 5263 O O . PHE A 1 692 ? 31.038 3.123 5.817 1.00 93.50 692 PHE A O 1
ATOM 5270 N N . SER A 1 693 ? 31.079 3.664 3.635 1.00 91.88 693 SER A N 1
ATOM 5271 C CA . SER A 1 693 ? 30.458 4.979 3.813 1.00 91.88 693 SER A CA 1
ATOM 5272 C C . SER A 1 693 ? 29.014 4.845 4.287 1.00 91.88 693 SER A C 1
ATOM 5274 O O . SER A 1 693 ? 28.635 5.501 5.253 1.00 91.88 693 SER A O 1
ATOM 5276 N N . ILE A 1 694 ? 28.235 3.955 3.664 1.00 94.06 694 ILE A N 1
ATOM 5277 C CA . ILE A 1 694 ? 26.831 3.724 4.022 1.00 94.06 694 ILE A CA 1
ATOM 5278 C C . ILE A 1 694 ? 26.720 3.143 5.432 1.00 94.06 694 ILE A C 1
ATOM 5280 O O . ILE A 1 694 ? 25.998 3.690 6.262 1.00 94.06 694 ILE A O 1
ATOM 5284 N N . VAL A 1 695 ? 27.480 2.089 5.745 1.00 94.56 695 VAL A N 1
ATOM 5285 C CA . VAL A 1 695 ? 27.486 1.494 7.092 1.00 94.56 695 VAL A CA 1
ATOM 5286 C C . VAL A 1 695 ? 27.924 2.520 8.141 1.00 94.56 695 VAL A C 1
ATOM 5288 O O . VAL A 1 695 ? 27.301 2.621 9.197 1.00 94.56 695 VAL A O 1
ATOM 5291 N N . GLY A 1 696 ? 28.942 3.332 7.843 1.00 95.25 696 GLY A N 1
ATOM 5292 C CA . GLY A 1 696 ? 29.375 4.425 8.713 1.00 95.25 696 GLY A CA 1
ATOM 5293 C C . GLY A 1 696 ? 28.265 5.447 8.976 1.00 95.25 696 GLY A C 1
ATOM 5294 O O . GLY A 1 696 ? 28.022 5.801 10.129 1.00 95.25 696 GLY A O 1
ATOM 5295 N N . MET A 1 697 ? 27.543 5.876 7.936 1.00 95.06 697 MET A N 1
ATOM 5296 C CA . MET A 1 697 ? 26.412 6.805 8.061 1.00 95.06 697 MET A CA 1
ATOM 5297 C C . MET A 1 697 ? 25.262 6.214 8.884 1.00 95.06 697 MET A C 1
ATOM 5299 O O . MET A 1 697 ? 24.725 6.910 9.745 1.00 95.06 697 MET A O 1
ATOM 5303 N N . VAL A 1 698 ? 24.924 4.935 8.683 1.00 96.44 698 VAL A N 1
ATOM 5304 C CA . VAL A 1 698 ? 23.903 4.228 9.478 1.00 96.44 698 VAL A CA 1
ATOM 5305 C C . VAL A 1 698 ? 24.294 4.204 10.956 1.00 96.44 698 VAL A C 1
ATOM 5307 O O . VAL A 1 698 ? 23.490 4.574 11.811 1.00 96.44 698 VAL A O 1
ATOM 5310 N N . ILE A 1 699 ? 25.538 3.825 11.270 1.00 96.12 699 ILE A N 1
ATOM 5311 C CA . ILE A 1 699 ? 26.035 3.784 12.653 1.00 96.12 699 ILE A CA 1
ATOM 5312 C C . ILE A 1 699 ? 25.969 5.172 13.291 1.00 96.12 699 ILE A C 1
ATOM 5314 O O . ILE A 1 699 ? 25.513 5.295 14.430 1.00 96.12 699 ILE A O 1
ATOM 5318 N N . VAL A 1 700 ? 26.397 6.218 12.580 1.00 96.00 700 VAL A N 1
ATOM 5319 C CA . VAL A 1 700 ? 26.367 7.594 13.093 1.00 96.00 700 VAL A CA 1
ATOM 5320 C C . VAL A 1 700 ? 24.934 8.054 13.346 1.00 96.00 700 VAL A C 1
ATOM 5322 O O . VAL A 1 700 ? 24.648 8.539 14.441 1.00 96.00 700 VAL A O 1
ATOM 5325 N N . LEU A 1 701 ? 24.026 7.857 12.387 1.00 96.62 701 LEU A N 1
ATOM 5326 C CA . LEU A 1 701 ? 22.612 8.211 12.519 1.00 96.62 701 LEU A CA 1
ATOM 5327 C C . LEU A 1 701 ? 21.994 7.563 13.764 1.00 96.62 701 LEU A C 1
ATOM 5329 O O . LEU A 1 701 ? 21.462 8.252 14.640 1.00 96.62 701 LEU A O 1
ATOM 5333 N N . VAL A 1 702 ? 22.131 6.240 13.869 1.00 97.25 702 VAL A N 1
ATOM 5334 C CA . VAL A 1 702 ? 21.585 5.447 14.974 1.00 97.25 702 VAL A CA 1
ATOM 5335 C C . VAL A 1 702 ? 22.206 5.865 16.305 1.00 97.25 702 VAL A C 1
ATOM 5337 O O . VAL A 1 702 ? 21.492 5.981 17.302 1.00 97.25 702 VAL A O 1
ATOM 5340 N N . SER A 1 703 ? 23.511 6.142 16.339 1.00 97.12 703 SER A N 1
ATOM 5341 C CA . SER A 1 703 ? 24.222 6.554 17.556 1.00 97.12 703 SER A CA 1
ATOM 5342 C C . SER A 1 703 ? 23.791 7.936 18.039 1.00 97.12 703 SER A C 1
ATOM 5344 O O . SER A 1 703 ? 23.507 8.100 19.226 1.00 97.12 703 SER A O 1
ATOM 5346 N N . ILE A 1 704 ? 23.690 8.918 17.134 1.00 97.25 704 ILE A N 1
ATOM 5347 C CA . ILE A 1 704 ? 23.241 10.277 17.467 1.00 97.25 704 ILE A CA 1
ATOM 5348 C C . ILE A 1 704 ? 21.821 10.225 18.028 1.00 97.25 704 ILE A C 1
ATOM 5350 O O . ILE A 1 704 ? 21.581 10.729 19.127 1.00 97.25 704 ILE A O 1
ATOM 5354 N N . LYS A 1 705 ? 20.886 9.571 17.327 1.00 97.44 705 LYS A N 1
ATOM 5355 C CA . LYS A 1 705 ? 19.493 9.488 17.792 1.00 97.44 705 LYS A CA 1
ATOM 5356 C C . LYS A 1 705 ? 19.383 8.716 19.098 1.00 97.44 705 LYS A C 1
ATOM 5358 O O . LYS A 1 705 ? 18.694 9.174 20.006 1.00 97.44 705 LYS A O 1
ATOM 5363 N N . SER A 1 706 ? 20.114 7.609 19.240 1.00 97.06 706 SER A N 1
ATOM 5364 C CA . SER A 1 706 ? 20.141 6.849 20.494 1.00 97.06 706 SER A CA 1
ATOM 5365 C C . SER A 1 706 ? 20.630 7.705 21.662 1.00 97.06 706 SER A C 1
ATOM 5367 O O . SER A 1 706 ? 20.031 7.673 22.734 1.00 97.06 706 SER A O 1
ATOM 5369 N N . LEU A 1 707 ? 21.678 8.510 21.467 1.00 97.06 707 LEU A N 1
ATOM 5370 C CA . LEU A 1 707 ? 22.193 9.406 22.501 1.00 97.06 707 LEU A CA 1
ATOM 5371 C C . LEU A 1 707 ? 21.164 10.480 22.882 1.00 97.06 707 LEU A C 1
ATOM 5373 O O . LEU A 1 707 ? 20.911 10.697 24.070 1.00 97.06 707 LEU A O 1
ATOM 5377 N N . VAL A 1 708 ? 20.537 11.124 21.894 1.00 97.38 708 VAL A N 1
ATOM 5378 C CA . VAL A 1 708 ? 19.512 12.157 22.125 1.00 97.38 708 VAL A CA 1
ATOM 5379 C C . VAL A 1 708 ? 18.321 11.570 22.880 1.00 97.38 708 VAL A C 1
ATOM 5381 O O . VAL A 1 708 ? 17.927 12.081 23.923 1.00 97.38 708 VAL A O 1
ATOM 5384 N N . LEU A 1 709 ? 17.774 10.456 22.407 1.00 96.62 709 LEU A N 1
ATOM 5385 C CA . LEU A 1 709 ? 16.610 9.823 23.020 1.00 96.62 709 LEU A CA 1
ATOM 5386 C C . LEU A 1 709 ? 16.911 9.264 24.415 1.00 96.62 709 LEU A C 1
ATOM 5388 O O . LEU A 1 709 ? 16.079 9.392 25.311 1.00 96.62 709 LEU A O 1
ATOM 5392 N N . TYR A 1 710 ? 18.097 8.688 24.630 1.00 96.44 710 TYR A N 1
ATOM 5393 C CA . TYR A 1 710 ? 18.508 8.198 25.945 1.00 96.44 710 TYR A CA 1
ATOM 5394 C C . TYR A 1 710 ? 18.637 9.351 26.946 1.00 96.44 710 TYR A C 1
ATOM 5396 O O . TYR A 1 710 ? 18.095 9.275 28.048 1.00 96.44 710 TYR A O 1
ATOM 5404 N N . THR A 1 711 ? 19.312 10.440 26.562 1.00 95.81 711 THR A N 1
ATOM 5405 C CA . THR A 1 711 ? 19.506 11.611 27.435 1.00 95.81 711 THR A CA 1
ATOM 5406 C C . THR A 1 711 ? 18.185 12.304 27.758 1.00 95.81 711 THR A C 1
ATOM 5408 O O . THR A 1 711 ? 17.917 12.587 28.927 1.00 95.81 711 THR A O 1
ATOM 5411 N N . LEU A 1 712 ? 17.312 12.489 26.765 1.00 94.62 712 LEU A N 1
ATOM 5412 C CA . LEU A 1 712 ? 15.968 13.023 26.980 1.00 94.62 712 LEU A CA 1
ATOM 5413 C C . LEU A 1 712 ? 15.116 12.080 27.842 1.00 94.62 712 LEU A C 1
ATOM 5415 O O . LEU A 1 712 ? 14.430 12.535 28.756 1.00 94.62 712 LEU A O 1
ATOM 5419 N N . GLY A 1 713 ? 15.175 10.767 27.603 1.00 92.94 713 GLY A N 1
ATOM 5420 C CA . GLY A 1 713 ? 14.466 9.771 28.407 1.00 92.94 713 GLY A CA 1
ATOM 5421 C C . GLY A 1 713 ? 14.897 9.799 29.876 1.00 92.94 713 GLY A C 1
ATOM 5422 O O . GLY A 1 713 ? 14.055 9.799 30.775 1.00 92.94 713 GLY A O 1
ATOM 5423 N N . LYS A 1 714 ? 16.205 9.916 30.140 1.00 93.12 714 LYS A N 1
ATOM 5424 C CA . LYS A 1 714 ? 16.742 10.114 31.496 1.00 93.12 714 LYS A CA 1
ATOM 5425 C C . LYS A 1 714 ? 16.260 11.419 32.123 1.00 93.12 714 LYS A C 1
ATOM 5427 O O . LYS A 1 714 ? 15.926 11.416 33.306 1.00 93.12 714 LYS A O 1
ATOM 5432 N N . TRP A 1 715 ? 16.188 12.505 31.354 1.00 91.25 715 TRP A N 1
ATOM 5433 C CA . TRP A 1 715 ? 15.685 13.792 31.842 1.00 91.25 715 TRP A CA 1
ATOM 5434 C C . TRP A 1 715 ? 14.201 13.732 32.238 1.00 91.25 715 TRP A C 1
ATOM 5436 O O . TRP A 1 715 ? 13.800 14.362 33.213 1.00 91.25 715 TRP A O 1
ATOM 5446 N N . GLN A 1 716 ? 13.405 12.898 31.564 1.00 85.94 716 GLN A N 1
ATOM 5447 C CA . GLN A 1 716 ? 12.017 12.602 31.944 1.00 85.94 716 GLN A CA 1
ATOM 5448 C C . GLN A 1 716 ? 11.867 11.636 33.130 1.00 85.94 716 GLN A C 1
ATOM 5450 O O . GLN A 1 716 ? 10.746 11.304 33.515 1.00 85.94 716 GLN A O 1
ATOM 5455 N N . GLY A 1 717 ? 12.971 11.170 33.716 1.00 85.94 717 GLY A N 1
ATOM 5456 C CA . GLY A 1 717 ? 12.943 10.243 34.843 1.00 85.94 717 GLY A CA 1
ATOM 5457 C C . GLY A 1 717 ? 12.717 8.782 34.452 1.00 85.94 717 GLY A C 1
ATOM 5458 O O . GLY A 1 717 ? 12.308 7.996 35.304 1.00 85.94 717 GLY A O 1
ATOM 5459 N N . LEU A 1 718 ? 12.980 8.389 33.197 1.00 87.81 718 LEU A N 1
ATOM 5460 C CA . LEU A 1 718 ? 12.994 6.972 32.827 1.00 87.81 718 LEU A CA 1
ATOM 5461 C C . LEU A 1 718 ? 14.179 6.243 33.487 1.00 87.81 718 LEU A C 1
ATOM 5463 O O . LEU A 1 718 ? 15.305 6.757 33.602 1.00 87.81 718 LEU A O 1
ATOM 5467 N N . GLU A 1 719 ? 13.930 5.001 33.900 1.00 88.69 719 GLU A N 1
ATOM 5468 C CA . GLU A 1 719 ? 14.978 4.068 34.312 1.00 88.69 719 GLU A CA 1
ATOM 5469 C C . GLU A 1 719 ? 15.935 3.788 33.144 1.00 88.69 719 GLU A C 1
ATOM 5471 O O . GLU A 1 719 ? 15.588 3.985 31.981 1.00 88.69 719 GLU A O 1
ATOM 5476 N N . ASN A 1 720 ? 17.156 3.322 33.430 1.00 89.06 720 ASN A N 1
ATOM 5477 C CA . ASN A 1 720 ? 18.161 3.107 32.379 1.00 89.06 720 ASN A CA 1
ATOM 5478 C C . ASN A 1 720 ? 17.669 2.139 31.294 1.00 89.06 720 ASN A C 1
ATOM 5480 O O . ASN A 1 720 ? 17.871 2.408 30.115 1.00 89.06 720 ASN A O 1
ATOM 5484 N N . THR A 1 721 ? 16.985 1.060 31.682 1.00 88.88 721 THR A N 1
ATOM 5485 C CA . THR A 1 721 ? 16.398 0.094 30.744 1.00 88.88 721 THR A CA 1
ATOM 5486 C C . THR A 1 721 ? 15.320 0.741 29.875 1.00 88.88 721 THR A C 1
ATOM 5488 O O . THR A 1 721 ? 15.413 0.683 28.652 1.00 88.88 721 THR A O 1
ATOM 5491 N N . SER A 1 722 ? 14.340 1.428 30.474 1.00 89.94 722 SER A N 1
ATOM 5492 C CA . SER A 1 722 ? 13.267 2.113 29.736 1.00 89.94 722 SER A CA 1
ATOM 5493 C C . SER A 1 722 ? 13.814 3.221 28.820 1.00 89.94 722 SER A C 1
ATOM 5495 O O . SER A 1 722 ? 13.354 3.374 27.690 1.00 89.94 722 SER A O 1
ATOM 5497 N N . ALA A 1 723 ? 14.846 3.952 29.255 1.00 92.75 723 ALA A N 1
ATOM 5498 C CA . ALA A 1 723 ? 15.518 4.971 28.448 1.00 92.75 723 ALA A CA 1
ATOM 5499 C C . ALA A 1 723 ? 16.296 4.370 27.263 1.00 92.75 723 ALA A C 1
ATOM 5501 O O . ALA A 1 723 ? 16.236 4.919 26.164 1.00 92.75 723 ALA A O 1
ATOM 5502 N N . ARG A 1 724 ? 17.000 3.239 27.445 1.00 93.56 724 ARG A N 1
ATOM 5503 C CA . ARG A 1 724 ? 17.669 2.525 26.338 1.00 93.56 724 ARG A CA 1
ATOM 5504 C C . ARG A 1 724 ? 16.665 1.955 25.343 1.00 93.56 724 ARG A C 1
ATOM 5506 O O . ARG A 1 724 ? 16.857 2.118 24.143 1.00 93.56 724 ARG A O 1
ATOM 5513 N N . ARG A 1 725 ? 15.574 1.350 25.826 1.00 93.00 725 ARG A N 1
ATOM 5514 C CA . ARG A 1 725 ? 14.498 0.833 24.965 1.00 93.00 725 ARG A CA 1
ATOM 5515 C C . ARG A 1 725 ? 13.880 1.941 24.121 1.00 93.00 725 ARG A C 1
ATOM 5517 O O . ARG A 1 725 ? 13.793 1.788 22.909 1.00 93.00 725 ARG A O 1
ATOM 5524 N N . LEU A 1 726 ? 13.547 3.083 24.731 1.00 94.62 726 LEU A N 1
ATOM 5525 C CA . LEU A 1 726 ? 13.086 4.269 24.001 1.00 94.62 726 LEU A CA 1
ATOM 5526 C C . LEU A 1 726 ? 14.094 4.704 22.927 1.00 94.62 726 LEU A C 1
ATOM 5528 O O . LEU A 1 726 ? 13.714 4.963 21.787 1.00 94.62 726 LEU A O 1
ATOM 5532 N N . ALA A 1 727 ? 15.374 4.765 23.297 1.00 95.69 727 ALA A N 1
ATOM 5533 C CA . ALA A 1 727 ? 16.444 5.197 22.412 1.00 95.69 727 ALA A CA 1
ATOM 5534 C C . ALA A 1 727 ? 16.611 4.305 21.185 1.00 95.69 727 ALA A C 1
ATOM 5536 O O . ALA A 1 727 ? 16.684 4.809 20.070 1.00 95.69 727 ALA A O 1
ATOM 5537 N N . TRP A 1 728 ? 16.652 2.993 21.379 1.00 94.81 728 TRP A N 1
ATOM 5538 C CA . TRP A 1 728 ? 16.921 2.042 20.306 1.00 94.81 728 TRP A CA 1
ATOM 5539 C C . TRP A 1 728 ? 15.696 1.755 19.433 1.00 94.81 728 TRP A C 1
ATOM 5541 O O . TRP A 1 728 ? 15.861 1.490 18.246 1.00 94.81 728 TRP A O 1
ATOM 5551 N N . VAL A 1 729 ? 14.473 1.854 19.972 1.00 94.25 729 VAL A N 1
ATOM 5552 C CA . VAL A 1 729 ? 13.238 1.721 19.173 1.00 94.25 729 VAL A CA 1
ATOM 5553 C C . VAL A 1 729 ? 13.073 2.888 18.193 1.00 94.25 729 VAL A C 1
ATOM 5555 O O . VAL A 1 729 ? 12.621 2.691 17.066 1.00 94.25 729 VAL A O 1
ATOM 5558 N N . LEU A 1 730 ? 13.461 4.102 18.598 1.00 95.56 730 LEU A N 1
ATOM 5559 C CA . LEU A 1 730 ? 13.274 5.320 17.802 1.00 95.56 730 LEU A CA 1
ATOM 5560 C C . LEU A 1 730 ? 14.539 5.821 17.086 1.00 95.56 730 LEU A C 1
ATOM 5562 O O . LEU A 1 730 ? 14.500 6.886 16.468 1.00 95.56 730 LEU A O 1
ATOM 5566 N N . SER A 1 731 ? 15.655 5.092 17.140 1.00 95.81 731 SER A N 1
ATOM 5567 C CA . SER A 1 731 ? 16.929 5.526 16.546 1.00 95.81 731 SER A CA 1
ATOM 5568 C C . SER A 1 731 ? 16.989 5.436 15.018 1.00 95.81 731 SER A C 1
ATOM 5570 O O . SER A 1 731 ? 17.859 6.064 14.420 1.00 95.81 731 SER A O 1
ATOM 5572 N N . GLN A 1 732 ? 16.081 4.690 14.387 1.00 94.38 732 GLN A N 1
ATOM 5573 C CA . GLN A 1 732 ? 15.981 4.555 12.929 1.00 94.38 732 GLN A CA 1
ATOM 5574 C C . GLN A 1 732 ? 15.352 5.788 12.253 1.00 94.38 732 GLN A C 1
ATOM 5576 O O . GLN A 1 732 ? 14.719 6.613 12.920 1.00 94.38 732 GLN A O 1
ATOM 5581 N N . GLY A 1 733 ? 15.573 5.946 10.945 1.00 91.56 733 GLY A N 1
ATOM 5582 C CA . GLY A 1 733 ? 14.966 6.994 10.112 1.00 91.56 733 GLY A CA 1
ATOM 5583 C C . GLY A 1 733 ? 13.578 6.611 9.582 1.00 91.56 733 GLY A C 1
ATOM 5584 O O . GLY A 1 733 ? 13.334 5.448 9.289 1.00 91.56 733 GLY A O 1
ATOM 5585 N N . GLY A 1 734 ? 12.672 7.583 9.445 1.00 86.81 734 GLY A N 1
ATOM 5586 C CA . GLY A 1 734 ? 11.263 7.328 9.107 1.00 86.81 734 GLY A CA 1
ATOM 5587 C C . GLY A 1 734 ? 10.886 7.248 7.627 1.00 86.81 734 GLY A C 1
ATOM 5588 O O . GLY A 1 734 ? 11.624 7.701 6.754 1.00 86.81 734 GLY A O 1
ATOM 5589 N N . GLU A 1 735 ? 9.677 6.738 7.360 1.00 79.88 735 GLU A N 1
ATOM 5590 C CA . GLU A 1 735 ? 9.068 6.669 6.020 1.00 79.88 735 GLU A CA 1
ATOM 5591 C C . GLU A 1 735 ? 8.889 8.035 5.340 1.00 79.88 735 GLU A C 1
ATOM 5593 O O . GLU A 1 735 ? 8.894 8.150 4.118 1.00 79.88 735 GLU A O 1
ATOM 5598 N N . PHE A 1 736 ? 8.813 9.112 6.115 1.00 80.56 736 PHE A N 1
ATOM 5599 C CA . PHE A 1 736 ? 8.730 10.456 5.552 1.00 80.56 736 PHE A CA 1
ATOM 5600 C C . PHE A 1 736 ? 10.017 10.892 4.847 1.00 80.56 736 PHE A C 1
ATOM 5602 O O . PHE A 1 736 ? 9.991 11.861 4.092 1.00 80.56 736 PHE A O 1
ATOM 5609 N N . ALA A 1 737 ? 11.135 10.183 5.039 1.00 87.69 737 ALA A N 1
ATOM 5610 C CA . ALA A 1 737 ? 12.360 10.470 4.307 1.00 87.69 737 ALA A CA 1
ATOM 5611 C C . ALA A 1 737 ? 12.199 10.283 2.797 1.00 87.69 737 ALA A C 1
ATOM 5613 O O . ALA A 1 737 ? 12.702 11.107 2.039 1.00 87.69 737 ALA A O 1
ATOM 5614 N N . PHE A 1 738 ? 11.452 9.267 2.365 1.00 79.62 738 PHE A N 1
ATOM 5615 C CA . PHE A 1 738 ? 11.199 8.995 0.950 1.00 79.62 738 PHE A CA 1
ATOM 5616 C C . PHE A 1 738 ? 10.442 10.160 0.299 1.00 79.62 738 PHE A C 1
ATOM 5618 O O . PHE A 1 738 ? 10.879 10.707 -0.712 1.00 79.62 738 PHE A O 1
ATOM 5625 N N . VAL A 1 739 ? 9.373 10.618 0.955 1.00 76.31 739 VAL A N 1
ATOM 5626 C CA . VAL A 1 739 ? 8.536 11.725 0.475 1.00 76.31 739 VAL A CA 1
ATOM 5627 C C . VAL A 1 739 ? 9.287 13.057 0.516 1.00 76.31 739 VAL A C 1
ATOM 5629 O O . VAL A 1 739 ? 9.348 13.771 -0.483 1.00 76.31 739 VAL A O 1
ATOM 5632 N N . ILE A 1 740 ? 9.895 13.411 1.654 1.00 84.06 740 ILE A N 1
ATOM 5633 C CA . ILE A 1 740 ? 10.524 14.728 1.829 1.00 84.06 740 ILE A CA 1
ATOM 5634 C C . ILE A 1 740 ? 11.792 14.855 0.973 1.00 84.06 740 ILE A C 1
ATOM 5636 O O . ILE A 1 740 ? 12.026 15.923 0.403 1.00 84.06 740 ILE A O 1
ATOM 5640 N N . PHE A 1 741 ? 12.598 13.793 0.830 1.00 87.75 741 PHE A N 1
ATOM 5641 C CA . PHE A 1 741 ? 13.721 13.824 -0.110 1.00 87.75 741 PHE A CA 1
ATOM 5642 C C . PHE A 1 741 ? 13.244 13.888 -1.560 1.00 87.75 741 PHE A C 1
ATOM 5644 O O . PHE A 1 741 ? 13.832 14.646 -2.327 1.00 87.75 741 PHE A O 1
ATOM 5651 N N . GLY A 1 742 ? 12.161 13.193 -1.925 1.00 80.19 742 GLY A N 1
ATOM 5652 C CA . GLY A 1 742 ? 11.533 13.330 -3.242 1.00 80.19 742 GLY A CA 1
ATOM 5653 C C . GLY A 1 742 ? 11.140 14.779 -3.540 1.00 80.19 742 GLY A C 1
ATOM 5654 O O . GLY A 1 742 ? 11.559 15.341 -4.553 1.00 80.19 742 GLY A O 1
ATOM 5655 N N . VAL A 1 743 ? 10.445 15.439 -2.608 1.00 78.25 743 VAL A N 1
ATOM 5656 C CA . VAL A 1 743 ? 10.107 16.868 -2.730 1.00 78.25 743 VAL A CA 1
ATOM 5657 C C . VAL A 1 743 ? 11.371 17.718 -2.860 1.00 78.25 743 VAL A C 1
ATOM 5659 O O . VAL A 1 743 ? 11.462 18.517 -3.788 1.00 78.25 743 VAL A O 1
ATOM 5662 N N . ALA A 1 744 ? 12.381 17.503 -2.013 1.00 86.50 744 ALA A N 1
ATOM 5663 C CA . ALA A 1 744 ? 13.643 18.243 -2.075 1.00 86.50 744 ALA A CA 1
ATOM 5664 C C . ALA A 1 744 ? 14.375 18.083 -3.422 1.00 86.50 744 ALA A C 1
ATOM 5666 O O . ALA A 1 744 ? 15.027 19.027 -3.874 1.00 86.50 744 ALA A O 1
ATOM 5667 N N . VAL A 1 745 ? 14.254 16.922 -4.074 1.00 86.19 745 VAL A N 1
ATOM 5668 C CA . VAL A 1 745 ? 14.766 16.681 -5.431 1.00 86.19 745 VAL A CA 1
ATOM 5669 C C . VAL A 1 745 ? 13.949 17.452 -6.465 1.00 86.19 745 VAL A C 1
ATOM 5671 O O . VAL A 1 745 ? 14.527 18.175 -7.276 1.00 86.19 745 VAL A O 1
ATOM 5674 N N . THR A 1 746 ? 12.615 17.382 -6.411 1.00 78.75 746 THR A N 1
ATOM 5675 C CA . THR A 1 746 ? 11.742 18.101 -7.363 1.00 78.75 746 THR A CA 1
ATOM 5676 C C . THR A 1 746 ? 11.888 19.622 -7.277 1.00 78.75 746 THR A C 1
ATOM 5678 O O . THR A 1 746 ? 11.862 20.304 -8.299 1.00 78.75 746 THR A O 1
ATOM 5681 N N . THR A 1 747 ? 12.127 20.165 -6.081 1.00 80.38 747 THR A N 1
ATOM 5682 C CA . THR A 1 747 ? 12.371 21.599 -5.862 1.00 80.38 747 THR A CA 1
ATOM 5683 C C . THR A 1 747 ? 13.838 21.989 -6.042 1.00 80.38 747 THR A C 1
ATOM 5685 O O . THR A 1 747 ? 14.215 23.106 -5.696 1.00 80.38 747 THR A O 1
ATOM 5688 N N . SER A 1 748 ? 14.683 21.087 -6.559 1.00 85.31 748 SER A N 1
ATOM 5689 C CA . SER A 1 748 ? 16.116 21.315 -6.814 1.00 85.31 748 SER A CA 1
ATOM 5690 C C . SER A 1 748 ? 16.939 21.730 -5.582 1.00 85.31 748 SER A C 1
ATOM 5692 O O . SER A 1 748 ? 18.024 22.292 -5.717 1.00 85.31 748 SER A O 1
ATOM 5694 N N . VAL A 1 749 ? 16.451 21.440 -4.373 1.00 87.69 749 VAL A N 1
ATOM 5695 C CA . VAL A 1 749 ? 17.175 21.677 -3.110 1.00 87.69 749 VAL A CA 1
ATOM 5696 C C . VAL A 1 749 ? 18.270 20.630 -2.931 1.00 87.69 749 VAL A C 1
ATOM 5698 O O . VAL A 1 749 ? 19.345 20.929 -2.411 1.00 87.69 749 VAL A O 1
ATOM 5701 N N . LEU A 1 750 ? 17.985 19.391 -3.339 1.00 91.56 750 LEU A N 1
ATOM 5702 C CA . LEU A 1 750 ? 18.819 18.224 -3.088 1.00 91.56 750 LEU A CA 1
ATOM 5703 C C . LEU A 1 750 ? 19.034 17.431 -4.394 1.00 91.56 750 LEU A C 1
ATOM 5705 O O . LEU A 1 750 ? 18.067 17.161 -5.098 1.00 91.56 750 LEU A O 1
ATOM 5709 N N . PRO A 1 751 ? 20.272 17.042 -4.751 1.00 91.38 751 PRO A N 1
ATOM 5710 C CA . PRO A 1 751 ? 20.519 16.193 -5.920 1.00 91.38 751 PRO A CA 1
ATOM 5711 C C . PRO A 1 751 ? 19.942 14.782 -5.742 1.00 91.38 751 PRO A C 1
ATOM 5713 O O . PRO A 1 751 ? 20.052 14.217 -4.653 1.00 91.38 751 PRO A O 1
ATOM 5716 N N . SER A 1 752 ? 19.428 14.164 -6.812 1.00 88.81 752 SER A N 1
ATOM 5717 C CA . SER A 1 752 ? 18.867 12.797 -6.773 1.00 88.81 752 SER A CA 1
ATOM 5718 C C . SER A 1 752 ? 19.832 11.767 -6.173 1.00 88.81 752 SER A C 1
ATOM 5720 O O . SER A 1 752 ? 19.452 11.014 -5.283 1.00 88.81 752 SER A O 1
ATOM 5722 N N . SER A 1 753 ? 21.117 11.824 -6.535 1.00 89.75 753 SER A N 1
ATOM 5723 C CA . SER A 1 753 ? 22.155 10.935 -5.992 1.00 89.75 753 SER A CA 1
ATOM 5724 C C . SER A 1 753 ? 22.316 11.029 -4.470 1.00 89.75 753 SER A C 1
ATOM 5726 O O . SER A 1 753 ? 22.664 10.052 -3.808 1.00 89.75 753 SER A O 1
ATOM 5728 N N . THR A 1 754 ? 22.091 12.215 -3.896 1.00 91.19 754 THR A N 1
ATOM 5729 C CA . THR A 1 754 ? 22.156 12.426 -2.445 1.00 91.19 754 THR A CA 1
ATOM 5730 C C . THR A 1 754 ? 20.900 11.877 -1.773 1.00 91.19 754 THR A C 1
ATOM 5732 O O . THR A 1 754 ? 21.005 11.288 -0.698 1.00 91.19 754 THR A O 1
ATOM 5735 N N . ALA A 1 755 ? 19.730 12.031 -2.403 1.00 89.88 755 ALA A N 1
ATOM 5736 C CA . ALA A 1 755 ? 18.472 11.478 -1.903 1.00 89.88 755 ALA A CA 1
ATOM 5737 C C . ALA A 1 755 ? 18.539 9.949 -1.858 1.00 89.88 755 ALA A C 1
ATOM 5739 O O . ALA A 1 755 ? 18.289 9.361 -0.810 1.00 89.88 755 ALA A O 1
ATOM 5740 N N . GLU A 1 756 ? 18.965 9.321 -2.956 1.00 88.62 756 GLU A N 1
ATOM 5741 C CA . GLU A 1 756 ? 19.130 7.867 -3.069 1.00 88.62 756 GLU A CA 1
ATOM 5742 C C . GLU A 1 756 ? 20.070 7.309 -1.990 1.00 88.62 756 GLU A C 1
ATOM 5744 O O . GLU A 1 756 ? 19.747 6.319 -1.331 1.00 88.62 756 GLU A O 1
ATOM 5749 N N . LEU A 1 757 ? 21.201 7.982 -1.741 1.00 91.81 757 LEU A N 1
ATOM 5750 C CA . LEU A 1 757 ? 22.139 7.597 -0.684 1.00 91.81 757 LEU A CA 1
ATOM 5751 C C . LEU A 1 757 ? 21.478 7.603 0.699 1.00 91.81 757 LEU A C 1
ATOM 5753 O O . LEU A 1 757 ? 21.593 6.628 1.445 1.00 91.81 757 LEU A O 1
ATOM 5757 N N . TRP A 1 758 ? 20.787 8.687 1.057 1.00 92.75 758 TRP A N 1
ATOM 5758 C CA . TRP A 1 758 ? 20.149 8.789 2.369 1.00 92.75 758 TRP A CA 1
ATOM 5759 C C . TRP A 1 758 ? 18.928 7.884 2.509 1.00 92.75 758 TRP A C 1
ATOM 5761 O O . TRP A 1 758 ? 18.699 7.375 3.602 1.00 92.75 758 TRP A O 1
ATOM 5771 N N . ILE A 1 759 ? 18.196 7.610 1.429 1.00 89.81 759 ILE A N 1
ATOM 5772 C CA . ILE A 1 759 ? 17.112 6.619 1.404 1.00 89.81 759 ILE A CA 1
ATOM 5773 C C . ILE A 1 759 ? 17.645 5.219 1.736 1.00 89.81 759 ILE A C 1
ATOM 5775 O O . ILE A 1 759 ? 17.061 4.515 2.567 1.00 89.81 759 ILE A O 1
ATOM 5779 N N . VAL A 1 760 ? 18.791 4.825 1.171 1.00 91.31 760 VAL A N 1
ATOM 5780 C CA . VAL A 1 760 ? 19.448 3.554 1.520 1.00 91.31 760 VAL A CA 1
ATOM 5781 C C . VAL A 1 760 ? 19.882 3.548 2.988 1.00 91.31 760 VAL A C 1
ATOM 5783 O O . VAL A 1 760 ? 19.639 2.570 3.695 1.00 91.31 760 VAL A O 1
ATOM 5786 N N . VAL A 1 761 ? 20.470 4.643 3.485 1.00 94.06 761 VAL A N 1
ATOM 5787 C CA . VAL A 1 761 ? 20.853 4.775 4.905 1.00 94.06 761 VAL A CA 1
ATOM 5788 C C . VAL A 1 761 ? 19.633 4.657 5.826 1.00 94.06 761 VAL A C 1
ATOM 5790 O O . VAL A 1 761 ? 19.697 3.953 6.834 1.00 94.06 761 VAL A O 1
ATOM 5793 N N . VAL A 1 762 ? 18.512 5.295 5.484 1.00 92.38 762 VAL A N 1
ATOM 5794 C CA . VAL A 1 762 ? 17.248 5.206 6.231 1.00 92.38 762 VAL A CA 1
ATOM 5795 C C . VAL A 1 762 ? 16.738 3.767 6.248 1.00 92.38 762 VAL A C 1
ATOM 5797 O O . VAL A 1 762 ? 16.512 3.221 7.329 1.00 92.38 762 VAL A O 1
ATOM 5800 N N . SER A 1 763 ? 16.657 3.122 5.085 1.00 89.06 763 SER A N 1
ATOM 5801 C CA . SER A 1 763 ? 16.181 1.740 4.944 1.00 89.06 763 SER A CA 1
ATOM 5802 C C . SER A 1 763 ? 17.028 0.758 5.761 1.00 89.06 763 SER A C 1
ATOM 5804 O O . SER A 1 763 ? 16.500 -0.046 6.530 1.00 89.06 763 SER A O 1
ATOM 5806 N N . LEU A 1 764 ? 18.358 0.873 5.686 1.00 90.81 764 LEU A N 1
ATOM 5807 C CA . LEU A 1 764 ? 19.274 0.049 6.477 1.00 90.81 764 LEU A CA 1
ATOM 5808 C C . LEU A 1 764 ? 19.207 0.364 7.976 1.00 90.81 764 LEU A C 1
ATOM 5810 O O . LEU A 1 764 ? 19.376 -0.539 8.794 1.00 90.81 764 LEU A O 1
ATOM 5814 N N . SER A 1 765 ? 18.935 1.613 8.365 1.00 93.75 765 SER A N 1
ATOM 5815 C CA . SER A 1 765 ? 18.778 1.970 9.779 1.00 93.75 765 SER A CA 1
ATOM 5816 C C . SER A 1 765 ? 17.598 1.240 10.428 1.00 93.75 765 SER A C 1
ATOM 5818 O O . SER A 1 765 ? 17.724 0.811 11.576 1.00 93.75 765 SER A O 1
ATOM 5820 N N . MET A 1 766 ? 16.507 0.988 9.693 1.00 89.75 766 MET A N 1
ATOM 5821 C CA . MET A 1 766 ? 15.367 0.199 10.186 1.00 89.75 766 MET A CA 1
ATOM 5822 C C . MET A 1 766 ? 15.770 -1.245 10.517 1.00 89.75 766 MET A C 1
ATOM 5824 O O . MET A 1 766 ? 15.271 -1.819 11.485 1.00 89.75 766 MET A O 1
ATOM 5828 N N . LEU A 1 767 ? 16.737 -1.816 9.784 1.00 87.19 767 LEU A N 1
ATOM 5829 C CA . LEU A 1 767 ? 17.269 -3.156 10.065 1.00 87.19 767 LEU A CA 1
ATOM 5830 C C . LEU A 1 767 ? 18.052 -3.216 11.385 1.00 87.19 767 LEU A C 1
ATOM 5832 O O . LEU A 1 767 ? 18.178 -4.285 11.984 1.00 87.19 767 LEU A O 1
ATOM 5836 N N . THR A 1 768 ? 18.580 -2.083 11.859 1.00 91.44 768 THR A N 1
ATOM 5837 C CA . THR A 1 768 ? 19.375 -2.044 13.095 1.00 91.44 768 THR A CA 1
ATOM 5838 C C . THR A 1 768 ? 18.518 -2.159 14.351 1.00 91.44 768 THR A C 1
ATOM 5840 O O . THR A 1 768 ? 18.958 -2.756 15.332 1.00 91.44 768 THR A O 1
ATOM 5843 N N . THR A 1 769 ? 17.284 -1.649 14.342 1.00 90.81 769 THR A N 1
ATOM 5844 C CA . THR A 1 769 ? 16.449 -1.585 15.548 1.00 90.81 769 THR A CA 1
ATOM 5845 C C . THR A 1 769 ? 16.127 -2.963 16.148 1.00 90.81 769 THR A C 1
ATOM 5847 O O . THR A 1 769 ? 16.332 -3.126 17.353 1.00 90.81 769 THR A O 1
ATOM 5850 N N . PRO A 1 770 ? 15.701 -3.993 15.388 1.00 86.44 770 PRO A N 1
ATOM 5851 C CA . PRO A 1 770 ? 15.451 -5.322 15.948 1.00 86.44 770 PRO A CA 1
ATOM 5852 C C . PRO A 1 770 ? 16.725 -5.976 16.486 1.00 86.44 770 PRO A C 1
ATOM 5854 O O . PRO A 1 770 ? 16.679 -6.650 17.511 1.00 86.44 770 PRO A O 1
ATOM 5857 N N . LEU A 1 771 ? 17.873 -5.733 15.841 1.00 87.25 771 LEU A N 1
ATOM 5858 C CA . LEU A 1 771 ? 19.175 -6.222 16.304 1.00 87.25 771 LEU A CA 1
ATOM 5859 C C . LEU A 1 771 ? 19.567 -5.575 17.637 1.00 87.25 771 LEU A C 1
ATOM 5861 O O . LEU A 1 771 ? 19.992 -6.268 18.560 1.00 87.25 771 LEU A O 1
ATOM 5865 N N . LEU A 1 772 ? 19.374 -4.260 17.769 1.00 91.06 772 LEU A N 1
ATOM 5866 C CA . LEU A 1 772 ? 19.587 -3.537 19.024 1.00 91.06 772 LEU A CA 1
ATOM 5867 C C . LEU A 1 772 ? 18.636 -4.027 20.119 1.00 91.06 772 LEU A C 1
ATOM 5869 O O . LEU A 1 772 ? 19.060 -4.243 21.250 1.00 91.06 772 LEU A O 1
ATOM 5873 N N . MET A 1 773 ? 17.367 -4.267 19.791 1.00 88.19 773 MET A N 1
ATOM 5874 C CA . MET A 1 773 ? 16.399 -4.824 20.738 1.00 88.19 773 MET A CA 1
ATOM 5875 C C . MET A 1 773 ? 16.776 -6.234 21.202 1.00 88.19 773 MET A C 1
ATOM 5877 O O . MET A 1 773 ? 16.721 -6.519 22.395 1.00 88.19 773 MET A O 1
ATOM 5881 N N . PHE A 1 774 ? 17.235 -7.096 20.295 1.00 84.56 774 PHE A N 1
ATOM 5882 C CA . PHE A 1 774 ? 17.746 -8.420 20.649 1.00 84.56 774 PHE A CA 1
ATOM 5883 C C . PHE A 1 774 ? 18.974 -8.344 21.575 1.00 84.56 774 PHE A C 1
ATOM 5885 O O . PHE A 1 774 ? 19.120 -9.154 22.494 1.00 84.56 774 PHE A O 1
ATOM 5892 N N . LEU A 1 775 ? 19.853 -7.357 21.370 1.00 87.00 775 LEU A N 1
ATOM 5893 C CA . LEU A 1 775 ? 20.969 -7.082 22.279 1.00 87.00 775 LEU A CA 1
ATOM 5894 C C . LEU A 1 775 ? 20.483 -6.584 23.649 1.00 87.00 775 LEU A C 1
ATOM 5896 O O . LEU A 1 775 ? 21.029 -7.017 24.664 1.00 87.00 775 LEU A O 1
ATOM 5900 N N . GLU A 1 776 ? 19.451 -5.733 23.704 1.00 86.69 776 GLU A N 1
ATOM 5901 C CA . GLU A 1 776 ? 18.857 -5.266 24.970 1.00 86.69 776 GLU A CA 1
ATOM 5902 C C . GLU A 1 776 ? 18.311 -6.440 25.771 1.00 86.69 776 GLU A C 1
ATOM 5904 O O . GLU A 1 776 ? 18.564 -6.523 26.968 1.00 86.69 776 GLU A O 1
ATOM 5909 N N . ASP A 1 777 ? 17.616 -7.372 25.121 1.00 82.81 777 ASP A N 1
ATOM 5910 C CA . ASP A 1 777 ? 17.021 -8.531 25.788 1.00 82.81 777 ASP A CA 1
ATOM 5911 C C . ASP A 1 777 ? 18.096 -9.421 26.445 1.00 82.81 777 ASP A C 1
ATOM 5913 O O . ASP A 1 777 ? 17.874 -9.976 27.521 1.00 82.81 777 ASP A O 1
ATOM 5917 N N . LYS A 1 778 ? 19.299 -9.503 25.855 1.00 81.00 778 LYS A N 1
ATOM 5918 C CA . LYS A 1 778 ? 20.455 -10.198 26.456 1.00 81.00 778 LYS A CA 1
ATOM 5919 C C . LYS A 1 778 ? 21.130 -9.406 27.576 1.00 81.00 778 LYS A C 1
ATOM 5921 O O . LYS A 1 778 ? 21.613 -10.002 28.536 1.00 81.00 778 LYS A O 1
ATOM 5926 N N . LEU A 1 779 ? 21.211 -8.084 27.439 1.00 80.44 779 LEU A N 1
ATOM 5927 C CA . LEU A 1 779 ? 21.859 -7.193 28.409 1.00 80.44 779 LEU A CA 1
ATOM 5928 C C . LEU A 1 779 ? 20.985 -6.940 29.647 1.00 80.44 779 LEU A C 1
ATOM 5930 O O . LEU A 1 779 ? 21.499 -6.697 30.738 1.00 80.44 779 LEU A O 1
ATOM 5934 N N . SER A 1 780 ? 19.666 -6.992 29.486 1.00 72.06 780 SER A N 1
ATOM 5935 C CA . SER A 1 780 ? 18.667 -6.628 30.487 1.00 72.06 780 SER A CA 1
ATOM 5936 C C . SER A 1 780 ? 18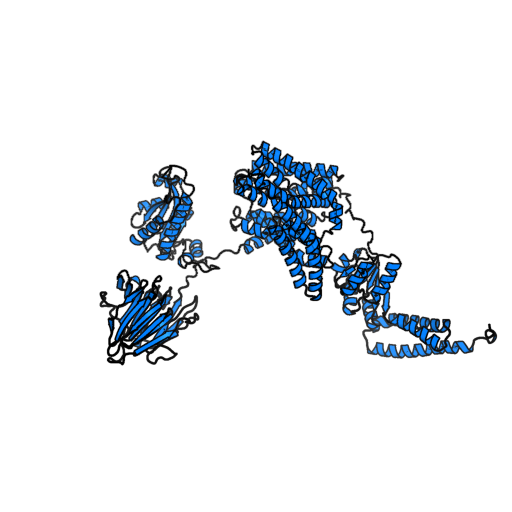.099 -7.887 31.152 1.00 72.06 780 SER A C 1
ATOM 5938 O O . SER A 1 780 ? 16.938 -8.246 30.979 1.00 72.06 780 SER A O 1
ATOM 5940 N N . SER A 1 781 ? 18.934 -8.594 31.923 1.00 49.75 781 SER A N 1
ATOM 5941 C CA . SER A 1 781 ? 18.536 -9.802 32.674 1.00 49.75 781 SER A CA 1
ATOM 5942 C C . SER A 1 781 ? 17.662 -9.515 33.906 1.00 49.75 781 SER A C 1
ATOM 5944 O O . SER A 1 781 ? 17.173 -10.441 34.554 1.00 49.75 781 SER A O 1
ATOM 5946 N N . GLN A 1 782 ? 17.427 -8.241 34.230 1.00 52.38 782 GLN A N 1
ATOM 5947 C CA . GLN A 1 782 ? 16.494 -7.823 35.272 1.00 52.38 782 GLN A CA 1
ATOM 5948 C C . GLN A 1 782 ? 15.175 -7.384 34.635 1.00 52.38 782 GLN A C 1
ATOM 5950 O O . GLN A 1 782 ? 15.139 -6.446 33.840 1.00 52.38 782 GLN A O 1
ATOM 5955 N N . ARG A 1 783 ? 14.076 -8.058 35.009 1.00 50.12 783 ARG A N 1
ATOM 5956 C CA . ARG A 1 783 ? 12.713 -7.599 34.709 1.00 50.12 783 ARG A CA 1
ATOM 5957 C C . ARG A 1 783 ? 12.595 -6.146 35.164 1.00 50.12 783 ARG A C 1
ATOM 5959 O O . ARG A 1 783 ? 12.665 -5.877 36.358 1.00 50.12 783 ARG A O 1
ATOM 5966 N N . SER A 1 784 ? 12.431 -5.240 34.202 1.00 50.38 784 SER A N 1
ATOM 5967 C CA . SER A 1 784 ? 12.098 -3.843 34.462 1.00 50.38 784 SER A CA 1
ATOM 5968 C C . SER A 1 784 ? 10.939 -3.783 35.463 1.00 50.38 784 SER A C 1
ATOM 5970 O O . SER A 1 784 ? 9.878 -4.371 35.232 1.00 50.38 784 SER A O 1
ATOM 5972 N N . THR A 1 785 ? 11.174 -3.091 36.578 1.00 46.97 785 THR A N 1
ATOM 5973 C CA . THR A 1 785 ? 10.201 -2.787 37.640 1.00 46.97 785 THR A CA 1
ATOM 5974 C C . THR A 1 785 ? 9.154 -1.768 37.206 1.00 46.97 785 THR A C 1
ATOM 5976 O O . THR A 1 785 ? 8.269 -1.426 37.988 1.00 46.97 785 THR A O 1
ATOM 5979 N N . ASP A 1 786 ? 9.244 -1.287 35.966 1.00 50.22 786 ASP A N 1
ATOM 5980 C CA . ASP A 1 786 ? 8.369 -0.283 35.384 1.00 50.22 786 ASP A CA 1
ATOM 5981 C C . ASP A 1 786 ? 6.987 -0.911 35.172 1.00 50.22 786 ASP A C 1
ATOM 5983 O O . ASP A 1 786 ? 6.701 -1.498 34.126 1.00 50.22 786 ASP A O 1
ATOM 5987 N N . GLN A 1 787 ? 6.150 -0.876 36.211 1.00 51.00 787 GLN A N 1
ATOM 5988 C CA . GLN A 1 787 ? 4.777 -1.362 36.147 1.00 51.00 787 GLN A CA 1
ATOM 5989 C C . GLN A 1 787 ? 4.074 -0.732 34.934 1.00 51.00 787 GLN A C 1
ATOM 5991 O O . GLN A 1 787 ? 4.358 0.428 34.599 1.00 51.00 787 GLN A O 1
ATOM 5996 N N . PRO A 1 788 ? 3.168 -1.464 34.252 1.00 49.81 788 PRO A N 1
ATOM 5997 C CA . PRO A 1 788 ? 2.222 -0.823 33.349 1.00 49.81 788 PRO A CA 1
ATOM 5998 C C . PRO A 1 788 ? 1.654 0.369 34.110 1.00 49.81 788 PRO A C 1
ATOM 6000 O O . PRO A 1 788 ? 1.129 0.193 35.205 1.00 49.81 788 PRO A O 1
ATOM 6003 N N . TYR A 1 789 ? 1.855 1.593 33.611 1.00 41.66 789 TYR A N 1
ATOM 6004 C CA . TYR A 1 789 ? 1.157 2.701 34.246 1.00 41.66 789 TYR A CA 1
ATOM 6005 C C . TYR A 1 789 ? -0.289 2.589 33.795 1.00 41.66 789 TYR A C 1
ATOM 6007 O O . TYR A 1 789 ? -0.666 2.955 32.684 1.00 41.66 789 TYR A O 1
ATOM 6015 N N . GLU A 1 790 ? -1.048 1.935 34.657 1.00 37.88 790 GLU A N 1
ATOM 6016 C CA . GLU A 1 790 ? -2.465 2.137 34.810 1.00 37.88 790 GLU A CA 1
ATOM 6017 C C . GLU A 1 790 ? -2.619 3.613 35.172 1.00 37.88 790 GLU A C 1
ATOM 6019 O O . GLU A 1 790 ? -2.163 4.089 36.213 1.00 37.88 790 GLU A O 1
ATOM 6024 N N . VAL A 1 791 ? -3.219 4.379 34.261 1.00 39.06 791 VAL A N 1
ATOM 6025 C CA . VAL A 1 791 ? -4.049 5.479 34.746 1.00 39.06 791 VAL A CA 1
ATOM 6026 C C . VAL A 1 791 ? -5.042 4.792 35.679 1.00 39.06 791 VAL A C 1
ATOM 6028 O O . VAL A 1 791 ? -5.642 3.823 35.213 1.00 39.06 791 VAL A O 1
ATOM 6031 N N . PRO A 1 792 ? -5.188 5.212 36.947 1.00 33.38 792 PRO A N 1
ATOM 6032 C CA . PRO A 1 792 ? -6.241 4.679 37.790 1.00 33.38 792 PRO A CA 1
ATOM 6033 C C . PRO A 1 792 ? -7.555 4.853 37.029 1.00 33.38 792 PRO A C 1
ATOM 6035 O O . PRO A 1 792 ? -8.019 5.977 36.830 1.00 33.38 792 PRO A O 1
ATOM 6038 N N . ASP A 1 793 ? -8.104 3.758 36.512 1.00 40.81 793 ASP A N 1
ATOM 6039 C CA . ASP A 1 793 ? -9.513 3.718 36.183 1.00 40.81 793 ASP A CA 1
ATOM 6040 C C . ASP A 1 793 ? -10.160 3.654 37.564 1.00 40.81 793 ASP A C 1
ATOM 6042 O O . ASP A 1 793 ? -10.227 2.599 38.185 1.00 40.81 793 ASP A O 1
ATOM 6046 N N . ASP A 1 794 ? -10.567 4.811 38.085 1.00 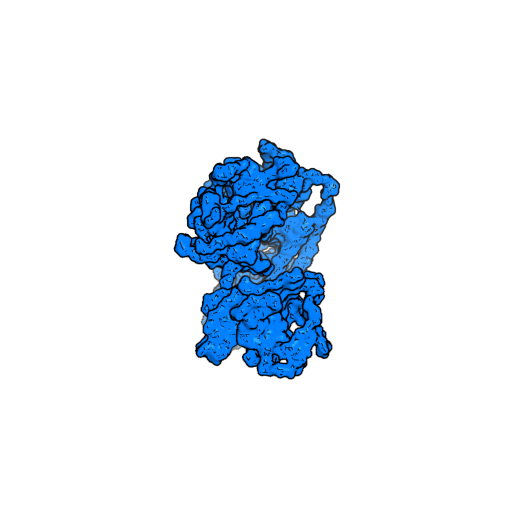40.66 794 ASP A N 1
ATOM 6047 C CA . ASP A 1 794 ? -11.218 4.948 39.399 1.00 40.66 794 ASP A CA 1
ATOM 6048 C C . ASP A 1 794 ? -12.541 4.144 39.502 1.00 40.66 794 ASP A C 1
ATOM 6050 O O . ASP A 1 794 ? -13.187 4.145 40.543 1.00 40.66 794 ASP A O 1
ATOM 6054 N N . ASP A 1 795 ? -12.925 3.414 38.448 1.00 51.41 795 ASP A N 1
ATOM 6055 C CA . ASP A 1 795 ? -14.130 2.598 38.341 1.00 51.41 795 ASP A CA 1
ATOM 6056 C C . ASP A 1 795 ? -13.844 1.272 37.603 1.00 51.41 795 ASP A C 1
ATOM 6058 O O . ASP A 1 795 ? -14.348 1.029 36.496 1.00 51.41 795 ASP A O 1
ATOM 6062 N N . GLU A 1 796 ? -13.024 0.389 38.182 1.00 55.44 796 GLU A N 1
ATOM 6063 C CA . GLU A 1 796 ? -13.106 -1.033 37.830 1.00 55.44 796 GLU A CA 1
ATOM 6064 C C . GLU A 1 796 ? -14.405 -1.621 38.421 1.00 55.44 796 GLU A C 1
ATOM 6066 O O . GLU A 1 796 ? -14.613 -1.612 39.642 1.00 55.44 796 GLU A O 1
ATOM 6071 N N . PRO A 1 797 ? -15.338 -2.094 37.582 1.00 56.50 797 PRO A N 1
ATOM 6072 C CA . PRO A 1 797 ? -16.656 -2.492 38.039 1.00 56.50 797 PRO A CA 1
ATOM 6073 C C . PRO A 1 797 ? -16.600 -3.871 38.691 1.00 56.50 797 PRO A C 1
ATOM 6075 O O . PRO A 1 797 ? -16.270 -4.872 38.062 1.00 56.50 797 PRO A O 1
ATOM 6078 N N . ARG A 1 798 ? -17.022 -3.953 39.956 1.00 70.94 798 ARG A N 1
ATOM 6079 C CA . ARG A 1 798 ? -17.164 -5.237 40.667 1.00 70.94 798 ARG A CA 1
ATOM 6080 C C . ARG A 1 798 ? -18.314 -6.102 40.134 1.00 70.94 798 ARG A C 1
ATOM 6082 O O . ARG A 1 798 ? -18.405 -7.275 40.503 1.00 70.94 798 ARG A O 1
ATOM 6089 N N . VAL A 1 799 ? -19.198 -5.531 39.311 1.00 89.19 799 VAL A N 1
ATOM 6090 C CA . VAL A 1 799 ? -20.431 -6.162 38.825 1.00 89.19 799 VAL A CA 1
ATOM 6091 C C . VAL A 1 799 ? -20.592 -5.944 37.322 1.00 89.19 799 VAL A C 1
ATOM 6093 O O . VAL A 1 799 ? -20.506 -4.812 36.851 1.00 89.19 799 VAL A O 1
ATOM 6096 N N . ILE A 1 800 ? -20.905 -7.006 36.583 1.00 92.81 800 ILE A N 1
ATOM 6097 C CA . ILE A 1 800 ? -21.319 -6.936 35.175 1.00 92.81 800 ILE A CA 1
ATOM 6098 C C . ILE A 1 800 ? -22.803 -7.287 35.077 1.00 92.81 800 ILE A C 1
ATOM 6100 O O . ILE A 1 800 ? -23.248 -8.232 35.718 1.00 92.81 800 ILE A O 1
ATOM 6104 N N . ILE A 1 801 ? -23.578 -6.542 34.289 1.00 93.25 801 ILE A N 1
ATOM 6105 C CA . ILE A 1 801 ? -25.003 -6.784 34.035 1.00 93.25 801 ILE A CA 1
ATOM 6106 C C . ILE A 1 801 ? -25.205 -7.033 32.541 1.00 93.25 801 ILE A C 1
ATOM 6108 O O . ILE A 1 801 ? -25.167 -6.093 31.751 1.00 93.25 801 ILE A O 1
ATOM 6112 N N . ALA A 1 802 ? -25.459 -8.280 32.154 1.00 93.44 802 ALA A N 1
ATOM 6113 C CA . ALA A 1 802 ? -25.805 -8.657 30.787 1.00 93.44 802 ALA A CA 1
ATOM 6114 C C . ALA A 1 802 ? -27.324 -8.714 30.611 1.00 93.44 802 ALA A C 1
ATOM 6116 O O . ALA A 1 802 ? -27.986 -9.532 31.239 1.00 93.44 802 ALA A O 1
ATOM 6117 N N . GLY A 1 803 ? -27.883 -7.858 29.760 1.00 90.12 803 GLY A N 1
ATOM 6118 C CA . GLY A 1 803 ? -29.324 -7.660 29.604 1.00 90.12 803 GLY A CA 1
ATOM 6119 C C . GLY A 1 803 ? -29.832 -6.501 30.462 1.00 90.12 803 GLY A C 1
ATOM 6120 O O . GLY A 1 803 ? -30.297 -6.669 31.588 1.00 90.12 803 GLY A O 1
ATOM 6121 N N . PHE A 1 804 ? -29.800 -5.304 29.896 1.00 87.81 804 PHE A N 1
ATOM 6122 C CA . PHE A 1 804 ? -30.261 -4.037 30.457 1.00 87.81 804 PHE A CA 1
ATOM 6123 C C . PHE A 1 804 ? -31.736 -3.716 30.131 1.00 87.81 804 PHE A C 1
ATOM 6125 O O . PHE A 1 804 ? -32.149 -2.562 29.985 1.00 87.81 804 PHE A O 1
ATOM 6132 N N . GLY A 1 805 ? -32.577 -4.751 30.070 1.00 84.69 805 GLY A N 1
ATOM 6133 C CA . GLY A 1 805 ? -34.032 -4.606 30.035 1.00 84.69 805 GLY A CA 1
ATOM 6134 C C . GLY A 1 805 ? -34.622 -4.224 31.401 1.00 84.69 805 GLY A C 1
ATOM 6135 O O . GLY A 1 805 ? -33.914 -3.851 32.336 1.00 84.69 805 GLY A O 1
ATOM 6136 N N . ARG A 1 806 ? -35.942 -4.393 31.559 1.00 87.31 806 ARG A N 1
ATOM 6137 C CA . ARG A 1 806 ? -36.679 -4.053 32.797 1.00 87.31 806 ARG A CA 1
ATOM 6138 C C . ARG A 1 806 ? -36.056 -4.654 34.066 1.00 87.31 806 ARG A C 1
ATOM 6140 O O . ARG A 1 806 ? -35.986 -3.982 35.088 1.00 87.31 806 ARG A O 1
ATOM 6147 N N . PHE A 1 807 ? -35.593 -5.904 33.997 1.00 90.75 807 PHE A N 1
ATOM 6148 C CA . PHE A 1 807 ? -34.991 -6.603 35.135 1.00 90.75 807 PHE A CA 1
ATOM 6149 C C . PHE A 1 807 ? -33.608 -6.032 35.495 1.00 90.75 807 PHE A C 1
ATOM 6151 O O . PHE A 1 807 ? -33.380 -5.635 36.638 1.00 90.75 807 PHE A O 1
ATOM 6158 N N . GLY A 1 808 ? -32.710 -5.921 34.508 1.00 90.12 808 GLY A N 1
ATOM 6159 C CA . GLY A 1 808 ? -31.366 -5.367 34.694 1.00 90.12 808 GLY A CA 1
ATOM 6160 C C . GLY A 1 808 ? -31.378 -3.907 35.153 1.00 90.12 808 GLY A C 1
ATOM 6161 O O . GLY A 1 808 ? -30.620 -3.544 36.049 1.00 90.12 808 GLY A O 1
ATOM 6162 N N . GLN A 1 809 ? -32.300 -3.087 34.636 1.00 88.00 809 GLN A N 1
ATOM 6163 C CA . GLN A 1 809 ? -32.465 -1.681 35.030 1.00 88.00 809 GLN A CA 1
ATOM 6164 C C . GLN A 1 809 ? -32.798 -1.493 36.506 1.00 88.00 809 GLN A C 1
ATOM 6166 O O . GLN A 1 809 ? -32.294 -0.565 37.138 1.00 88.00 809 GLN A O 1
ATOM 6171 N N . ILE A 1 810 ? -33.651 -2.353 37.070 1.00 89.56 810 ILE A N 1
ATOM 6172 C CA . ILE A 1 810 ? -34.014 -2.268 38.489 1.00 89.56 810 ILE A CA 1
ATOM 6173 C C . ILE A 1 810 ? -32.777 -2.524 39.354 1.00 89.56 810 ILE A C 1
ATOM 6175 O O . ILE A 1 810 ? -32.514 -1.753 40.278 1.00 89.56 810 ILE A O 1
ATOM 6179 N N . ILE A 1 811 ? -31.991 -3.552 39.019 1.00 90.81 811 ILE A N 1
ATOM 6180 C CA . ILE A 1 811 ? -30.740 -3.884 39.716 1.00 90.81 811 ILE A CA 1
ATOM 6181 C C . ILE A 1 811 ? -29.747 -2.729 39.588 1.00 90.81 811 ILE A C 1
ATOM 6183 O O . ILE A 1 811 ? -29.253 -2.218 40.593 1.00 90.81 811 ILE A O 1
ATOM 6187 N N . ALA A 1 812 ? -29.522 -2.263 38.362 1.00 87.88 812 ALA A N 1
ATOM 6188 C CA . ALA A 1 812 ? -28.629 -1.156 38.054 1.00 87.88 812 ALA A CA 1
ATOM 6189 C C . ALA A 1 812 ? -28.981 0.113 38.839 1.00 87.88 812 ALA A C 1
ATOM 6191 O O . ALA A 1 812 ? -28.109 0.713 39.458 1.00 87.88 812 ALA A O 1
ATOM 6192 N N . ARG A 1 813 ? -30.267 0.486 38.906 1.00 85.88 813 ARG A N 1
ATOM 6193 C CA . ARG A 1 813 ? -30.730 1.672 39.644 1.00 85.88 813 ARG A CA 1
ATOM 6194 C C . ARG A 1 813 ? -30.404 1.591 41.136 1.00 85.88 813 ARG A C 1
ATOM 6196 O O . ARG A 1 813 ? -30.032 2.600 41.735 1.00 85.88 813 ARG A O 1
ATOM 6203 N N . VAL A 1 814 ? -30.525 0.407 41.738 1.00 88.81 814 VAL A N 1
ATOM 6204 C CA . VAL A 1 814 ? -30.167 0.188 43.149 1.00 88.81 814 VAL A CA 1
ATOM 6205 C C . VAL A 1 814 ? -28.650 0.253 43.347 1.00 88.81 814 VAL A C 1
ATOM 6207 O O . VAL A 1 814 ? -28.196 0.903 44.290 1.00 88.81 814 VAL A O 1
ATOM 6210 N N . LEU A 1 815 ? -27.863 -0.354 42.452 1.00 88.56 815 LEU A N 1
ATOM 6211 C CA . LEU A 1 815 ? -26.396 -0.298 42.504 1.00 88.56 815 LEU A CA 1
ATOM 6212 C C . LEU A 1 815 ? -25.875 1.137 42.338 1.00 88.56 815 LEU A C 1
ATOM 6214 O O . LEU A 1 815 ? -25.076 1.587 43.161 1.00 88.56 815 LEU A O 1
ATOM 6218 N N . SER A 1 816 ? -26.403 1.894 41.370 1.00 84.12 816 SER A N 1
ATOM 6219 C CA . SER A 1 816 ? -26.085 3.315 41.182 1.00 84.12 816 SER A CA 1
ATOM 6220 C C . SER A 1 816 ? -26.418 4.138 42.427 1.00 84.12 816 SER A C 1
ATOM 6222 O O . SER A 1 816 ? -25.591 4.927 42.880 1.00 84.12 816 SER A O 1
ATOM 6224 N N . ALA A 1 817 ? -27.592 3.932 43.038 1.00 84.06 817 ALA A N 1
ATOM 6225 C CA . ALA A 1 817 ? -27.982 4.638 44.263 1.00 84.06 817 ALA A CA 1
ATOM 6226 C C . ALA A 1 817 ? -27.053 4.327 45.452 1.00 84.06 817 ALA A C 1
ATOM 6228 O O . ALA A 1 817 ? -26.850 5.172 46.325 1.00 84.06 817 ALA A O 1
ATOM 6229 N N . LYS A 1 818 ? -26.462 3.127 45.481 1.00 84.94 818 LYS A N 1
ATOM 6230 C CA . LYS A 1 818 ? -25.461 2.710 46.472 1.00 84.94 818 LYS A CA 1
ATOM 6231 C C . LYS A 1 818 ? -24.024 3.073 46.088 1.00 84.94 818 LYS A C 1
ATOM 6233 O O . LYS A 1 818 ? -23.123 2.761 46.862 1.00 84.94 818 LYS A O 1
ATOM 6238 N N . LYS A 1 819 ? -23.814 3.755 44.955 1.00 81.56 819 LYS A N 1
ATOM 6239 C CA . LYS A 1 819 ? -22.491 4.095 44.402 1.00 81.56 819 LYS A CA 1
ATOM 6240 C C . LYS A 1 819 ? -21.601 2.861 44.209 1.00 81.56 819 LYS A C 1
ATOM 6242 O O . LYS A 1 819 ? -20.405 2.903 44.479 1.00 81.56 819 LYS A O 1
ATOM 6247 N N . ILE A 1 820 ? -22.201 1.747 43.793 1.00 84.06 820 ILE A N 1
ATOM 6248 C CA . ILE A 1 820 ? -21.476 0.534 43.416 1.00 84.06 820 ILE A CA 1
ATOM 6249 C C . ILE A 1 820 ? -21.288 0.577 41.893 1.00 84.06 820 ILE A C 1
ATOM 6251 O O . ILE A 1 820 ? -22.298 0.539 41.185 1.00 84.06 820 ILE A O 1
ATOM 6255 N N . PRO A 1 821 ? -20.046 0.665 41.386 1.00 80.06 821 PRO A N 1
ATOM 6256 C CA . PRO A 1 821 ? -19.790 0.729 39.951 1.00 80.06 821 PRO A CA 1
ATOM 6257 C C . PRO A 1 821 ? -20.107 -0.614 39.283 1.00 80.06 821 PRO A C 1
ATOM 6259 O O . PRO A 1 821 ? -19.772 -1.680 39.812 1.00 80.06 821 PRO A O 1
ATOM 6262 N N . PHE A 1 822 ? -20.746 -0.561 38.114 1.00 87.06 822 PHE A N 1
ATOM 6263 C CA . PHE A 1 822 ? -21.041 -1.736 37.293 1.00 87.06 822 PHE A CA 1
ATOM 6264 C C . PHE A 1 822 ? -20.821 -1.461 35.799 1.00 87.06 822 PHE A C 1
ATOM 6266 O O . PHE A 1 822 ? -20.933 -0.321 35.344 1.00 87.06 822 PHE A O 1
ATOM 6273 N N . THR A 1 823 ? -20.563 -2.526 35.038 1.00 88.25 823 THR A N 1
ATOM 6274 C CA . THR A 1 823 ? -20.611 -2.515 33.569 1.00 88.25 823 THR A CA 1
ATOM 6275 C C . THR A 1 823 ? -21.922 -3.121 33.097 1.00 88.25 823 THR A C 1
ATOM 6277 O O . THR A 1 823 ? -22.295 -4.202 33.545 1.00 88.25 823 THR A O 1
ATOM 6280 N N . ALA A 1 824 ? -22.615 -2.470 32.169 1.00 88.19 824 ALA A N 1
ATOM 6281 C CA . ALA A 1 824 ? -23.786 -3.036 31.504 1.00 88.19 824 ALA A CA 1
ATOM 6282 C C . ALA A 1 824 ? -23.465 -3.515 30.077 1.00 88.19 824 ALA A C 1
ATOM 6284 O O . ALA A 1 824 ? -22.658 -2.907 29.377 1.00 88.19 824 ALA A O 1
ATOM 6285 N N . LEU A 1 825 ? -24.126 -4.584 29.641 1.00 89.12 825 LEU A N 1
ATOM 6286 C CA . LEU A 1 825 ? -24.055 -5.166 28.299 1.00 89.12 825 LEU A CA 1
ATOM 6287 C C . LEU A 1 825 ? -25.484 -5.320 27.767 1.00 89.12 825 LEU A C 1
ATOM 6289 O O . LEU A 1 825 ? -26.303 -5.976 28.414 1.00 89.12 825 LEU A O 1
ATOM 6293 N N . ASP A 1 826 ? -25.806 -4.733 26.615 1.00 86.00 826 ASP A N 1
ATOM 6294 C CA . ASP A 1 826 ? -27.123 -4.903 25.983 1.00 86.00 826 ASP A CA 1
ATOM 6295 C C . ASP A 1 826 ? -27.033 -4.848 24.450 1.00 86.00 826 ASP A C 1
ATOM 6297 O O . ASP A 1 826 ? -26.217 -4.122 23.881 1.00 86.00 826 ASP A O 1
ATOM 6301 N N . ALA A 1 827 ? -27.910 -5.594 23.779 1.00 81.56 827 ALA A N 1
ATOM 6302 C CA . ALA A 1 827 ? -28.048 -5.593 22.325 1.00 81.56 827 ALA A CA 1
ATOM 6303 C C . ALA A 1 827 ? -28.976 -4.471 21.802 1.00 81.56 827 ALA A C 1
ATOM 6305 O O . ALA A 1 827 ? -29.127 -4.305 20.592 1.00 81.56 827 ALA A O 1
ATOM 6306 N N . SER A 1 828 ? -29.639 -3.716 22.686 1.00 75.75 828 SER A N 1
ATOM 6307 C CA . SER A 1 828 ? -30.568 -2.629 22.369 1.00 75.75 828 SER A CA 1
ATOM 6308 C C . SER A 1 828 ? -29.956 -1.255 22.629 1.00 75.75 828 SER A C 1
ATOM 6310 O O . SER A 1 828 ? -29.717 -0.853 23.768 1.00 75.75 828 SER A O 1
ATOM 6312 N N . GLN A 1 829 ? -29.807 -0.479 21.556 1.00 61.09 829 GLN A N 1
ATOM 6313 C CA . GLN A 1 829 ? -29.238 0.869 21.588 1.00 61.09 829 GLN A CA 1
ATOM 6314 C C . GLN A 1 829 ? -30.028 1.857 22.465 1.00 61.09 829 GLN A C 1
ATOM 6316 O O . GLN A 1 829 ? -29.440 2.732 23.098 1.00 61.09 829 GLN A O 1
ATOM 6321 N N . GLU A 1 830 ? -31.357 1.729 22.531 1.00 67.94 830 GLU A N 1
ATOM 6322 C CA . GLU A 1 830 ? -32.189 2.619 23.356 1.00 67.94 830 GLU A CA 1
ATOM 6323 C C . GLU A 1 830 ? -31.859 2.494 24.847 1.00 67.94 830 GLU A C 1
ATOM 6325 O O . GLU A 1 830 ? -31.863 3.489 25.571 1.00 67.94 830 GLU A O 1
ATOM 6330 N N . GLN A 1 831 ? -31.516 1.284 25.297 1.00 69.81 831 GLN A N 1
ATOM 6331 C CA . GLN A 1 831 ? -31.134 1.042 26.687 1.00 69.81 831 GLN A CA 1
ATOM 6332 C C . GLN A 1 831 ? -29.717 1.548 26.980 1.00 69.81 831 GLN A C 1
ATOM 6334 O O . GLN A 1 831 ? -29.444 2.002 28.090 1.00 69.81 831 GLN A O 1
ATOM 6339 N N . VAL A 1 832 ? -28.840 1.559 25.970 1.00 64.75 832 VAL A N 1
ATOM 6340 C CA . VAL A 1 832 ? -27.465 2.072 26.066 1.00 64.75 832 VAL A CA 1
ATOM 6341 C C . VAL A 1 832 ? -27.429 3.583 26.325 1.00 64.75 832 VAL A C 1
ATOM 6343 O O . VAL A 1 832 ? -26.703 4.048 27.211 1.00 64.75 832 VAL A O 1
ATOM 6346 N N . ASP A 1 833 ? -28.248 4.356 25.607 1.00 61.81 833 ASP A N 1
ATOM 6347 C CA . ASP A 1 833 ? -28.278 5.824 25.719 1.00 61.81 833 ASP A CA 1
ATOM 6348 C C . ASP A 1 833 ? -28.816 6.311 27.090 1.00 61.81 833 ASP A C 1
ATOM 6350 O O . ASP A 1 833 ? -28.413 7.375 27.570 1.00 61.81 833 ASP A O 1
ATOM 6354 N N . PHE A 1 834 ? -29.673 5.531 27.765 1.00 63.94 834 PHE A N 1
ATOM 6355 C CA . PHE A 1 834 ? -30.236 5.871 29.083 1.00 63.94 834 PHE A CA 1
ATOM 6356 C C . PHE A 1 834 ? -29.212 5.743 30.229 1.00 63.94 834 PHE A C 1
ATOM 6358 O O . PHE A 1 834 ? -29.197 6.564 31.145 1.00 63.94 834 PHE A O 1
ATOM 6365 N N . VAL A 1 835 ? -28.310 4.756 30.178 1.00 62.16 835 VAL A N 1
ATOM 6366 C CA . VAL A 1 835 ? -27.349 4.457 31.267 1.00 62.16 835 VAL A CA 1
ATOM 6367 C C . VAL A 1 835 ? -26.173 5.418 31.301 1.00 62.16 835 VAL A C 1
ATOM 6369 O O . VAL A 1 835 ? -25.709 5.781 32.385 1.00 62.16 835 VAL A O 1
ATOM 6372 N N . LYS A 1 836 ? -25.718 5.885 30.131 1.00 59.69 836 LYS A N 1
ATOM 6373 C CA . LYS A 1 836 ? -24.612 6.853 30.019 1.00 59.69 836 LYS A CA 1
ATOM 6374 C C . LYS A 1 836 ? -24.856 8.128 30.831 1.00 59.69 836 LYS A C 1
ATOM 6376 O O . LYS A 1 836 ? -23.902 8.726 31.319 1.00 59.69 836 LYS A O 1
ATOM 6381 N N . GLN A 1 837 ? -26.117 8.518 31.030 1.00 59.50 837 GLN A N 1
ATOM 6382 C CA . GLN A 1 837 ? -26.494 9.698 31.818 1.00 59.50 837 GLN A CA 1
ATOM 6383 C C . GLN A 1 837 ? -26.123 9.579 33.307 1.00 59.50 837 GLN A C 1
ATOM 6385 O O . GLN A 1 837 ? -26.017 10.591 33.994 1.00 59.50 837 GLN A O 1
ATOM 6390 N N . TYR A 1 838 ? -25.889 8.358 33.797 1.00 61.12 838 TYR A N 1
ATOM 6391 C CA . TYR A 1 838 ? -25.599 8.055 35.200 1.00 61.12 838 TYR A CA 1
ATOM 6392 C C . TYR A 1 838 ? -24.131 7.669 35.452 1.00 61.12 838 TYR A C 1
ATOM 6394 O O . TYR A 1 838 ? -23.814 7.168 36.529 1.00 61.12 838 TYR A O 1
ATOM 6402 N N . GLY A 1 839 ? -23.240 7.881 34.475 1.00 57.88 839 GLY A N 1
ATOM 6403 C CA . GLY A 1 839 ? -21.787 7.745 34.642 1.00 57.88 839 GLY A CA 1
ATOM 6404 C C . GLY A 1 839 ? -21.230 6.315 34.678 1.00 57.88 839 GLY A C 1
ATOM 6405 O O . GLY A 1 839 ? -20.043 6.157 34.925 1.00 57.88 839 GLY A O 1
ATOM 6406 N N . ASN A 1 840 ? -22.041 5.281 34.418 1.00 71.62 840 ASN A N 1
ATOM 6407 C CA . ASN A 1 840 ? -21.588 3.881 34.402 1.00 71.62 840 ASN A CA 1
ATOM 6408 C C . ASN A 1 840 ? -21.191 3.422 32.984 1.00 71.62 840 ASN A C 1
ATOM 6410 O O . ASN A 1 840 ? -21.736 3.907 31.988 1.00 71.62 840 ASN A O 1
ATOM 6414 N N . LYS A 1 841 ? -20.242 2.479 32.893 1.00 69.31 841 LYS A N 1
ATOM 6415 C CA . LYS A 1 841 ? -19.753 1.911 31.623 1.00 69.31 841 LYS A CA 1
ATOM 6416 C C . LYS A 1 841 ? -20.831 1.005 31.009 1.00 69.31 841 LYS A C 1
ATOM 6418 O O . LYS A 1 841 ? -21.406 0.164 31.697 1.00 69.31 841 LYS A O 1
ATOM 6423 N N . ILE A 1 842 ? -21.107 1.159 29.716 1.00 76.94 842 ILE A N 1
ATOM 6424 C CA . ILE A 1 842 ? -22.051 0.304 28.985 1.00 76.94 842 ILE A CA 1
ATOM 6425 C C . ILE A 1 842 ? -21.496 -0.046 27.605 1.00 76.94 842 ILE A C 1
ATOM 6427 O O . ILE A 1 842 ? -20.978 0.825 26.903 1.00 76.94 842 ILE A O 1
ATOM 6431 N N . TYR A 1 843 ? -21.607 -1.318 27.235 1.00 73.69 843 TYR A N 1
ATOM 6432 C CA . TYR A 1 843 ? -21.154 -1.868 25.964 1.00 73.69 843 TYR A CA 1
ATOM 6433 C C . TYR A 1 843 ? -22.368 -2.331 25.158 1.00 73.69 843 TYR A C 1
ATOM 6435 O O . TYR A 1 843 ? -23.220 -3.069 25.658 1.00 73.69 843 TYR A O 1
ATOM 6443 N N . TYR A 1 844 ? -22.439 -1.876 23.909 1.00 76.56 844 TYR A N 1
ATOM 6444 C CA . TYR A 1 844 ? -23.428 -2.348 22.950 1.00 76.56 844 TYR A CA 1
ATOM 6445 C C . TYR A 1 844 ? -22.922 -3.633 22.294 1.00 76.56 844 TYR A C 1
ATOM 6447 O O . TYR A 1 844 ? -21.826 -3.651 21.733 1.00 76.56 844 TYR A O 1
ATOM 6455 N N . GLY A 1 845 ? -23.717 -4.697 22.340 1.00 76.81 845 GLY A N 1
ATOM 6456 C CA . GLY A 1 845 ? -23.381 -5.946 21.668 1.00 76.81 845 GLY A CA 1
ATOM 6457 C C . GLY A 1 845 ? -24.023 -7.172 22.300 1.00 76.81 845 GLY A C 1
ATOM 6458 O O . GLY A 1 845 ? -24.667 -7.107 23.347 1.00 76.81 845 GLY A O 1
ATOM 6459 N N . ASP A 1 846 ? -23.846 -8.307 21.631 1.00 81.38 846 ASP A N 1
ATOM 6460 C CA . ASP A 1 846 ? -24.299 -9.598 22.132 1.00 81.38 846 ASP A CA 1
ATOM 6461 C C . ASP A 1 846 ? -23.369 -10.093 23.250 1.00 81.38 846 ASP A C 1
ATOM 6463 O O . ASP A 1 846 ? -22.185 -10.342 23.026 1.00 81.38 846 ASP A O 1
ATOM 6467 N N . ALA A 1 847 ? -23.920 -10.260 24.452 1.00 86.06 847 ALA A N 1
ATOM 6468 C CA . ALA A 1 847 ? -23.201 -10.752 25.622 1.00 86.06 847 ALA A CA 1
ATOM 6469 C C . ALA A 1 847 ? -22.797 -12.237 25.515 1.00 86.06 847 ALA A C 1
ATOM 6471 O O . ALA A 1 847 ? -22.119 -12.747 26.404 1.00 86.06 847 ALA A O 1
ATOM 6472 N N . SER A 1 848 ? -23.205 -12.957 24.464 1.00 86.12 848 SER A N 1
ATOM 6473 C CA . SER A 1 848 ? -22.687 -14.294 24.139 1.00 86.12 848 SER A CA 1
ATOM 6474 C C . SER A 1 848 ? -21.256 -14.260 23.581 1.00 86.12 848 SER A C 1
ATOM 6476 O O . SER A 1 848 ? -20.603 -15.291 23.469 1.00 86.12 848 SER A O 1
ATOM 6478 N N . ARG A 1 849 ? -20.721 -13.085 23.241 1.00 84.62 849 ARG A N 1
ATOM 6479 C CA . ARG A 1 849 ? -19.374 -12.942 22.685 1.00 84.62 849 ARG A CA 1
ATOM 6480 C C . ARG A 1 849 ? -18.297 -12.862 23.767 1.00 84.62 849 ARG A C 1
ATOM 6482 O O . ARG A 1 849 ? -18.350 -11.992 24.632 1.00 84.62 849 ARG A O 1
ATOM 6489 N N . LEU A 1 850 ? -17.288 -13.732 23.679 1.00 84.94 850 LEU A N 1
ATOM 6490 C CA . LEU A 1 850 ? -16.180 -13.780 24.641 1.00 84.94 850 LEU A CA 1
ATOM 6491 C C . LEU A 1 850 ? -15.372 -12.475 24.670 1.00 84.94 850 LEU A C 1
ATOM 6493 O O . LEU A 1 850 ? -15.135 -11.935 25.744 1.00 84.94 850 LEU A O 1
ATOM 6497 N N . ASP A 1 851 ? -15.029 -11.930 23.504 1.00 76.94 851 ASP A N 1
ATOM 6498 C CA . ASP A 1 851 ? -14.257 -10.690 23.379 1.00 76.94 851 ASP A CA 1
ATOM 6499 C C . ASP A 1 851 ? -14.983 -9.479 23.990 1.00 76.94 851 ASP A C 1
ATOM 6501 O O . ASP A 1 851 ? -14.364 -8.605 24.598 1.00 76.94 851 ASP A O 1
ATOM 6505 N N . LEU A 1 852 ? -16.317 -9.449 23.905 1.00 81.12 852 LEU A N 1
ATOM 6506 C CA . LEU A 1 852 ? -17.125 -8.415 24.550 1.00 81.12 852 LEU A CA 1
ATOM 6507 C C . LEU A 1 852 ? -17.148 -8.565 26.081 1.00 81.12 852 LEU A C 1
ATOM 6509 O O . LEU A 1 852 ? -17.136 -7.563 26.794 1.00 81.12 852 LEU A O 1
ATOM 6513 N N . LEU A 1 853 ? -17.172 -9.800 26.593 1.00 86.81 853 LEU A N 1
ATOM 6514 C CA . LEU A 1 853 ? -17.103 -10.087 28.030 1.00 86.81 853 LEU A CA 1
ATOM 6515 C C . LEU A 1 853 ? -15.735 -9.700 28.613 1.00 86.81 853 LEU A C 1
ATOM 6517 O O . LEU A 1 853 ? -15.682 -9.068 29.669 1.00 86.81 853 LEU A O 1
ATOM 6521 N N . GLU A 1 854 ? -14.645 -10.008 27.909 1.00 81.44 854 GLU A N 1
ATOM 6522 C CA . GLU A 1 854 ? -13.286 -9.577 28.268 1.00 81.44 854 GLU A CA 1
ATOM 6523 C C . GLU A 1 854 ? -13.200 -8.046 28.313 1.00 81.44 854 GLU A C 1
ATOM 6525 O O . GLU A 1 854 ? -12.815 -7.472 29.334 1.00 81.44 854 GLU A O 1
ATOM 6530 N N . ALA A 1 855 ? -13.675 -7.368 27.262 1.00 71.38 855 ALA A N 1
ATOM 6531 C CA . ALA A 1 855 ? -13.699 -5.906 27.194 1.00 71.38 855 ALA A CA 1
ATOM 6532 C C . ALA A 1 855 ? -14.563 -5.259 28.291 1.00 71.38 855 ALA A C 1
ATOM 6534 O O . ALA A 1 855 ? -14.261 -4.149 28.735 1.00 71.38 855 ALA A O 1
ATOM 6535 N N . ALA A 1 856 ? -15.623 -5.941 28.739 1.00 80.31 856 ALA A N 1
ATOM 6536 C CA . ALA A 1 856 ? -16.491 -5.502 29.832 1.00 80.31 856 ALA A CA 1
ATOM 6537 C C . ALA A 1 856 ? -15.853 -5.644 31.228 1.00 80.31 856 ALA A C 1
ATOM 6539 O O . ALA A 1 856 ? -16.426 -5.144 32.204 1.00 80.31 856 ALA A O 1
ATOM 6540 N N . GLY A 1 857 ? -14.685 -6.290 31.319 1.00 84.25 857 GLY A N 1
ATOM 6541 C CA . GLY A 1 857 ? -13.949 -6.527 32.559 1.00 84.25 857 GLY A CA 1
ATOM 6542 C C . GLY A 1 857 ? -14.315 -7.836 33.259 1.00 84.25 857 GLY A C 1
ATOM 6543 O O . GLY A 1 857 ? -14.200 -7.911 34.482 1.00 84.25 857 GLY A O 1
ATOM 6544 N N . ALA A 1 858 ? -14.777 -8.861 32.528 1.00 87.56 858 ALA A N 1
ATOM 6545 C CA . ALA A 1 858 ? -15.177 -10.143 33.122 1.00 87.56 858 ALA A CA 1
ATOM 6546 C C . ALA A 1 858 ? -14.045 -10.860 33.875 1.00 87.56 858 ALA A C 1
ATOM 6548 O O . ALA A 1 858 ? -14.334 -11.615 34.795 1.00 87.56 858 ALA A O 1
ATOM 6549 N N . GLU A 1 859 ? -12.779 -10.588 33.548 1.00 85.56 859 GLU A N 1
ATOM 6550 C CA . GLU A 1 859 ? -11.622 -11.132 34.274 1.00 85.56 859 GLU A CA 1
ATOM 6551 C C . GLU A 1 859 ? -11.453 -10.570 35.694 1.00 85.56 859 GLU A C 1
ATOM 6553 O O . GLU A 1 859 ? -10.947 -11.267 36.571 1.00 85.56 859 GLU A O 1
ATOM 6558 N N . ASN A 1 860 ? -11.870 -9.319 35.921 1.00 80.56 860 ASN A N 1
ATOM 6559 C CA . ASN A 1 860 ? -11.658 -8.602 37.186 1.00 80.56 860 ASN A CA 1
ATOM 6560 C C . ASN A 1 860 ? -12.949 -8.470 38.011 1.00 80.56 860 ASN A C 1
ATOM 6562 O O . ASN A 1 860 ? -12.916 -8.138 39.200 1.00 80.56 860 ASN A O 1
ATOM 6566 N N . ALA A 1 861 ? -14.108 -8.710 37.397 1.00 87.69 861 ALA A N 1
ATOM 6567 C CA . ALA A 1 861 ? -15.395 -8.611 38.064 1.00 87.69 861 ALA A CA 1
ATOM 6568 C C . ALA A 1 861 ? -15.602 -9.748 39.081 1.00 87.69 861 ALA A C 1
ATOM 6570 O O . ALA A 1 861 ? -15.111 -10.864 38.944 1.00 87.69 861 ALA A O 1
ATOM 6571 N N . SER A 1 862 ? -16.370 -9.471 40.137 1.00 86.94 862 SER A N 1
ATOM 6572 C CA . SER A 1 862 ? -16.691 -10.468 41.171 1.00 86.94 862 SER A CA 1
ATOM 6573 C C . SER A 1 862 ? -18.070 -11.098 40.965 1.00 86.94 862 SER A C 1
ATOM 6575 O O . SER A 1 862 ? -18.335 -12.208 41.431 1.00 86.94 862 SER A O 1
ATOM 6577 N N . LEU A 1 863 ? -18.977 -10.370 40.307 1.00 92.56 863 LEU A N 1
ATOM 6578 C CA . LEU A 1 863 ? -20.376 -10.748 40.139 1.00 92.56 863 LEU A CA 1
ATOM 6579 C C . LEU A 1 863 ? -20.821 -10.532 38.696 1.00 92.56 863 LEU A C 1
ATOM 6581 O O . LEU A 1 863 ? -20.557 -9.485 38.105 1.00 92.56 863 LEU A O 1
ATOM 6585 N N . PHE A 1 864 ? -21.573 -11.494 38.171 1.00 95.12 864 PHE A N 1
ATOM 6586 C CA . PHE A 1 864 ? -22.180 -11.414 36.849 1.00 95.12 864 PHE A CA 1
ATOM 6587 C C . PHE A 1 864 ? -23.697 -11.561 36.966 1.00 95.12 864 PHE A C 1
ATOM 6589 O O . PHE A 1 864 ? -24.199 -12.595 37.396 1.00 95.12 864 PHE A O 1
ATOM 6596 N N . VAL A 1 865 ? -24.446 -10.531 36.596 1.00 96.12 865 VAL A N 1
ATOM 6597 C CA . VAL A 1 865 ? -25.908 -10.538 36.554 1.00 96.12 865 VAL A CA 1
ATOM 6598 C C . VAL A 1 865 ? -26.342 -10.875 35.134 1.00 96.12 865 VAL A C 1
ATOM 6600 O O . VAL A 1 865 ? -26.206 -10.060 34.225 1.00 96.12 865 VAL A O 1
ATOM 6603 N N . LEU A 1 866 ? -26.889 -12.071 34.948 1.00 96.62 866 LEU A N 1
ATOM 6604 C CA . LEU A 1 866 ? -27.439 -12.532 33.679 1.00 96.62 866 LEU A CA 1
ATOM 6605 C C . LEU A 1 866 ? -28.938 -12.209 33.635 1.00 96.62 866 LEU A C 1
ATOM 6607 O O . LEU A 1 866 ? -29.760 -12.938 34.179 1.00 96.62 866 LEU A O 1
ATOM 6611 N N . ALA A 1 867 ? -29.290 -11.089 33.018 1.00 95.25 867 ALA A N 1
ATOM 6612 C CA . ALA A 1 867 ? -30.636 -10.520 32.931 1.00 95.25 867 ALA A CA 1
ATOM 6613 C C . ALA A 1 867 ? -31.201 -10.467 31.491 1.00 95.25 867 ALA A C 1
ATOM 6615 O O . ALA A 1 867 ? -32.213 -9.798 31.249 1.00 95.25 867 ALA A O 1
ATOM 6616 N N . ILE A 1 868 ? -30.575 -11.184 30.551 1.00 93.56 868 ILE A N 1
ATOM 6617 C CA . ILE A 1 868 ? -30.987 -11.306 29.143 1.00 93.56 868 ILE A CA 1
ATOM 6618 C C . ILE A 1 868 ? -32.412 -11.882 29.046 1.00 93.56 868 ILE A C 1
ATOM 6620 O O . ILE A 1 868 ? -32.758 -12.824 29.753 1.00 93.56 868 ILE A O 1
ATOM 6624 N N . ASP A 1 869 ? -33.247 -11.291 28.185 1.00 88.56 869 ASP A N 1
ATOM 6625 C CA . ASP A 1 869 ? -34.664 -11.667 28.011 1.00 88.56 869 ASP A CA 1
ATOM 6626 C C . ASP A 1 869 ? -34.865 -12.857 27.053 1.00 88.56 869 ASP A C 1
ATOM 6628 O O . ASP A 1 869 ? -35.888 -13.530 27.064 1.00 88.56 869 ASP A O 1
ATOM 6632 N N . GLU A 1 870 ? -33.903 -13.135 26.181 1.00 91.00 870 GLU A N 1
ATOM 6633 C CA . GLU A 1 870 ? -33.981 -14.247 25.235 1.00 91.00 870 GLU A CA 1
ATOM 6634 C C . GLU A 1 870 ? -33.325 -15.489 25.861 1.00 91.00 870 GLU A C 1
ATOM 6636 O O . GLU A 1 870 ? -32.156 -15.464 26.248 1.00 91.00 870 GLU A O 1
ATOM 6641 N N . ALA A 1 871 ? -34.098 -16.567 26.039 1.00 90.12 871 ALA A N 1
ATOM 6642 C CA . ALA A 1 871 ? -33.669 -17.714 26.841 1.00 90.12 871 ALA A CA 1
ATOM 6643 C C . ALA A 1 871 ? -32.475 -18.467 26.231 1.00 90.12 871 ALA A C 1
ATOM 6645 O O . ALA A 1 871 ? -31.639 -18.964 26.984 1.00 90.12 871 ALA A O 1
ATOM 6646 N N . GLN A 1 872 ? -32.362 -18.547 24.897 1.00 90.69 872 GLN A N 1
ATOM 6647 C CA . GLN A 1 872 ? -31.210 -19.206 24.271 1.00 90.69 872 GLN A CA 1
ATOM 6648 C C . GLN A 1 872 ? -29.943 -18.363 24.417 1.00 90.69 872 GLN A C 1
ATOM 6650 O O . GLN A 1 872 ? -28.936 -18.903 24.872 1.00 90.69 872 GLN A O 1
ATOM 6655 N N . ALA A 1 873 ? -29.991 -17.055 24.136 1.00 90.50 873 ALA A N 1
ATOM 6656 C CA . ALA A 1 873 ? -28.864 -16.153 24.390 1.00 90.50 873 ALA A CA 1
ATOM 6657 C C . ALA A 1 873 ? -28.424 -16.180 25.862 1.00 90.50 873 ALA A C 1
ATOM 6659 O O . ALA A 1 873 ? -27.233 -16.274 26.143 1.00 90.50 873 ALA A O 1
ATOM 6660 N N . SER A 1 874 ? -29.372 -16.196 26.806 1.00 94.81 874 SER A N 1
ATOM 6661 C CA . SER A 1 874 ? -29.087 -16.349 28.240 1.00 94.81 874 SER A CA 1
ATOM 6662 C C . SER A 1 874 ? -28.274 -17.619 28.535 1.00 94.81 874 SER A C 1
ATOM 6664 O O . SER A 1 874 ? -27.220 -17.549 29.169 1.00 94.81 874 SER A O 1
ATOM 6666 N N . LEU A 1 875 ? -28.711 -18.777 28.028 1.00 95.38 875 LEU A N 1
ATOM 6667 C CA . LEU A 1 875 ? -28.012 -20.055 28.218 1.00 95.38 875 LEU A CA 1
ATOM 6668 C C . LEU A 1 875 ? -26.633 -20.086 27.542 1.00 95.38 875 LEU A C 1
ATOM 6670 O O . LEU A 1 875 ? -25.683 -20.624 28.111 1.00 95.38 875 LEU A O 1
ATOM 6674 N N . GLN A 1 876 ? -26.501 -19.495 26.353 1.00 94.50 876 GLN A N 1
ATOM 6675 C CA . GLN A 1 876 ? -25.221 -19.397 25.647 1.00 94.50 876 GLN A CA 1
ATOM 6676 C C . GLN A 1 876 ? -24.222 -18.526 26.413 1.00 94.50 876 GLN A C 1
ATOM 6678 O O . GLN A 1 876 ? -23.095 -18.961 26.657 1.00 94.50 876 GLN A O 1
ATOM 6683 N N . THR A 1 877 ? -24.639 -17.338 26.862 1.00 95.25 877 THR A N 1
ATOM 6684 C CA . THR A 1 877 ? -23.813 -16.461 27.703 1.00 95.25 877 THR A CA 1
ATOM 6685 C C . THR A 1 877 ? -23.419 -17.160 29.001 1.00 95.25 877 THR A C 1
ATOM 6687 O O . THR A 1 877 ? -22.242 -17.159 29.352 1.00 95.25 877 THR A O 1
ATOM 6690 N N . ALA A 1 878 ? -24.364 -17.815 29.685 1.00 95.19 878 ALA A N 1
ATOM 6691 C CA . ALA A 1 878 ? -24.091 -18.600 30.889 1.00 95.19 878 ALA A CA 1
ATOM 6692 C C . ALA A 1 878 ? -22.996 -19.653 30.661 1.00 95.19 878 ALA A C 1
ATOM 6694 O O . ALA A 1 878 ? -22.033 -19.712 31.422 1.00 95.19 878 ALA A O 1
ATOM 6695 N N . ALA A 1 879 ? -23.105 -20.451 29.596 1.00 94.31 879 ALA A N 1
ATOM 6696 C CA . ALA A 1 879 ? -22.127 -21.489 29.282 1.00 94.31 879 ALA A CA 1
ATOM 6697 C C . ALA A 1 879 ? -20.727 -20.913 28.999 1.00 94.31 879 ALA A C 1
ATOM 6699 O O . ALA A 1 879 ? -19.722 -21.485 29.423 1.00 94.31 879 ALA A O 1
ATOM 6700 N N . ILE A 1 880 ? -20.649 -19.775 28.304 1.00 94.06 880 ILE A N 1
ATOM 6701 C CA . ILE A 1 880 ? -19.379 -19.118 27.968 1.00 94.06 880 ILE A CA 1
ATOM 6702 C C . ILE A 1 880 ? -18.725 -18.520 29.211 1.00 94.06 880 ILE A C 1
ATOM 6704 O O . ILE A 1 880 ? -17.528 -18.742 29.411 1.00 94.06 880 ILE A O 1
ATOM 6708 N N . VAL A 1 881 ? -19.500 -17.831 30.056 1.00 94.62 881 VAL A N 1
ATOM 6709 C CA . VAL A 1 881 ? -19.009 -17.235 31.306 1.00 94.62 881 VAL A CA 1
ATOM 6710 C C . VAL A 1 881 ? -18.538 -18.321 32.268 1.00 94.62 881 VAL A C 1
ATOM 6712 O O . VAL A 1 881 ? -17.404 -18.252 32.731 1.00 94.62 881 VAL A O 1
ATOM 6715 N N . SER A 1 882 ? -19.336 -19.371 32.495 1.00 92.38 882 SER A N 1
ATOM 6716 C CA . SER A 1 882 ? -18.943 -20.492 33.363 1.00 92.38 882 SER A CA 1
ATOM 6717 C C . SER A 1 882 ? -17.674 -21.201 32.878 1.00 92.38 882 SER A C 1
ATOM 6719 O O . SER A 1 882 ? -16.894 -21.693 33.691 1.00 92.38 882 SER A O 1
ATOM 6721 N N . LYS A 1 883 ? -17.446 -21.258 31.558 1.00 93.31 883 LYS A N 1
ATOM 6722 C CA . LYS A 1 883 ? -16.273 -21.917 30.966 1.00 93.31 883 LYS A CA 1
ATOM 6723 C C . LYS A 1 883 ? -14.994 -21.077 31.049 1.00 93.31 883 LYS A C 1
ATOM 6725 O O . LYS A 1 883 ? -13.945 -21.636 31.352 1.00 93.31 883 LYS A O 1
ATOM 6730 N N . HIS A 1 884 ? -15.057 -19.782 30.733 1.00 92.06 884 HIS A N 1
ATOM 6731 C CA . HIS A 1 884 ? -13.862 -18.928 30.614 1.00 92.06 884 HIS A CA 1
ATOM 6732 C C . HIS A 1 884 ? -13.562 -18.136 31.890 1.00 92.06 884 HIS A C 1
ATOM 6734 O O . HIS A 1 884 ? -12.401 -17.868 32.184 1.00 92.06 884 HIS A O 1
ATOM 6740 N N . PHE A 1 885 ? -14.585 -17.831 32.689 1.00 93.12 885 PHE A N 1
ATOM 6741 C CA . PHE A 1 885 ? -14.467 -17.041 33.913 1.00 93.12 885 PHE A CA 1
ATOM 6742 C C . PHE A 1 885 ? -15.048 -17.804 35.118 1.00 93.12 885 PHE A C 1
ATOM 6744 O O . PHE A 1 885 ? -16.010 -17.353 35.739 1.00 93.12 885 PHE A O 1
ATOM 6751 N N . PRO A 1 886 ? -14.470 -18.956 35.507 1.00 90.00 886 PRO A N 1
ATOM 6752 C CA . PRO A 1 886 ? -15.027 -19.814 36.561 1.00 90.00 886 PRO A CA 1
ATOM 6753 C C . PRO A 1 886 ? -15.045 -19.164 37.957 1.00 90.00 886 PRO A C 1
ATOM 6755 O O . PRO A 1 886 ? -15.680 -19.681 38.871 1.00 90.00 886 PRO A O 1
ATOM 6758 N N . HIS A 1 887 ? -14.339 -18.046 38.141 1.00 89.31 887 HIS A N 1
ATOM 6759 C CA . HIS A 1 887 ? -14.325 -17.272 39.382 1.00 89.31 887 HIS A CA 1
ATOM 6760 C C . HIS A 1 887 ? -15.537 -16.328 39.518 1.00 89.31 887 HIS A C 1
ATOM 6762 O O . HIS A 1 887 ? -15.836 -15.887 40.630 1.00 89.31 887 HIS A O 1
ATOM 6768 N N . LEU A 1 888 ? -16.236 -16.011 38.420 1.00 91.06 888 LEU A N 1
ATOM 6769 C CA . LEU A 1 888 ? -17.392 -15.116 38.429 1.00 91.06 888 LEU A CA 1
ATOM 6770 C C . LEU A 1 888 ? -18.609 -15.804 39.042 1.00 91.06 888 LEU A C 1
ATOM 6772 O O . LEU A 1 888 ? -19.071 -16.841 38.566 1.00 91.06 888 LEU A O 1
ATOM 6776 N N . LYS A 1 889 ? -19.209 -15.176 40.056 1.00 93.56 889 LYS A N 1
ATOM 6777 C CA . LYS A 1 889 ? -20.468 -15.669 40.619 1.00 93.56 889 LYS A CA 1
ATOM 6778 C C . LYS A 1 889 ? -21.655 -15.151 39.804 1.00 93.56 889 LYS A C 1
ATOM 6780 O O . LYS A 1 889 ? -21.917 -13.946 39.788 1.00 93.56 889 LYS A O 1
ATOM 6785 N N . ILE A 1 890 ? -22.377 -16.064 39.153 1.00 96.00 890 ILE A N 1
ATOM 6786 C CA . ILE A 1 890 ? -23.496 -15.741 38.256 1.00 96.00 890 ILE A CA 1
ATOM 6787 C C . ILE A 1 890 ? -24.822 -15.648 39.033 1.00 96.00 890 ILE A C 1
ATOM 6789 O O . ILE A 1 890 ? -25.204 -16.572 39.750 1.00 96.00 890 ILE A O 1
ATOM 6793 N N . TYR A 1 891 ? -25.535 -14.535 38.852 1.00 96.38 891 TYR A N 1
ATOM 6794 C CA . TYR A 1 891 ? -26.894 -14.270 39.326 1.00 96.38 891 TYR A CA 1
ATOM 6795 C C . TYR A 1 891 ? -27.812 -14.214 38.108 1.00 96.38 891 TYR A C 1
ATOM 6797 O O . TYR A 1 891 ? -27.824 -13.217 37.385 1.00 96.38 891 TYR A O 1
ATOM 6805 N N . ALA A 1 892 ? -28.563 -15.282 37.857 1.00 96.50 892 ALA A N 1
ATOM 6806 C CA . ALA A 1 892 ? -29.321 -15.429 36.622 1.00 96.50 892 ALA A CA 1
ATOM 6807 C C . ALA A 1 892 ? -30.821 -15.173 36.795 1.00 96.50 892 ALA A C 1
ATOM 6809 O O . ALA A 1 892 ? -31.475 -15.665 37.720 1.00 96.50 892 ALA A O 1
ATOM 6810 N N . ARG A 1 893 ? -31.384 -14.432 35.845 1.00 95.25 893 ARG A N 1
ATOM 6811 C CA . ARG A 1 893 ? -32.817 -14.328 35.601 1.00 95.25 893 ARG A CA 1
ATOM 6812 C C . ARG A 1 893 ? -33.273 -15.572 34.843 1.00 95.25 893 ARG A C 1
ATOM 6814 O O . ARG A 1 893 ? -32.746 -15.893 33.785 1.00 95.25 893 ARG A O 1
ATOM 6821 N N . ALA A 1 894 ? -34.315 -16.223 35.341 1.00 95.00 894 ALA A N 1
ATOM 6822 C CA . ALA A 1 894 ? -35.038 -17.262 34.619 1.00 95.00 894 ALA A CA 1
ATOM 6823 C C . ALA A 1 894 ? -36.449 -16.777 34.269 1.00 95.00 894 ALA A C 1
ATOM 6825 O O . ALA A 1 894 ? -37.094 -16.085 35.050 1.00 95.00 894 ALA A O 1
ATOM 6826 N N . HIS A 1 895 ? -36.957 -17.175 33.107 1.00 90.81 895 HIS A N 1
ATOM 6827 C CA . HIS A 1 895 ? -38.305 -16.794 32.656 1.00 90.81 895 HIS A CA 1
ATOM 6828 C C . HIS A 1 895 ? -39.387 -17.688 33.264 1.00 90.81 895 HIS A C 1
ATOM 6830 O O . HIS A 1 895 ? -40.519 -17.287 33.502 1.00 90.81 895 HIS A O 1
ATOM 6836 N N . ASN A 1 896 ? -39.049 -18.955 33.476 1.00 89.62 896 ASN A N 1
ATOM 6837 C CA . ASN A 1 896 ? -39.949 -19.977 33.981 1.00 89.62 896 ASN A CA 1
ATOM 6838 C C . ASN A 1 896 ? -39.126 -21.111 34.611 1.00 89.62 896 ASN A C 1
ATOM 6840 O O . ASN A 1 896 ? -37.893 -21.073 34.613 1.00 89.62 896 ASN A O 1
ATOM 6844 N N . ARG A 1 897 ? -39.808 -22.130 35.147 1.00 89.88 897 ARG A N 1
ATOM 6845 C CA . ARG A 1 897 ? -39.156 -23.305 35.751 1.00 89.88 897 ARG A CA 1
ATOM 6846 C C . ARG A 1 897 ? -38.244 -24.044 34.766 1.00 89.88 897 ARG A C 1
ATOM 6848 O O . ARG A 1 897 ? -37.144 -24.411 35.148 1.00 89.88 897 ARG A O 1
ATOM 6855 N N . LYS A 1 898 ? -38.656 -24.199 33.501 1.00 89.94 898 LYS A N 1
ATOM 6856 C CA . LYS A 1 898 ? -37.854 -24.887 32.477 1.00 89.94 898 LYS A CA 1
ATOM 6857 C C . LYS A 1 898 ? -36.510 -24.192 32.245 1.00 89.94 898 LYS A C 1
ATOM 6859 O O . LYS A 1 898 ? -35.479 -24.845 32.308 1.00 89.94 898 LYS A O 1
ATOM 6864 N N . HIS A 1 899 ? -36.521 -22.873 32.050 1.00 93.31 899 HIS A N 1
ATOM 6865 C CA . HIS A 1 899 ? -35.294 -22.090 31.893 1.00 93.31 899 HIS A CA 1
ATOM 6866 C C . HIS A 1 899 ? -34.429 -22.147 33.166 1.00 93.31 899 HIS A C 1
ATOM 6868 O O . HIS A 1 899 ? -33.213 -22.267 33.071 1.00 93.31 899 HIS A O 1
ATOM 6874 N N . ALA A 1 900 ? -35.042 -22.138 34.357 1.00 92.69 900 ALA A N 1
ATOM 6875 C CA . ALA A 1 900 ? -34.304 -22.304 35.608 1.00 92.69 900 ALA A CA 1
ATOM 6876 C C . ALA A 1 900 ? -33.568 -23.654 35.674 1.00 92.69 900 ALA A C 1
ATOM 6878 O O . ALA A 1 900 ? -32.391 -23.662 36.009 1.00 92.69 900 ALA A O 1
ATOM 6879 N N . TYR A 1 901 ? -34.208 -24.767 35.292 1.00 92.88 901 TYR A N 1
ATOM 6880 C CA . TYR A 1 901 ? -33.549 -26.080 35.248 1.00 92.88 901 TYR A CA 1
ATOM 6881 C C . TYR A 1 901 ? -32.344 -26.098 34.306 1.00 92.88 901 TYR A C 1
ATOM 6883 O O . TYR A 1 901 ? -31.270 -26.538 34.695 1.00 92.88 901 TYR A O 1
ATOM 6891 N N . GLN A 1 902 ? -32.488 -25.523 33.111 1.00 93.31 902 GLN A N 1
ATOM 6892 C CA . GLN A 1 902 ? -31.395 -25.450 32.138 1.00 93.31 902 GLN A CA 1
ATOM 6893 C C . GLN A 1 902 ? -30.203 -24.621 32.649 1.00 93.31 902 GLN A C 1
ATOM 6895 O O . GLN A 1 902 ? -29.058 -24.956 32.366 1.00 93.31 902 GLN A O 1
ATOM 6900 N N . LEU A 1 903 ? -30.452 -23.557 33.422 1.00 93.81 903 LEU A N 1
ATOM 6901 C CA . LEU A 1 903 ? -29.392 -22.777 34.074 1.00 93.81 903 LEU A CA 1
ATOM 6902 C C . LEU A 1 903 ? -28.744 -23.545 35.241 1.00 93.81 903 LEU A C 1
ATOM 6904 O O . LEU A 1 903 ? -27.532 -23.451 35.427 1.00 93.81 903 LEU A O 1
ATOM 6908 N N . MET A 1 904 ? -29.521 -24.326 36.001 1.00 92.75 904 MET A N 1
ATOM 6909 C CA . MET A 1 904 ? -28.992 -25.185 37.070 1.00 92.75 904 MET A CA 1
ATOM 6910 C C . MET A 1 904 ? -28.082 -26.288 36.517 1.00 92.75 904 MET A C 1
ATOM 6912 O O . MET A 1 904 ? -27.056 -26.589 37.120 1.00 92.75 904 MET A O 1
ATOM 6916 N N . ASP A 1 905 ? -28.407 -26.850 35.351 1.00 91.31 905 ASP A N 1
ATOM 6917 C CA . ASP A 1 905 ? -27.571 -27.854 34.677 1.00 91.31 905 ASP A CA 1
ATOM 6918 C C . ASP A 1 905 ? -26.219 -27.285 34.208 1.00 91.31 905 ASP A C 1
ATOM 6920 O O . ASP A 1 905 ? -25.244 -28.024 34.081 1.00 91.31 905 ASP A O 1
ATOM 6924 N N . LEU A 1 906 ? -26.134 -25.963 34.010 1.00 91.50 906 LEU A N 1
ATOM 6925 C CA . LEU A 1 906 ? -24.884 -25.232 33.756 1.00 91.50 906 LEU A CA 1
ATOM 6926 C C . LEU A 1 906 ? -24.110 -24.884 35.043 1.00 91.50 906 LEU A C 1
ATOM 6928 O O . LEU A 1 906 ? -23.098 -24.184 34.977 1.00 91.50 906 LEU A O 1
ATOM 6932 N N . GLY A 1 907 ? -24.573 -25.347 36.209 1.00 90.00 907 GLY A N 1
ATOM 6933 C CA . GLY A 1 907 ? -23.939 -25.113 37.508 1.00 90.00 907 GLY A CA 1
ATOM 6934 C C . GLY A 1 907 ? -24.248 -23.751 38.134 1.00 90.00 907 GLY A C 1
ATOM 6935 O O . GLY A 1 907 ? -23.564 -23.346 39.071 1.00 90.00 907 GLY A O 1
ATOM 6936 N N . ILE A 1 908 ? -25.254 -23.018 37.639 1.00 93.50 908 ILE A N 1
ATOM 6937 C CA . ILE A 1 908 ? -25.640 -21.726 38.220 1.00 93.50 908 ILE A CA 1
ATOM 6938 C C . ILE A 1 908 ? -26.533 -21.955 39.440 1.00 93.50 908 ILE A C 1
ATOM 6940 O O . ILE A 1 908 ? -27.649 -22.455 39.331 1.00 93.50 908 ILE A O 1
ATOM 6944 N N . GLU A 1 909 ? -26.061 -21.525 40.609 1.00 87.00 909 GLU A N 1
ATOM 6945 C CA . GLU A 1 909 ? -26.784 -21.700 41.874 1.00 87.00 909 GLU A CA 1
ATOM 6946 C C . GLU A 1 909 ? -27.808 -20.588 42.141 1.00 87.00 909 GLU A C 1
ATOM 6948 O O . GLU A 1 909 ? -28.898 -20.839 42.659 1.00 87.00 909 GLU A O 1
ATOM 6953 N N . ILE A 1 910 ? -27.475 -19.334 41.805 1.00 92.88 910 ILE A N 1
ATOM 6954 C CA . ILE A 1 910 ? -28.302 -18.179 42.172 1.00 92.88 910 ILE A CA 1
ATOM 6955 C C . ILE A 1 910 ? -29.214 -17.803 41.013 1.00 92.88 910 ILE A C 1
ATOM 6957 O O . ILE A 1 910 ? -28.841 -17.047 40.115 1.00 92.88 910 ILE A O 1
ATOM 6961 N N . ILE A 1 911 ? -30.443 -18.310 41.067 1.00 93.69 911 ILE A N 1
ATOM 6962 C CA . ILE A 1 911 ? -31.451 -18.094 40.031 1.00 93.69 911 ILE A CA 1
ATOM 6963 C C . ILE A 1 911 ? -32.677 -17.391 40.622 1.00 93.69 911 ILE A C 1
ATOM 6965 O O . ILE A 1 911 ? -33.163 -17.715 41.713 1.00 93.69 911 ILE A O 1
ATOM 6969 N N . ARG A 1 912 ? -33.205 -16.410 39.886 1.00 93.38 912 ARG A N 1
ATOM 6970 C CA . ARG A 1 912 ? -34.455 -15.711 40.207 1.00 93.38 912 ARG A CA 1
ATOM 6971 C C . ARG A 1 912 ? -35.404 -15.770 39.020 1.00 93.38 912 ARG A C 1
ATOM 6973 O O . ARG A 1 912 ? -35.079 -15.310 37.930 1.00 93.38 912 ARG A O 1
ATOM 6980 N N . ARG A 1 913 ? -36.592 -16.342 39.240 1.00 93.31 913 ARG A N 1
ATOM 6981 C CA . ARG A 1 913 ? -37.669 -16.349 38.242 1.00 93.31 913 ARG A CA 1
ATOM 6982 C C . ARG A 1 913 ? -38.322 -14.972 38.196 1.00 93.31 913 ARG A C 1
ATOM 6984 O O . ARG A 1 913 ? -38.727 -14.461 39.238 1.00 93.31 913 ARG A O 1
ATOM 6991 N N . ASP A 1 914 ? -38.406 -14.388 37.010 1.00 88.69 914 ASP A N 1
ATOM 6992 C CA . ASP A 1 914 ? -38.678 -12.961 36.816 1.00 88.69 914 ASP A CA 1
ATOM 6993 C C . ASP A 1 914 ? -40.050 -12.476 37.314 1.00 88.69 914 ASP A C 1
ATOM 6995 O O . ASP A 1 914 ? -40.143 -11.365 37.827 1.00 88.69 914 ASP A O 1
ATOM 6999 N N . THR A 1 915 ? -41.093 -13.301 37.229 1.00 91.31 915 THR A N 1
ATOM 7000 C CA . THR A 1 915 ? -42.456 -12.964 37.687 1.00 91.31 915 THR A CA 1
ATOM 7001 C C . THR A 1 915 ? -42.802 -13.510 39.073 1.00 91.31 915 THR A C 1
ATOM 7003 O O . THR A 1 915 ? -43.766 -13.055 39.685 1.00 91.31 915 THR A O 1
ATOM 7006 N N . PHE A 1 916 ? -42.020 -14.459 39.597 1.00 92.38 916 PHE A N 1
ATOM 7007 C CA . PHE A 1 916 ? -42.378 -15.241 40.785 1.00 92.38 916 PHE A CA 1
ATOM 7008 C C . PHE A 1 916 ? -42.551 -14.371 42.037 1.00 92.38 916 PHE A C 1
ATOM 7010 O O . PHE A 1 916 ? -43.605 -14.385 42.662 1.00 92.38 916 PHE A O 1
ATOM 7017 N N . TYR A 1 917 ? -41.558 -13.542 42.354 1.00 89.75 917 TYR A N 1
ATOM 7018 C CA . TYR A 1 917 ? -41.592 -12.681 43.539 1.00 89.75 917 TYR A CA 1
ATOM 7019 C C . TYR A 1 917 ? -42.653 -11.578 43.453 1.00 89.75 917 TYR A C 1
ATOM 7021 O O . TYR A 1 917 ? -43.284 -11.241 44.453 1.00 89.75 917 TYR A O 1
ATOM 7029 N N . SER A 1 918 ? -42.905 -11.045 42.252 1.00 91.81 918 SER A N 1
ATOM 7030 C CA . SER A 1 918 ? -44.004 -10.100 42.033 1.00 91.81 918 SER A CA 1
ATOM 7031 C C . SER A 1 918 ? -45.369 -10.761 42.245 1.00 91.81 918 SER A C 1
ATOM 7033 O O . SER A 1 918 ? -46.261 -10.137 42.815 1.00 91.81 918 SER A O 1
ATOM 7035 N N . ALA A 1 919 ? -45.527 -12.026 41.840 1.00 93.94 919 ALA A N 1
ATOM 7036 C CA . ALA A 1 919 ? -46.748 -12.791 42.072 1.00 93.94 919 ALA A CA 1
ATOM 7037 C C . ALA A 1 919 ? -46.959 -13.118 43.561 1.00 93.94 919 ALA A C 1
ATOM 7039 O O . ALA A 1 919 ? -48.081 -12.992 44.045 1.00 93.94 919 ALA A O 1
ATOM 7040 N N . LEU A 1 920 ? -45.902 -13.467 44.303 1.00 93.06 920 LEU A N 1
ATOM 7041 C CA . LEU A 1 920 ? -45.971 -13.689 45.754 1.00 93.06 920 LEU A CA 1
ATOM 7042 C C . LEU A 1 920 ? -46.388 -12.423 46.511 1.00 93.06 920 LEU A C 1
ATOM 7044 O O . LEU A 1 920 ? -47.329 -12.460 47.299 1.00 93.06 920 LEU A O 1
ATOM 7048 N N . SER A 1 921 ? -45.763 -11.283 46.201 1.00 92.38 921 SER A N 1
ATOM 7049 C CA . SER A 1 921 ? -46.128 -9.995 46.805 1.00 92.38 921 SER A CA 1
ATOM 7050 C C . SER A 1 921 ? -47.574 -9.589 46.482 1.00 92.38 921 SER A C 1
ATOM 7052 O O . SER A 1 921 ? -48.297 -9.113 47.355 1.00 92.38 921 SER A O 1
ATOM 7054 N N . MET A 1 922 ? -48.042 -9.831 45.252 1.00 94.88 922 MET A N 1
ATOM 7055 C CA . MET A 1 922 ? -49.451 -9.619 44.902 1.00 94.88 922 MET A CA 1
ATOM 7056 C C . MET A 1 922 ? -50.376 -10.587 45.652 1.00 94.88 922 MET A C 1
ATOM 7058 O O . MET A 1 922 ? -51.464 -10.197 46.062 1.00 94.88 922 MET A O 1
ATOM 7062 N N . THR A 1 923 ? -49.948 -11.832 45.865 1.00 93.25 923 THR A N 1
ATOM 7063 C CA . THR A 1 923 ? -50.715 -12.834 46.621 1.00 93.25 923 THR A CA 1
ATOM 7064 C C . THR A 1 923 ? -50.917 -12.389 48.067 1.00 93.25 923 THR A C 1
ATOM 7066 O O . THR A 1 923 ? -52.034 -12.463 48.570 1.00 93.25 923 THR A O 1
ATOM 7069 N N . GLU A 1 924 ? -49.889 -11.837 48.713 1.00 91.31 924 GLU A N 1
ATOM 7070 C CA . GLU A 1 924 ? -49.997 -11.258 50.058 1.00 91.31 924 GLU A CA 1
ATOM 7071 C C . GLU A 1 924 ? -51.025 -10.113 50.111 1.00 91.31 924 GLU A C 1
ATOM 7073 O O . GLU A 1 924 ? -51.885 -10.073 50.997 1.00 91.31 924 GLU A O 1
ATOM 7078 N N . ALA A 1 925 ? -50.990 -9.212 49.121 1.00 92.25 925 ALA A N 1
ATOM 7079 C CA . ALA A 1 925 ? -51.950 -8.115 49.002 1.00 92.25 925 ALA A CA 1
ATOM 7080 C C . ALA A 1 925 ? -53.384 -8.620 48.762 1.00 92.25 925 ALA A C 1
ATOM 7082 O O . ALA A 1 925 ? -54.330 -8.086 49.343 1.00 92.25 925 ALA A O 1
ATOM 7083 N N . VAL A 1 926 ? -53.552 -9.670 47.951 1.00 93.00 926 VAL A N 1
ATOM 7084 C CA . VAL A 1 926 ? -54.847 -10.324 47.704 1.00 93.00 926 VAL A CA 1
ATOM 7085 C C . VAL A 1 926 ? -55.380 -10.973 48.980 1.00 93.00 926 VAL A C 1
ATOM 7087 O O . VAL A 1 926 ? -56.529 -10.728 49.333 1.00 93.00 926 VAL A O 1
ATOM 7090 N N . LEU A 1 927 ? -54.566 -11.740 49.711 1.00 89.25 927 LEU A N 1
ATOM 7091 C CA . LEU A 1 927 ? -54.966 -12.366 50.979 1.00 89.25 927 LEU A CA 1
ATOM 7092 C C . LEU A 1 927 ? -55.364 -11.315 52.021 1.00 89.25 927 LEU A C 1
ATOM 7094 O O . LEU A 1 927 ? -56.403 -11.442 52.669 1.00 89.25 927 LEU A O 1
ATOM 7098 N N . THR A 1 928 ? -54.589 -10.235 52.126 1.00 89.12 928 THR A N 1
ATOM 7099 C CA . THR A 1 928 ? -54.913 -9.105 53.009 1.00 89.12 928 THR A CA 1
ATOM 7100 C C . THR A 1 928 ? -56.229 -8.439 52.595 1.00 89.12 928 THR A C 1
ATOM 7102 O O . THR A 1 928 ? -57.084 -8.170 53.437 1.00 89.12 928 THR A O 1
ATOM 7105 N N . GLY A 1 929 ? -56.442 -8.227 51.291 1.00 88.50 929 GLY A N 1
ATOM 7106 C CA . GLY A 1 929 ? -57.692 -7.691 50.743 1.00 88.50 929 GLY A CA 1
ATOM 7107 C C . GLY A 1 929 ? -58.907 -8.602 50.957 1.00 88.50 929 GLY A C 1
ATOM 7108 O O . GLY A 1 929 ? -60.027 -8.107 51.063 1.00 88.50 929 GLY A O 1
ATOM 7109 N N . LEU A 1 930 ? -58.690 -9.915 51.076 1.00 89.25 930 LEU A N 1
ATOM 7110 C CA . LEU A 1 930 ? -59.705 -10.917 51.421 1.00 89.25 930 LEU A CA 1
ATOM 7111 C C . LEU A 1 930 ? -59.964 -11.028 52.936 1.00 89.25 930 LEU A C 1
ATOM 7113 O O . LEU A 1 930 ? -60.804 -11.824 53.349 1.00 89.25 930 LEU A O 1
ATOM 7117 N N . GLY A 1 931 ? -59.287 -10.222 53.762 1.00 82.75 931 GLY A N 1
ATOM 7118 C CA . GLY A 1 931 ? -59.531 -10.125 55.203 1.00 82.75 931 GLY A CA 1
ATOM 7119 C C . GLY A 1 931 ? -58.569 -10.919 56.090 1.00 82.75 931 GLY A C 1
ATOM 7120 O O . GLY A 1 931 ? -58.773 -10.959 57.303 1.00 82.75 931 GLY A O 1
ATOM 7121 N N . TYR A 1 932 ? -57.516 -11.524 55.533 1.00 87.12 932 TYR A N 1
ATOM 7122 C CA . TYR A 1 932 ? -56.446 -12.122 56.338 1.00 87.12 932 TYR A CA 1
ATOM 7123 C C . TYR A 1 932 ? -55.613 -11.024 57.017 1.00 87.12 932 TYR A C 1
ATOM 7125 O O . TYR A 1 932 ? -55.437 -9.930 56.480 1.00 87.12 932 TYR A O 1
ATOM 7133 N N . SER A 1 933 ? -55.064 -11.310 58.202 1.00 87.31 933 SER A N 1
ATOM 7134 C CA . SER A 1 933 ? -54.106 -10.401 58.837 1.00 87.31 933 SER A CA 1
ATOM 7135 C C . SER A 1 933 ? -52.799 -10.360 58.038 1.00 87.31 933 SER A C 1
ATOM 7137 O O . SER A 1 933 ? -52.385 -11.374 57.476 1.00 87.31 933 SER A O 1
ATOM 7139 N N . ALA A 1 934 ? -52.119 -9.209 58.027 1.00 84.12 934 ALA A N 1
ATOM 7140 C CA . ALA A 1 934 ? -50.857 -9.042 57.299 1.00 84.12 934 ALA A CA 1
ATOM 7141 C C . ALA A 1 934 ? -49.813 -10.105 57.692 1.00 84.12 934 ALA A C 1
ATOM 7143 O O . ALA A 1 934 ? -49.211 -10.729 56.827 1.00 84.12 934 ALA A O 1
ATOM 7144 N N . ALA A 1 935 ? -49.683 -10.397 58.992 1.00 84.50 935 ALA A N 1
ATOM 7145 C CA . ALA A 1 935 ? -48.776 -11.434 59.485 1.00 84.50 935 ALA A CA 1
ATOM 7146 C C . ALA A 1 935 ? -49.111 -12.831 58.927 1.00 84.50 935 ALA A C 1
ATOM 7148 O O . ALA A 1 935 ? -48.210 -13.597 58.598 1.00 84.50 935 ALA A O 1
ATOM 7149 N N . ARG A 1 936 ? -50.401 -13.161 58.779 1.00 85.12 936 ARG A N 1
ATOM 7150 C CA . ARG A 1 936 ? -50.833 -14.465 58.262 1.00 85.12 936 ARG A CA 1
ATOM 7151 C C . ARG A 1 936 ? -50.709 -14.565 56.746 1.00 85.12 936 ARG A C 1
ATOM 7153 O O . ARG A 1 936 ? -50.331 -15.619 56.235 1.00 85.12 936 ARG A O 1
ATOM 7160 N N . ALA A 1 937 ? -51.018 -13.483 56.034 1.00 87.25 937 ALA A N 1
ATOM 7161 C CA . ALA A 1 937 ? -50.798 -13.396 54.595 1.00 87.25 937 ALA A CA 1
ATOM 7162 C C . ALA A 1 937 ? -49.309 -13.595 54.273 1.00 87.25 937 ALA A C 1
ATOM 7164 O O . ALA A 1 937 ? -48.976 -14.437 53.440 1.00 87.25 937 ALA A O 1
ATOM 7165 N N . GLN A 1 938 ? -48.430 -12.909 55.011 1.00 90.00 938 GLN A N 1
ATOM 7166 C CA . GLN A 1 938 ? -46.984 -13.064 54.899 1.00 90.00 938 GLN A CA 1
ATOM 7167 C C . GLN A 1 938 ? -46.544 -14.504 55.203 1.00 90.00 938 GLN A C 1
ATOM 7169 O O . GLN A 1 938 ? -45.879 -15.116 54.374 1.00 90.00 938 GLN A O 1
ATOM 7174 N N . GLN A 1 939 ? -46.983 -15.090 56.324 1.00 88.06 939 GLN A N 1
ATOM 7175 C CA . GLN A 1 939 ? -46.628 -16.468 56.693 1.00 88.06 939 GLN A CA 1
ATOM 7176 C C . GLN A 1 939 ? -47.053 -17.497 55.629 1.00 88.06 939 GLN A C 1
ATOM 7178 O O . GLN A 1 939 ? -46.292 -18.407 55.309 1.00 88.06 939 GLN A O 1
ATOM 7183 N N . SER A 1 940 ? -48.246 -17.339 55.046 1.00 87.19 940 SER A N 1
ATOM 7184 C CA . SER A 1 940 ? -48.760 -18.240 54.001 1.00 87.19 940 SER A CA 1
ATOM 7185 C C . SER A 1 940 ? -47.920 -18.164 52.723 1.00 87.19 940 SER A C 1
ATOM 7187 O O . SER A 1 940 ? -47.623 -19.181 52.094 1.00 87.19 940 SER A O 1
ATOM 7189 N N . VAL A 1 941 ? -47.523 -16.947 52.342 1.00 91.00 941 VAL A N 1
ATOM 7190 C CA . VAL A 1 941 ? -46.674 -16.691 51.175 1.00 91.00 941 VAL A CA 1
ATOM 7191 C C . VAL A 1 941 ? -45.250 -17.200 51.406 1.00 91.00 941 VAL A C 1
ATOM 7193 O O . VAL A 1 941 ? -44.693 -17.838 50.515 1.00 91.00 941 VAL A O 1
ATOM 7196 N N . GLU A 1 942 ? -44.685 -16.996 52.598 1.00 90.12 942 GLU A N 1
ATOM 7197 C CA . GLU A 1 942 ? -43.365 -17.514 52.984 1.00 90.12 942 GLU A CA 1
ATOM 7198 C C . GLU A 1 942 ? -43.336 -19.051 52.994 1.00 90.12 942 GLU A C 1
ATOM 7200 O O . GLU A 1 942 ? -42.402 -19.656 52.462 1.00 90.12 942 GLU A O 1
ATOM 7205 N N . ALA A 1 943 ? -44.380 -19.699 53.524 1.00 87.25 943 ALA A N 1
ATOM 7206 C CA . ALA A 1 943 ? -44.514 -21.156 53.502 1.00 87.25 943 ALA A CA 1
ATOM 7207 C C . ALA A 1 943 ? -44.599 -21.699 52.066 1.00 87.25 943 ALA A C 1
ATOM 7209 O O . ALA A 1 943 ? -43.914 -22.666 51.715 1.00 87.25 943 ALA A O 1
ATOM 7210 N N . PHE A 1 944 ? -45.392 -21.044 51.208 1.00 90.19 944 PHE A N 1
ATOM 7211 C CA . PHE A 1 944 ? -45.469 -21.384 49.789 1.00 90.19 944 PHE A CA 1
ATOM 7212 C C . PHE A 1 944 ? -44.117 -21.205 49.086 1.00 90.19 944 PHE A C 1
ATOM 7214 O O . PHE A 1 944 ? -43.693 -22.098 48.351 1.00 90.19 944 PHE A O 1
ATOM 7221 N N . GLU A 1 945 ? -43.424 -20.083 49.312 1.00 91.19 945 GLU A N 1
ATOM 7222 C CA . GLU A 1 945 ? -42.110 -19.817 48.719 1.00 91.19 945 GLU A CA 1
ATOM 7223 C C . GLU A 1 945 ? -41.108 -20.911 49.090 1.00 91.19 945 GLU A C 1
ATOM 7225 O O . GLU A 1 945 ? -40.477 -21.489 48.200 1.00 91.19 945 GLU A O 1
ATOM 7230 N N . ALA A 1 946 ? -40.988 -21.222 50.384 1.00 87.50 946 ALA A N 1
ATOM 7231 C CA . ALA A 1 946 ? -40.050 -22.222 50.880 1.00 87.50 946 ALA A CA 1
ATOM 7232 C C . ALA A 1 946 ? -40.280 -23.585 50.210 1.00 87.50 946 ALA A C 1
ATOM 7234 O O . ALA A 1 946 ? -39.334 -24.207 49.717 1.00 87.50 946 ALA A O 1
ATOM 7235 N N . LYS A 1 947 ? -41.545 -24.016 50.109 1.00 87.19 947 LYS A N 1
ATOM 7236 C CA . LYS A 1 947 ? -41.903 -25.288 49.470 1.00 87.19 947 LYS A CA 1
ATOM 7237 C C . LYS A 1 947 ? -41.680 -25.271 47.959 1.00 87.19 947 LYS A C 1
ATOM 7239 O O . LYS A 1 947 ? -41.243 -26.266 47.379 1.00 87.19 947 LYS A O 1
ATOM 7244 N N . ASP A 1 948 ? -41.967 -24.153 47.297 1.00 89.81 948 ASP A N 1
ATOM 7245 C CA . ASP A 1 948 ? -41.772 -24.012 45.854 1.00 89.81 948 ASP A CA 1
ATOM 7246 C C . ASP A 1 948 ? -40.284 -24.083 45.473 1.00 89.81 948 ASP A C 1
ATOM 7248 O O . ASP A 1 948 ? -39.941 -24.751 44.490 1.00 89.81 948 ASP A O 1
ATOM 7252 N N . VAL A 1 949 ? -39.411 -23.465 46.279 1.00 87.19 949 VAL A N 1
ATOM 7253 C CA . VAL A 1 949 ? -37.946 -23.525 46.140 1.00 87.19 949 VAL A CA 1
ATOM 7254 C C . VAL A 1 949 ? -37.421 -24.938 46.404 1.00 87.19 949 VAL A C 1
ATOM 7256 O O . VAL A 1 949 ? -36.655 -25.452 45.590 1.00 87.19 949 VAL A O 1
ATOM 7259 N N . GLU A 1 950 ? -37.872 -25.603 47.473 1.00 86.94 950 GLU A N 1
ATOM 7260 C CA . GLU A 1 950 ? -37.510 -27.000 47.771 1.00 86.94 950 GLU A CA 1
ATOM 7261 C C . GLU A 1 950 ? -37.839 -27.923 46.584 1.00 86.94 950 GLU A C 1
ATOM 7263 O O . GLU A 1 950 ? -36.987 -28.675 46.103 1.00 86.94 950 GLU A O 1
ATOM 7268 N N . ARG A 1 951 ? -39.053 -27.800 46.033 1.00 86.12 951 ARG A N 1
ATOM 7269 C CA . ARG A 1 951 ? -39.501 -28.573 44.863 1.00 86.12 951 ARG A CA 1
ATOM 7270 C C . ARG A 1 951 ? -38.720 -28.244 43.599 1.00 86.12 951 ARG A C 1
ATOM 7272 O O . ARG A 1 951 ? -38.522 -29.119 42.760 1.00 86.12 951 ARG A O 1
ATOM 7279 N N . LEU A 1 952 ? -38.324 -26.984 43.409 1.00 87.94 952 LEU A N 1
ATOM 7280 C CA . LEU A 1 952 ? -37.503 -26.604 42.263 1.00 87.94 952 LEU A CA 1
ATOM 7281 C C . LEU A 1 952 ? -36.199 -27.411 42.280 1.00 87.94 952 LEU A C 1
ATOM 7283 O O . LEU A 1 952 ? -35.889 -28.060 41.290 1.00 87.94 952 LEU A O 1
ATOM 7287 N N . HIS A 1 953 ? -35.499 -27.474 43.409 1.00 85.94 953 HIS A N 1
ATOM 7288 C CA . HIS A 1 953 ? -34.273 -28.269 43.507 1.00 85.94 953 HIS A CA 1
ATOM 7289 C C . HIS A 1 953 ? -34.531 -29.779 43.403 1.00 85.94 953 HIS A C 1
ATOM 7291 O O . HIS A 1 953 ? -33.854 -30.460 42.634 1.00 85.94 953 HIS A O 1
ATOM 7297 N N . ALA A 1 954 ? -35.548 -30.306 44.094 1.00 84.44 954 ALA A N 1
ATOM 7298 C CA . ALA A 1 954 ? -35.856 -31.739 44.075 1.00 84.44 954 ALA A CA 1
ATOM 7299 C C . ALA A 1 954 ? -36.201 -32.267 42.669 1.00 84.44 954 ALA A C 1
ATOM 7301 O O . ALA A 1 954 ? -35.893 -33.408 42.327 1.00 84.44 954 ALA A O 1
ATOM 7302 N N . HIS A 1 955 ? -36.837 -31.447 41.827 1.00 86.31 955 HIS A N 1
ATOM 7303 C CA . HIS A 1 955 ? -37.312 -31.878 40.510 1.00 86.31 955 HIS A CA 1
ATOM 7304 C C . HIS A 1 955 ? -36.320 -31.612 39.371 1.00 86.31 955 HIS A C 1
ATOM 7306 O O . HIS A 1 955 ? -36.602 -32.015 38.243 1.00 86.31 955 HIS A O 1
ATOM 7312 N N . GLN A 1 956 ? -35.160 -30.994 39.631 1.00 81.94 956 GLN A N 1
ATOM 7313 C CA . GLN A 1 956 ? -34.191 -30.628 38.587 1.00 81.94 956 GLN A CA 1
ATOM 7314 C C . GLN A 1 956 ? -33.851 -31.808 37.663 1.00 81.94 956 GLN A C 1
ATOM 7316 O O . GLN A 1 956 ? -33.991 -31.705 36.449 1.00 81.94 956 GLN A O 1
ATOM 7321 N N . HIS A 1 957 ? -33.498 -32.965 38.224 1.00 81.44 957 HIS A N 1
ATOM 7322 C CA . HIS A 1 957 ? -33.122 -34.161 37.457 1.00 81.44 957 HIS A CA 1
ATOM 7323 C C . HIS A 1 957 ? -34.239 -34.772 36.581 1.00 81.44 957 HIS A C 1
ATOM 7325 O O . HIS A 1 957 ? -33.952 -35.591 35.711 1.00 81.44 957 HIS A O 1
ATOM 7331 N N . LEU A 1 958 ? -35.506 -34.390 36.786 1.00 81.75 958 LEU A N 1
ATOM 7332 C CA . LEU A 1 958 ? -36.672 -34.967 36.099 1.00 81.75 958 LEU A CA 1
ATOM 7333 C C . LEU A 1 958 ? -37.255 -34.040 35.027 1.00 81.75 958 LEU A C 1
ATOM 7335 O O . LEU A 1 958 ? -38.205 -34.418 34.348 1.00 81.75 958 LEU A O 1
ATOM 7339 N N . HIS A 1 959 ? -36.695 -32.844 34.835 1.00 77.81 959 HIS A N 1
ATOM 7340 C CA . HIS A 1 959 ? -37.306 -31.818 33.986 1.00 77.81 959 HIS A CA 1
ATOM 7341 C C . HIS A 1 959 ? -37.378 -32.166 32.485 1.00 77.81 959 HIS A C 1
ATOM 7343 O O . HIS A 1 959 ? -38.137 -31.529 31.754 1.00 77.81 959 HIS A O 1
ATOM 7349 N N . ASN A 1 960 ? -36.614 -33.164 32.029 1.00 78.81 960 ASN A N 1
ATOM 7350 C CA . ASN A 1 960 ? -36.651 -33.675 30.654 1.00 78.81 960 ASN A CA 1
ATOM 7351 C C . ASN A 1 960 ? -37.749 -34.735 30.421 1.00 78.81 960 ASN A C 1
ATOM 7353 O O . ASN A 1 960 ? -37.974 -35.136 29.281 1.00 78.81 960 ASN A O 1
ATOM 7357 N N . ASP A 1 961 ? -38.441 -35.180 31.475 1.00 83.00 961 ASP A N 1
ATOM 7358 C CA . ASP A 1 961 ? -39.486 -36.208 31.434 1.00 83.00 961 ASP A CA 1
ATOM 7359 C C . ASP A 1 961 ? -40.874 -35.573 31.649 1.00 83.00 961 ASP A C 1
ATOM 7361 O O . ASP A 1 961 ? -41.301 -35.298 32.774 1.00 83.00 961 ASP A O 1
ATOM 7365 N N . ASN A 1 962 ? -41.578 -35.296 30.545 1.00 77.50 962 ASN A N 1
ATOM 7366 C CA . ASN A 1 962 ? -42.863 -34.588 30.571 1.00 77.50 962 ASN A CA 1
ATOM 7367 C C . ASN A 1 962 ? -43.957 -35.333 31.356 1.00 77.50 962 ASN A C 1
ATOM 7369 O O . ASN A 1 962 ? -44.777 -34.669 31.991 1.00 77.50 962 ASN A O 1
ATOM 7373 N N . GLU A 1 963 ? -43.990 -36.670 31.327 1.00 78.00 963 GLU A N 1
ATOM 7374 C CA . GLU A 1 963 ? -44.996 -37.455 32.062 1.00 78.00 963 GLU A CA 1
ATOM 7375 C C . GLU A 1 963 ? -44.774 -37.331 33.570 1.00 78.00 963 GLU A C 1
ATOM 7377 O O . GLU A 1 963 ? -45.693 -36.970 34.310 1.00 78.00 963 GLU A O 1
ATOM 7382 N N . LYS A 1 964 ? -43.529 -37.507 34.028 1.00 78.50 964 LYS A N 1
ATOM 7383 C CA . LYS A 1 964 ? -43.197 -37.347 35.452 1.00 78.50 964 LYS A CA 1
ATOM 7384 C C . LYS A 1 964 ? -43.426 -35.923 35.945 1.00 78.50 964 LYS A C 1
ATOM 7386 O O . LYS A 1 964 ? -43.896 -35.736 37.064 1.00 78.50 964 LYS A O 1
ATOM 7391 N N . MET A 1 965 ? -43.154 -34.910 35.121 1.00 77.62 965 MET A N 1
ATOM 7392 C CA . MET A 1 965 ? -43.420 -33.514 35.485 1.00 77.62 965 MET A CA 1
ATOM 7393 C C . MET A 1 965 ? -44.917 -33.212 35.652 1.00 77.62 965 MET A C 1
ATOM 7395 O O . MET A 1 965 ? -45.278 -32.415 36.521 1.00 77.62 965 MET A O 1
ATOM 7399 N N . GLN A 1 966 ? -45.794 -33.850 34.870 1.00 77.38 966 GLN A N 1
ATOM 7400 C CA . GLN A 1 966 ? -47.247 -33.715 35.035 1.00 77.38 966 GLN A CA 1
ATOM 7401 C C . GLN A 1 966 ? -47.743 -34.368 36.326 1.00 77.38 966 GLN A C 1
ATOM 7403 O O . GLN A 1 966 ? -48.571 -33.784 37.029 1.00 77.38 966 GLN A O 1
ATOM 7408 N N . ASP A 1 967 ? -47.225 -35.545 36.669 1.00 79.25 967 ASP A N 1
ATOM 7409 C CA . ASP A 1 967 ? -47.588 -36.219 37.916 1.00 79.25 967 ASP A CA 1
ATOM 7410 C C . ASP A 1 967 ? -47.078 -35.461 39.146 1.00 79.25 967 ASP A C 1
ATOM 7412 O O . ASP A 1 967 ? -47.827 -35.266 40.105 1.00 79.25 967 ASP A O 1
ATOM 7416 N N . LEU A 1 968 ? -45.860 -34.913 39.092 1.00 80.75 968 LEU A N 1
ATOM 7417 C CA . LEU A 1 968 ? -45.331 -34.039 40.142 1.00 80.75 968 LEU A CA 1
ATOM 7418 C C . LEU A 1 968 ? -46.178 -32.774 40.332 1.00 80.75 968 LEU A C 1
ATOM 7420 O O . LEU A 1 968 ? -46.358 -32.331 41.465 1.00 80.75 968 LEU A O 1
ATOM 7424 N N . ALA A 1 969 ? -46.732 -32.200 39.259 1.00 74.94 969 ALA A N 1
ATOM 7425 C CA . ALA A 1 969 ? -47.616 -31.037 39.355 1.00 74.94 969 ALA A CA 1
ATOM 7426 C C . ALA A 1 969 ? -48.945 -31.361 40.066 1.00 74.94 969 ALA A C 1
ATOM 7428 O O . ALA A 1 969 ? -49.415 -30.557 40.872 1.00 74.94 969 ALA A O 1
ATOM 7429 N N . LYS A 1 970 ? -49.528 -32.543 39.820 1.00 77.94 970 LYS A N 1
ATOM 7430 C CA . LYS A 1 970 ? -50.749 -33.001 40.512 1.00 77.94 970 LYS A CA 1
ATOM 7431 C C . LYS A 1 970 ? -50.498 -33.234 42.001 1.00 77.94 970 LYS A C 1
ATOM 7433 O O . LYS A 1 970 ? -51.278 -32.776 42.833 1.00 77.94 970 LYS A O 1
ATOM 7438 N N . THR A 1 971 ? -49.395 -33.899 42.338 1.00 80.06 971 THR A N 1
ATOM 7439 C CA . THR A 1 971 ? -48.994 -34.141 43.732 1.00 80.06 971 THR A CA 1
ATOM 7440 C C . THR A 1 971 ? -48.709 -32.827 44.460 1.00 80.06 971 THR A C 1
ATOM 7442 O O . THR A 1 971 ? -49.166 -32.628 45.582 1.00 80.06 971 THR A O 1
ATOM 7445 N N . ALA A 1 972 ? -48.046 -31.880 43.788 1.00 75.56 972 ALA A N 1
ATOM 7446 C CA . ALA A 1 972 ? -47.727 -30.567 44.338 1.00 75.56 972 ALA A CA 1
ATOM 7447 C C . ALA A 1 972 ? -48.966 -29.736 44.708 1.00 75.56 972 ALA A C 1
ATOM 7449 O O . ALA A 1 972 ? -48.922 -29.018 45.709 1.00 75.56 972 ALA A O 1
ATOM 7450 N N . ALA A 1 973 ? -50.041 -29.823 43.916 1.00 76.50 973 ALA A N 1
ATOM 7451 C CA . ALA A 1 973 ? -51.310 -29.155 44.206 1.00 76.50 973 ALA A CA 1
ATOM 7452 C C . ALA A 1 973 ? -51.980 -29.741 45.457 1.00 76.50 973 ALA A C 1
ATOM 7454 O O . ALA A 1 973 ? -52.370 -28.993 46.349 1.00 76.50 973 ALA A O 1
ATOM 7455 N N . LYS A 1 974 ? -52.020 -31.074 45.563 1.00 81.19 974 LYS A N 1
ATOM 7456 C CA . LYS A 1 974 ? -52.610 -31.778 46.708 1.00 81.19 974 LYS A CA 1
ATOM 7457 C C . LYS A 1 974 ? -51.867 -31.501 48.020 1.00 81.19 974 LYS A C 1
ATOM 7459 O O . LYS A 1 974 ? -52.486 -31.179 49.025 1.00 81.19 974 LYS A O 1
ATOM 7464 N N . GLU A 1 975 ? -50.538 -31.553 48.000 1.00 78.88 975 GLU A N 1
ATOM 7465 C CA . GLU A 1 975 ? -49.706 -31.200 49.161 1.00 78.88 975 GLU A CA 1
ATOM 7466 C C . GLU A 1 975 ? -49.907 -29.741 49.608 1.00 78.88 975 GLU A C 1
ATOM 7468 O O . GLU A 1 975 ? -49.799 -29.434 50.791 1.00 78.88 975 GLU A O 1
ATOM 7473 N N . LEU A 1 976 ? -50.181 -28.828 48.667 1.00 79.06 976 LEU A N 1
ATOM 7474 C CA . LEU A 1 976 ? -50.433 -27.423 48.984 1.00 79.06 976 LEU A CA 1
ATOM 7475 C C . LEU A 1 976 ? -51.794 -27.232 49.672 1.00 79.06 976 LEU A C 1
ATOM 7477 O O . LEU A 1 976 ? -51.892 -26.467 50.629 1.00 79.06 976 LEU A O 1
ATOM 7481 N N . GLU A 1 977 ? -52.824 -27.944 49.205 1.00 79.44 977 GLU A N 1
ATOM 7482 C CA . GLU A 1 977 ? -54.139 -27.989 49.857 1.00 79.44 977 GLU A CA 1
ATOM 7483 C C . GLU A 1 977 ? -54.033 -28.545 51.282 1.00 79.44 977 GLU A C 1
ATOM 7485 O O . GLU A 1 977 ? -54.572 -27.948 52.211 1.00 79.44 977 GLU A O 1
ATOM 7490 N N . GLU A 1 978 ? -53.296 -29.642 51.471 1.00 80.00 978 GLU A N 1
ATOM 7491 C CA . GLU A 1 978 ? -53.068 -30.254 52.787 1.00 80.00 978 GLU A CA 1
ATOM 7492 C C . GLU A 1 978 ? -52.311 -29.311 53.739 1.00 80.00 978 GLU A C 1
ATOM 7494 O O . GLU A 1 978 ? -52.675 -29.201 54.911 1.00 80.00 978 GLU A O 1
ATOM 7499 N N . MET A 1 979 ? -51.307 -28.582 53.238 1.00 77.06 979 MET A N 1
ATOM 7500 C CA . MET A 1 979 ? -50.534 -27.606 54.017 1.00 77.06 979 MET A CA 1
ATOM 7501 C C . MET A 1 979 ? -51.408 -26.444 54.507 1.00 77.06 979 MET A C 1
ATOM 7503 O O . MET A 1 979 ? -51.436 -26.152 55.701 1.00 77.06 979 MET A O 1
ATOM 7507 N N . PHE A 1 980 ? -52.174 -25.814 53.611 1.00 75.06 980 PHE A N 1
ATOM 7508 C CA . PHE A 1 980 ? -53.049 -24.704 53.999 1.00 75.06 980 PHE A CA 1
ATOM 7509 C C . PHE A 1 980 ? -54.247 -25.157 54.847 1.00 75.06 980 PHE A C 1
ATOM 7511 O O . PHE A 1 980 ? -54.708 -24.402 55.705 1.00 75.06 980 PHE A O 1
ATOM 7518 N N . ALA A 1 981 ? -54.733 -26.390 54.667 1.00 74.75 981 ALA A N 1
ATOM 7519 C CA . ALA A 1 981 ? -55.760 -26.974 55.529 1.00 74.75 981 ALA A CA 1
ATOM 7520 C C . ALA A 1 981 ? -55.243 -27.231 56.956 1.00 74.75 981 ALA A C 1
ATOM 7522 O O . ALA A 1 981 ? -55.970 -26.989 57.920 1.00 74.75 981 ALA A O 1
ATOM 7523 N N . ALA A 1 982 ? -53.990 -27.670 57.111 1.00 66.62 982 ALA A N 1
ATOM 7524 C CA . ALA A 1 982 ? -53.355 -27.844 58.418 1.00 66.62 982 ALA A CA 1
ATOM 7525 C C . ALA A 1 982 ? -53.155 -26.502 59.150 1.00 66.62 982 ALA A C 1
ATOM 7527 O O . ALA A 1 982 ? -53.433 -26.409 60.349 1.00 66.62 982 ALA A O 1
ATOM 7528 N N . ASP A 1 983 ? -52.769 -25.447 58.425 1.00 65.88 983 ASP A N 1
ATOM 7529 C CA . ASP A 1 983 ? -52.657 -24.091 58.977 1.00 65.88 983 ASP A CA 1
ATOM 7530 C C . ASP A 1 983 ? -54.021 -23.528 59.413 1.00 65.88 983 ASP A C 1
ATOM 7532 O O . ASP A 1 983 ? -54.110 -22.847 60.436 1.00 65.88 983 ASP A O 1
ATOM 7536 N N . ALA A 1 984 ? -55.101 -23.842 58.690 1.00 64.75 984 ALA A N 1
ATOM 7537 C CA . ALA A 1 984 ? -56.466 -23.484 59.084 1.00 64.75 984 ALA A CA 1
ATOM 7538 C C . ALA A 1 984 ? -56.965 -24.281 60.309 1.00 64.75 984 ALA A C 1
ATOM 7540 O O . ALA A 1 984 ? -57.653 -23.727 61.162 1.00 64.75 984 ALA A O 1
ATOM 7541 N N . ALA A 1 985 ? -56.587 -25.557 60.442 1.00 57.41 985 ALA A N 1
ATOM 7542 C CA . ALA A 1 985 ? -56.975 -26.408 61.573 1.00 57.41 985 ALA A CA 1
ATOM 7543 C C . ALA A 1 985 ? -56.247 -26.059 62.887 1.00 57.41 985 ALA A C 1
ATOM 7545 O O . ALA A 1 985 ? -56.798 -26.253 63.969 1.00 57.41 985 ALA A O 1
ATOM 7546 N N . SER A 1 986 ? -55.034 -25.497 62.815 1.00 54.97 986 SER A N 1
ATOM 7547 C CA . SER A 1 986 ? -54.283 -25.012 63.990 1.00 54.97 986 SER A CA 1
ATOM 7548 C C . SER A 1 986 ? -54.960 -23.830 64.714 1.00 54.97 986 SER A C 1
ATOM 7550 O O . SER A 1 986 ? -54.632 -23.500 65.857 1.00 54.97 986 SER A O 1
ATOM 7552 N N . GLU A 1 987 ? -55.946 -23.217 64.058 1.00 50.50 987 GLU A N 1
ATOM 7553 C CA . GLU A 1 987 ? -56.615 -21.990 64.471 1.00 50.50 987 GLU A CA 1
ATOM 7554 C C . GLU A 1 987 ? -57.760 -22.212 65.475 1.00 50.50 987 GLU A C 1
ATOM 7556 O O . GLU A 1 987 ? -58.025 -21.341 66.310 1.00 50.50 987 GLU A O 1
ATOM 7561 N N . GLU A 1 988 ? -58.380 -23.399 65.494 1.00 48.41 988 GLU A N 1
ATOM 7562 C CA . GLU A 1 988 ? -59.430 -23.734 66.475 1.00 48.41 988 GLU A CA 1
ATOM 7563 C C . GLU A 1 988 ? -58.892 -23.894 67.912 1.00 48.41 988 GLU A C 1
ATOM 7565 O O . GLU A 1 988 ? -59.666 -23.948 68.868 1.00 48.41 988 GLU A O 1
ATOM 7570 N N . THR A 1 989 ? -57.567 -23.904 68.102 1.00 42.84 989 THR A N 1
ATOM 7571 C CA . THR A 1 989 ? -56.908 -24.090 69.408 1.00 42.84 989 THR A CA 1
ATOM 7572 C C . THR A 1 989 ? -56.285 -22.829 70.016 1.00 42.84 989 THR A C 1
ATOM 7574 O O . THR A 1 989 ? -55.426 -22.925 70.893 1.00 42.84 989 THR A O 1
ATOM 7577 N N . THR A 1 990 ? -56.724 -21.631 69.620 1.00 39.66 990 THR A N 1
ATOM 7578 C CA . THR A 1 990 ? -56.282 -20.385 70.276 1.00 39.66 990 THR A CA 1
ATOM 7579 C C . THR A 1 990 ? -57.092 -20.143 71.567 1.00 39.66 990 THR A C 1
ATOM 7581 O O . THR A 1 990 ? -58.312 -19.993 71.488 1.00 39.66 990 THR A O 1
ATOM 7584 N N . PRO A 1 991 ? -56.486 -20.098 72.775 1.00 45.50 991 PRO A N 1
ATOM 7585 C CA . PRO A 1 991 ? -57.233 -19.946 74.026 1.00 45.50 991 PRO A CA 1
ATOM 7586 C C . PRO A 1 991 ? -58.001 -18.616 74.100 1.00 45.50 991 PRO A C 1
ATOM 7588 O O . PRO A 1 991 ? -57.454 -17.552 73.809 1.00 45.50 991 PRO A O 1
ATOM 7591 N N . SER A 1 992 ? -59.250 -18.668 74.572 1.00 46.59 992 SER A N 1
ATOM 7592 C CA . SER A 1 992 ? -60.232 -17.564 74.567 1.00 46.59 992 SER A CA 1
ATOM 7593 C C . SER A 1 992 ? -59.847 -16.283 75.331 1.00 46.59 992 SER A C 1
ATOM 7595 O O . SER A 1 992 ? -60.610 -15.319 75.321 1.00 46.59 992 SER A O 1
ATOM 7597 N N . TRP A 1 993 ? -58.678 -16.219 75.973 1.00 54.19 993 TRP A N 1
ATOM 7598 C CA . TRP A 1 993 ? -58.244 -15.060 76.759 1.00 54.19 993 TRP A CA 1
ATOM 7599 C C . TRP A 1 993 ? -57.473 -13.990 75.963 1.00 54.19 993 TRP A C 1
ATOM 7601 O O . TRP A 1 993 ? -57.269 -12.900 76.489 1.00 54.19 993 TRP A O 1
ATOM 7611 N N . MET A 1 994 ? -57.092 -14.235 74.699 1.00 45.81 994 MET A N 1
ATOM 7612 C CA . MET A 1 994 ? -56.461 -13.215 73.831 1.00 45.81 994 MET A CA 1
ATOM 7613 C C . MET A 1 994 ? -57.455 -12.315 73.070 1.00 45.81 994 MET A C 1
ATOM 7615 O O . MET A 1 994 ? -57.037 -11.399 72.366 1.00 45.81 994 MET A O 1
ATOM 7619 N N . GLN A 1 995 ? -58.768 -12.514 73.220 1.00 43.72 995 GLN A N 1
ATOM 7620 C CA . GLN A 1 995 ? -59.791 -11.659 72.602 1.00 43.72 995 GLN A CA 1
ATOM 7621 C C . GLN A 1 995 ? -60.328 -10.590 73.570 1.00 43.72 995 GLN A C 1
ATOM 7623 O O . GLN A 1 995 ? -61.526 -10.545 73.836 1.00 43.72 995 GLN A O 1
ATOM 7628 N N . GLN A 1 996 ? -59.480 -9.696 74.089 1.00 41.00 996 GLN A N 1
ATOM 7629 C CA . GLN A 1 996 ? -59.955 -8.406 74.616 1.00 41.00 996 GLN A CA 1
ATOM 7630 C C . GLN A 1 996 ? -59.051 -7.245 74.171 1.00 41.00 996 GLN A C 1
ATOM 7632 O O . GLN A 1 996 ? -57.862 -7.202 74.464 1.00 41.00 996 GLN A O 1
ATOM 7637 N N . LYS A 1 997 ? -59.693 -6.337 73.425 1.00 37.31 997 LYS A N 1
ATOM 7638 C CA . LYS A 1 997 ? -59.260 -5.043 72.858 1.00 37.31 997 LYS A CA 1
ATOM 7639 C C . LYS A 1 997 ? -58.760 -4.041 73.925 1.00 37.31 997 LYS A C 1
ATOM 7641 O O . LYS A 1 997 ? -59.125 -4.219 75.088 1.00 37.31 997 LYS A O 1
ATOM 7646 N N . PRO A 1 998 ? -58.007 -2.969 73.577 1.00 44.41 998 PRO A N 1
ATOM 7647 C CA . PRO A 1 998 ? -58.186 -2.077 72.411 1.00 44.41 998 PRO A CA 1
ATOM 7648 C C . PRO A 1 998 ? -57.245 -2.3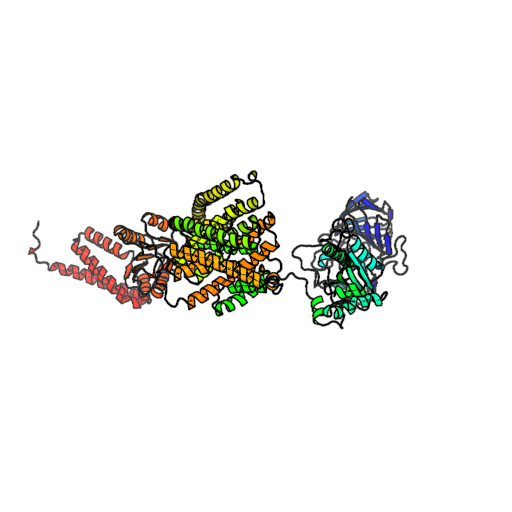05 71.234 1.00 44.41 998 PRO A C 1
ATOM 7650 O O . PRO A 1 998 ? -56.037 -2.510 71.473 1.00 44.41 998 PRO A O 1
#

pLDDT: mean 84.54, std 11.41, range [33.38, 97.75]